Protein AF-0000000084592318 (afdb_homodimer)

Foldseek 3Di:
DPPDPVVVLVCLCPPPVNPPVVNVVSVVVVVPPDPPPDDDDDDDDDDDDDDDDPDDPDDPPPPPPPPPPDDDPVQPQVDDAPPADPVRLLVLALVVLLVCLQVLNDLQVLVDPVVVSVCCNVHNNRPRDHSCCSLPDSLVVLLVVLLVVVLVVAAPFEWEKEKEWDQAPVRFIKIFIWIAFLLDIAGDDMDGCRVPDLALVVVLVVVVVSVCCCCPVSRHHYQEYEYADDPSVVSVQVVVCVVAVLHHYAYQVLLVLLVVLVVLCVVDVLLVVLLVLLLLLLCLCVVQVVSVVLLQVLCCVVQVGGDHQDRDDPSDLLSSLRSLVVCLLCLVSLLVSCVVCVVVQCVSCVVCNPSSCSNSVLSNDPVSNVSSVVSSVLSLLSNVLSLLSLRSLAALQSNVVSVLVNCVVRVDPPDDDDLLSLVLQLLPLVRNLVSPDCPDPCSDLVNNVVSVQVSLCRNVVDHADPQLSVLSVCSNVLHDCSNCVNLVVVVQCVVQVVVVHDRDSLVSLVVQDDPPCPRGSSNSSSVSNNSSGRYRNRNSSVLVLLLQLNSNCDPVNVPDDSVSSSSSSSSNSSVVVVCVVVPVDDDDDGPPSPPPPPPPRSPDPPPPVPPVPPSNVPRD/DVPDVVVVLVCLCPPPPNPPVVNVVSVVVVVVPDPPPDDPDDDDDDDDDDDDDPDDPDDPPPPPPPPPPPDPPVQPQVDDAPPADPVRLLVLALVVLLVCLQVLNDLQVLVDPVVVSVCCNVHNNRPRDHSCCSLPVSLVVLLVVLLVVVLVVAAPFEWEKEKEWDQAPVRFIKIFIWIAFLLDIAGDDMDGCRVPDLALVVVLVVVVVSVCCCCPVSRHHYQEYEYAPDPSVVSVQVVVCVVAVLYHYAYQVLLVLLVVLVVLCVVDVLLVVLLVLLLLLLCLCVVQVVSVVLLQVLCCVVQVGGDHQDRDDPSDLLSSLRSLVVCLVCLVSLLVSCVVCVVVQCVSCVVCNPSSCSNSVLSNDPVSNVSSVVSSVLSLLSNVLSLLSLRSLRALLSNVVSVLVNCVVRVDPPDDDDLLSVVLQLLPLVRNLVSPDCPDPCSDLVNNVVSVQVSLCRNVVDHADPQLSVLSVCSNVLHDCSNCVNLVVVVQCVVCVVVVHDRDSLVSLVVQDDPPCPRGSSNSSSVSNNSSGRYRNRNSSVLVLLLQLNSSCDPVNVPDDSVSSSSSSSSNSSSVVVCVVVVVDDDDDGDPSDPPPPPPRSPDPPPPPPPVPDSNVPND

Radius of gyration: 35.66 Å; Cα contacts (8 Å, |Δi|>4): 1537; chains: 2; bounding box: 86×114×78 Å

Solvent-accessible surface area (backbone atoms only — not comparable to full-atom values): 68873 Å² total; per-residue (Å²): 126,88,59,59,67,70,66,47,52,58,44,50,67,69,43,82,83,50,59,68,66,63,44,48,54,50,52,53,56,55,63,68,64,63,69,81,77,75,78,78,79,79,78,86,78,86,73,91,79,93,79,83,79,81,81,85,82,82,80,80,76,78,76,81,76,76,72,69,74,82,69,81,69,87,59,67,65,74,47,78,60,48,84,64,50,72,68,49,39,51,51,51,41,52,50,50,50,49,40,30,44,68,61,68,47,66,63,63,44,62,68,32,69,55,44,48,52,49,36,53,37,70,34,18,67,57,72,72,59,51,46,65,44,48,73,36,63,53,40,51,52,47,38,52,51,44,49,51,54,45,38,70,72,39,46,76,33,69,25,21,34,26,34,42,76,47,66,49,94,86,42,45,33,32,38,34,36,32,37,33,42,92,58,38,69,42,85,71,48,73,42,81,46,19,59,45,69,88,36,24,66,54,49,35,55,53,50,50,52,49,52,46,43,38,38,71,73,41,40,32,38,73,47,26,39,17,25,51,77,45,72,34,44,49,46,19,47,55,53,45,38,71,76,39,60,42,42,49,72,45,55,16,41,36,59,48,51,47,51,54,51,54,55,57,48,62,72,36,63,70,43,41,52,33,48,51,49,50,51,48,44,42,45,51,36,59,72,32,35,41,53,34,26,50,47,32,51,52,30,28,73,73,56,64,45,66,81,80,72,58,76,52,49,90,81,34,63,56,35,44,36,49,30,44,49,50,48,59,76,36,41,70,58,52,40,46,42,46,68,75,37,42,70,58,50,50,57,71,31,52,89,44,49,68,59,40,49,51,46,55,49,48,61,68,34,67,66,45,54,55,39,38,52,50,39,38,62,58,36,46,61,50,40,46,47,42,56,50,32,48,38,65,62,23,27,36,31,56,50,47,52,44,48,50,51,46,28,70,71,65,70,58,79,82,73,79,76,54,69,64,34,56,48,24,36,39,60,32,87,89,52,34,65,71,86,48,59,77,84,37,70,68,59,29,74,66,36,43,46,51,51,51,51,52,50,44,32,44,53,67,69,42,80,78,43,84,41,30,60,57,38,49,49,29,51,75,64,45,30,74,73,49,13,61,73,68,55,39,49,65,59,50,48,52,52,24,51,73,68,72,44,75,75,59,62,59,64,59,43,59,66,64,57,50,94,88,43,79,73,34,13,55,30,48,52,34,50,51,43,40,54,48,59,58,33,50,34,34,34,39,53,46,48,48,49,50,27,48,34,49,70,64,47,34,88,89,41,60,78,60,52,68,65,56,42,47,45,49,37,50,40,30,53,43,51,52,50,51,33,44,76,72,60,77,42,76,78,79,78,70,87,72,74,75,60,76,64,64,70,75,67,69,64,61,80,68,79,70,73,62,76,76,68,62,56,66,70,69,62,109,126,88,59,57,68,69,64,48,51,57,45,49,66,68,43,82,84,48,59,69,67,62,45,49,55,51,50,53,54,54,63,68,65,63,71,80,77,77,80,80,78,82,79,84,78,87,71,89,72,91,70,8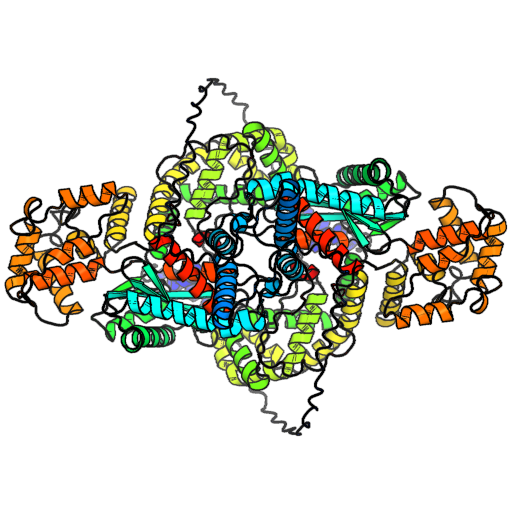1,78,79,79,85,82,80,81,79,77,77,77,80,78,77,73,69,73,81,69,80,70,87,60,68,66,75,46,77,59,50,85,63,50,73,70,50,38,52,52,50,41,50,49,50,49,50,40,31,45,68,60,68,48,65,61,63,44,61,69,32,69,54,45,48,52,49,36,53,38,69,33,19,68,56,72,74,59,50,46,65,45,50,74,36,63,55,41,50,52,47,38,52,51,44,49,51,54,46,39,69,71,40,47,75,35,68,26,20,35,25,34,41,74,48,67,48,94,86,42,45,34,32,39,34,36,32,38,33,44,94,57,36,69,41,85,72,48,72,43,81,44,18,59,47,69,88,36,24,66,53,51,35,53,52,50,51,51,50,52,47,44,39,39,69,75,43,39,33,38,74,48,25,39,18,24,49,78,46,72,34,46,48,46,19,47,54,54,45,37,70,76,39,60,44,42,49,73,45,55,16,41,36,58,48,49,47,50,53,50,54,55,57,47,65,71,35,63,70,42,41,52,34,48,50,50,50,49,48,43,42,45,50,37,59,72,32,35,40,54,34,26,48,46,32,50,52,31,29,74,72,57,65,45,66,81,78,72,58,74,51,50,90,81,35,63,56,35,44,37,50,30,45,48,52,48,59,74,36,41,70,58,51,39,46,43,46,68,76,36,43,70,57,51,49,58,71,31,53,91,45,52,66,61,41,48,52,45,55,49,48,61,69,35,68,66,44,55,56,40,36,51,51,40,38,63,60,34,46,62,52,40,46,47,41,56,50,31,46,38,65,64,25,28,36,31,56,50,48,52,46,47,51,52,46,28,70,71,64,71,59,81,83,73,79,75,55,70,63,33,54,46,24,36,39,62,31,85,89,52,34,66,74,84,50,58,78,83,37,70,68,58,28,73,68,35,43,46,51,51,50,49,52,49,44,32,43,53,68,67,43,83,78,44,84,42,30,61,57,38,47,48,27,50,75,64,45,30,73,71,49,13,61,75,67,52,39,49,65,58,51,48,51,53,24,52,74,68,72,42,75,76,58,63,58,64,58,44,61,66,65,59,52,95,87,42,78,73,33,13,55,30,48,52,35,52,49,42,38,55,49,59,59,32,50,36,33,37,39,52,47,47,48,49,49,24,47,33,50,71,63,47,34,88,90,41,59,78,60,51,69,65,58,43,48,45,49,36,49,38,29,52,46,52,52,50,51,33,44,76,71,59,75,43,77,79,78,80,67,86,72,75,74,60,76,64,65,71,76,66,73,65,63,79,68,79,69,74,66,72,80,66,62,55,68,70,66,61,111

pLDDT: mean 76.49, std 22.84, range [15.61, 97.69]

Nearest PDB structures (foldseek):
  3k9j-assembly3_B  TM=3.330E-01  e=2.413E-01  Homo sapiens
  3k9j-assembly2_A  TM=2.919E-01  e=1.967E-01  Homo sapiens
  6gn0-assembly1_B  TM=1.437E-01  e=2.025E+00  Homo sapiens
  8dl6-assembly1_A  TM=1.255E-01  e=1.401E+00  Homo sapiens
  3k9j-assembly3_B  TM=3.328E-01  e=2.257E-01  Homo sapiens

Sequence (1240 aa):
MCGRPSTFRAHIKTCPHMPLEAKQTLAEEDAAKNPPDEPNNPGPDFSPDLGGPLPPAASVSLTSVSLLPPVPEHNIQIRAPLDLTPAEAQVFQADILRLFVANNFALRAIESVETRLFFNKYALGAPLPTRQALGGRILKDAVRESEAHMVKAVHGKMVTGLSDGWKDKRKRALLAYMANVDAKAYTVGVEDISSLPKTAENHLKVVKQAIKRCEDELGMKIVGWVSDAGGDSRGMRIRLGKERPELLLFDCWAHQIKLVVGDILKLKNNLITAGDNAQEIAKWFTSHSQALGLLQGEQVKANGRSRMYMTPNLTRWTSHYLTAQGLLDDCGLLRATVALHRDRLKQIGSQDPERTERVLSAVEQPGFWDSLKELASYLRPLAISLNVAQAADTRLHHILITLGRLYQIFDDPSINPEDAFILAVFFNPYIRCRLFSPNSPDFCANGLYTTTRCLFERVFQKAPDSGLLEAYMSYYNWSDEFSVEAWHLEEYSEMYKNEGKGVNLDALWSTIPCPGTINTGRHQLACLAKLVLSIVANSAGCERLFSCMGNIHTKLRNRLNFERIHDIATVAMDIETQHQATGLTRKRTRRCFDTPRPPPALRTTTEADTVDSDLLHQVFMCGRPSTFRAHIKTCPHMPLEAKQTLAEEDAAKNPPDEPNNPGPDFSPDLGGPLPPAASVSLTSVSLLPPVPEHNIQIRAPLDLTPAEAQVFQADILRLFVANNFALRAIESVETRLFFNKYALGAPLPTRQALGGRILKDAVRESEAHMVKAVHGKMVTGLSDGWKDKRKRALLAYMANVDAKAYTVGVEDISSLPKTAENHLKVVKQAIKRCEDELGMKIVGWVSDAGGDSRGMRIRLGKERPELLLFDCWAHQIKLVVGDILKLKNNLITAGDNAQEIAKWFTSHSQALGLLQGEQVKANGRSRMYMTPNLTRWTSHYLTAQGLLDDCGLLRATVALHRDRLKQIGSQDPERTERVLSAVEQPGFWDSLKELASYLRPLAISLNVAQAADTRLHHILITLGRLYQIFDDPSINPEDAFILAVFFNPYIRCRLFSPNSPDFCANGLYTTTRCLFERVFQKAPDSGLLEAYMSYYNWSDEFSVEAWHLEEYSEMYKNEGKGVNLDALWSTIPCPGTINTGRHQLACLAKLVLSIVANSAGCERLFSCMGNIHTKLRNRLNFERIHDIATVAMDIETQHQATGLTRKRTRRCFDTPRPPPALRTTTEADTVDSDLLHQVF

Secondary structure (DSSP, 8-state):
--S-HHHHHHHHHH-TTS-HHHHHHHHHHHHHH---------------------------------------S-----S------HHHHHHHHHHHHHHHHHTT--GGGGGSHHHHHHHHHHSTT--PPPHHHHHTHHHHHHHHHHHHHHHHHHTTSEEEEEEEEEE-TT--EEEEEEEEETTEEEEEEEEE-TTS---HHHHHHHHHHHHHIIIIIS--EEEEEEE--SHHHHHHHHHHHHH-TTSEEEE-HHHHHHHHHHHHHHH-HHHHHHHHHHHHHHHHHHH-HHHHHHHHHHHHHHHS---------TT-HHHHHHHHHHHHHTHHHHHHHHHHSHHHHHHHTTTSHHHHHHHHHHHH-HHHHHHHHHHHHHHHHHHHHHHHHTSTT-BHHHHHHHHHHHHHHH--------HHHHHHHHT-TTTTTTTS-TT-GGGSHHHHHHHHHHHHHHHH-SPPPTHHHHHHHHHHTT-GGGSTTTTTHHHHHHHHHHHT----HHHHHTTSPPTT-TTSHHHHHHHHHHHHHH-B---HHHHHHHHHHHHHS-STTTTS-HHHHHHHHHHHHHHHHHHHHHTSSPPPPP---SS---S-----S---------THHHH-/--S-HHHHHHHHHH-TTS-HHHHHHHHHHHHHH---------------------------------------S-----S------HHHHHHHHHHHHHHHHHTT--GGGGGSHHHHHHHHHHSTT--PPPHHHHHTHHHHHHHHHHHHHHHHHHTTSEEEEEEEEEE-TT--EEEEEEEEETTEEEEEEEEE-TTS---HHHHHHHHHHHHHIIIIIS--EEEEEEE--SHHHHHHHHHHHHH-TTSEEEE-HHHHHHHHHHHHHHH-HHHHHHHHHHHHHHHHHHH-HHHHHHHHHHHHHHHS---------TT-HHHHHHHHHHHHHTHHHHHHHHHHSHHHHHHHTTTSHHHHHHHHHHHH-HHHHHHHHHHHHHHHHHHHHHHHHTSTT-BHHHHHHHHHHHHHHH--------HHHHHHHHT-TTTTTTTS-TT-GGGSHHHHHHHHHHHHHHHH-SPPPTHHHHHHHHHHTT-GGGSTTTTTHHHHHHHHHHHT----HHHHHTTSPPTT-TTSHHHHHHHHHHHHHH-B---HHHHHHHHHHHHHS-STTTTS-HHHHHHHHHHHHHHHHHHHHHTSSPPPP----SS---S-----S---------THHHH-

Organism: NCBI:txid1423351

Structure (mmCIF, N/CA/C/O backbone):
data_AF-0000000084592318-model_v1
#
loop_
_entity.id
_entity.type
_entity.pdbx_description
1 polymer 'DUF659 family protein'
#
loop_
_atom_site.group_PDB
_atom_site.id
_atom_site.type_symbol
_atom_site.label_atom_id
_atom_site.label_alt_id
_atom_site.label_comp_id
_atom_site.label_asym_id
_atom_site.label_entity_id
_atom_site.label_seq_id
_atom_site.pdbx_PDB_ins_code
_atom_site.Cartn_x
_atom_site.Cartn_y
_atom_site.Cartn_z
_atom_site.occupancy
_atom_site.B_iso_or_equiv
_atom_site.auth_seq_id
_atom_site.auth_comp_id
_atom_site.auth_asym_id
_atom_site.auth_atom_id
_atom_site.pdbx_PDB_model_num
ATOM 1 N N . MET A 1 1 ? -27.578 -19.078 2.271 1 20.08 1 MET A N 1
ATOM 2 C CA . MET A 1 1 ? -27.016 -18.953 0.929 1 20.08 1 MET A CA 1
ATOM 3 C C . MET A 1 1 ? -26.812 -17.484 0.559 1 20.08 1 MET A C 1
ATOM 5 O O . MET A 1 1 ? -27.766 -16.797 0.189 1 20.08 1 MET A O 1
ATOM 9 N N . CYS A 1 2 ? -25.922 -16.812 1.229 1 27.23 2 CYS A N 1
ATOM 10 C CA . CYS A 1 2 ? -26.141 -15.406 1.564 1 27.23 2 CYS A CA 1
ATOM 11 C C . CYS A 1 2 ? -25.812 -14.508 0.381 1 27.23 2 CYS A C 1
ATOM 13 O O . CYS A 1 2 ? -24.875 -13.703 0.447 1 27.23 2 CYS A O 1
ATOM 15 N N . GLY A 1 3 ? -25.766 -15.172 -0.764 1 28.95 3 GLY A N 1
ATOM 16 C CA . GLY A 1 3 ? -25.562 -14.398 -1.984 1 28.95 3 GLY A CA 1
ATOM 17 C C . GLY A 1 3 ? -26.594 -13.312 -2.178 1 28.95 3 GLY A C 1
ATOM 18 O O . GLY A 1 3 ? -27.625 -13.281 -1.48 1 28.95 3 GLY A O 1
ATOM 19 N N . ARG A 1 4 ? -26.172 -12.242 -2.555 1 33.78 4 ARG A N 1
ATOM 20 C CA . ARG A 1 4 ? -27.141 -11.195 -2.834 1 33.78 4 ARG A CA 1
ATOM 21 C C . ARG A 1 4 ? -28.328 -11.742 -3.613 1 33.78 4 ARG A C 1
ATOM 23 O O . ARG A 1 4 ? -28.172 -12.633 -4.453 1 33.78 4 ARG A O 1
ATOM 30 N N . PRO A 1 5 ? -29.484 -11.562 -3.137 1 34.38 5 PRO A N 1
ATOM 31 C CA . PRO A 1 5 ? -30.703 -12.055 -3.785 1 34.38 5 PRO A CA 1
ATOM 32 C C . PRO A 1 5 ? -30.688 -11.875 -5.301 1 34.38 5 PRO A C 1
ATOM 34 O O . PRO A 1 5 ? -31.156 -12.742 -6.039 1 34.38 5 PRO A O 1
ATOM 37 N N . SER A 1 6 ? -30.156 -10.773 -5.762 1 37.81 6 SER A N 1
ATOM 38 C CA . SER A 1 6 ? -30.234 -10.43 -7.18 1 37.81 6 SER A CA 1
ATOM 39 C C . SER A 1 6 ? -29.406 -11.391 -8.023 1 37.81 6 SER A C 1
ATOM 41 O O . SER A 1 6 ? -29.812 -11.773 -9.125 1 37.81 6 SER A O 1
ATOM 43 N N . THR A 1 7 ? -28.281 -11.781 -7.48 1 35.75 7 THR A N 1
ATOM 44 C CA . THR A 1 7 ? -27.438 -12.703 -8.219 1 35.75 7 THR A CA 1
ATOM 45 C C . THR A 1 7 ? -28.031 -14.109 -8.227 1 35.75 7 THR A C 1
ATOM 47 O O . THR A 1 7 ? -27.797 -14.883 -9.156 1 35.75 7 THR A O 1
ATOM 50 N N . PHE A 1 8 ? -28.812 -14.344 -7.266 1 38.12 8 PHE A N 1
ATOM 51 C CA . PHE A 1 8 ? -29.5 -15.633 -7.199 1 38.12 8 PHE A CA 1
ATOM 52 C C . PHE A 1 8 ? -30.594 -15.719 -8.258 1 38.12 8 PHE A C 1
ATOM 54 O O . PHE A 1 8 ? -30.812 -16.781 -8.844 1 38.12 8 PHE A O 1
ATOM 61 N N . ARG A 1 9 ? -31.219 -14.57 -8.539 1 42.5 9 ARG A N 1
ATOM 62 C CA . ARG A 1 9 ? -32.344 -14.547 -9.477 1 42.5 9 ARG A CA 1
ATOM 63 C C . ARG A 1 9 ? -31.875 -14.945 -10.875 1 42.5 9 ARG A C 1
ATOM 65 O O . ARG A 1 9 ? -32.531 -15.734 -11.547 1 42.5 9 ARG A O 1
ATOM 72 N N . ALA A 1 10 ? -30.719 -14.469 -11.219 1 43.69 10 ALA A N 1
ATOM 73 C CA . ALA A 1 10 ? -30.234 -14.766 -12.562 1 43.69 10 ALA A CA 1
ATOM 74 C C . ALA A 1 10 ? -29.844 -16.234 -12.688 1 43.69 10 ALA A C 1
ATOM 76 O O . ALA A 1 10 ? -30.094 -16.875 -13.719 1 43.69 10 ALA A O 1
ATOM 77 N N . HIS A 1 11 ? -29.359 -16.797 -11.555 1 39.84 11 HIS A N 1
ATOM 78 C CA . HIS A 1 11 ? -29 -18.219 -11.57 1 39.84 11 HIS A CA 1
ATOM 79 C C . HIS A 1 11 ? -30.25 -19.094 -11.633 1 39.84 11 HIS A C 1
ATOM 81 O O . HIS A 1 11 ? -30.266 -20.094 -12.359 1 39.84 11 HIS A O 1
ATOM 87 N N . ILE A 1 12 ? -31.203 -18.719 -10.992 1 47.09 12 ILE A N 1
ATOM 88 C CA . ILE A 1 12 ? -32.438 -19.5 -11.008 1 47.09 12 ILE A CA 1
ATOM 89 C C . ILE A 1 12 ? -32.969 -19.578 -12.43 1 47.09 12 ILE A C 1
ATOM 91 O O . ILE A 1 12 ? -33.469 -20.625 -12.859 1 47.09 12 ILE A O 1
ATOM 95 N N . LYS A 1 13 ? -32.719 -18.484 -13.164 1 50.03 13 LYS A N 1
ATOM 96 C CA . LYS A 1 13 ? -33.281 -18.422 -14.508 1 50.03 13 LYS A CA 1
ATOM 97 C C . LYS A 1 13 ? -32.562 -19.406 -15.445 1 50.03 13 LYS A C 1
ATOM 99 O O . LYS A 1 13 ? -33.219 -20.016 -16.297 1 50.03 13 LYS A O 1
ATOM 104 N N . THR A 1 14 ? -31.219 -19.562 -15.227 1 48.97 14 THR A N 1
ATOM 105 C CA . THR A 1 14 ? -30.469 -20.281 -16.25 1 48.97 14 THR A CA 1
ATOM 106 C C . THR A 1 14 ? -30.094 -21.688 -15.773 1 48.97 14 THR A C 1
ATOM 108 O O . THR A 1 14 ? -29.609 -22.516 -16.547 1 48.97 14 THR A O 1
ATOM 111 N N . CYS A 1 15 ? -30.25 -21.969 -14.438 1 44.75 15 CYS A N 1
ATOM 112 C CA . CYS A 1 15 ? -29.859 -23.266 -13.875 1 44.75 15 CYS A CA 1
ATOM 113 C C . CYS A 1 15 ? -30.812 -24.359 -14.32 1 44.75 15 CYS A C 1
ATOM 115 O O . CYS A 1 15 ? -32.031 -24.234 -14.156 1 44.75 15 CYS A O 1
ATOM 117 N N . PRO A 1 16 ? -30.453 -25.219 -15.078 1 46.75 16 PRO A N 1
ATOM 118 C CA . PRO A 1 16 ? -31.312 -26.266 -15.633 1 46.75 16 PRO A CA 1
ATOM 119 C C . PRO A 1 16 ? -32.031 -27.078 -14.555 1 46.75 16 PRO A C 1
ATOM 121 O O . PRO A 1 16 ? -33.031 -27.719 -14.836 1 46.75 16 PRO A O 1
ATOM 124 N N . HIS A 1 17 ? -31.5 -27.141 -13.344 1 44.44 17 HIS A N 1
ATOM 125 C CA . HIS A 1 17 ? -32.062 -28.062 -12.367 1 44.44 17 HIS A CA 1
ATOM 126 C C . HIS A 1 17 ? -33.156 -27.375 -11.547 1 44.44 17 HIS A C 1
ATOM 128 O O . HIS A 1 17 ? -33.656 -27.953 -10.578 1 44.44 17 HIS A O 1
ATOM 134 N N . MET A 1 18 ? -33.344 -26.109 -11.734 1 46.91 18 MET A N 1
ATOM 135 C CA . MET A 1 18 ? -34.438 -25.438 -11.039 1 46.91 18 MET A CA 1
ATOM 136 C C . MET A 1 18 ? -35.781 -25.891 -11.594 1 46.91 18 MET A C 1
ATOM 138 O O . MET A 1 18 ? -35.969 -26.016 -12.805 1 46.91 18 MET A O 1
ATOM 142 N N . PRO A 1 19 ? -36.688 -26.328 -10.703 1 49.09 19 PRO A N 1
ATOM 143 C CA . PRO A 1 19 ? -38 -26.797 -11.195 1 49.09 19 PRO A CA 1
ATOM 144 C C . PRO A 1 19 ? -38.688 -25.766 -12.07 1 49.09 19 PRO A C 1
ATOM 146 O O . PRO A 1 19 ? -38.469 -24.562 -11.922 1 49.09 19 PRO A O 1
ATOM 149 N N . LEU A 1 20 ? -39.281 -26.156 -13.219 1 53.69 20 LEU A N 1
ATOM 150 C CA . LEU A 1 20 ? -39.969 -25.375 -14.242 1 53.69 20 LEU A CA 1
ATOM 151 C C . LEU A 1 20 ? -40.906 -24.359 -13.609 1 53.69 20 LEU A C 1
ATOM 153 O O . LEU A 1 20 ? -41.031 -23.234 -14.109 1 53.69 20 LEU A O 1
ATOM 157 N N . GLU A 1 21 ? -41.562 -24.781 -12.461 1 56.53 21 GLU A N 1
ATOM 158 C CA . GLU A 1 21 ? -42.562 -23.969 -11.805 1 56.53 21 GLU A CA 1
ATOM 159 C C . GLU A 1 21 ? -41.969 -22.688 -11.227 1 56.53 21 GLU A C 1
ATOM 161 O O . GLU A 1 21 ? -42.562 -21.625 -11.305 1 56.53 21 GLU A O 1
ATOM 166 N N . ALA A 1 22 ? -40.75 -22.891 -10.703 1 52.72 22 ALA A N 1
ATOM 167 C CA . ALA A 1 22 ? -40.125 -21.75 -10.062 1 52.72 22 ALA A CA 1
ATOM 168 C C . ALA A 1 22 ? -39.594 -20.766 -11.102 1 52.72 22 ALA A C 1
ATOM 170 O O . ALA A 1 22 ? -39.625 -19.547 -10.883 1 52.72 22 ALA A O 1
ATOM 171 N N . LYS A 1 23 ? -39.125 -21.266 -12.242 1 54.88 23 LYS A N 1
ATOM 172 C CA . LYS A 1 23 ? -38.75 -20.438 -13.398 1 54.88 23 LYS A CA 1
ATOM 173 C C . LYS A 1 23 ? -39.938 -19.641 -13.898 1 54.88 23 LYS A C 1
ATOM 175 O O . LYS A 1 23 ? -39.812 -18.469 -14.25 1 54.88 23 LYS A O 1
ATOM 180 N N . GLN A 1 24 ? -41.125 -20.25 -13.953 1 55.66 24 GLN A N 1
ATOM 181 C CA . GLN A 1 24 ? -42.375 -19.672 -14.438 1 55.66 24 GLN A CA 1
ATOM 182 C C . GLN A 1 24 ? -42.844 -18.531 -13.523 1 55.66 24 GLN A C 1
ATOM 184 O O . GLN A 1 24 ? -43.25 -17.484 -14 1 55.66 24 GLN A O 1
ATOM 189 N N . THR A 1 25 ? -42.719 -18.703 -12.234 1 54.47 25 THR A N 1
ATOM 190 C CA . THR A 1 25 ? -43.188 -17.688 -11.289 1 54.47 25 THR A CA 1
ATOM 191 C C . THR A 1 25 ? -42.312 -16.438 -11.391 1 54.47 25 THR A C 1
ATOM 193 O O . THR A 1 25 ? -42.844 -15.32 -11.312 1 54.47 25 THR A O 1
ATOM 196 N N . LEU A 1 26 ? -41 -16.688 -11.617 1 47.62 26 LEU A N 1
ATOM 197 C CA . LEU A 1 26 ? -40.125 -15.531 -11.766 1 47.62 26 LEU A CA 1
ATOM 198 C C . LEU A 1 26 ? -40.406 -14.805 -13.078 1 47.62 26 LEU A C 1
ATOM 200 O O . LEU A 1 26 ? -40.406 -13.57 -13.125 1 47.62 26 LEU A O 1
ATOM 204 N N . ALA A 1 27 ? -40.594 -15.523 -14.164 1 50.41 27 ALA A N 1
ATOM 205 C CA . ALA A 1 27 ? -40.938 -14.938 -15.453 1 50.41 27 ALA A CA 1
ATOM 206 C C . ALA A 1 27 ? -42.219 -14.086 -15.336 1 50.41 27 ALA A C 1
ATOM 208 O O . ALA A 1 27 ? -42.312 -13.023 -15.953 1 50.41 27 ALA A O 1
ATOM 209 N N . GLU A 1 28 ? -43.156 -14.578 -14.625 1 50 28 GLU A N 1
ATOM 210 C CA . GLU A 1 28 ? -44.438 -13.883 -14.461 1 50 28 GLU A CA 1
ATOM 211 C C . GLU A 1 28 ? -44.25 -12.562 -13.719 1 50 28 GLU A C 1
ATOM 213 O O . GLU A 1 28 ? -44.906 -11.57 -14.031 1 50 28 GLU A O 1
ATOM 218 N N . GLU A 1 29 ? -43.406 -12.648 -12.766 1 45.12 29 GLU A N 1
ATOM 219 C CA . GLU A 1 29 ? -43.188 -11.43 -11.977 1 45.12 29 GLU A CA 1
ATOM 220 C C . GLU A 1 29 ? -42.469 -10.367 -12.781 1 45.12 29 GLU A C 1
ATOM 222 O O . GLU A 1 29 ? -42.75 -9.18 -12.672 1 45.12 29 GLU A O 1
ATOM 227 N N . ASP A 1 30 ? -41.469 -10.836 -13.602 1 37.28 30 ASP A N 1
ATOM 228 C CA . ASP A 1 30 ? -40.75 -9.867 -14.43 1 37.28 30 ASP A CA 1
ATOM 229 C C . ASP A 1 30 ? -41.688 -9.242 -15.469 1 37.28 30 ASP A C 1
ATOM 231 O O . ASP A 1 30 ? -41.531 -8.086 -15.844 1 37.28 30 ASP A O 1
ATOM 235 N N . ALA A 1 31 ? -42.562 -10.117 -16.062 1 36.69 31 ALA A N 1
ATOM 236 C CA . ALA A 1 31 ? -43.5 -9.648 -17.094 1 36.69 31 ALA A CA 1
ATOM 237 C C . ALA A 1 31 ? -44.344 -8.477 -16.609 1 36.69 31 ALA A C 1
ATOM 239 O O . ALA A 1 31 ? -44.812 -7.676 -17.406 1 36.69 31 ALA A O 1
ATOM 240 N N . ALA A 1 32 ? -44.719 -8.625 -15.359 1 33.56 32 ALA A N 1
ATOM 241 C CA . ALA A 1 32 ? -45.656 -7.602 -14.875 1 33.56 32 ALA A CA 1
ATOM 242 C C . ALA A 1 32 ? -44.969 -6.238 -14.797 1 33.56 32 ALA A C 1
ATOM 244 O O . ALA A 1 32 ? -45.656 -5.207 -14.734 1 33.56 32 ALA A O 1
ATOM 245 N N . LYS A 1 33 ? -43.688 -6.27 -14.398 1 32.56 33 LYS A N 1
ATOM 246 C CA . LYS A 1 33 ? -43.219 -4.949 -14.016 1 32.56 33 LYS A CA 1
ATOM 247 C C . LYS A 1 33 ? -42.906 -4.102 -15.242 1 32.56 33 LYS A C 1
ATOM 249 O O . LYS A 1 33 ? -42.719 -2.885 -15.133 1 32.56 33 LYS A O 1
ATOM 254 N N . ASN A 1 34 ? -42.188 -4.641 -16.328 1 26.59 34 ASN A N 1
ATOM 255 C CA . ASN A 1 34 ? -41.625 -3.701 -17.281 1 26.59 34 ASN A CA 1
ATOM 256 C C . ASN A 1 34 ? -42.656 -3.27 -18.328 1 26.59 34 ASN A C 1
ATOM 258 O O . ASN A 1 34 ? -43.031 -4.062 -19.188 1 26.59 34 ASN A O 1
ATOM 262 N N . PRO A 1 35 ? -43.531 -2.389 -17.984 1 23.19 35 PRO A N 1
ATOM 263 C CA . PRO A 1 35 ? -44.375 -1.954 -19.094 1 23.19 35 PRO A CA 1
ATOM 264 C C . PRO A 1 35 ? -43.594 -1.379 -20.266 1 23.19 35 PRO A C 1
ATOM 266 O O . PRO A 1 35 ? -42.438 -0.937 -20.078 1 23.19 35 PRO A O 1
ATOM 269 N N . PRO A 1 36 ? -43.969 -1.651 -21.453 1 20.67 36 PRO A N 1
ATOM 270 C CA . PRO A 1 36 ? -43.406 -1.372 -22.781 1 20.67 36 PRO A CA 1
ATOM 271 C C . PRO A 1 36 ? -43.188 0.118 -23.016 1 20.67 36 PRO A C 1
ATOM 273 O O . PRO A 1 36 ? -44.125 0.908 -22.984 1 20.67 36 PRO A O 1
ATOM 276 N N . ASP A 1 37 ? -42.156 0.669 -22.297 1 20.92 37 ASP A N 1
ATOM 277 C CA . ASP A 1 37 ? -41.969 2.113 -22.422 1 20.92 37 ASP A CA 1
ATOM 278 C C . ASP A 1 37 ? -42 2.551 -23.891 1 20.92 37 ASP A C 1
ATOM 280 O O . ASP A 1 37 ? -41.594 1.802 -24.781 1 20.92 37 ASP A O 1
ATOM 284 N N . GLU A 1 38 ? -42.75 3.551 -24.156 1 19.44 38 GLU A N 1
ATOM 285 C CA . GLU A 1 38 ? -43.156 4.219 -25.391 1 19.44 38 GLU A CA 1
ATOM 286 C C . GLU A 1 38 ? -41.938 4.785 -26.125 1 19.44 38 GLU A C 1
ATOM 288 O O . GLU A 1 38 ? -40.938 5.133 -25.516 1 19.44 38 GLU A O 1
ATOM 293 N N . PRO A 1 39 ? -41.969 4.73 -27.453 1 19.55 39 PRO A N 1
ATOM 294 C CA . PRO A 1 39 ? -41.094 4.918 -28.609 1 19.55 39 PRO A CA 1
ATOM 295 C C . PRO A 1 39 ? -40.531 6.34 -28.703 1 19.55 39 PRO A C 1
ATOM 297 O O . PRO A 1 39 ? -39.906 6.695 -29.703 1 19.55 39 PRO A O 1
ATOM 300 N N . ASN A 1 40 ? -40.031 6.91 -27.516 1 18.91 40 ASN A N 1
ATOM 301 C CA . ASN A 1 40 ? -39.938 8.352 -27.75 1 18.91 40 ASN A CA 1
ATOM 302 C C . ASN A 1 40 ? -39 8.656 -28.922 1 18.91 40 ASN A C 1
ATOM 304 O O . ASN A 1 40 ? -38.094 7.871 -29.219 1 18.91 40 ASN A O 1
ATOM 308 N N . ASN A 1 41 ? -39.25 9.773 -29.625 1 17.52 41 ASN A N 1
ATOM 309 C CA . ASN A 1 41 ? -39 10.414 -30.922 1 17.52 41 ASN A CA 1
ATOM 310 C C . ASN A 1 41 ? -37.562 10.891 -31.031 1 17.52 41 ASN A C 1
ATOM 312 O O . ASN A 1 41 ? -36.938 11.297 -30.047 1 17.52 41 ASN A O 1
ATOM 316 N N . PRO A 1 42 ? -36.938 10.734 -32.25 1 18.09 42 PRO A N 1
ATOM 317 C CA . PRO A 1 42 ? -35.594 10.742 -32.906 1 18.09 42 PRO A CA 1
ATOM 318 C C . PRO A 1 42 ? -35 12.141 -32.969 1 18.09 42 PRO A C 1
ATOM 320 O O . PRO A 1 42 ? -33.906 12.32 -33.531 1 18.09 42 PRO A O 1
ATOM 323 N N . GLY A 1 43 ? -34.906 12.922 -31.75 1 17.61 43 GLY A N 1
ATOM 324 C CA . GLY A 1 43 ? -34.656 14.289 -32.188 1 17.61 43 GLY A CA 1
ATOM 325 C C . GLY A 1 43 ? -33.344 14.445 -32.938 1 17.61 43 GLY A C 1
ATOM 326 O O . GLY A 1 43 ? -32.5 13.57 -32.906 1 17.61 43 GLY A O 1
ATOM 327 N N . PRO A 1 44 ? -33.156 15.641 -33.688 1 16.75 44 PRO A N 1
ATOM 328 C CA . PRO A 1 44 ? -32.406 15.984 -34.906 1 16.75 44 PRO A CA 1
ATOM 329 C C . PRO A 1 44 ? -30.922 16.172 -34.656 1 16.75 44 PRO A C 1
ATOM 331 O O . PRO A 1 44 ? -30.5 16.375 -33.5 1 16.75 44 PRO A O 1
ATOM 334 N N . ASP A 1 45 ? -30.094 16.141 -35.688 1 16.5 45 ASP A N 1
ATOM 335 C CA . ASP A 1 45 ? -28.781 15.875 -36.281 1 16.5 45 ASP A CA 1
ATOM 336 C C . ASP A 1 45 ? -27.859 17.078 -36.156 1 16.5 45 ASP A C 1
ATOM 338 O O . ASP A 1 45 ? -26.719 17.047 -36.594 1 16.5 45 ASP A O 1
ATOM 342 N N . PHE A 1 46 ? -27.844 18.016 -35.062 1 17.09 46 PHE A N 1
ATOM 343 C CA . PHE A 1 46 ? -27.234 19.25 -35.531 1 17.09 46 PHE A CA 1
ATOM 344 C C . PHE A 1 46 ? -25.719 19.109 -35.625 1 17.09 46 PHE A C 1
ATOM 346 O O . PHE A 1 46 ? -25.094 18.5 -34.75 1 17.09 46 PHE A O 1
ATOM 353 N N . SER A 1 47 ? -25.047 19.562 -36.781 1 15.61 47 SER A N 1
ATOM 354 C CA . SER A 1 47 ? -23.844 19.406 -37.594 1 15.61 47 SER A CA 1
ATOM 355 C C . SER A 1 47 ? -22.703 20.297 -37.094 1 15.61 47 SER A C 1
ATOM 357 O O . SER A 1 47 ? -21.562 20.172 -37.531 1 15.61 47 SER A O 1
ATOM 359 N N . PRO A 1 48 ? -22.609 21.062 -35.938 1 16.59 48 PRO A N 1
ATOM 360 C CA . PRO A 1 48 ? -21.844 22.219 -36.375 1 16.59 48 PRO A CA 1
ATOM 361 C C . PRO A 1 48 ? -20.359 21.906 -36.531 1 16.59 48 PRO A C 1
ATOM 363 O O . PRO A 1 48 ? -19.844 20.984 -35.875 1 16.59 48 PRO A O 1
ATOM 366 N N . ASP A 1 49 ? -19.547 22.656 -37.406 1 15.66 49 ASP A N 1
ATOM 367 C CA . ASP A 1 49 ? -18.406 22.672 -38.312 1 15.66 49 ASP A CA 1
ATOM 368 C C . ASP A 1 49 ? -17.125 23.031 -37.562 1 15.66 49 ASP A C 1
ATOM 370 O O . ASP A 1 49 ? -16.094 22.375 -37.781 1 15.66 49 ASP A O 1
ATOM 374 N N . LEU A 1 50 ? -16.844 24.188 -36.844 1 17.25 50 LEU A N 1
ATOM 375 C CA . LEU A 1 50 ? -15.789 25.047 -37.375 1 17.25 50 LEU A CA 1
ATOM 376 C C . LEU A 1 50 ? -14.422 24.547 -36.938 1 17.25 50 LEU A C 1
ATOM 378 O O . LEU A 1 50 ? -14.297 23.922 -35.875 1 17.25 50 LEU A O 1
ATOM 382 N N . GLY A 1 51 ? -13.211 24.859 -37.656 1 16.17 51 GLY A N 1
ATOM 383 C CA . GLY A 1 51 ? -11.938 24.516 -38.281 1 16.17 51 GLY A CA 1
ATOM 384 C C . GLY A 1 51 ? -10.742 24.828 -37.375 1 16.17 51 GLY A C 1
ATOM 385 O O . GLY A 1 51 ? -9.828 24.016 -37.281 1 16.17 51 GLY A O 1
ATOM 386 N N . GLY A 1 52 ? -10.469 26 -36.75 1 17.78 52 GLY A N 1
ATOM 387 C CA . GLY A 1 52 ? -9.219 26.594 -37.188 1 17.78 52 GLY A CA 1
ATOM 388 C C . GLY A 1 52 ? -8.008 26.062 -36.438 1 17.78 52 GLY A C 1
ATOM 389 O O . GLY A 1 52 ? -8.156 25.453 -35.375 1 17.78 52 GLY A O 1
ATOM 390 N N . PRO A 1 53 ? -6.781 26.062 -37.031 1 17.2 53 PRO A N 1
ATOM 391 C CA . PRO A 1 53 ? -5.5 25.375 -36.906 1 17.2 53 PRO A CA 1
ATOM 392 C C . PRO A 1 53 ? -4.66 25.875 -35.75 1 17.2 53 PRO A C 1
ATOM 394 O O . PRO A 1 53 ? -4.297 27.062 -35.688 1 17.2 53 PRO A O 1
ATOM 397 N N . LEU A 1 54 ? -5.016 25.844 -34.5 1 18.34 54 LEU A N 1
ATOM 398 C CA . LEU A 1 54 ? -4.207 26.719 -33.656 1 18.34 54 LEU A CA 1
ATOM 399 C C . LEU A 1 54 ? -2.742 26.297 -33.688 1 18.34 54 LEU A C 1
ATOM 401 O O . LEU A 1 54 ? -2.441 25.109 -33.719 1 18.34 54 LEU A O 1
ATOM 405 N N . PRO A 1 55 ? -1.754 27.281 -33.844 1 18 55 PRO A N 1
ATOM 406 C CA . PRO A 1 55 ? -0.337 27.234 -34.219 1 18 55 PRO A CA 1
ATOM 407 C C . PRO A 1 55 ? 0.53 26.578 -33.156 1 18 55 PRO A C 1
ATOM 409 O O . PRO A 1 55 ? 0.126 26.516 -31.984 1 18 55 PRO A O 1
ATOM 412 N N . PRO A 1 56 ? 1.8 26.156 -33.5 1 17.55 56 PRO A N 1
ATOM 413 C CA . PRO A 1 56 ? 2.811 25.219 -33 1 17.55 56 PRO A CA 1
ATOM 414 C C . PRO A 1 56 ? 3.564 25.734 -31.797 1 17.55 56 PRO A C 1
ATOM 416 O O . PRO A 1 56 ? 4.113 26.844 -31.828 1 17.55 56 PRO A O 1
ATOM 419 N N . ALA A 1 57 ? 3.137 25.641 -30.531 1 17.78 57 ALA A N 1
ATOM 420 C CA . ALA A 1 57 ? 3.77 26.312 -29.391 1 17.78 57 ALA A CA 1
ATOM 421 C C . ALA A 1 57 ? 5.246 25.938 -29.297 1 17.78 57 ALA A C 1
ATOM 423 O O . ALA A 1 57 ? 5.621 24.781 -29.562 1 17.78 57 ALA A O 1
ATOM 424 N N . ALA A 1 58 ? 6.211 26.938 -29.219 1 18.75 58 ALA A N 1
ATOM 425 C CA . ALA A 1 58 ? 7.66 27.125 -29.219 1 18.75 58 ALA A CA 1
ATOM 426 C C . ALA A 1 58 ? 8.305 26.375 -28.047 1 18.75 58 ALA A C 1
ATOM 428 O O . ALA A 1 58 ? 7.719 26.297 -26.969 1 18.75 58 ALA A O 1
ATOM 429 N N . SER A 1 59 ? 9.273 25.484 -28.297 1 19.03 59 SER A N 1
ATOM 430 C CA . SER A 1 59 ? 10.109 24.469 -27.656 1 19.03 59 SER A CA 1
ATOM 431 C C . SER A 1 59 ? 10.984 25.078 -26.562 1 19.03 59 SER A C 1
ATOM 433 O O . SER A 1 59 ? 12.148 25.406 -26.812 1 19.03 59 SER A O 1
ATOM 435 N N . VAL A 1 60 ? 10.539 25.938 -25.609 1 18.55 60 VAL A N 1
ATOM 436 C CA . VAL A 1 60 ? 11.625 26.547 -24.844 1 18.55 60 VAL A CA 1
ATOM 437 C C . VAL A 1 60 ? 12.383 25.453 -24.078 1 18.55 60 VAL A C 1
ATOM 439 O O . VAL A 1 60 ? 11.773 24.625 -23.406 1 18.55 60 VAL A O 1
ATOM 442 N N . SER A 1 61 ? 13.648 25.172 -24.422 1 19.17 61 SER A N 1
ATOM 443 C CA . SER A 1 61 ? 14.758 24.328 -24 1 19.17 61 SER A CA 1
ATOM 444 C C . SER A 1 61 ? 15.141 24.609 -22.547 1 19.17 61 SER A C 1
ATOM 446 O O . SER A 1 61 ? 15.703 25.672 -22.25 1 19.17 61 SER A O 1
ATOM 448 N N . LEU A 1 62 ? 14.336 24.438 -21.609 1 21.36 62 LEU A N 1
ATOM 449 C CA . LEU A 1 62 ? 14.789 24.781 -20.25 1 21.36 62 LEU A CA 1
ATOM 450 C C . LEU A 1 62 ? 16.016 23.953 -19.875 1 21.36 62 LEU A C 1
ATOM 452 O O . LEU A 1 62 ? 15.984 22.719 -19.938 1 21.36 62 LEU A O 1
ATOM 456 N N . THR A 1 63 ? 17.219 24.484 -19.969 1 19.92 63 THR A N 1
ATOM 457 C CA . THR A 1 63 ? 18.562 24.078 -19.562 1 19.92 63 THR A CA 1
ATOM 458 C C . THR A 1 63 ? 18.562 23.609 -18.109 1 19.92 63 THR A C 1
ATOM 460 O O . THR A 1 63 ? 17.953 24.25 -17.25 1 19.92 63 THR A O 1
ATOM 463 N N . SER A 1 64 ? 18.75 22.344 -17.844 1 23.7 64 SER A N 1
ATOM 464 C CA . SER A 1 64 ? 18.938 21.562 -16.625 1 23.7 64 SER A CA 1
ATOM 465 C C . SER A 1 64 ? 19.984 22.188 -15.719 1 23.7 64 SER A C 1
ATOM 467 O O . SER A 1 64 ? 21.172 22.203 -16.047 1 23.7 64 SER A O 1
ATOM 469 N N . VAL A 1 65 ? 19.797 23.375 -15.156 1 23.58 65 VAL A N 1
ATOM 470 C CA . VAL A 1 65 ? 20.797 23.938 -14.258 1 23.58 65 VAL A CA 1
ATOM 471 C C . VAL A 1 65 ? 21.141 22.922 -13.164 1 23.58 65 VAL A C 1
ATOM 473 O O . VAL A 1 65 ? 20.25 22.422 -12.477 1 23.58 65 VAL A O 1
ATOM 476 N N . SER A 1 66 ? 22.281 22.281 -13.227 1 27.59 66 SER A N 1
ATOM 477 C CA . SER A 1 66 ? 23.109 21.422 -12.375 1 27.59 66 SER A CA 1
ATOM 478 C C . SER A 1 66 ? 23.344 22.062 -11.008 1 27.59 66 SER A C 1
ATOM 480 O O . SER A 1 66 ? 24.484 22.312 -10.617 1 27.59 66 SER A O 1
ATOM 482 N N . LEU A 1 67 ? 22.578 23 -10.516 1 28.11 67 LEU A N 1
ATOM 483 C CA . LEU A 1 67 ? 23.109 23.797 -9.422 1 28.11 67 LEU A CA 1
ATOM 484 C C . LEU A 1 67 ? 23.234 22.953 -8.156 1 28.11 67 LEU A C 1
ATOM 486 O O . LEU A 1 67 ? 22.391 23.031 -7.27 1 28.11 67 LEU A O 1
ATOM 490 N N . LEU A 1 68 ? 23.422 21.688 -8.227 1 31.03 68 LEU A N 1
ATOM 491 C CA . LEU A 1 68 ? 23.578 21.188 -6.867 1 31.03 68 LEU A CA 1
ATOM 492 C C . LEU A 1 68 ? 24.719 21.891 -6.145 1 31.03 68 LEU A C 1
ATOM 494 O O . LEU A 1 68 ? 25.828 21.969 -6.672 1 31.03 68 LEU A O 1
ATOM 498 N N . PRO A 1 69 ? 24.5 22.875 -5.359 1 31.64 69 PRO A N 1
ATOM 499 C CA . PRO A 1 69 ? 25.656 23.469 -4.68 1 31.64 69 PRO A CA 1
ATOM 500 C C . PRO A 1 69 ? 26.578 22.422 -4.055 1 31.64 69 PRO A C 1
ATOM 502 O O . PRO A 1 69 ? 26.141 21.297 -3.795 1 31.64 69 PRO A O 1
ATOM 505 N N . PRO A 1 70 ? 27.969 22.625 -4.09 1 30.05 70 PRO A N 1
ATOM 506 C CA . PRO A 1 70 ? 28.984 21.75 -3.514 1 30.05 70 PRO A CA 1
ATOM 507 C C . PRO A 1 70 ? 28.719 21.406 -2.051 1 30.05 70 PRO A C 1
ATOM 509 O O . PRO A 1 70 ? 28.312 22.281 -1.275 1 30.05 70 PRO A O 1
ATOM 512 N N . VAL A 1 71 ? 28.188 20.312 -1.724 1 35.81 71 VAL A N 1
ATOM 513 C CA . VAL A 1 71 ? 28.094 19.781 -0.37 1 35.81 71 VAL A CA 1
ATOM 514 C C . VAL A 1 71 ? 29.375 20.109 0.401 1 35.81 71 VAL A C 1
ATOM 516 O O . VAL A 1 71 ? 30.484 20.016 -0.143 1 35.81 71 VAL A O 1
ATOM 519 N N . PRO A 1 72 ? 29.297 20.969 1.344 1 33.12 72 PRO A N 1
ATOM 520 C CA . PRO A 1 72 ? 30.547 21.203 2.078 1 33.12 72 PRO A CA 1
ATOM 521 C C . PRO A 1 72 ? 31.344 19.938 2.33 1 33.12 72 PRO A C 1
ATOM 523 O O . PRO A 1 72 ? 30.766 18.844 2.381 1 33.12 72 PRO A O 1
ATOM 526 N N . GLU A 1 73 ? 32.719 19.938 2.029 1 34.59 73 GLU A N 1
ATOM 527 C CA . GLU A 1 73 ? 33.875 19.062 2.029 1 34.59 73 GLU A CA 1
ATOM 528 C C . GLU A 1 73 ? 34.031 18.344 3.363 1 34.59 73 GLU A C 1
ATOM 530 O O . GLU A 1 73 ? 35.094 17.734 3.635 1 34.59 73 GLU A O 1
ATOM 535 N N . HIS A 1 74 ? 33.312 18.625 4.395 1 35.12 74 HIS A N 1
ATOM 536 C CA . HIS A 1 74 ? 33.969 17.859 5.449 1 35.12 74 HIS A CA 1
ATOM 537 C C . HIS A 1 74 ? 33.969 16.359 5.113 1 35.12 74 HIS A C 1
ATOM 539 O O . HIS A 1 74 ? 33.125 15.609 5.586 1 35.12 74 HIS A O 1
ATOM 545 N N . ASN A 1 75 ? 34.156 16.031 3.867 1 39.66 75 ASN A N 1
ATOM 546 C CA . ASN A 1 75 ? 34.125 14.711 3.229 1 39.66 75 ASN A CA 1
ATOM 547 C C . ASN A 1 75 ? 35.188 13.797 3.824 1 39.66 75 ASN A C 1
ATOM 549 O O . ASN A 1 75 ? 36.406 13.977 3.578 1 39.66 75 ASN A O 1
ATOM 553 N N . ILE A 1 76 ? 35.031 13.43 5.039 1 42.47 76 ILE A N 1
ATOM 554 C CA . ILE A 1 76 ? 36 12.414 5.449 1 42.47 76 ILE A CA 1
ATOM 555 C C . ILE A 1 76 ? 36.031 11.305 4.398 1 42.47 76 ILE A C 1
ATOM 557 O O . ILE A 1 76 ? 35.031 10.617 4.16 1 42.47 76 ILE A O 1
ATOM 561 N N . GLN A 1 77 ? 36.75 11.617 3.373 1 48.59 77 GLN A N 1
ATOM 562 C CA . GLN A 1 77 ? 37.062 10.602 2.371 1 48.59 77 GLN A CA 1
ATOM 563 C C . GLN A 1 77 ? 37.656 9.359 3.018 1 48.59 77 GLN A C 1
ATOM 565 O O . GLN A 1 77 ? 38.75 9.422 3.564 1 48.59 77 GLN A O 1
ATOM 570 N N . ILE A 1 78 ? 36.844 8.508 3.467 1 52.22 78 ILE A N 1
ATOM 571 C CA . ILE A 1 78 ? 37.375 7.344 4.156 1 52.22 78 ILE A CA 1
ATOM 572 C C . ILE A 1 78 ? 38.188 6.488 3.176 1 52.22 78 ILE A C 1
ATOM 574 O O . ILE A 1 78 ? 39.156 5.848 3.557 1 52.22 78 ILE A O 1
ATOM 578 N N . ARG A 1 79 ? 37.656 6.438 1.874 1 60.91 79 ARG A N 1
ATOM 579 C CA . ARG A 1 79 ? 38.312 5.406 1.093 1 60.91 79 ARG A CA 1
ATOM 580 C C . ARG A 1 79 ? 38.656 5.906 -0.309 1 60.91 79 ARG A C 1
ATOM 582 O O . ARG A 1 79 ? 38.125 6.934 -0.747 1 60.91 79 ARG A O 1
ATOM 589 N N . ALA A 1 80 ? 39.656 5.281 -0.86 1 62.06 80 ALA A N 1
ATOM 590 C CA . ALA A 1 80 ? 40.125 5.496 -2.234 1 62.06 80 ALA A CA 1
ATOM 591 C C . ALA A 1 80 ? 38.938 5.332 -3.217 1 62.06 80 ALA A C 1
ATOM 593 O O . ALA A 1 80 ? 38.031 4.535 -2.982 1 62.06 80 ALA A O 1
ATOM 594 N N . PRO A 1 81 ? 38.875 6.16 -4.188 1 71.19 81 PRO A N 1
ATOM 595 C CA . PRO A 1 81 ? 37.812 6.141 -5.195 1 71.19 81 PRO A CA 1
ATOM 596 C C . PRO A 1 81 ? 37.719 4.805 -5.922 1 71.19 81 PRO A C 1
ATOM 598 O O . PRO A 1 81 ? 38.719 4.102 -6.074 1 71.19 81 PRO A O 1
ATOM 601 N N . LEU A 1 82 ? 36.5 4.262 -6.23 1 76.62 82 LEU A N 1
ATOM 602 C CA . LEU A 1 82 ? 36.25 3.047 -6.996 1 76.62 82 LEU A CA 1
ATOM 603 C C . LEU A 1 82 ? 36.656 3.225 -8.453 1 76.62 82 LEU A C 1
ATOM 605 O O . LEU A 1 82 ? 36.062 4.035 -9.172 1 76.62 82 LEU A O 1
ATOM 609 N N . ASP A 1 83 ? 37.812 3.148 -8.906 1 77.94 83 ASP A N 1
ATOM 610 C CA . ASP A 1 83 ? 38.281 3.297 -10.273 1 77.94 83 ASP A CA 1
ATOM 611 C C . ASP A 1 83 ? 37.906 2.086 -11.125 1 77.94 83 ASP A C 1
ATOM 613 O O . ASP A 1 83 ? 38.781 1.255 -11.438 1 77.94 83 ASP A O 1
ATOM 617 N N . LEU A 1 84 ? 36.688 2.061 -11.57 1 84.19 84 LEU A N 1
ATOM 618 C CA . LEU A 1 84 ? 36.188 0.914 -12.328 1 84.19 84 LEU A CA 1
ATOM 619 C C . LEU A 1 84 ? 36.375 1.139 -13.828 1 84.19 84 LEU A C 1
ATOM 621 O O . LEU A 1 84 ? 36.188 2.254 -14.32 1 84.19 84 LEU A O 1
ATOM 625 N N . THR A 1 85 ? 36.812 0.116 -14.508 1 86.38 85 THR A N 1
ATOM 626 C CA . THR A 1 85 ? 36.812 0.131 -15.969 1 86.38 85 THR A CA 1
ATOM 627 C C . THR A 1 85 ? 35.375 0.23 -16.5 1 86.38 85 THR A C 1
ATOM 629 O O . THR A 1 85 ? 34.406 0.01 -15.766 1 86.38 85 THR A O 1
ATOM 632 N N . PRO A 1 86 ? 35.25 0.656 -17.719 1 88.38 86 PRO A N 1
ATOM 633 C CA . PRO A 1 86 ? 33.906 0.761 -18.281 1 88.38 86 PRO A CA 1
ATOM 634 C C . PRO A 1 86 ? 33.156 -0.554 -18.219 1 88.38 86 PRO A C 1
ATOM 636 O O . PRO A 1 86 ? 31.938 -0.551 -17.969 1 88.38 86 PRO A O 1
ATOM 639 N N . ALA A 1 87 ? 33.844 -1.56 -18.438 1 89.88 87 ALA A N 1
ATOM 640 C CA . ALA A 1 87 ? 33.219 -2.865 -18.344 1 89.88 87 ALA A CA 1
ATOM 641 C C . ALA A 1 87 ? 32.781 -3.164 -16.906 1 89.88 87 ALA A C 1
ATOM 643 O O . ALA A 1 87 ? 31.688 -3.691 -16.688 1 89.88 87 ALA A O 1
ATOM 644 N N . GLU A 1 88 ? 33.656 -2.807 -16.094 1 90.19 88 GLU A N 1
ATOM 645 C CA . GLU A 1 88 ? 33.344 -3.018 -14.68 1 90.19 88 GLU A CA 1
ATOM 646 C C . GLU A 1 88 ? 32.219 -2.088 -14.219 1 90.19 88 GLU A C 1
ATOM 648 O O . GLU A 1 88 ? 31.422 -2.455 -13.359 1 90.19 88 GLU A O 1
ATOM 653 N N . ALA A 1 89 ? 32.219 -0.978 -14.836 1 92.31 89 ALA A N 1
ATOM 654 C CA . ALA A 1 89 ? 31.156 -0.022 -14.516 1 92.31 89 ALA A CA 1
ATOM 655 C C . ALA A 1 89 ? 29.781 -0.558 -14.93 1 92.31 89 ALA A C 1
ATOM 657 O O . ALA A 1 89 ? 28.797 -0.344 -14.234 1 92.31 89 ALA A O 1
ATOM 658 N N . GLN A 1 90 ? 29.812 -1.222 -16.016 1 93 90 GLN A N 1
ATOM 659 C CA . GLN A 1 90 ? 28.562 -1.813 -16.484 1 93 90 GLN A CA 1
ATOM 660 C C . GLN A 1 90 ? 28.094 -2.922 -15.547 1 93 90 GLN A C 1
ATOM 662 O O . GLN A 1 90 ? 26.906 -3.039 -15.266 1 93 90 GLN A O 1
ATOM 667 N N . VAL A 1 91 ? 29.031 -3.666 -15.086 1 93.94 91 VAL A N 1
ATOM 668 C CA . VAL A 1 91 ? 28.703 -4.738 -14.156 1 93.94 91 VAL A CA 1
ATOM 669 C C . VAL A 1 91 ? 28.219 -4.145 -12.836 1 93.94 91 VAL A C 1
ATOM 671 O O . VAL A 1 91 ? 27.281 -4.66 -12.227 1 93.94 91 VAL A O 1
ATOM 674 N N . PHE A 1 92 ? 28.906 -3.066 -12.492 1 93.81 92 PHE A N 1
ATOM 675 C CA . PHE A 1 92 ? 28.516 -2.389 -11.258 1 93.81 92 PHE A CA 1
ATOM 676 C C . PHE A 1 92 ? 27.078 -1.886 -11.344 1 93.81 92 PHE A C 1
ATOM 678 O O . PHE A 1 92 ? 26.297 -2.068 -10.406 1 93.81 92 PHE A O 1
ATOM 685 N N . GLN A 1 93 ? 26.734 -1.354 -12.43 1 96 93 GLN A N 1
ATOM 686 C CA . GLN A 1 93 ? 25.391 -0.812 -12.625 1 96 93 GLN A CA 1
ATOM 687 C C . GLN A 1 93 ? 24.344 -1.926 -12.68 1 96 93 GLN A C 1
ATOM 689 O O . GLN A 1 93 ? 23.234 -1.766 -12.172 1 96 93 GLN A O 1
ATOM 694 N N . ALA A 1 94 ? 24.688 -3.006 -13.242 1 96.31 94 ALA A N 1
ATOM 695 C CA . ALA A 1 94 ? 23.797 -4.164 -13.266 1 96.31 94 ALA A CA 1
ATOM 696 C C . ALA A 1 94 ? 23.547 -4.699 -11.859 1 96.31 94 ALA A C 1
ATOM 698 O O . ALA A 1 94 ? 22.438 -5.121 -11.531 1 96.31 94 ALA A O 1
ATOM 699 N N . ASP A 1 95 ? 24.609 -4.66 -11.078 1 95.75 95 ASP A N 1
ATOM 700 C CA . ASP A 1 95 ? 24.484 -5.129 -9.703 1 95.75 95 ASP A CA 1
ATOM 701 C C . ASP A 1 95 ? 23.609 -4.199 -8.875 1 95.75 95 ASP A C 1
ATOM 703 O O . ASP A 1 95 ? 22.891 -4.645 -7.977 1 95.75 95 ASP A O 1
ATOM 707 N N . ILE A 1 96 ? 23.703 -2.939 -9.164 1 96.5 96 ILE A N 1
ATOM 708 C CA . ILE A 1 96 ? 22.828 -1.973 -8.5 1 96.5 96 ILE A CA 1
ATOM 709 C C . ILE A 1 96 ? 21.375 -2.285 -8.82 1 96.5 96 ILE A C 1
ATOM 711 O O . ILE A 1 96 ? 20.531 -2.277 -7.926 1 96.5 96 ILE A O 1
ATOM 715 N N . LEU A 1 97 ? 21.109 -2.531 -10.055 1 97.69 97 LEU A N 1
ATOM 716 C CA . LEU A 1 97 ? 19.75 -2.875 -10.438 1 97.69 97 LEU A CA 1
ATOM 717 C C . LEU A 1 97 ? 19.266 -4.129 -9.711 1 97.69 97 LEU A C 1
ATOM 719 O O . LEU A 1 97 ? 18.141 -4.18 -9.219 1 97.69 97 LEU A O 1
ATOM 723 N N . ARG A 1 98 ? 20.109 -5.105 -9.656 1 97.06 98 ARG A N 1
ATOM 724 C CA . ARG A 1 98 ? 19.781 -6.352 -8.969 1 97.06 98 ARG A CA 1
ATOM 725 C C . ARG A 1 98 ? 19.453 -6.102 -7.504 1 97.06 98 ARG A C 1
ATOM 727 O O . ARG A 1 98 ? 18.5 -6.68 -6.969 1 97.06 98 ARG A O 1
ATOM 734 N N . LEU A 1 99 ? 20.25 -5.262 -6.926 1 96.69 99 LEU A N 1
ATOM 735 C CA . LEU A 1 99 ? 20.031 -4.895 -5.531 1 96.69 99 LEU A CA 1
ATOM 736 C C . LEU A 1 99 ? 18.656 -4.234 -5.352 1 96.69 99 LEU A C 1
ATOM 738 O O . LEU A 1 99 ? 17.922 -4.578 -4.434 1 96.69 99 LEU A O 1
ATOM 742 N N . PHE A 1 100 ? 18.297 -3.307 -6.211 1 97.25 100 PHE A N 1
ATOM 743 C CA . PHE A 1 100 ? 17.047 -2.547 -6.121 1 97.25 100 PHE A CA 1
ATOM 744 C C . PHE A 1 100 ? 15.844 -3.449 -6.379 1 97.25 100 PHE A C 1
ATOM 746 O O . PHE A 1 100 ? 14.867 -3.406 -5.633 1 97.25 100 PHE A O 1
ATOM 753 N N . VAL A 1 101 ? 15.938 -4.293 -7.336 1 97.06 101 VAL A N 1
ATOM 754 C CA . VAL A 1 101 ? 14.82 -5.125 -7.762 1 97.06 101 VAL A CA 1
ATOM 755 C C . VAL A 1 101 ? 14.578 -6.23 -6.734 1 97.06 101 VAL A C 1
ATOM 757 O O . VAL A 1 101 ? 13.43 -6.496 -6.363 1 97.06 101 VAL A O 1
ATOM 760 N N . ALA A 1 102 ? 15.633 -6.848 -6.285 1 95.69 102 ALA A N 1
ATOM 761 C CA . ALA A 1 102 ? 15.508 -7.949 -5.332 1 95.69 102 ALA A CA 1
ATOM 762 C C . ALA A 1 102 ? 14.852 -7.48 -4.035 1 95.69 102 ALA A C 1
ATOM 764 O O . ALA A 1 102 ? 14.133 -8.242 -3.389 1 95.69 102 ALA A O 1
ATOM 765 N N . ASN A 1 103 ? 15.125 -6.238 -3.656 1 95.38 103 ASN A N 1
ATOM 766 C CA . ASN A 1 103 ? 14.617 -5.719 -2.391 1 95.38 103 ASN A CA 1
ATOM 767 C C . ASN A 1 103 ? 13.406 -4.816 -2.6 1 95.38 103 ASN A C 1
ATOM 769 O O . ASN A 1 103 ? 12.922 -4.191 -1.653 1 95.38 103 ASN A O 1
ATOM 773 N N . ASN A 1 104 ? 12.945 -4.676 -3.773 1 93.75 104 ASN A N 1
ATOM 774 C CA . ASN A 1 104 ? 11.797 -3.857 -4.145 1 93.75 104 ASN A CA 1
ATOM 775 C C . ASN A 1 104 ? 12.008 -2.395 -3.762 1 93.75 104 ASN A C 1
ATOM 777 O O . ASN A 1 104 ? 11.117 -1.76 -3.197 1 93.75 104 ASN A O 1
ATOM 781 N N . PHE A 1 105 ? 13.258 -1.89 -3.977 1 95.31 105 PHE A N 1
ATOM 782 C CA . PHE A 1 105 ? 13.539 -0.472 -3.781 1 95.31 105 PHE A CA 1
ATOM 783 C C . PHE A 1 105 ? 12.961 0.358 -4.918 1 95.31 105 PHE A C 1
ATOM 785 O O . PHE A 1 105 ? 13.008 -0.053 -6.082 1 95.31 105 PHE A O 1
ATOM 792 N N . ALA A 1 106 ? 12.391 1.506 -4.52 1 94.06 106 ALA A N 1
ATOM 793 C CA . ALA A 1 106 ? 11.977 2.422 -5.578 1 94.06 106 ALA A CA 1
ATOM 794 C C . ALA A 1 106 ? 13.18 2.871 -6.414 1 94.06 106 ALA A C 1
ATOM 796 O O . ALA A 1 106 ? 14.234 3.195 -5.867 1 94.06 106 ALA A O 1
ATOM 797 N N . LEU A 1 107 ? 13.062 2.959 -7.695 1 93.94 107 LEU A N 1
ATOM 798 C CA . LEU A 1 107 ? 14.172 3.309 -8.586 1 93.94 107 LEU A CA 1
ATOM 799 C C . LEU A 1 107 ? 14.625 4.742 -8.336 1 93.94 107 LEU A C 1
ATOM 801 O O . LEU A 1 107 ? 15.797 5.066 -8.539 1 93.94 107 LEU A O 1
ATOM 805 N N . ARG A 1 108 ? 13.773 5.555 -7.863 1 92.25 108 ARG A N 1
ATOM 806 C CA . ARG A 1 108 ? 14.102 6.957 -7.629 1 92.25 108 ARG A CA 1
ATOM 807 C C . ARG A 1 108 ? 15.117 7.102 -6.5 1 92.25 108 ARG A C 1
ATOM 809 O O . ARG A 1 108 ? 15.781 8.133 -6.375 1 92.25 108 ARG A O 1
ATOM 816 N N . ALA A 1 109 ? 15.203 6.094 -5.652 1 94.88 109 ALA A N 1
ATOM 817 C CA . ALA A 1 109 ? 16.094 6.152 -4.492 1 94.88 109 ALA A CA 1
ATOM 818 C C . ALA A 1 109 ? 17.547 6.289 -4.926 1 94.88 109 ALA A C 1
ATOM 820 O O . ALA A 1 109 ? 18.391 6.742 -4.148 1 94.88 109 ALA A O 1
ATOM 821 N N . ILE A 1 110 ? 17.875 5.895 -6.176 1 95.12 110 ILE A N 1
ATOM 822 C CA . ILE A 1 110 ? 19.25 5.934 -6.656 1 95.12 110 ILE A CA 1
ATOM 823 C C . ILE A 1 110 ? 19.734 7.383 -6.738 1 95.12 110 ILE A C 1
ATOM 825 O O . ILE A 1 110 ? 20.922 7.66 -6.578 1 95.12 110 ILE A O 1
ATOM 829 N N . GLU A 1 111 ? 18.781 8.297 -6.941 1 93.12 111 GLU A N 1
ATOM 830 C CA . GLU A 1 111 ? 19.125 9.703 -7.102 1 93.12 111 GLU A CA 1
ATOM 831 C C . GLU A 1 111 ? 18.844 10.5 -5.832 1 93.12 111 GLU A C 1
ATOM 833 O O . GLU A 1 111 ? 18.953 11.727 -5.816 1 93.12 111 GLU A O 1
ATOM 838 N N . SER A 1 112 ? 18.453 9.844 -4.812 1 93.38 112 SER A N 1
ATOM 839 C CA . SER A 1 112 ? 18.172 10.547 -3.562 1 93.38 112 SER A CA 1
ATOM 840 C C . SER A 1 112 ? 19.438 11.156 -2.963 1 93.38 112 SER A C 1
ATOM 842 O O . SER A 1 112 ? 20.531 10.672 -3.213 1 93.38 112 SER A O 1
ATOM 844 N N . VAL A 1 113 ? 19.281 12.156 -2.172 1 93.12 113 VAL A N 1
ATOM 845 C CA . VAL A 1 113 ? 20.391 12.875 -1.553 1 93.12 113 VAL A CA 1
ATOM 846 C C . VAL A 1 113 ? 21.172 11.93 -0.649 1 93.12 113 VAL A C 1
ATOM 848 O O . VAL A 1 113 ? 22.406 11.883 -0.712 1 93.12 113 VAL A O 1
ATOM 851 N N . GLU A 1 114 ? 20.5 11.148 0.094 1 94.19 114 GLU A N 1
ATOM 852 C CA . GLU A 1 114 ? 21.172 10.273 1.058 1 94.19 114 GLU A CA 1
ATOM 853 C C . GLU A 1 114 ? 21.953 9.164 0.353 1 94.19 114 GLU A C 1
ATOM 855 O O . GLU A 1 114 ? 23 8.734 0.837 1 94.19 114 GLU A O 1
ATOM 860 N N . THR A 1 115 ? 21.375 8.641 -0.731 1 94.81 115 THR A N 1
ATOM 861 C CA . THR A 1 115 ? 22.094 7.625 -1.493 1 94.81 115 THR A CA 1
ATOM 862 C C . THR A 1 115 ? 23.406 8.195 -2.053 1 94.81 115 THR A C 1
ATOM 864 O O . THR A 1 115 ? 24.453 7.547 -1.973 1 94.81 115 THR A O 1
ATOM 867 N N . ARG A 1 116 ? 23.344 9.375 -2.525 1 92.56 116 ARG A N 1
ATOM 868 C CA . ARG A 1 116 ? 24.531 10.023 -3.066 1 92.56 116 ARG A CA 1
ATOM 869 C C . ARG A 1 116 ? 25.562 10.281 -1.971 1 92.56 116 ARG A C 1
ATOM 871 O O . ARG A 1 116 ? 26.75 10.055 -2.164 1 92.56 116 ARG A O 1
ATOM 878 N N . LEU A 1 117 ? 25.094 10.758 -0.857 1 92.38 117 LEU A N 1
ATOM 879 C CA . LEU A 1 117 ? 25.984 11.023 0.264 1 92.38 117 LEU A CA 1
ATOM 880 C C . LEU A 1 117 ? 26.656 9.734 0.742 1 92.38 117 LEU A C 1
ATOM 882 O O . LEU A 1 117 ? 27.859 9.734 1.054 1 92.38 117 LEU A O 1
ATOM 886 N N . PHE A 1 118 ? 25.938 8.672 0.761 1 93.31 118 PHE A N 1
ATOM 887 C CA . PHE A 1 118 ? 26.469 7.387 1.226 1 93.31 118 PHE A CA 1
ATOM 888 C C . PHE A 1 118 ? 27.562 6.879 0.297 1 93.31 118 PHE A C 1
ATOM 890 O O . PHE A 1 118 ? 28.641 6.484 0.754 1 93.31 118 PHE A O 1
ATOM 897 N N . PHE A 1 119 ? 27.297 6.918 -1.009 1 91.56 119 PHE A N 1
ATOM 898 C CA . PHE A 1 119 ? 28.266 6.398 -1.964 1 91.56 119 PHE A CA 1
ATOM 899 C C . PHE A 1 119 ? 29.469 7.32 -2.068 1 91.56 119 PHE A C 1
ATOM 901 O O . PHE A 1 119 ? 30.594 6.863 -2.287 1 91.56 119 PHE A O 1
ATOM 908 N N . ASN A 1 120 ? 29.266 8.586 -1.88 1 88.88 120 ASN A N 1
ATOM 909 C CA . ASN A 1 120 ? 30.391 9.516 -1.88 1 88.88 120 ASN A CA 1
ATOM 910 C C . ASN A 1 120 ? 31.312 9.281 -0.69 1 88.88 120 ASN A C 1
ATOM 912 O O . ASN A 1 120 ? 32.531 9.461 -0.797 1 88.88 120 ASN A O 1
ATOM 916 N N . LYS A 1 121 ? 30.75 8.883 0.337 1 88.06 121 LYS A N 1
ATOM 917 C CA . LYS A 1 121 ? 31.516 8.688 1.562 1 88.06 121 LYS A CA 1
ATOM 918 C C . LYS A 1 121 ? 32.219 7.332 1.551 1 88.06 121 LYS A C 1
ATOM 920 O O . LYS A 1 121 ? 33.375 7.23 1.974 1 88.06 121 LYS A O 1
ATOM 925 N N . TYR A 1 122 ? 31.578 6.281 1.062 1 87.56 122 TYR A N 1
ATOM 926 C CA . TYR A 1 122 ? 32.125 4.941 1.248 1 87.56 122 TYR A CA 1
ATOM 927 C C . TYR A 1 122 ? 32.531 4.332 -0.085 1 87.56 122 TYR A C 1
ATOM 929 O O . TYR A 1 122 ? 33.281 3.344 -0.119 1 87.56 122 TYR A O 1
ATOM 937 N N . ALA A 1 123 ? 32.031 4.84 -1.188 1 85.19 123 ALA A N 1
ATOM 938 C CA . ALA A 1 123 ? 32.375 4.363 -2.521 1 85.19 123 ALA A CA 1
ATOM 939 C C . ALA A 1 123 ? 32.594 5.527 -3.486 1 85.19 123 ALA A C 1
ATOM 941 O O . ALA A 1 123 ? 31.953 5.59 -4.539 1 85.19 123 ALA A O 1
ATOM 942 N N . LEU A 1 124 ? 33.531 6.27 -3.17 1 83.31 124 LEU A N 1
ATOM 943 C CA . LEU A 1 124 ? 33.812 7.461 -3.973 1 83.31 124 LEU A CA 1
ATOM 944 C C . LEU A 1 124 ? 34.094 7.082 -5.418 1 83.31 124 LEU A C 1
ATOM 946 O O . LEU A 1 124 ? 34.844 6.133 -5.676 1 83.31 124 LEU A O 1
ATOM 950 N N . GLY A 1 125 ? 33.406 7.758 -6.32 1 80.69 125 GLY A N 1
ATOM 951 C CA . GLY A 1 125 ? 33.656 7.508 -7.73 1 80.69 125 GLY A CA 1
ATOM 952 C C . GLY A 1 125 ? 32.75 6.441 -8.312 1 80.69 125 GLY A C 1
ATOM 953 O O . GLY A 1 125 ? 32.875 6.105 -9.492 1 80.69 125 GLY A O 1
ATOM 954 N N . ALA A 1 126 ? 31.969 5.855 -7.461 1 87.06 126 ALA A N 1
ATOM 955 C CA . ALA A 1 126 ? 31.031 4.84 -7.957 1 87.06 126 ALA A CA 1
ATOM 956 C C . ALA A 1 126 ? 30.141 5.406 -9.055 1 87.06 126 ALA A C 1
ATOM 958 O O . ALA A 1 126 ? 29.547 6.473 -8.891 1 87.06 126 ALA A O 1
ATOM 959 N N . PRO A 1 127 ? 30.141 4.785 -10.188 1 90.88 127 PRO A N 1
ATOM 960 C CA . PRO A 1 127 ? 29.312 5.254 -11.297 1 90.88 127 PRO A CA 1
ATOM 961 C C . PRO A 1 127 ? 27.828 4.93 -11.102 1 90.88 127 PRO A C 1
ATOM 963 O O . PRO A 1 127 ? 27.297 4.023 -11.75 1 90.88 127 PRO A O 1
ATOM 966 N N . LEU A 1 128 ? 27.203 5.719 -10.305 1 93.56 128 LEU A N 1
ATOM 967 C CA . LEU A 1 128 ? 25.781 5.516 -10.07 1 93.56 128 LEU A CA 1
ATOM 968 C C . LEU A 1 128 ? 24.969 5.863 -11.312 1 93.56 128 LEU A C 1
ATOM 970 O O . LEU A 1 128 ? 25.203 6.898 -11.938 1 93.56 128 LEU A O 1
ATOM 974 N N . PRO A 1 129 ? 24.141 4.957 -11.68 1 94.81 129 PRO A N 1
ATOM 975 C CA . PRO A 1 129 ? 23.281 5.277 -12.828 1 94.81 129 PRO A CA 1
ATOM 976 C C . PRO A 1 129 ? 22.203 6.293 -12.484 1 94.81 129 PRO A C 1
ATOM 978 O O . PRO A 1 129 ? 21.922 6.535 -11.312 1 94.81 129 PRO A O 1
ATOM 981 N N . THR A 1 130 ? 21.672 6.895 -13.477 1 94.31 130 THR A N 1
ATOM 982 C CA . THR A 1 130 ? 20.484 7.73 -13.297 1 94.31 130 THR A CA 1
ATOM 983 C C . THR A 1 130 ? 19.234 6.871 -13.164 1 94.31 130 THR A C 1
ATOM 985 O O . THR A 1 130 ? 19.25 5.688 -13.5 1 94.31 130 THR A O 1
ATOM 988 N N . ARG A 1 131 ? 18.297 7.406 -12.641 1 93.31 131 ARG A N 1
ATOM 989 C CA . ARG A 1 131 ? 17.016 6.707 -12.531 1 93.31 131 ARG A CA 1
ATOM 990 C C . ARG A 1 131 ? 16.516 6.242 -13.898 1 93.31 131 ARG A C 1
ATOM 992 O O . ARG A 1 131 ? 16.016 5.121 -14.031 1 93.31 131 ARG A O 1
ATOM 999 N N . GLN A 1 132 ? 16.672 7.043 -14.875 1 92.75 132 GLN A N 1
ATOM 1000 C CA . GLN A 1 132 ? 16.234 6.734 -16.234 1 92.75 132 GLN A CA 1
ATOM 1001 C C . GLN A 1 132 ? 17.031 5.57 -16.812 1 92.75 132 GLN A C 1
ATOM 1003 O O . GLN A 1 132 ? 16.469 4.691 -17.469 1 92.75 132 GLN A O 1
ATOM 1008 N N . ALA A 1 133 ? 18.25 5.613 -16.578 1 95.12 133 ALA A N 1
ATOM 1009 C CA . ALA A 1 133 ? 19.094 4.523 -17.062 1 95.12 133 ALA A CA 1
ATOM 1010 C C . ALA A 1 133 ? 18.766 3.215 -16.359 1 95.12 133 ALA A C 1
ATOM 1012 O O . ALA A 1 133 ? 18.734 2.15 -16.984 1 95.12 133 ALA A O 1
ATOM 1013 N N . LEU A 1 134 ? 18.531 3.336 -15.094 1 95.81 134 LEU A N 1
ATOM 1014 C CA . LEU A 1 134 ? 18.234 2.164 -14.281 1 95.81 134 LEU A CA 1
ATOM 1015 C C . LEU A 1 134 ? 16.922 1.522 -14.711 1 95.81 134 LEU A C 1
ATOM 1017 O O . LEU A 1 134 ? 16.828 0.297 -14.812 1 95.81 134 LEU A O 1
ATOM 1021 N N . GLY A 1 135 ? 15.875 2.322 -14.984 1 94.06 135 GLY A N 1
ATOM 1022 C CA . GLY A 1 135 ? 14.57 1.831 -15.391 1 94.06 135 GLY A CA 1
ATOM 1023 C C . GLY A 1 135 ? 14.461 1.613 -16.891 1 94.06 135 GLY A C 1
ATOM 1024 O O . GLY A 1 135 ? 13.43 1.128 -17.375 1 94.06 135 GLY A O 1
ATOM 1025 N N . GLY A 1 136 ? 15.492 1.938 -17.625 1 94.94 136 GLY A N 1
ATOM 1026 C CA . GLY A 1 136 ? 15.477 1.824 -19.078 1 94.94 136 GLY A CA 1
ATOM 1027 C C . GLY A 1 136 ? 16.453 0.787 -19.609 1 94.94 136 GLY A C 1
ATOM 1028 O O . GLY A 1 136 ? 16.188 -0.416 -19.516 1 94.94 136 GLY A O 1
ATOM 1029 N N . ARG A 1 137 ? 17.562 1.237 -20 1 94.88 137 ARG A N 1
ATOM 1030 C CA . ARG A 1 137 ? 18.516 0.383 -20.703 1 94.88 137 ARG A CA 1
ATOM 1031 C C . ARG A 1 137 ? 19 -0.744 -19.797 1 94.88 137 ARG A C 1
ATOM 1033 O O . ARG A 1 137 ? 19.078 -1.898 -20.234 1 94.88 137 ARG A O 1
ATOM 1040 N N . ILE A 1 138 ? 19.375 -0.457 -18.594 1 97.31 138 ILE A N 1
ATOM 1041 C CA . ILE A 1 138 ? 19.938 -1.446 -17.672 1 97.31 138 ILE A CA 1
ATOM 1042 C C . ILE A 1 138 ? 18.891 -2.502 -17.344 1 97.31 138 ILE A C 1
ATOM 1044 O O . ILE A 1 138 ? 19.203 -3.697 -17.297 1 97.31 138 ILE A O 1
ATOM 1048 N N . LEU A 1 139 ? 17.688 -2.076 -17.094 1 97.38 139 LEU A N 1
ATOM 1049 C CA . LEU A 1 139 ? 16.594 -3.006 -16.828 1 97.38 139 LEU A CA 1
ATOM 1050 C C . LEU A 1 139 ? 16.312 -3.885 -18.047 1 97.38 139 LEU A C 1
ATOM 1052 O O . LEU A 1 139 ? 16.109 -5.094 -17.906 1 97.38 139 LEU A O 1
ATOM 1056 N N . LYS A 1 140 ? 16.297 -3.291 -19.188 1 96.81 140 LYS A N 1
ATOM 1057 C CA . LYS A 1 140 ? 16.047 -4.055 -20.406 1 96.81 140 LYS A CA 1
ATOM 1058 C C . LYS A 1 140 ? 17.125 -5.117 -20.625 1 96.81 140 LYS A C 1
ATOM 1060 O O . LYS A 1 140 ? 16.828 -6.234 -21.047 1 96.81 140 LYS A O 1
ATOM 1065 N N . ASP A 1 141 ? 18.312 -4.715 -20.328 1 96.69 141 ASP A N 1
ATOM 1066 C CA . ASP A 1 141 ? 19.406 -5.68 -20.422 1 96.69 141 ASP A CA 1
ATOM 1067 C C . ASP A 1 141 ? 19.203 -6.832 -19.438 1 96.69 141 ASP A C 1
ATOM 1069 O O . ASP A 1 141 ? 19.453 -7.992 -19.781 1 96.69 141 ASP A O 1
ATOM 1073 N N . ALA A 1 142 ? 18.797 -6.508 -18.281 1 97.56 142 ALA A N 1
ATOM 1074 C CA . ALA A 1 142 ? 18.547 -7.531 -17.266 1 97.56 142 ALA A CA 1
ATOM 1075 C C . ALA A 1 142 ? 17.406 -8.453 -17.688 1 97.56 142 ALA A C 1
ATOM 1077 O O . ALA A 1 142 ? 17.438 -9.656 -17.406 1 97.56 142 ALA A O 1
ATOM 1078 N N . VAL A 1 143 ? 16.375 -7.93 -18.328 1 96.81 143 VAL A N 1
ATOM 1079 C CA . VAL A 1 143 ? 15.242 -8.719 -18.812 1 96.81 143 VAL A CA 1
ATOM 1080 C C . VAL A 1 143 ? 15.711 -9.695 -19.891 1 96.81 143 VAL A C 1
ATOM 1082 O O . VAL A 1 143 ? 15.312 -10.859 -19.906 1 96.81 143 VAL A O 1
ATOM 1085 N N . ARG A 1 144 ? 16.578 -9.195 -20.766 1 95.5 144 ARG A N 1
ATOM 1086 C CA . ARG A 1 144 ? 17.125 -10.055 -21.812 1 95.5 144 ARG A CA 1
ATOM 1087 C C . ARG A 1 144 ? 17.922 -11.211 -21.219 1 95.5 144 ARG A C 1
ATOM 1089 O O . ARG A 1 144 ? 17.844 -12.344 -21.703 1 95.5 144 ARG A O 1
ATOM 1096 N N . GLU A 1 145 ? 18.594 -10.891 -20.219 1 95.38 145 GLU A N 1
ATOM 1097 C CA . GLU A 1 145 ? 19.344 -11.938 -19.531 1 95.38 145 GLU A CA 1
ATOM 1098 C C . GLU A 1 145 ? 18.422 -12.953 -18.875 1 95.38 145 GLU A C 1
ATOM 1100 O O . GLU A 1 145 ? 18.672 -14.156 -18.906 1 95.38 145 GLU A O 1
ATOM 1105 N N . SER A 1 146 ? 17.438 -12.469 -18.234 1 94.19 146 SER A N 1
ATOM 1106 C CA . SER A 1 146 ? 16.469 -13.352 -17.594 1 94.19 146 SER A CA 1
ATOM 1107 C C . SER A 1 146 ? 15.781 -14.242 -18.625 1 94.19 146 SER A C 1
ATOM 1109 O O . SER A 1 146 ? 15.516 -15.414 -18.359 1 94.19 146 SER A O 1
ATOM 1111 N N . GLU A 1 147 ? 15.453 -13.672 -19.734 1 92.38 147 GLU A N 1
ATOM 1112 C CA . GLU A 1 147 ? 14.836 -14.438 -20.828 1 92.38 147 GLU A CA 1
ATOM 1113 C C . GLU A 1 147 ? 15.789 -15.508 -21.344 1 92.38 147 GLU A C 1
ATOM 1115 O O . GLU A 1 147 ? 15.367 -16.609 -21.688 1 92.38 147 GLU A O 1
ATOM 1120 N N . ALA A 1 148 ? 17.031 -15.156 -21.438 1 93.38 148 ALA A N 1
ATOM 1121 C CA . ALA A 1 148 ? 18.031 -16.125 -21.875 1 93.38 148 ALA A CA 1
ATOM 1122 C C . ALA A 1 148 ? 18.109 -17.297 -20.891 1 93.38 148 ALA A C 1
ATOM 1124 O O . ALA A 1 148 ? 18.234 -18.453 -21.297 1 93.38 148 ALA A O 1
ATOM 1125 N N . HIS A 1 149 ? 18.078 -16.969 -19.641 1 92 149 HIS A N 1
ATOM 1126 C CA . HIS A 1 149 ? 18.062 -18 -18.625 1 92 149 HIS A CA 1
ATOM 1127 C C . HIS A 1 149 ? 16.828 -18.891 -18.766 1 92 149 HIS A C 1
ATOM 1129 O O . HIS A 1 149 ? 16.922 -20.109 -18.641 1 92 149 HIS A O 1
ATOM 1135 N N . MET A 1 150 ? 15.75 -18.312 -19.031 1 91.19 150 MET A N 1
ATOM 1136 C CA . MET A 1 150 ? 14.5 -19.062 -19.188 1 91.19 150 MET A CA 1
ATOM 1137 C C . MET A 1 150 ? 14.562 -19.984 -20.406 1 91.19 150 MET A C 1
ATOM 1139 O O . MET A 1 150 ? 14.203 -21.156 -20.312 1 91.19 150 MET A O 1
ATOM 1143 N N . VAL A 1 151 ? 15.047 -19.422 -21.516 1 92.56 151 VAL A N 1
ATOM 1144 C CA . VAL A 1 151 ? 15.109 -20.203 -22.75 1 92.56 151 VAL A CA 1
ATOM 1145 C C . VAL A 1 151 ? 16 -21.422 -22.547 1 92.56 151 VAL A C 1
ATOM 1147 O O . VAL A 1 151 ? 15.68 -22.516 -23 1 92.56 151 VAL A O 1
ATOM 1150 N N . LYS A 1 152 ? 17.031 -21.234 -21.844 1 90.69 152 LYS A N 1
ATOM 1151 C CA . LYS A 1 152 ? 17.938 -22.344 -21.578 1 90.69 152 LYS A CA 1
ATOM 1152 C C . LYS A 1 152 ? 17.25 -23.406 -20.719 1 90.69 152 LYS A C 1
ATOM 1154 O O . LYS A 1 152 ? 17.469 -24.594 -20.906 1 90.69 152 LYS A O 1
ATOM 1159 N N . ALA A 1 153 ? 16.422 -23.016 -19.906 1 88.5 153 ALA A N 1
ATOM 1160 C CA . ALA A 1 153 ? 15.789 -23.922 -18.953 1 88.5 153 ALA A CA 1
ATOM 1161 C C . ALA A 1 153 ? 14.586 -24.625 -19.578 1 88.5 153 ALA A C 1
ATOM 1163 O O . ALA A 1 153 ? 14.258 -25.75 -19.203 1 88.5 153 ALA A O 1
ATOM 1164 N N . VAL A 1 154 ? 13.953 -24.016 -20.547 1 90.56 154 VAL A N 1
ATOM 1165 C CA . VAL A 1 154 ? 12.648 -24.516 -20.969 1 90.56 154 VAL A CA 1
ATOM 1166 C C . VAL A 1 154 ? 12.758 -25.125 -22.359 1 90.56 154 VAL A C 1
ATOM 1168 O O . VAL A 1 154 ? 11.883 -25.891 -22.781 1 90.56 154 VAL A O 1
ATOM 1171 N N . HIS A 1 155 ? 13.805 -24.891 -23.031 1 91.94 155 HIS A N 1
ATOM 1172 C CA . HIS A 1 155 ? 13.922 -25.312 -24.422 1 91.94 155 HIS A CA 1
ATOM 1173 C C . HIS A 1 155 ? 13.789 -26.828 -24.531 1 91.94 155 HIS A C 1
ATOM 1175 O O . HIS A 1 155 ? 14.484 -27.578 -23.844 1 91.94 155 HIS A O 1
ATOM 1181 N N . GLY A 1 156 ? 12.836 -27.266 -25.406 1 89.62 156 GLY A N 1
ATOM 1182 C CA . GLY A 1 156 ? 12.648 -28.688 -25.703 1 89.62 156 GLY A CA 1
ATOM 1183 C C . GLY A 1 156 ? 11.852 -29.422 -24.641 1 89.62 156 GLY A C 1
ATOM 1184 O O . GLY A 1 156 ? 11.625 -30.625 -24.75 1 89.62 156 GLY A O 1
ATOM 1185 N N . LYS A 1 157 ? 11.406 -28.812 -23.688 1 90.25 157 LYS A N 1
ATOM 1186 C CA . LYS A 1 157 ? 10.719 -29.469 -22.594 1 90.25 157 LYS A CA 1
ATOM 1187 C C . LYS A 1 157 ? 9.203 -29.328 -22.719 1 90.25 157 LYS A C 1
ATOM 1189 O O . LYS A 1 157 ? 8.719 -28.484 -23.469 1 90.25 157 LYS A O 1
ATOM 1194 N N . MET A 1 158 ? 8.531 -30.25 -22.062 1 91.69 158 MET A N 1
ATOM 1195 C CA . MET A 1 158 ? 7.07 -30.156 -21.984 1 91.69 158 MET A CA 1
ATOM 1196 C C . MET A 1 158 ? 6.633 -29.078 -21.016 1 91.69 158 MET A C 1
ATOM 1198 O O . MET A 1 158 ? 7.176 -28.984 -19.906 1 91.69 158 MET A O 1
ATOM 1202 N N . VAL A 1 159 ? 5.668 -28.297 -21.469 1 93.38 159 VAL A N 1
ATOM 1203 C CA . VAL A 1 159 ? 5.293 -27.109 -20.703 1 93.38 159 VAL A CA 1
ATOM 1204 C C . VAL A 1 159 ? 3.775 -27.047 -20.547 1 93.38 159 VAL A C 1
ATOM 1206 O O . VAL A 1 159 ? 3.041 -27.391 -21.484 1 93.38 159 VAL A O 1
ATOM 1209 N N . THR A 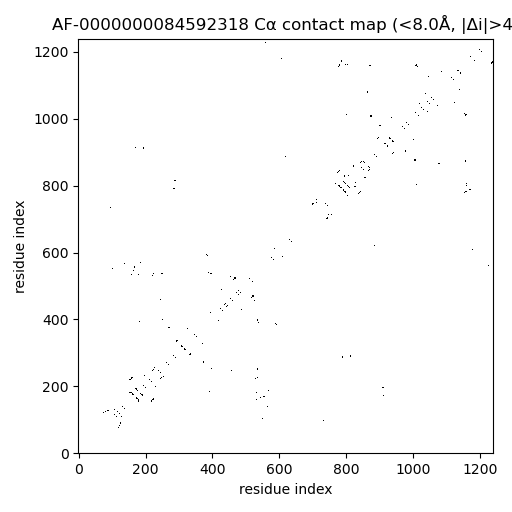1 160 ? 3.393 -26.703 -19.375 1 94.06 160 THR A N 1
ATOM 1210 C CA . THR A 1 160 ? 2 -26.312 -19.156 1 94.06 160 THR A CA 1
ATOM 1211 C C . THR A 1 160 ? 1.844 -24.797 -19.203 1 94.06 160 THR A C 1
ATOM 1213 O O . THR A 1 160 ? 2.463 -24.078 -18.422 1 94.06 160 THR A O 1
ATOM 1216 N N . GLY A 1 161 ? 1.057 -24.344 -20.141 1 95.25 161 GLY A N 1
ATOM 1217 C CA . GLY A 1 161 ? 0.769 -22.922 -20.203 1 95.25 161 GLY A CA 1
ATOM 1218 C C . GLY A 1 161 ? -0.259 -22.469 -19.172 1 95.25 161 GLY A C 1
ATOM 1219 O O . GLY A 1 161 ? -1.192 -23.219 -18.859 1 95.25 161 GLY A O 1
ATOM 1220 N N . LEU A 1 162 ? -0.04 -21.312 -18.672 1 94.94 162 LEU A N 1
ATOM 1221 C CA . LEU A 1 162 ? -0.94 -20.719 -17.688 1 94.94 162 LEU A CA 1
ATOM 1222 C C . LEU A 1 162 ? -1.427 -19.344 -18.156 1 94.94 162 LEU A C 1
ATOM 1224 O O . LEU A 1 162 ? -0.671 -18.594 -18.766 1 94.94 162 LEU A O 1
ATOM 1228 N N . SER A 1 163 ? -2.652 -19.016 -17.859 1 94.31 163 SER A N 1
ATOM 1229 C CA . SER A 1 163 ? -3.154 -17.656 -18.094 1 94.31 163 SER A CA 1
ATOM 1230 C C . SER A 1 163 ? -4.129 -17.234 -17 1 94.31 163 SER A C 1
ATOM 1232 O O . SER A 1 163 ? -4.867 -18.078 -16.469 1 94.31 163 SER A O 1
ATOM 1234 N N . ASP A 1 164 ? -4.023 -16.078 -16.578 1 92.31 164 ASP A N 1
ATOM 1235 C CA . ASP A 1 164 ? -4.902 -15.492 -15.562 1 92.31 164 ASP A CA 1
ATOM 1236 C C . ASP A 1 164 ? -4.984 -13.977 -15.719 1 92.31 164 ASP A C 1
ATOM 1238 O O . ASP A 1 164 ? -4.082 -13.359 -16.281 1 92.31 164 ASP A O 1
ATOM 1242 N N . GLY A 1 165 ? -6.102 -13.414 -15.25 1 89.81 165 GLY A N 1
ATOM 1243 C CA . GLY A 1 165 ? -6.316 -11.984 -15.367 1 89.81 165 GLY A CA 1
ATOM 1244 C C . GLY A 1 165 ? -6.129 -11.25 -14.055 1 89.81 165 GLY A C 1
ATOM 1245 O O . GLY A 1 165 ? -6.297 -11.828 -12.977 1 89.81 165 GLY A O 1
ATOM 1246 N N . TRP A 1 166 ? -5.746 -9.984 -14.172 1 89.25 166 TRP A N 1
ATOM 1247 C CA . TRP A 1 166 ? -5.543 -9.117 -13.016 1 89.25 166 TRP A CA 1
ATOM 1248 C C . TRP A 1 166 ? -5.844 -7.664 -13.367 1 89.25 166 TRP A C 1
ATOM 1250 O O . TRP A 1 166 ? -5.551 -7.211 -14.477 1 89.25 166 TRP A O 1
ATOM 1260 N N . LYS A 1 167 ? -6.426 -6.988 -12.445 1 87.12 167 LYS A N 1
ATOM 1261 C CA . LYS A 1 167 ? -6.629 -5.551 -12.578 1 87.12 167 LYS A CA 1
ATOM 1262 C C . LYS A 1 167 ? -5.629 -4.773 -11.727 1 87.12 167 LYS A C 1
ATOM 1264 O O . LYS A 1 167 ? -5.543 -4.984 -10.516 1 87.12 167 LYS A O 1
ATOM 1269 N N . ASP A 1 168 ? -4.895 -3.893 -12.328 1 85.88 168 ASP A N 1
ATOM 1270 C CA . ASP A 1 168 ? -3.848 -3.186 -11.594 1 85.88 168 ASP A CA 1
ATOM 1271 C C . ASP A 1 168 ? -4.414 -1.979 -10.852 1 85.88 168 ASP A C 1
ATOM 1273 O O . ASP A 1 168 ? -5.629 -1.759 -10.852 1 85.88 168 ASP A O 1
ATOM 1277 N N . LYS A 1 169 ? -3.559 -1.224 -10.172 1 80.19 169 LYS A N 1
ATOM 1278 C CA . LYS A 1 169 ? -3.969 -0.092 -9.352 1 80.19 169 LYS A CA 1
ATOM 1279 C C . LYS A 1 169 ? -4.586 1.014 -10.203 1 80.19 169 LYS A C 1
ATOM 1281 O O . LYS A 1 169 ? -5.398 1.803 -9.711 1 80.19 169 LYS A O 1
ATOM 1286 N N . ARG A 1 170 ? -4.27 1.07 -11.461 1 78.25 170 ARG A N 1
ATOM 1287 C CA . ARG A 1 170 ? -4.852 2.041 -12.375 1 78.25 170 ARG A CA 1
ATOM 1288 C C . ARG A 1 170 ? -6.098 1.476 -13.055 1 78.25 170 ARG A C 1
ATOM 1290 O O . ARG A 1 170 ? -6.613 2.064 -14.008 1 78.25 170 ARG A O 1
ATOM 1297 N N . LYS A 1 171 ? -6.449 0.245 -12.648 1 80.19 171 LYS A N 1
ATOM 1298 C CA . LYS A 1 171 ? -7.676 -0.426 -13.078 1 80.19 171 LYS A CA 1
ATOM 1299 C C . LYS A 1 171 ? -7.547 -0.939 -14.508 1 80.19 171 LYS A C 1
ATOM 1301 O O . LYS A 1 171 ? -8.539 -1.034 -15.227 1 80.19 171 LYS A O 1
ATOM 1306 N N . ARG A 1 172 ? -6.379 -1.148 -14.992 1 84.06 172 ARG A N 1
ATOM 1307 C CA . ARG A 1 172 ? -6.156 -1.818 -16.266 1 84.06 172 ARG A CA 1
ATOM 1308 C C . ARG A 1 172 ? -6.371 -3.322 -16.141 1 84.06 172 ARG A C 1
ATOM 1310 O O . ARG A 1 172 ? -5.957 -3.936 -15.156 1 84.06 172 ARG A O 1
ATOM 1317 N N . ALA A 1 173 ? -7.059 -3.83 -17.047 1 89.06 173 ALA A N 1
ATOM 1318 C CA . ALA A 1 173 ? -7.215 -5.281 -17.094 1 89.06 173 ALA A CA 1
ATOM 1319 C C . ALA A 1 173 ? -6.039 -5.938 -17.812 1 89.06 173 ALA A C 1
ATOM 1321 O O . ALA A 1 173 ? -5.852 -5.754 -19.016 1 89.06 173 ALA A O 1
ATOM 1322 N N . LEU A 1 174 ? -5.289 -6.676 -17.062 1 92.12 174 LEU A N 1
ATOM 1323 C CA . LEU A 1 174 ? -4.102 -7.324 -17.609 1 92.12 174 LEU A CA 1
ATOM 1324 C C . LEU A 1 174 ? -4.27 -8.844 -17.625 1 92.12 174 LEU A C 1
ATOM 1326 O O . LEU A 1 174 ? -4.879 -9.406 -16.719 1 92.12 174 LEU A O 1
ATOM 1330 N N . LEU A 1 175 ? -3.812 -9.445 -18.656 1 93.38 175 LEU A N 1
ATOM 1331 C CA . LEU A 1 175 ? -3.783 -10.898 -18.766 1 93.38 175 LEU A CA 1
ATOM 1332 C C . LEU A 1 175 ? -2.35 -11.414 -18.828 1 93.38 175 LEU A C 1
ATOM 1334 O O . LEU A 1 175 ? -1.564 -10.992 -19.672 1 93.38 175 LEU A O 1
ATOM 1338 N N . ALA A 1 176 ? -2.051 -12.242 -17.891 1 94.38 176 ALA A N 1
ATOM 1339 C CA . ALA A 1 176 ? -0.712 -12.828 -17.844 1 94.38 176 ALA A CA 1
ATOM 1340 C C . ALA A 1 176 ? -0.708 -14.227 -18.469 1 94.38 176 ALA A C 1
ATOM 1342 O O . ALA A 1 176 ? -1.693 -14.961 -18.359 1 94.38 176 ALA A O 1
ATOM 1343 N N . TYR A 1 177 ? 0.295 -14.562 -19.125 1 93.44 177 TYR A N 1
ATOM 1344 C CA . TYR A 1 177 ? 0.557 -15.914 -19.594 1 93.44 177 TYR A CA 1
ATOM 1345 C C . TYR A 1 177 ? 1.937 -16.391 -19.156 1 93.44 177 TYR A C 1
ATOM 1347 O O . TYR A 1 177 ? 2.93 -15.68 -19.344 1 93.44 177 TYR A O 1
ATOM 1355 N N . MET A 1 178 ? 1.933 -17.484 -18.547 1 94.12 178 MET A N 1
ATOM 1356 C CA . MET A 1 178 ? 3.158 -18.047 -17.984 1 94.12 178 MET A CA 1
ATOM 1357 C C . MET A 1 178 ? 3.34 -19.484 -18.422 1 94.12 178 MET A C 1
ATOM 1359 O O . MET A 1 178 ? 2.428 -20.094 -19 1 94.12 178 MET A O 1
ATOM 1363 N N . ALA A 1 179 ? 4.539 -19.953 -18.25 1 93 179 ALA A N 1
ATOM 1364 C CA . ALA A 1 179 ? 4.887 -21.344 -18.562 1 93 179 ALA A CA 1
ATOM 1365 C C . ALA A 1 179 ? 5.43 -22.047 -17.328 1 93 179 ALA A C 1
ATOM 1367 O O . ALA A 1 179 ? 6.27 -21.516 -16.609 1 93 179 ALA A O 1
ATOM 1368 N N . ASN A 1 180 ? 4.863 -23.125 -17.078 1 92 180 ASN A N 1
ATOM 1369 C CA . ASN A 1 180 ? 5.371 -23.953 -15.977 1 92 180 ASN A CA 1
ATOM 1370 C C . ASN A 1 180 ? 6.145 -25.156 -16.484 1 92 180 ASN A C 1
ATOM 1372 O O . ASN A 1 180 ? 5.609 -25.969 -17.25 1 92 180 ASN A O 1
ATOM 1376 N N . VAL A 1 181 ? 7.414 -25.203 -16.094 1 88.5 181 VAL A N 1
ATOM 1377 C CA . VAL A 1 181 ? 8.289 -26.312 -16.484 1 88.5 181 VAL A CA 1
ATOM 1378 C C . VAL A 1 181 ? 8.945 -26.891 -15.234 1 88.5 181 VAL A C 1
ATOM 1380 O O . VAL A 1 181 ? 9.578 -26.172 -14.453 1 88.5 181 VAL A O 1
ATOM 1383 N N . ASP A 1 182 ? 8.797 -28.203 -15.016 1 79.75 182 ASP A N 1
ATOM 1384 C CA . ASP A 1 182 ? 9.438 -28.891 -13.898 1 79.75 182 ASP A CA 1
ATOM 1385 C C . ASP A 1 182 ? 9.109 -28.203 -12.57 1 79.75 182 ASP A C 1
ATOM 1387 O O . ASP A 1 182 ? 10 -27.922 -11.773 1 79.75 182 ASP A O 1
ATOM 1391 N N . ALA A 1 183 ? 7.926 -27.781 -12.414 1 77.62 183 ALA A N 1
ATOM 1392 C CA . ALA A 1 183 ? 7.391 -27.219 -11.172 1 77.62 183 ALA A CA 1
ATOM 1393 C C . ALA A 1 183 ? 7.895 -25.797 -10.945 1 77.62 183 ALA A C 1
ATOM 1395 O O . ALA A 1 183 ? 7.91 -25.297 -9.82 1 77.62 183 ALA A O 1
ATOM 1396 N N . LYS A 1 184 ? 8.398 -25.203 -11.953 1 83.5 184 LYS A N 1
ATOM 1397 C CA . LYS A 1 184 ? 8.828 -23.812 -11.898 1 83.5 184 LYS A CA 1
ATOM 1398 C C . LYS A 1 184 ? 8.086 -22.969 -12.922 1 83.5 184 LYS A C 1
ATOM 1400 O O . LYS A 1 184 ? 7.922 -23.375 -14.07 1 83.5 184 LYS A O 1
ATOM 1405 N N . ALA A 1 185 ? 7.656 -21.891 -12.391 1 89.25 185 ALA A N 1
ATOM 1406 C CA . ALA A 1 185 ? 6.887 -21 -13.266 1 89.25 185 ALA A CA 1
ATOM 1407 C C . ALA A 1 185 ? 7.773 -19.906 -13.859 1 89.25 185 ALA A C 1
ATOM 1409 O O . ALA A 1 185 ? 8.586 -19.312 -13.148 1 89.25 185 ALA A O 1
ATOM 1410 N N . TYR A 1 186 ? 7.68 -19.703 -15.102 1 91.19 186 TYR A N 1
ATOM 1411 C CA . TYR A 1 186 ? 8.422 -18.672 -15.812 1 91.19 186 TYR A CA 1
ATOM 1412 C C . TYR A 1 186 ? 7.477 -17.656 -16.469 1 91.19 186 TYR A C 1
ATOM 1414 O O . TYR A 1 186 ? 6.43 -18.031 -17 1 91.19 186 TYR A O 1
ATOM 1422 N N . THR A 1 187 ? 7.883 -16.453 -16.422 1 91.12 187 THR A N 1
ATOM 1423 C CA . THR A 1 187 ? 7.062 -15.398 -17.016 1 91.12 187 THR A CA 1
ATOM 1424 C C . THR A 1 187 ? 7.281 -15.328 -18.516 1 91.12 187 THR A C 1
ATOM 1426 O O . THR A 1 187 ? 8.414 -15.227 -18.984 1 91.12 187 THR A O 1
ATOM 1429 N N . VAL A 1 188 ? 6.234 -15.367 -19.25 1 91.62 188 VAL A N 1
ATOM 1430 C CA . VAL A 1 188 ? 6.328 -15.281 -20.703 1 91.62 188 VAL A CA 1
ATOM 1431 C C . VAL A 1 188 ? 5.887 -13.891 -21.172 1 91.62 188 VAL A C 1
ATOM 1433 O O . VAL A 1 188 ? 6.512 -13.297 -22.047 1 91.62 188 VAL A O 1
ATOM 1436 N N . GLY A 1 189 ? 4.754 -13.438 -20.562 1 91.81 189 GLY A N 1
ATOM 1437 C CA . GLY A 1 189 ? 4.324 -12.109 -20.953 1 91.81 189 GLY A CA 1
ATOM 1438 C C . GLY A 1 189 ? 3.047 -11.672 -20.266 1 91.81 189 GLY A C 1
ATOM 1439 O O . GLY A 1 189 ? 2.418 -12.453 -19.562 1 91.81 189 GLY A O 1
ATOM 1440 N N . VAL A 1 190 ? 2.777 -10.406 -20.422 1 93.88 190 VAL A N 1
ATOM 1441 C CA . VAL A 1 190 ? 1.54 -9.797 -19.953 1 93.88 190 VAL A CA 1
ATOM 1442 C C . VAL A 1 190 ? 0.94 -8.914 -21.047 1 93.88 190 VAL A C 1
ATOM 1444 O O . VAL A 1 190 ? 1.668 -8.234 -21.766 1 93.88 190 VAL A O 1
ATOM 1447 N N . GLU A 1 191 ? -0.333 -8.977 -21.188 1 92.62 191 GLU A N 1
ATOM 1448 C CA . GLU A 1 191 ? -1.016 -8.18 -22.188 1 92.62 191 GLU A CA 1
ATOM 1449 C C . GLU A 1 191 ? -2.111 -7.32 -21.562 1 92.62 191 GLU A C 1
ATOM 1451 O O . GLU A 1 191 ? -2.82 -7.77 -20.672 1 92.62 191 GLU A O 1
ATOM 1456 N N . ASP A 1 192 ? -2.174 -6.09 -22.047 1 89 192 ASP A N 1
ATOM 1457 C CA . ASP A 1 192 ? -3.258 -5.199 -21.656 1 89 192 ASP A CA 1
ATOM 1458 C C . ASP A 1 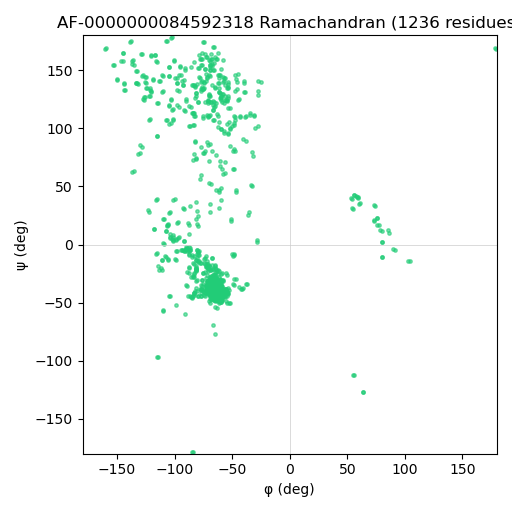192 ? -4.52 -5.461 -22.469 1 89 192 ASP A C 1
ATOM 1460 O O . ASP A 1 192 ? -4.555 -5.176 -23.672 1 89 192 ASP A O 1
ATOM 1464 N N . ILE A 1 193 ? -5.504 -5.969 -21.859 1 89.25 193 ILE A N 1
ATOM 1465 C CA . ILE A 1 193 ? -6.73 -6.312 -22.562 1 89.25 193 ILE A CA 1
ATOM 1466 C C . ILE A 1 193 ? -7.852 -5.367 -22.141 1 89.25 193 ILE A C 1
ATOM 1468 O O . ILE A 1 193 ? -9.031 -5.723 -22.203 1 89.25 193 ILE A O 1
ATOM 1472 N N . SER A 1 194 ? -7.527 -4.25 -21.656 1 83.56 194 SER A N 1
ATOM 1473 C CA . SER A 1 194 ? -8.508 -3.305 -21.125 1 83.56 194 SER A CA 1
ATOM 1474 C C . SER A 1 194 ? -9.516 -2.906 -22.203 1 83.56 194 SER A C 1
ATOM 1476 O O . SER A 1 194 ? -10.711 -2.758 -21.922 1 83.56 194 SER A O 1
ATOM 1478 N N . SER A 1 195 ? -9.07 -2.795 -23.438 1 79.94 195 SER A N 1
ATOM 1479 C CA . SER A 1 195 ? -9.93 -2.297 -24.5 1 79.94 195 SER A CA 1
ATOM 1480 C C . SER A 1 195 ? -10.727 -3.426 -25.141 1 79.94 195 SER A C 1
ATOM 1482 O O . SER A 1 195 ? -11.656 -3.176 -25.922 1 79.94 195 SER A O 1
ATOM 1484 N N . LEU A 1 196 ? -10.398 -4.625 -24.766 1 84.75 196 LEU A N 1
ATOM 1485 C CA . LEU A 1 196 ? -11.047 -5.773 -25.391 1 84.75 196 LEU A CA 1
ATOM 1486 C C . LEU A 1 196 ? -12.188 -6.293 -24.516 1 84.75 196 LEU A C 1
ATOM 1488 O O . LEU A 1 196 ? -12.078 -6.324 -23.297 1 84.75 196 LEU A O 1
ATOM 1492 N N . PRO A 1 197 ? -13.25 -6.625 -25.203 1 82.38 197 PRO A N 1
ATOM 1493 C CA . PRO A 1 197 ? -14.305 -7.27 -24.438 1 82.38 197 PRO A CA 1
ATOM 1494 C C . PRO A 1 197 ? -13.859 -8.586 -23.797 1 82.38 197 PRO A C 1
ATOM 1496 O O . PRO A 1 197 ? -13.078 -9.328 -24.391 1 82.38 197 PRO A O 1
ATOM 1499 N N . LYS A 1 198 ? -14.375 -8.82 -22.703 1 81.69 198 LYS A N 1
ATOM 1500 C CA . LYS A 1 198 ? -14.055 -10.062 -22 1 81.69 198 LYS A CA 1
ATOM 1501 C C . LYS A 1 198 ? -14.883 -11.227 -22.547 1 81.69 198 LYS A C 1
ATOM 1503 O O . LYS A 1 198 ? -15.805 -11.703 -21.875 1 81.69 198 LYS A O 1
ATOM 1508 N N . THR A 1 199 ? -14.523 -11.633 -23.688 1 87.31 199 THR A N 1
ATOM 1509 C CA . THR A 1 199 ? -15.211 -12.75 -24.328 1 87.31 199 THR A CA 1
ATOM 1510 C C . THR A 1 199 ? -14.266 -13.922 -24.531 1 87.31 199 THR A C 1
ATOM 1512 O O . THR A 1 199 ? -13.047 -13.766 -24.469 1 87.31 199 THR A O 1
ATOM 1515 N N . ALA A 1 200 ? -14.875 -15.047 -24.766 1 92.56 200 ALA A N 1
ATOM 1516 C CA . ALA A 1 200 ? -14.102 -16.266 -25 1 92.56 200 ALA A CA 1
ATOM 1517 C C . ALA A 1 200 ? -13.25 -16.141 -26.25 1 92.56 200 ALA A C 1
ATOM 1519 O O . ALA A 1 200 ? -12.125 -16.641 -26.312 1 92.56 200 ALA A O 1
ATOM 1520 N N . GLU A 1 201 ? -13.773 -15.43 -27.172 1 92.69 201 GLU A N 1
ATOM 1521 C CA . GLU A 1 201 ? -13.078 -15.281 -28.453 1 92.69 201 GLU A CA 1
ATOM 1522 C C . GLU A 1 201 ? -11.812 -14.445 -28.297 1 92.69 201 GLU A C 1
ATOM 1524 O O . GLU A 1 201 ? -10.758 -14.805 -28.828 1 92.69 201 GLU A O 1
ATOM 1529 N N . ASN A 1 202 ? -11.953 -13.375 -27.641 1 91.88 202 ASN A N 1
ATOM 1530 C CA . ASN A 1 202 ? -10.781 -12.523 -27.438 1 91.88 202 ASN A CA 1
ATOM 1531 C C . ASN A 1 202 ? -9.742 -13.211 -26.562 1 91.88 202 ASN A C 1
ATOM 1533 O O . ASN A 1 202 ? -8.539 -13.047 -26.781 1 91.88 202 ASN A O 1
ATOM 1537 N N . HIS A 1 203 ? -10.234 -13.875 -25.578 1 93.69 203 HIS A N 1
ATOM 1538 C CA . HIS A 1 203 ? -9.32 -14.641 -24.734 1 93.69 203 HIS A CA 1
ATOM 1539 C C . HIS A 1 203 ? -8.562 -15.68 -25.547 1 93.69 203 HIS A C 1
ATOM 1541 O O . HIS A 1 203 ? -7.359 -15.883 -25.344 1 93.69 203 HIS A O 1
ATOM 1547 N N . LEU A 1 204 ? -9.258 -16.312 -26.422 1 95.62 204 LEU A N 1
ATOM 1548 C CA . LEU A 1 204 ? -8.648 -17.328 -27.281 1 95.62 204 LEU A CA 1
ATOM 1549 C C . LEU A 1 204 ? -7.566 -16.719 -28.156 1 95.62 204 LEU A C 1
ATOM 1551 O O . LEU A 1 204 ? -6.5 -17.328 -28.328 1 95.62 204 LEU A O 1
ATOM 1555 N N . LYS A 1 205 ? -7.852 -15.555 -28.672 1 94.88 205 LYS A N 1
ATOM 1556 C CA . LYS A 1 205 ? -6.871 -14.891 -29.531 1 94.88 205 LYS A CA 1
ATOM 1557 C C . LYS A 1 205 ? -5.566 -14.641 -28.781 1 94.88 205 LYS A C 1
ATOM 1559 O O . LYS A 1 205 ? -4.48 -14.875 -29.312 1 94.88 205 LYS A O 1
ATOM 1564 N N . VAL A 1 206 ? -5.707 -14.234 -27.609 1 92.88 206 VAL A N 1
ATOM 1565 C CA . VAL A 1 206 ? -4.531 -13.914 -26.797 1 92.88 206 VAL A CA 1
ATOM 1566 C C . VAL A 1 206 ? -3.773 -15.195 -26.469 1 92.88 206 VAL A C 1
ATOM 1568 O O . VAL A 1 206 ? -2.543 -15.234 -26.547 1 92.88 206 VAL A O 1
ATOM 1571 N N . VAL A 1 207 ? -4.461 -16.203 -26.078 1 95.44 207 VAL A N 1
ATOM 1572 C CA . VAL A 1 207 ? -3.842 -17.469 -25.688 1 95.44 207 VAL A CA 1
ATOM 1573 C C . VAL A 1 207 ? -3.164 -18.109 -26.906 1 95.44 207 VAL A C 1
ATOM 1575 O O . VAL A 1 207 ? -2.08 -18.688 -26.781 1 95.44 207 VAL A O 1
ATOM 1578 N N . LYS A 1 208 ? -3.783 -18 -28.062 1 96.06 208 LYS A N 1
ATOM 1579 C CA . LYS A 1 208 ? -3.174 -18.547 -29.281 1 96.06 208 LYS A CA 1
ATOM 1580 C C . LYS A 1 208 ? -1.85 -17.844 -29.578 1 96.06 208 LYS A C 1
ATOM 1582 O O . LYS A 1 208 ? -0.88 -18.484 -29.984 1 96.06 208 LYS A O 1
ATOM 1587 N N . GLN A 1 209 ? -1.904 -16.609 -29.391 1 94.69 209 GLN A N 1
ATOM 1588 C CA . GLN A 1 209 ? -0.671 -15.852 -29.594 1 94.69 209 GLN A CA 1
ATOM 1589 C C . GLN A 1 209 ? 0.397 -16.25 -28.578 1 94.69 209 GLN A C 1
ATOM 1591 O O . GLN A 1 209 ? 1.579 -16.344 -28.922 1 94.69 209 GLN A O 1
ATOM 1596 N N . ALA A 1 210 ? -0.02 -16.453 -27.406 1 94.75 210 ALA A N 1
ATOM 1597 C CA . ALA A 1 210 ? 0.906 -16.891 -26.359 1 94.75 210 ALA A CA 1
ATOM 1598 C C . ALA A 1 210 ? 1.492 -18.266 -26.688 1 94.75 210 ALA A C 1
ATOM 1600 O O . ALA A 1 210 ? 2.691 -18.484 -26.5 1 94.75 210 ALA A O 1
ATOM 1601 N N . ILE A 1 211 ? 0.668 -19.203 -27.125 1 96.25 211 ILE A N 1
ATOM 1602 C CA . ILE A 1 211 ? 1.112 -20.531 -27.484 1 96.25 211 ILE A CA 1
ATOM 1603 C C . ILE A 1 211 ? 2.111 -20.453 -28.625 1 96.25 211 ILE A C 1
ATOM 1605 O O . ILE A 1 211 ? 3.148 -21.125 -28.609 1 96.25 211 ILE A O 1
ATOM 1609 N N . LYS A 1 212 ? 1.803 -19.625 -29.578 1 95.12 212 LYS A N 1
ATOM 1610 C CA . LYS A 1 212 ? 2.699 -19.438 -30.719 1 95.12 212 LYS A CA 1
ATOM 1611 C C . LYS A 1 212 ? 4.059 -18.906 -30.266 1 95.12 212 LYS A C 1
ATOM 1613 O O . LYS A 1 212 ? 5.098 -19.375 -30.734 1 95.12 212 LYS A O 1
ATOM 1618 N N . ARG A 1 213 ? 4.023 -18.016 -29.422 1 92.94 213 ARG A N 1
ATOM 1619 C CA . ARG A 1 213 ? 5.27 -17.453 -28.891 1 92.94 213 ARG A CA 1
ATOM 1620 C C . ARG A 1 213 ? 6.074 -18.531 -28.156 1 92.94 213 ARG A C 1
ATOM 1622 O O . ARG A 1 213 ? 7.289 -18.625 -28.328 1 92.94 213 ARG A O 1
ATOM 1629 N N . CYS A 1 214 ? 5.434 -19.281 -27.328 1 94.25 214 CYS A N 1
ATOM 1630 C CA . CYS A 1 214 ? 6.098 -20.328 -26.562 1 94.25 214 CYS A CA 1
ATOM 1631 C C . CYS A 1 214 ? 6.723 -21.375 -27.484 1 94.25 214 CYS A C 1
ATOM 1633 O O . CYS A 1 214 ? 7.863 -21.797 -27.266 1 94.25 214 CYS A O 1
ATOM 1635 N N . GLU A 1 215 ? 6.047 -21.719 -28.516 1 95.19 215 GLU A N 1
ATOM 1636 C CA . GLU A 1 215 ? 6.5 -22.797 -29.391 1 95.19 215 GLU A CA 1
ATOM 1637 C C . GLU A 1 215 ? 7.516 -22.281 -30.406 1 95.19 215 GLU A C 1
ATOM 1639 O O . GLU A 1 215 ? 8.578 -22.891 -30.594 1 95.19 215 GLU A O 1
ATOM 1644 N N . ASP A 1 216 ? 7.266 -21.156 -30.984 1 93.56 216 ASP A N 1
ATOM 1645 C CA . ASP A 1 216 ? 8.086 -20.672 -32.094 1 93.56 216 ASP A CA 1
ATOM 1646 C C . ASP A 1 216 ? 9.297 -19.891 -31.578 1 93.56 216 ASP A C 1
ATOM 1648 O O . ASP A 1 216 ? 10.406 -20.062 -32.094 1 93.56 216 ASP A O 1
ATOM 1652 N N . GLU A 1 217 ? 9.078 -19.094 -30.688 1 89.88 217 GLU A N 1
ATOM 1653 C CA . GLU A 1 217 ? 10.148 -18.203 -30.234 1 89.88 217 GLU A CA 1
ATOM 1654 C C . GLU A 1 217 ? 10.961 -18.844 -29.109 1 89.88 217 GLU A C 1
ATOM 1656 O O . GLU A 1 217 ? 12.18 -18.672 -29.031 1 89.88 217 GLU A O 1
ATOM 1661 N N . LEU A 1 218 ? 10.32 -19.578 -28.266 1 91.19 218 LEU A N 1
ATOM 1662 C CA . LEU A 1 218 ? 11 -20.047 -27.062 1 91.19 218 LEU A CA 1
ATOM 1663 C C . LEU A 1 218 ? 11.289 -21.547 -27.156 1 91.19 218 LEU A C 1
ATOM 1665 O O . LEU A 1 218 ? 11.977 -22.094 -26.297 1 91.19 218 LEU A O 1
ATOM 1669 N N . GLY A 1 219 ? 10.75 -22.188 -28.109 1 91.69 219 GLY A N 1
ATOM 1670 C CA . GLY A 1 219 ? 11.055 -23.594 -28.375 1 91.69 219 GLY A CA 1
ATOM 1671 C C . GLY A 1 219 ? 10.445 -24.531 -27.359 1 91.69 219 GLY A C 1
ATOM 1672 O O . GLY A 1 219 ? 11.031 -25.562 -27.031 1 91.69 219 GLY A O 1
ATOM 1673 N N . MET A 1 220 ? 9.289 -24.234 -26.828 1 93.44 220 MET A N 1
ATOM 1674 C CA . MET A 1 220 ? 8.602 -25.047 -25.828 1 93.44 220 MET A CA 1
ATOM 1675 C C . MET A 1 220 ? 7.586 -25.969 -26.484 1 93.44 220 MET A C 1
ATOM 1677 O O . MET A 1 220 ? 7.102 -25.688 -27.578 1 93.44 220 MET A O 1
ATOM 1681 N N . LYS A 1 221 ? 7.375 -27.031 -25.812 1 93.44 221 LYS A N 1
ATOM 1682 C CA . LYS A 1 221 ? 6.297 -27.922 -26.234 1 93.44 221 LYS A CA 1
ATOM 1683 C C . LYS A 1 221 ? 5.105 -27.828 -25.281 1 93.44 221 LYS A C 1
ATOM 1685 O O . LYS A 1 221 ? 5.098 -28.453 -24.219 1 93.44 221 LYS A O 1
ATOM 1690 N N . ILE A 1 222 ? 4.102 -27.203 -25.766 1 95.31 222 ILE A N 1
ATOM 1691 C CA . ILE A 1 222 ? 2.928 -27 -24.922 1 95.31 222 ILE A CA 1
ATOM 1692 C C . ILE A 1 222 ? 2.09 -28.281 -24.891 1 95.31 222 ILE A C 1
ATOM 1694 O O . ILE A 1 222 ? 1.685 -28.781 -25.938 1 95.31 222 ILE A O 1
ATOM 1698 N N . VAL A 1 223 ? 1.858 -28.797 -23.719 1 94.62 223 VAL A N 1
ATOM 1699 C CA . VAL A 1 223 ? 1.12 -30.047 -23.594 1 94.62 223 VAL A CA 1
ATOM 1700 C C . VAL A 1 223 ? -0.239 -29.781 -22.953 1 94.62 223 VAL A C 1
ATOM 1702 O O . VAL A 1 223 ? -1.155 -30.609 -23.078 1 94.62 223 VAL A O 1
ATOM 1705 N N . GLY A 1 224 ? -0.315 -28.719 -22.312 1 94.31 224 GLY A N 1
ATOM 1706 C CA . GLY A 1 224 ? -1.559 -28.359 -21.641 1 94.31 224 GLY A CA 1
ATOM 1707 C C . GLY A 1 224 ? -1.666 -26.891 -21.312 1 94.31 224 GLY A C 1
ATOM 1708 O O . GLY A 1 224 ? -0.689 -26.141 -21.438 1 94.31 224 GLY A O 1
ATOM 1709 N N . TRP A 1 225 ? -2.865 -26.453 -20.922 1 94.75 225 TRP A N 1
ATOM 1710 C CA . TRP A 1 225 ? -3.119 -25.062 -20.578 1 94.75 225 TRP A CA 1
ATOM 1711 C C . TRP A 1 225 ? -4.105 -24.969 -19.406 1 94.75 225 TRP A C 1
ATOM 1713 O O . TRP A 1 225 ? -5.086 -25.719 -19.359 1 94.75 225 TRP A O 1
ATOM 1723 N N . VAL A 1 226 ? -3.742 -24.156 -18.469 1 93.25 226 VAL A N 1
ATOM 1724 C CA . VAL A 1 226 ? -4.594 -23.969 -17.312 1 93.25 226 VAL A CA 1
ATOM 1725 C C . VAL A 1 226 ? -4.996 -22.5 -17.188 1 93.25 226 VAL A C 1
ATOM 1727 O O . VAL A 1 226 ? -4.168 -21.609 -17.391 1 93.25 226 VAL A O 1
ATOM 1730 N N . SER A 1 227 ? -6.27 -22.203 -17 1 91.88 227 SER A N 1
ATOM 1731 C CA . SER A 1 227 ? -6.773 -20.844 -16.812 1 91.88 227 SER A CA 1
ATOM 1732 C C . SER A 1 227 ? -7.828 -20.797 -15.719 1 91.88 227 SER A C 1
ATOM 1734 O O . SER A 1 227 ? -8.227 -21.828 -15.18 1 91.88 227 SER A O 1
ATOM 1736 N N . ASP A 1 228 ? -8.25 -19.641 -15.414 1 84.69 228 ASP A N 1
ATOM 1737 C CA . ASP A 1 228 ? -9.273 -19.453 -14.391 1 84.69 228 ASP A CA 1
ATOM 1738 C C . ASP A 1 228 ? -10.609 -20.047 -14.828 1 84.69 228 ASP A C 1
ATOM 1740 O O . ASP A 1 228 ? -10.75 -20.5 -15.969 1 84.69 228 ASP A O 1
ATOM 1744 N N . ALA A 1 229 ? -11.539 -20.125 -13.961 1 77.38 229 ALA A N 1
ATOM 1745 C CA . ALA A 1 229 ? -12.797 -20.812 -14.227 1 77.38 229 ALA A CA 1
ATOM 1746 C C . ALA A 1 229 ? -13.891 -19.844 -14.633 1 77.38 229 ALA A C 1
ATOM 1748 O O . ALA A 1 229 ? -15.07 -20.188 -14.633 1 77.38 229 ALA A O 1
ATOM 1749 N N . GLY A 1 230 ? -13.562 -18.719 -15.023 1 79.75 230 GLY A N 1
ATOM 1750 C CA . GLY A 1 230 ? -14.578 -17.766 -15.469 1 79.75 230 GLY A CA 1
ATOM 1751 C C . GLY A 1 230 ? -15.234 -18.172 -16.781 1 79.75 230 GLY A C 1
ATOM 1752 O O . GLY A 1 230 ? -14.734 -19.062 -17.484 1 79.75 230 GLY A O 1
ATOM 1753 N N . GLY A 1 231 ? -16.391 -17.688 -17.062 1 82.12 231 GLY A N 1
ATOM 1754 C CA . GLY A 1 231 ? -17.125 -18.031 -18.281 1 82.12 231 GLY A CA 1
ATOM 1755 C C . GLY A 1 231 ? -16.312 -17.812 -19.547 1 82.12 231 GLY A C 1
ATOM 1756 O O . GLY A 1 231 ? -16.344 -18.641 -20.453 1 82.12 231 GLY A O 1
ATOM 1757 N N . ASP A 1 232 ? -15.648 -16.781 -19.578 1 88.44 232 ASP A N 1
ATOM 1758 C CA . ASP A 1 232 ? -14.828 -16.469 -20.734 1 88.44 232 ASP A CA 1
ATOM 1759 C C . ASP A 1 232 ? -13.672 -17.469 -20.859 1 88.44 232 ASP A C 1
ATOM 1761 O O . ASP A 1 232 ? -13.336 -17.891 -21.969 1 88.44 232 ASP A O 1
ATOM 1765 N N . SER A 1 233 ? -13.086 -17.844 -19.766 1 91.06 233 SER A N 1
ATOM 1766 C CA . SER A 1 233 ? -11.977 -18.781 -19.781 1 91.06 233 SER A CA 1
ATOM 1767 C C . SER A 1 233 ? -12.438 -20.188 -20.172 1 91.06 233 SER A C 1
ATOM 1769 O O . SER A 1 233 ? -11.742 -20.891 -20.891 1 91.06 233 SER A O 1
ATOM 1771 N N . ARG A 1 234 ? -13.617 -20.516 -19.672 1 89.69 234 ARG A N 1
ATOM 1772 C CA . ARG A 1 234 ? -14.188 -21.797 -20.031 1 89.69 234 ARG A CA 1
ATOM 1773 C C . ARG A 1 234 ? -14.461 -21.875 -21.531 1 89.69 234 ARG A C 1
ATOM 1775 O O . ARG A 1 234 ? -14.141 -22.859 -22.188 1 89.69 234 ARG A O 1
ATOM 1782 N N . GLY A 1 235 ? -15.117 -20.781 -21.969 1 92.75 235 GLY A N 1
ATOM 1783 C CA . GLY A 1 235 ? -15.367 -20.719 -23.406 1 92.75 235 GLY A CA 1
ATOM 1784 C C . GLY A 1 235 ? -14.094 -20.781 -24.234 1 92.75 235 GLY A C 1
ATOM 1785 O O . GLY A 1 235 ? -14.062 -21.422 -25.281 1 92.75 235 GLY A O 1
ATOM 1786 N N . MET A 1 236 ? -13.094 -20.156 -23.797 1 94.31 236 MET A N 1
ATOM 1787 C CA . MET A 1 236 ? -11.797 -20.156 -24.469 1 94.31 236 MET A CA 1
ATOM 1788 C C . MET A 1 236 ? -11.219 -21.562 -24.516 1 94.31 236 MET A C 1
ATOM 1790 O O . MET A 1 236 ? -10.742 -22.016 -25.562 1 94.31 236 MET A O 1
ATOM 1794 N N . ARG A 1 237 ? -11.297 -22.344 -23.484 1 93.69 237 ARG A N 1
ATOM 1795 C CA . ARG A 1 237 ? -10.75 -23.703 -23.422 1 93.69 237 ARG A CA 1
ATOM 1796 C C . ARG A 1 237 ? -11.5 -24.641 -24.359 1 93.69 237 ARG A C 1
ATOM 1798 O O . ARG A 1 237 ? -10.883 -25.484 -25.016 1 93.69 237 ARG A O 1
ATOM 1805 N N . ILE A 1 238 ? -12.758 -24.453 -24.391 1 93.19 238 ILE A N 1
ATOM 1806 C CA . ILE A 1 238 ? -13.57 -25.297 -25.266 1 93.19 238 ILE A CA 1
ATOM 1807 C C . ILE A 1 238 ? -13.172 -25.047 -26.719 1 93.19 238 ILE A C 1
ATOM 1809 O O . ILE A 1 238 ? -12.961 -26 -27.469 1 93.19 238 ILE A O 1
ATOM 1813 N N . ARG A 1 239 ? -13.055 -23.875 -27.078 1 95.75 239 ARG A N 1
ATOM 1814 C CA . ARG A 1 239 ? -12.695 -23.531 -28.438 1 95.75 239 ARG A CA 1
ATOM 1815 C C . ARG A 1 239 ? -11.273 -23.969 -28.766 1 95.75 239 ARG A C 1
ATOM 1817 O O . ARG A 1 239 ? -10.992 -24.453 -29.859 1 95.75 239 ARG A O 1
ATOM 1824 N N . LEU A 1 240 ? -10.414 -23.766 -27.844 1 95.69 240 LEU A N 1
ATOM 1825 C CA . LEU A 1 240 ? -9.031 -24.188 -28.031 1 95.69 240 LEU A CA 1
ATOM 1826 C C . LEU A 1 240 ? -8.945 -25.703 -28.188 1 95.69 240 LEU A C 1
ATOM 1828 O O . LEU A 1 240 ? -8.148 -26.188 -29 1 95.69 240 LEU A O 1
ATOM 1832 N N . GLY A 1 241 ? -9.695 -26.422 -27.391 1 94 241 GLY A N 1
ATOM 1833 C CA . GLY A 1 241 ? -9.727 -27.875 -27.484 1 94 241 GLY A CA 1
ATOM 1834 C C . GLY A 1 241 ? -10.195 -28.375 -28.828 1 94 241 GLY A C 1
ATOM 1835 O O . GLY A 1 241 ? -9.758 -29.438 -29.297 1 94 241 GLY A O 1
ATOM 1836 N N . LYS A 1 242 ? -11.062 -27.656 -29.453 1 93.88 242 LYS A N 1
ATOM 1837 C CA . LYS A 1 242 ? -11.531 -28.031 -30.781 1 93.88 242 LYS A CA 1
ATOM 1838 C C . LYS A 1 242 ? -10.445 -27.797 -31.828 1 93.88 242 LYS A C 1
ATOM 1840 O O . LYS A 1 242 ? -10.289 -28.594 -32.75 1 93.88 242 LYS A O 1
ATOM 1845 N N . GLU A 1 243 ? -9.758 -26.75 -31.625 1 94.75 243 GLU A N 1
ATOM 1846 C CA . GLU A 1 243 ? -8.711 -26.422 -32.594 1 94.75 243 GLU A CA 1
ATOM 1847 C C . GLU A 1 243 ? -7.469 -27.281 -32.375 1 94.75 243 GLU A C 1
ATOM 1849 O O . GLU A 1 243 ? -6.789 -27.641 -33.344 1 94.75 243 GLU A O 1
ATOM 1854 N N . ARG A 1 244 ? -7.199 -27.5 -31.125 1 95.38 244 ARG A N 1
ATOM 1855 C CA . ARG A 1 244 ? -6.035 -28.297 -30.75 1 95.38 244 ARG A CA 1
ATOM 1856 C C . ARG A 1 244 ? -6.418 -29.406 -29.781 1 95.38 244 ARG A C 1
ATOM 1858 O O . ARG A 1 244 ? -6.109 -29.328 -28.594 1 95.38 244 ARG A O 1
ATOM 1865 N N . PRO A 1 245 ? -6.859 -30.469 -30.266 1 92.44 245 PRO A N 1
ATOM 1866 C CA . PRO A 1 245 ? -7.355 -31.547 -29.391 1 92.44 245 PRO A CA 1
ATOM 1867 C C . PRO A 1 245 ? -6.238 -32.25 -28.641 1 92.44 245 PRO A C 1
ATOM 1869 O O . PRO A 1 245 ? -6.496 -32.938 -27.641 1 92.44 245 PRO A O 1
ATOM 1872 N N . GLU A 1 246 ? -5.02 -32.125 -29.031 1 92.88 246 GLU A N 1
ATOM 1873 C CA . GLU A 1 246 ? -3.895 -32.781 -28.391 1 92.88 246 GLU A CA 1
ATOM 1874 C C . GLU A 1 246 ? -3.566 -32.156 -27.047 1 92.88 246 GLU A C 1
ATOM 1876 O O . GLU A 1 246 ? -2.885 -32.75 -26.219 1 92.88 246 GLU A O 1
ATOM 1881 N N . LEU A 1 247 ? -4.051 -30.938 -26.906 1 94.25 247 LEU A N 1
ATOM 1882 C CA . LEU A 1 247 ? -3.754 -30.219 -25.656 1 94.25 247 LEU A CA 1
ATOM 1883 C C . LEU A 1 247 ? -4.711 -30.625 -24.547 1 94.25 247 LEU A C 1
ATOM 1885 O O . LEU A 1 247 ? -5.902 -30.828 -24.797 1 94.25 247 LEU A O 1
ATOM 1889 N N . LEU A 1 248 ? -4.191 -30.828 -23.406 1 92.94 248 LEU A N 1
ATOM 1890 C CA . LEU A 1 248 ? -5.016 -31.078 -22.219 1 92.94 248 LEU A CA 1
ATOM 1891 C C . LEU A 1 248 ? -5.344 -29.766 -21.5 1 92.94 248 LEU A C 1
ATOM 1893 O O . LEU A 1 248 ? -4.449 -29.094 -20.984 1 92.94 248 LEU A O 1
ATOM 1897 N N . LEU A 1 249 ? -6.578 -29.422 -21.469 1 92.12 249 LEU A N 1
ATOM 1898 C CA . LEU A 1 249 ? -7.02 -28.125 -20.969 1 92.12 249 LEU A CA 1
ATOM 1899 C C . LEU A 1 249 ? -7.766 -28.281 -19.641 1 92.12 249 LEU A C 1
ATOM 1901 O O . LEU A 1 249 ? -8.633 -29.141 -19.516 1 92.12 249 LEU A O 1
ATOM 1905 N N . PHE A 1 250 ? -7.359 -27.422 -18.672 1 89.06 250 PHE A N 1
ATOM 1906 C CA . PHE A 1 250 ? -7.957 -27.594 -17.344 1 89.06 250 PHE A CA 1
ATOM 1907 C C . PHE A 1 250 ? -8.328 -26.234 -16.75 1 89.06 250 PHE A C 1
ATOM 1909 O O . PHE A 1 250 ? -7.746 -25.219 -17.109 1 89.06 250 PHE A O 1
ATOM 1916 N N . ASP A 1 251 ? -9.258 -26.312 -15.805 1 88 251 ASP A N 1
ATOM 1917 C CA . ASP A 1 251 ? -9.523 -25.203 -14.906 1 88 251 ASP A CA 1
ATOM 1918 C C . ASP A 1 251 ? -8.484 -25.141 -13.789 1 88 251 ASP A C 1
ATOM 1920 O O . ASP A 1 251 ? -7.879 -26.156 -13.438 1 88 251 ASP A O 1
ATOM 1924 N N . CYS A 1 252 ? -8.312 -23.938 -13.352 1 87 252 CYS A N 1
ATOM 1925 C CA . CYS A 1 252 ? -7.445 -23.828 -12.18 1 87 252 CYS A CA 1
ATOM 1926 C C . CYS A 1 252 ? -8.086 -24.484 -10.969 1 87 252 CYS A C 1
ATOM 1928 O O . CYS A 1 252 ? -9.109 -24.016 -10.461 1 87 252 CYS A O 1
ATOM 1930 N N . TRP A 1 253 ? -7.469 -25.469 -10.523 1 81.44 253 TRP A N 1
ATOM 1931 C CA . TRP A 1 253 ? -8.078 -26.25 -9.445 1 81.44 253 TRP A CA 1
ATOM 1932 C C . TRP A 1 253 ? -7.887 -25.562 -8.102 1 81.44 253 TRP A C 1
ATOM 1934 O O . TRP A 1 253 ? -8.516 -25.938 -7.109 1 81.44 253 TRP A O 1
ATOM 1944 N N . ALA A 1 254 ? -7.008 -24.609 -8.023 1 77.06 254 ALA A N 1
ATOM 1945 C CA . ALA A 1 254 ? -6.996 -23.781 -6.82 1 77.06 254 ALA A CA 1
ATOM 1946 C C . ALA A 1 254 ? -8.312 -23.031 -6.66 1 77.06 254 ALA A C 1
ATOM 1948 O O . ALA A 1 254 ? -8.828 -22.891 -5.547 1 77.06 254 ALA A O 1
ATOM 1949 N N . HIS A 1 255 ? -8.82 -22.594 -7.738 1 75.44 255 HIS A N 1
ATOM 1950 C CA . HIS A 1 255 ? -10.102 -21.891 -7.73 1 75.44 255 HIS A CA 1
ATOM 1951 C C . HIS A 1 255 ? -11.258 -22.859 -7.535 1 75.44 255 HIS A C 1
ATOM 1953 O O . HIS A 1 255 ? -12.227 -22.547 -6.84 1 75.44 255 HIS A O 1
ATOM 1959 N N . GLN A 1 256 ? -11.141 -24 -8.133 1 75.44 256 GLN A N 1
ATOM 1960 C CA . GLN A 1 256 ? -12.203 -25 -8.07 1 75.44 256 GLN A CA 1
ATOM 1961 C C . GLN A 1 256 ? -12.398 -25.5 -6.648 1 75.44 256 GLN A C 1
ATOM 1963 O O . GLN A 1 256 ? -13.523 -25.719 -6.207 1 75.44 256 GLN A O 1
ATOM 1968 N N . ILE A 1 257 ? -11.297 -25.703 -6.031 1 72.62 257 ILE A N 1
ATOM 1969 C CA . ILE A 1 257 ? -11.391 -26.188 -4.66 1 72.62 257 ILE A CA 1
ATOM 1970 C C . ILE A 1 257 ? -12.086 -25.156 -3.787 1 72.62 257 ILE A C 1
ATOM 1972 O O . ILE A 1 257 ? -12.844 -25.5 -2.883 1 72.62 257 ILE A O 1
ATOM 1976 N N . LYS A 1 258 ? -11.828 -23.906 -4.121 1 70.69 258 LYS A N 1
ATOM 1977 C CA . LYS A 1 258 ? -12.508 -22.844 -3.389 1 70.69 258 LYS A CA 1
ATOM 1978 C C . LYS A 1 258 ? -14.016 -22.906 -3.582 1 70.69 258 LYS A C 1
ATOM 1980 O O . LYS A 1 258 ? -14.781 -22.688 -2.641 1 70.69 258 LYS A O 1
ATOM 1985 N N . LEU A 1 259 ? -14.438 -23.25 -4.758 1 68.31 259 LEU A N 1
ATOM 1986 C CA . LEU A 1 259 ? -15.859 -23.375 -5.066 1 68.31 259 LEU A CA 1
ATOM 1987 C C . LEU A 1 259 ? -16.469 -24.594 -4.379 1 68.31 259 LEU A C 1
ATOM 1989 O O . LEU A 1 259 ? -17.578 -24.531 -3.859 1 68.31 259 LEU A O 1
ATOM 1993 N N . VAL A 1 260 ? -15.773 -25.672 -4.355 1 65.5 260 VAL A N 1
ATOM 1994 C CA . VAL A 1 260 ? -16.234 -26.906 -3.732 1 65.5 260 VAL A CA 1
ATOM 1995 C C . VAL A 1 260 ? -16.453 -26.688 -2.238 1 65.5 260 VAL A C 1
ATOM 1997 O O . VAL A 1 260 ? -17.453 -27.141 -1.677 1 65.5 260 VAL A O 1
ATOM 2000 N N . VAL A 1 261 ? -15.586 -25.891 -1.697 1 62.84 261 VAL A N 1
ATOM 2001 C CA . VAL A 1 261 ? -15.688 -25.594 -0.272 1 62.84 261 VAL A CA 1
ATOM 2002 C C . VAL A 1 261 ? -16.938 -24.75 -0.005 1 62.84 261 VAL A C 1
ATOM 2004 O O . VAL A 1 261 ? -17.656 -25 0.969 1 62.84 261 VAL A O 1
ATOM 2007 N N . GLY A 1 262 ? -17.172 -23.828 -0.86 1 63.47 262 GLY A N 1
ATOM 2008 C CA . GLY A 1 262 ? -18.375 -23.016 -0.719 1 63.47 262 GLY A CA 1
ATOM 2009 C C . GLY A 1 262 ? -19.641 -23.844 -0.766 1 63.47 262 GLY A C 1
ATOM 2010 O O . GLY A 1 262 ? -20.578 -23.594 0.009 1 63.47 262 GLY A O 1
ATOM 2011 N N . ASP A 1 263 ? -19.641 -24.891 -1.566 1 64.38 263 ASP A N 1
ATOM 2012 C CA . ASP A 1 263 ? -20.797 -25.75 -1.738 1 64.38 263 ASP A CA 1
ATOM 2013 C C . ASP A 1 263 ? -21.016 -26.625 -0.509 1 64.38 263 ASP A C 1
ATOM 2015 O O . ASP A 1 263 ? -22.156 -26.859 -0.107 1 64.38 263 ASP A O 1
ATOM 2019 N N . ILE A 1 264 ? -20 -27.031 0.075 1 61.91 264 ILE A N 1
ATOM 2020 C CA . ILE A 1 264 ? -20.094 -27.906 1.246 1 61.91 264 ILE A CA 1
ATOM 2021 C C . ILE A 1 264 ? -20.672 -27.109 2.426 1 61.91 264 ILE A C 1
ATOM 2023 O O . ILE A 1 264 ? -21.484 -27.641 3.18 1 61.91 264 ILE A O 1
ATOM 2027 N N . LEU A 1 265 ? -20.297 -25.891 2.504 1 62.84 265 LEU A N 1
ATOM 2028 C CA . LEU A 1 265 ? -20.719 -25.078 3.643 1 62.84 265 LEU A CA 1
ATOM 2029 C C . LEU A 1 265 ? -22.188 -24.672 3.508 1 62.84 265 LEU A C 1
ATOM 2031 O O . LEU A 1 265 ? -22.875 -24.469 4.512 1 62.84 265 LEU A O 1
ATOM 2035 N N . LYS A 1 266 ? -22.562 -24.672 2.277 1 61.94 266 LYS A N 1
ATOM 2036 C CA . LYS A 1 266 ? -23.969 -24.328 2.043 1 61.94 266 LYS A CA 1
ATOM 2037 C C . LYS A 1 266 ? -24.891 -25.453 2.521 1 61.94 266 LYS A C 1
ATOM 2039 O O . LYS A 1 266 ? -26.062 -25.203 2.826 1 61.94 266 LYS A O 1
ATOM 2044 N N . LEU A 1 267 ? -24.375 -26.594 2.631 1 60.03 267 LEU A N 1
ATOM 2045 C CA . LEU A 1 267 ? -25.188 -27.766 2.953 1 60.03 267 LEU A CA 1
ATOM 2046 C C . LEU A 1 267 ? -25.438 -27.844 4.453 1 60.03 267 LEU A C 1
ATOM 2048 O O . LEU A 1 267 ? -26.375 -28.516 4.891 1 60.03 267 LEU A O 1
ATOM 2052 N N . LYS A 1 268 ? -24.625 -27.188 5.148 1 64.44 268 LYS A N 1
ATOM 2053 C CA . LYS A 1 268 ? -24.797 -27.297 6.594 1 64.44 268 LYS A CA 1
ATOM 2054 C C . LYS A 1 268 ? -25.188 -25.953 7.207 1 64.44 268 LYS A C 1
ATOM 2056 O O . LYS A 1 268 ? -24.312 -25.141 7.527 1 64.44 268 LYS A O 1
ATOM 2061 N N . ASN A 1 269 ? -26.469 -25.75 7.344 1 65.56 269 ASN A N 1
ATOM 2062 C CA . ASN A 1 269 ? -27.062 -24.484 7.754 1 65.56 269 ASN A CA 1
ATOM 2063 C C . ASN A 1 269 ? -26.469 -24 9.078 1 65.56 269 ASN A C 1
ATOM 2065 O O . ASN A 1 269 ? -26.219 -22.812 9.25 1 65.56 269 ASN A O 1
ATOM 2069 N N . ASN A 1 270 ? -26.297 -24.984 9.961 1 68.81 270 ASN A N 1
ATOM 2070 C CA . ASN A 1 270 ? -25.797 -24.609 11.281 1 68.81 270 ASN A CA 1
ATOM 2071 C C . ASN A 1 270 ? -24.391 -24.016 11.188 1 68.81 270 ASN A C 1
ATOM 2073 O O . ASN A 1 270 ? -24.062 -23.078 11.914 1 68.81 270 ASN A O 1
ATOM 2077 N N . LEU A 1 271 ? -23.719 -24.453 10.289 1 76.88 271 LEU A N 1
ATOM 2078 C CA . LEU A 1 271 ? -22.344 -24.016 10.172 1 76.88 271 LEU A CA 1
ATOM 2079 C C . LEU A 1 271 ? -22.25 -22.656 9.484 1 76.88 271 LEU A C 1
ATOM 2081 O O . LEU A 1 271 ? -21.359 -21.859 9.781 1 76.88 271 LEU A O 1
ATOM 2085 N N . ILE A 1 272 ? -23.312 -22.422 8.797 1 77.94 272 ILE A N 1
ATOM 2086 C CA . ILE A 1 272 ? -23.375 -21.125 8.125 1 77.94 272 ILE A CA 1
ATOM 2087 C C . ILE A 1 272 ? -23.641 -20.031 9.156 1 77.94 272 ILE A C 1
ATOM 2089 O O . ILE A 1 272 ? -23 -18.969 9.109 1 77.94 272 ILE A O 1
ATOM 2093 N N . THR A 1 273 ? -24.5 -20.359 10.031 1 83.25 273 THR A N 1
ATOM 2094 C CA . THR A 1 273 ?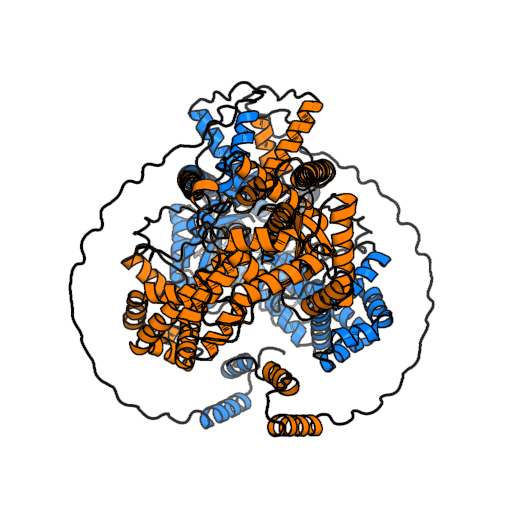 -24.828 -19.375 11.062 1 83.25 273 THR A CA 1
ATOM 2095 C C . THR A 1 273 ? -23.609 -19.094 11.945 1 83.25 273 THR A C 1
ATOM 2097 O O . THR A 1 273 ? -23.359 -17.953 12.336 1 83.25 273 THR A O 1
ATOM 2100 N N . ALA A 1 274 ? -22.953 -20.141 12.227 1 86.25 274 ALA A N 1
ATOM 2101 C CA . ALA A 1 274 ? -21.75 -19.969 13.031 1 86.25 274 ALA A CA 1
ATOM 2102 C C . ALA A 1 274 ? -20.703 -19.125 12.305 1 86.25 274 ALA A C 1
ATOM 2104 O O . ALA A 1 274 ? -20.016 -18.312 12.914 1 86.25 274 ALA A O 1
ATOM 2105 N N . GLY A 1 275 ? -20.656 -19.406 11.016 1 84.88 275 GLY A N 1
ATOM 2106 C CA . GLY A 1 275 ? -19.719 -18.641 10.203 1 84.88 275 GLY A CA 1
ATOM 2107 C C . GLY A 1 275 ? -20.094 -17.172 10.109 1 84.88 275 GLY A C 1
ATOM 2108 O O . GLY A 1 275 ? -19.219 -16.297 10.195 1 84.88 275 GLY A O 1
ATOM 2109 N N . ASP A 1 276 ? -21.297 -16.922 10.016 1 84.69 276 ASP A N 1
ATOM 2110 C CA . ASP A 1 276 ? -21.781 -15.547 9.945 1 84.69 276 ASP A CA 1
ATOM 2111 C C . ASP A 1 276 ? -21.531 -14.812 11.266 1 84.69 276 ASP A C 1
ATOM 2113 O O . ASP A 1 276 ? -21.125 -13.648 11.266 1 84.69 276 ASP A O 1
ATOM 2117 N N . ASN A 1 277 ? -21.828 -15.492 12.281 1 89.19 277 ASN A N 1
ATOM 2118 C CA . ASN A 1 277 ? -21.578 -14.891 13.586 1 89.19 277 ASN A CA 1
ATOM 2119 C C . ASN A 1 277 ? -20.078 -14.609 13.805 1 89.19 277 ASN A C 1
ATOM 2121 O O . ASN A 1 277 ? -19.719 -13.578 14.359 1 89.19 277 ASN A O 1
ATOM 2125 N N . ALA A 1 278 ? -19.312 -15.547 13.375 1 89.38 278 ALA A N 1
ATOM 2126 C CA . ALA A 1 278 ? -17.859 -15.367 13.516 1 89.38 278 ALA A CA 1
ATOM 2127 C C . ALA A 1 278 ? -17.391 -14.125 12.758 1 89.38 278 ALA A C 1
ATOM 2129 O O . ALA A 1 278 ? -16.594 -13.344 13.273 1 89.38 278 ALA A O 1
ATOM 2130 N N . GLN A 1 279 ? -17.891 -13.984 11.586 1 87.81 279 GLN A N 1
ATOM 2131 C CA . GLN A 1 279 ? -17.531 -12.836 10.766 1 87.81 279 GLN A CA 1
ATOM 2132 C C . GLN A 1 279 ? -18.031 -11.539 11.398 1 87.81 279 GLN A C 1
ATOM 2134 O O . GLN A 1 279 ? -17.328 -10.523 11.375 1 87.81 279 GLN A O 1
ATOM 2139 N N . GLU A 1 280 ? -19.156 -11.617 11.883 1 90.25 280 GLU A N 1
ATOM 2140 C CA . GLU A 1 280 ? -19.734 -10.43 12.5 1 90.25 280 GLU A CA 1
ATOM 2141 C C . GLU A 1 280 ? -18.969 -10.023 13.75 1 90.25 280 GLU A C 1
ATOM 2143 O O . GLU A 1 280 ? -18.766 -8.836 14.008 1 90.25 280 GLU A O 1
ATOM 2148 N N . ILE A 1 281 ? -18.641 -10.992 14.523 1 92.31 281 ILE A N 1
ATOM 2149 C CA . ILE A 1 281 ? -17.875 -10.727 15.734 1 92.31 281 ILE A CA 1
ATOM 2150 C C . ILE A 1 281 ? -16.531 -10.094 15.375 1 92.31 281 ILE A C 1
ATOM 2152 O O . ILE A 1 281 ? -16.141 -9.062 15.93 1 92.31 281 ILE A O 1
ATOM 2156 N N . ALA A 1 282 ? -15.875 -10.672 14.43 1 89.19 282 ALA A N 1
ATOM 2157 C CA . ALA A 1 282 ? -14.57 -10.164 14.016 1 89.19 282 ALA A CA 1
ATOM 2158 C C . ALA A 1 282 ? -14.688 -8.75 13.445 1 89.19 282 ALA A C 1
ATOM 2160 O O . ALA A 1 282 ? -13.898 -7.871 13.797 1 89.19 282 ALA A O 1
ATOM 2161 N N . LYS A 1 283 ? -15.672 -8.578 12.609 1 88.88 283 LYS A N 1
ATOM 2162 C CA . LYS A 1 283 ? -15.883 -7.273 11.984 1 88.88 283 LYS A CA 1
ATOM 2163 C C . LYS A 1 283 ? -16.25 -6.215 13.023 1 88.88 283 LYS A C 1
ATOM 2165 O O . LYS A 1 283 ? -15.766 -5.078 12.953 1 88.88 283 LYS A O 1
ATOM 2170 N N . TRP A 1 284 ? -17.094 -6.551 13.914 1 91.56 284 TRP A N 1
ATOM 2171 C CA . TRP A 1 284 ? -17.547 -5.602 14.922 1 91.56 284 TRP A CA 1
ATOM 2172 C C . TRP A 1 284 ? -16.375 -5.141 15.797 1 91.56 284 TRP A C 1
ATOM 2174 O O . TRP A 1 284 ? -16.219 -3.939 16.031 1 91.56 284 TRP A O 1
ATOM 2184 N N . PHE A 1 285 ? -15.578 -6.023 16.266 1 89.94 285 PHE A N 1
ATOM 2185 C CA . PHE A 1 285 ? -14.461 -5.676 17.141 1 89.94 285 PHE A CA 1
ATOM 2186 C C . PHE A 1 285 ? -13.391 -4.914 16.375 1 89.94 285 PHE A C 1
ATOM 2188 O O . PHE A 1 285 ? -12.703 -4.062 16.938 1 89.94 285 PHE A O 1
ATOM 2195 N N . THR A 1 286 ? -13.305 -5.168 15.086 1 86.94 286 THR A N 1
ATOM 2196 C CA . THR A 1 286 ? -12.281 -4.5 14.289 1 86.94 286 THR A CA 1
ATOM 2197 C C . THR A 1 286 ? -12.75 -3.117 13.852 1 86.94 286 THR A C 1
ATOM 2199 O O . THR A 1 286 ? -11.938 -2.209 13.664 1 86.94 286 THR A O 1
ATOM 2202 N N . SER A 1 287 ? -14.023 -2.969 13.727 1 85.88 287 SER A N 1
ATOM 2203 C CA . SER A 1 287 ? -14.555 -1.698 13.242 1 85.88 287 SER A CA 1
ATOM 2204 C C . SER A 1 287 ? -14.68 -0.688 14.375 1 85.88 287 SER A C 1
ATOM 2206 O O . SER A 1 287 ? -14.734 0.52 14.141 1 85.88 287 SER A O 1
ATOM 2208 N N . HIS A 1 288 ? -14.805 -1.189 15.578 1 87.69 288 HIS A N 1
ATOM 2209 C CA . HIS A 1 288 ? -14.859 -0.319 16.75 1 87.69 288 HIS A CA 1
ATOM 2210 C C . HIS A 1 288 ? -13.516 -0.278 17.469 1 87.69 288 HIS A C 1
ATOM 2212 O O . HIS A 1 288 ? -13.172 -1.203 18.203 1 87.69 288 HIS A O 1
ATOM 2218 N N . SER A 1 289 ? -12.898 0.812 17.328 1 83.69 289 SER A N 1
ATOM 2219 C CA . SER A 1 289 ? -11.531 0.948 17.812 1 83.69 289 SER A CA 1
ATOM 2220 C C . SER A 1 289 ? -11.461 0.747 19.312 1 83.69 289 SER A C 1
ATOM 2222 O O . SER A 1 289 ? -10.523 0.132 19.828 1 83.69 289 SER A O 1
ATOM 2224 N N . GLN A 1 290 ? -12.422 1.215 20.016 1 87.69 290 GLN A N 1
ATOM 2225 C CA . GLN A 1 290 ? -12.406 1.081 21.469 1 87.69 290 GLN A CA 1
ATOM 2226 C C . GLN A 1 290 ? -12.57 -0.376 21.891 1 87.69 290 GLN A C 1
ATOM 2228 O O . GLN A 1 290 ? -11.938 -0.826 22.844 1 87.69 290 GLN A O 1
ATOM 2233 N N . ALA A 1 291 ? -13.477 -1.001 21.172 1 89.81 291 ALA A N 1
ATOM 2234 C CA . ALA A 1 291 ? -13.68 -2.416 21.469 1 89.81 291 ALA A CA 1
ATOM 2235 C C . ALA A 1 291 ? -12.414 -3.223 21.203 1 89.81 291 ALA A C 1
ATOM 2237 O O . ALA A 1 291 ? -12.047 -4.098 21.984 1 89.81 291 ALA A O 1
ATOM 2238 N N . LEU A 1 292 ? -11.828 -2.885 20.172 1 88.19 292 LEU A N 1
ATOM 2239 C CA . LEU A 1 292 ? -10.57 -3.545 19.828 1 88.19 292 LEU A CA 1
ATOM 2240 C C . LEU A 1 292 ? -9.5 -3.26 20.875 1 88.19 292 LEU A C 1
ATOM 2242 O O . LEU A 1 292 ? -8.734 -4.148 21.234 1 88.19 292 LEU A O 1
ATOM 2246 N N . GLY A 1 293 ? -9.453 -2.041 21.281 1 86.25 293 GLY A N 1
ATOM 2247 C CA . GLY A 1 293 ? -8.484 -1.667 22.312 1 86.25 293 GLY A CA 1
ATOM 2248 C C . GLY A 1 293 ? -8.664 -2.426 23.609 1 86.25 293 GLY A C 1
ATOM 2249 O O . GLY A 1 293 ? -7.688 -2.844 24.234 1 86.25 293 GLY A O 1
ATOM 2250 N N . LEU A 1 294 ? -9.891 -2.609 23.969 1 88.5 294 LEU A N 1
ATOM 2251 C CA . LEU A 1 294 ? -10.195 -3.354 25.188 1 88.5 294 LEU A CA 1
ATOM 2252 C C . LEU A 1 294 ? -9.773 -4.812 25.047 1 88.5 294 LEU A C 1
ATOM 2254 O O . LEU A 1 294 ? -9.18 -5.383 25.969 1 88.5 294 LEU A O 1
ATOM 2258 N N . LEU A 1 295 ? -10.109 -5.316 23.938 1 90 295 LEU A N 1
ATOM 2259 C CA . LEU A 1 295 ? -9.742 -6.703 23.672 1 90 295 LEU A CA 1
ATOM 2260 C C . LEU A 1 295 ? -8.227 -6.875 23.672 1 90 295 LEU A C 1
ATOM 2262 O O . LEU A 1 295 ? -7.695 -7.809 24.281 1 90 295 LEU A O 1
ATOM 2266 N N . GLN A 1 296 ? -7.566 -6.016 23.016 1 86.88 296 GLN A N 1
ATOM 2267 C CA . GLN A 1 296 ? -6.113 -6.086 22.938 1 86.88 296 GLN A CA 1
ATOM 2268 C C . GLN A 1 296 ? -5.473 -5.898 24.312 1 86.88 296 GLN A C 1
ATOM 2270 O O . GLN A 1 296 ? -4.438 -6.496 24.609 1 86.88 296 GLN A O 1
ATOM 2275 N N . GLY A 1 297 ? -6.047 -5.055 25.094 1 84.19 297 GLY A N 1
ATOM 2276 C CA . GLY A 1 297 ? -5.578 -4.906 26.469 1 84.19 297 GLY A CA 1
ATOM 2277 C C . GLY A 1 297 ? -5.625 -6.199 27.25 1 84.19 297 GLY A C 1
ATOM 2278 O O . GLY A 1 297 ? -4.672 -6.535 27.953 1 84.19 297 GLY A O 1
ATOM 2279 N N . GLU A 1 298 ? -6.719 -6.895 27.062 1 88.31 298 GLU A N 1
ATOM 2280 C CA . GLU A 1 298 ? -6.863 -8.172 27.766 1 88.31 298 GLU A CA 1
ATOM 2281 C C . GLU A 1 298 ? -5.922 -9.219 27.188 1 88.31 298 GLU A C 1
ATOM 2283 O O . GLU A 1 298 ? -5.41 -10.07 27.922 1 88.31 298 GLU A O 1
ATOM 2288 N N . GLN A 1 299 ? -5.719 -9.125 25.906 1 87.12 299 GLN A N 1
ATOM 2289 C CA . GLN A 1 299 ? -4.805 -10.055 25.266 1 87.12 299 GLN A CA 1
ATOM 2290 C C . GLN A 1 299 ? -3.377 -9.875 25.766 1 87.12 299 GLN A C 1
ATOM 2292 O O . GLN A 1 299 ? -2.678 -10.852 26.031 1 87.12 299 GLN A O 1
ATOM 2297 N N . VAL A 1 300 ? -3.029 -8.633 25.859 1 85 300 VAL A N 1
ATOM 2298 C CA . VAL A 1 300 ? -1.672 -8.328 26.312 1 85 300 VAL A CA 1
ATOM 2299 C C . VAL A 1 300 ? -1.493 -8.75 27.766 1 85 300 VAL A C 1
ATOM 2301 O O . VAL A 1 300 ? -0.442 -9.273 28.141 1 85 300 VAL A O 1
ATOM 2304 N N . LYS A 1 301 ? -2.469 -8.523 28.547 1 85.31 301 LYS A N 1
ATOM 2305 C CA . LYS A 1 301 ? -2.41 -8.922 29.953 1 85.31 301 LYS A CA 1
ATOM 2306 C C . LYS A 1 301 ? -2.254 -10.43 30.094 1 85.31 301 LYS A C 1
ATOM 2308 O O . LYS A 1 301 ? -1.479 -10.906 30.922 1 85.31 301 LYS A O 1
ATOM 2313 N N . ALA A 1 302 ? -2.971 -11.109 29.203 1 85.25 302 ALA A N 1
ATOM 2314 C CA . ALA A 1 302 ? -3 -12.562 29.312 1 85.25 302 ALA A CA 1
ATOM 2315 C C . ALA A 1 302 ? -1.809 -13.195 28.594 1 85.25 302 ALA A C 1
ATOM 2317 O O . ALA A 1 302 ? -1.166 -14.102 29.141 1 85.25 302 ALA A O 1
ATOM 2318 N N . ASN A 1 303 ? -1.564 -12.703 27.391 1 79.69 303 ASN A N 1
ATOM 2319 C CA . ASN A 1 303 ? -0.608 -13.398 26.531 1 79.69 303 ASN A CA 1
ATOM 2320 C C . ASN A 1 303 ? 0.61 -12.531 26.234 1 79.69 303 ASN A C 1
ATOM 2322 O O . ASN A 1 303 ? 1.592 -13 25.656 1 79.69 303 ASN A O 1
ATOM 2326 N N . GLY A 1 304 ? 0.587 -11.258 26.625 1 76.12 304 GLY A N 1
ATOM 2327 C CA . GLY A 1 304 ? 1.696 -10.367 26.328 1 76.12 304 GLY A CA 1
ATOM 2328 C C . GLY A 1 304 ? 1.668 -9.82 24.922 1 76.12 304 GLY A C 1
ATOM 2329 O O . GLY A 1 304 ? 2.5 -8.984 24.547 1 76.12 304 GLY A O 1
ATOM 2330 N N . ARG A 1 305 ? 0.749 -10.438 24.156 1 76.19 305 ARG A N 1
ATOM 2331 C CA . ARG A 1 305 ? 0.668 -9.969 22.766 1 76.19 305 ARG A CA 1
ATOM 2332 C C . ARG A 1 305 ? -0.782 -9.742 22.359 1 76.19 305 ARG A C 1
ATOM 2334 O O . ARG A 1 305 ? -1.699 -10.32 22.938 1 76.19 305 ARG A O 1
ATOM 2341 N N . SER A 1 306 ? -0.821 -8.75 21.453 1 78.19 306 SER A N 1
ATOM 2342 C CA . SER A 1 306 ? -2.154 -8.492 20.922 1 78.19 306 SER A CA 1
ATOM 2343 C C . SER A 1 306 ? -2.303 -9.031 19.5 1 78.19 306 SER A C 1
ATOM 2345 O O . SER A 1 306 ? -1.312 -9.188 18.781 1 78.19 306 SER A O 1
ATOM 2347 N N . ARG A 1 307 ? -3.469 -9.523 19.109 1 76.06 307 ARG A N 1
ATOM 2348 C CA . ARG A 1 307 ? -3.775 -10.023 17.781 1 76.06 307 ARG A CA 1
ATOM 2349 C C . ARG A 1 307 ? -5.043 -9.383 17.219 1 76.06 307 ARG A C 1
ATOM 2351 O O . ARG A 1 307 ? -5.934 -9 17.984 1 76.06 307 ARG A O 1
ATOM 2358 N N . MET A 1 308 ? -4.977 -9.195 15.938 1 75.44 308 MET A N 1
ATOM 2359 C CA . MET A 1 308 ? -6.164 -8.711 15.242 1 75.44 308 MET A CA 1
ATOM 2360 C C . MET A 1 308 ? -6.766 -9.797 14.359 1 75.44 308 MET A C 1
ATOM 2362 O O . MET A 1 308 ? -6.043 -10.641 13.836 1 75.44 308 MET A O 1
ATOM 2366 N N . TYR A 1 309 ? -8.055 -9.727 14.312 1 75.5 309 TYR A N 1
ATOM 2367 C CA . TYR A 1 309 ? -8.734 -10.734 13.516 1 75.5 309 TYR A CA 1
ATOM 2368 C C . TYR A 1 309 ? -8.789 -10.328 12.047 1 75.5 309 TYR A C 1
ATOM 2370 O O . TYR A 1 309 ? -8.93 -9.141 11.734 1 75.5 309 TYR A O 1
ATOM 2378 N N . MET A 1 310 ? -8.547 -11.25 11.195 1 69.62 310 MET A N 1
ATOM 2379 C CA . MET A 1 310 ? -8.703 -11.008 9.758 1 69.62 310 MET A CA 1
ATOM 2380 C C . MET A 1 310 ? -10.172 -11.031 9.359 1 69.62 310 MET A C 1
ATOM 2382 O O . MET A 1 310 ? -10.953 -11.836 9.875 1 69.62 310 MET A O 1
ATOM 2386 N N . THR A 1 311 ? -10.508 -10.039 8.594 1 66.56 311 THR A N 1
ATOM 2387 C CA . THR A 1 311 ? -11.852 -10.086 8.023 1 66.56 311 THR A CA 1
ATOM 2388 C C . THR A 1 311 ? -11.867 -10.93 6.75 1 66.56 311 THR A C 1
ATOM 2390 O O . THR A 1 311 ? -11.117 -10.656 5.809 1 66.56 311 THR A O 1
ATOM 2393 N N . PRO A 1 312 ? -12.57 -12.047 6.898 1 64.44 312 PRO A N 1
ATOM 2394 C CA . PRO A 1 312 ? -12.531 -12.992 5.777 1 64.44 312 PRO A CA 1
ATOM 2395 C C . PRO A 1 312 ? -13.055 -12.383 4.48 1 64.44 312 PRO A C 1
ATOM 2397 O O . PRO A 1 312 ? -13.961 -11.547 4.508 1 64.44 312 PRO A O 1
ATOM 2400 N N . ASN A 1 313 ? -12.266 -12.5 3.48 1 58.03 313 ASN A N 1
ATOM 2401 C CA . ASN A 1 313 ? -12.797 -12.273 2.143 1 58.03 313 ASN A CA 1
ATOM 2402 C C . ASN A 1 313 ? -13.758 -13.383 1.727 1 58.03 313 ASN A C 1
ATOM 2404 O O . ASN A 1 313 ? -13.484 -14.562 1.935 1 58.03 313 ASN A O 1
ATOM 2408 N N . LEU A 1 314 ? -14.914 -13.07 1.403 1 50.25 314 LEU A N 1
ATOM 2409 C CA . LEU A 1 314 ? -16.016 -13.992 1.144 1 50.25 314 LEU A CA 1
ATOM 2410 C C . LEU A 1 314 ? -15.578 -15.109 0.209 1 50.25 314 LEU A C 1
ATOM 2412 O O . LEU A 1 314 ? -16.031 -16.25 0.344 1 50.25 314 LEU A O 1
ATOM 2416 N N . THR A 1 315 ? -14.664 -14.758 -0.59 1 54.09 315 THR A N 1
ATOM 2417 C CA . THR A 1 315 ? -14.398 -15.766 -1.612 1 54.09 315 THR A CA 1
ATOM 2418 C C . THR A 1 315 ? -13.18 -16.609 -1.239 1 54.09 315 THR A C 1
ATOM 2420 O O . THR A 1 315 ? -12.836 -17.562 -1.942 1 54.09 315 THR A O 1
ATOM 2423 N N . ARG A 1 316 ? -12.703 -16.281 0.006 1 59.69 316 ARG A N 1
ATOM 2424 C CA . ARG A 1 316 ? -11.492 -17.016 0.357 1 59.69 316 ARG A CA 1
ATOM 2425 C C . ARG A 1 316 ? -11.695 -17.812 1.643 1 59.69 316 ARG A C 1
ATOM 2427 O O . ARG A 1 316 ? -11.672 -17.25 2.738 1 59.69 316 ARG A O 1
ATOM 2434 N N . TRP A 1 317 ? -11.797 -19.031 1.516 1 66.44 317 TRP A N 1
ATOM 2435 C CA . TRP A 1 317 ? -12.133 -19.906 2.625 1 66.44 317 TRP A CA 1
ATOM 2436 C C . TRP A 1 317 ? -10.992 -19.969 3.641 1 66.44 317 TRP A C 1
ATOM 2438 O O . TRP A 1 317 ? -11.227 -20.188 4.832 1 66.44 317 TRP A O 1
ATOM 2448 N N . THR A 1 318 ? -9.812 -19.781 3.184 1 72.56 318 THR A N 1
ATOM 2449 C CA . THR A 1 318 ? -8.695 -19.766 4.125 1 72.56 318 THR A CA 1
ATOM 2450 C C . THR A 1 318 ? -8.859 -18.641 5.133 1 72.56 318 THR A C 1
ATOM 2452 O O . THR A 1 318 ? -8.531 -18.797 6.309 1 72.56 318 THR A O 1
ATOM 2455 N N . SER A 1 319 ? -9.453 -17.609 4.609 1 75.81 319 SER A N 1
ATOM 2456 C CA . SER A 1 319 ? -9.664 -16.484 5.512 1 75.81 319 SER A CA 1
ATOM 2457 C C . SER A 1 319 ? -10.742 -16.797 6.547 1 75.81 319 SER A C 1
ATOM 2459 O O . SER A 1 319 ? -10.641 -16.391 7.703 1 75.81 319 SER A O 1
ATOM 2461 N N . HIS A 1 320 ? -11.641 -17.578 6.129 1 76.62 320 HIS A N 1
ATOM 2462 C CA . HIS A 1 320 ? -12.68 -17.984 7.066 1 76.62 320 HIS A CA 1
ATOM 2463 C C . HIS A 1 320 ? -12.117 -18.906 8.148 1 76.62 320 HIS A C 1
ATOM 2465 O O . HIS A 1 320 ? -12.477 -18.781 9.32 1 76.62 320 HIS A O 1
ATOM 2471 N N . TYR A 1 321 ? -11.359 -19.781 7.688 1 80.5 321 TYR A N 1
ATOM 2472 C CA . TYR A 1 321 ? -10.727 -20.672 8.656 1 80.5 321 TYR A CA 1
ATOM 2473 C C . TYR A 1 321 ? -9.867 -19.891 9.641 1 80.5 321 TYR A C 1
ATOM 2475 O O . TYR A 1 321 ? -9.906 -20.141 10.844 1 80.5 321 TYR A O 1
ATOM 2483 N N . LEU A 1 322 ? -9.117 -18.938 9.125 1 81.44 322 LEU A N 1
ATOM 2484 C CA . LEU A 1 322 ? -8.227 -18.156 9.977 1 81.44 322 LEU A CA 1
ATOM 2485 C C . LEU A 1 322 ? -9.023 -17.312 10.969 1 81.44 322 LEU A C 1
ATOM 2487 O O . LEU A 1 322 ? -8.609 -17.141 12.117 1 81.44 322 LEU A O 1
ATOM 2491 N N . THR A 1 323 ? -10.047 -16.812 10.461 1 85.12 323 THR A N 1
ATOM 2492 C CA . THR A 1 323 ? -10.906 -16.047 11.359 1 85.12 323 THR A CA 1
ATOM 2493 C C . THR A 1 323 ? -11.516 -16.938 12.438 1 85.12 323 THR A C 1
ATOM 2495 O O . THR A 1 323 ? -11.508 -16.578 13.617 1 85.12 323 THR A O 1
ATOM 2498 N N . ALA A 1 324 ? -11.992 -18.109 12.008 1 85.88 324 ALA A N 1
ATOM 2499 C CA . ALA A 1 324 ? -12.586 -19.047 12.961 1 85.88 324 ALA A CA 1
ATOM 2500 C C . ALA A 1 324 ? -11.562 -19.516 13.984 1 85.88 324 ALA A C 1
ATOM 2502 O O . ALA A 1 324 ? -11.828 -19.516 15.188 1 85.88 324 ALA A O 1
ATOM 2503 N N . GLN A 1 325 ? -10.461 -19.859 13.477 1 87.19 325 GLN A N 1
ATOM 2504 C CA . GLN A 1 325 ? -9.406 -20.328 14.367 1 87.19 325 GLN A CA 1
ATOM 2505 C C . GLN A 1 325 ? -8.914 -19.219 15.289 1 87.19 325 GLN A C 1
ATOM 2507 O O . GLN A 1 325 ? -8.617 -19.469 16.453 1 87.19 325 GLN A O 1
ATOM 2512 N N . GLY A 1 326 ? -8.812 -18.078 14.75 1 86.75 326 GLY A N 1
ATOM 2513 C CA . GLY A 1 326 ? -8.414 -16.938 15.562 1 86.75 326 GLY A CA 1
ATOM 2514 C C . GLY A 1 326 ? -9.367 -16.656 16.703 1 86.75 326 GLY A C 1
ATOM 2515 O O . GLY A 1 326 ? -8.938 -16.391 17.828 1 86.75 326 GLY A O 1
ATOM 2516 N N . LEU A 1 327 ? -10.586 -16.734 16.406 1 90.5 327 LEU A N 1
ATOM 2517 C CA . LEU A 1 327 ? -11.602 -16.516 17.438 1 90.5 327 LEU A CA 1
ATOM 2518 C C . LEU A 1 327 ? -11.555 -17.641 18.484 1 90.5 327 LEU A C 1
ATOM 2520 O O . LEU A 1 327 ? -11.703 -17.375 19.672 1 90.5 327 LEU A O 1
ATOM 2524 N N . LEU A 1 328 ? -11.336 -18.844 17.984 1 91.44 328 LEU A N 1
ATOM 2525 C CA . LEU A 1 328 ? -11.273 -19.984 18.891 1 91.44 328 LEU A CA 1
ATOM 2526 C C . LEU A 1 328 ? -10.062 -19.891 19.812 1 91.44 328 LEU A C 1
ATOM 2528 O O . LEU A 1 328 ? -10.148 -20.219 20.984 1 91.44 328 LEU A O 1
ATOM 2532 N N . ASP A 1 329 ? -9.016 -19.438 19.266 1 87.31 329 ASP A N 1
ATOM 2533 C CA . ASP A 1 329 ? -7.809 -19.266 20.062 1 87.31 329 ASP A CA 1
ATOM 2534 C C . ASP A 1 329 ? -8.016 -18.234 21.156 1 87.31 329 ASP A C 1
ATOM 2536 O O . ASP A 1 329 ? -7.43 -18.328 22.234 1 87.31 329 ASP A O 1
ATOM 2540 N N . ASP A 1 330 ? -8.898 -17.281 20.875 1 89.56 330 ASP A N 1
ATOM 2541 C CA . ASP A 1 330 ? -9.141 -16.188 21.812 1 89.56 330 ASP A CA 1
ATOM 2542 C C . ASP A 1 330 ? -10.492 -16.359 22.516 1 89.56 330 ASP A C 1
ATOM 2544 O O . ASP A 1 330 ? -11.062 -15.383 23.016 1 89.56 330 ASP A O 1
ATOM 2548 N N . CYS A 1 331 ? -11.023 -17.531 22.438 1 90.94 331 CYS A N 1
ATOM 2549 C CA . CYS A 1 331 ? -12.352 -17.766 22.984 1 90.94 331 CYS A CA 1
ATOM 2550 C C . CYS A 1 331 ? -12.445 -17.297 24.422 1 90.94 331 CYS A C 1
ATOM 2552 O O . CYS A 1 331 ? -13.328 -16.516 24.766 1 90.94 331 CYS A O 1
ATOM 2554 N N . GLY A 1 332 ? -11.484 -17.719 25.281 1 88.69 332 GLY A N 1
ATOM 2555 C CA . GLY A 1 332 ? -11.484 -17.344 26.672 1 88.69 332 GLY A CA 1
ATOM 2556 C C . GLY A 1 332 ? -11.352 -15.844 26.891 1 88.69 332 GLY A C 1
ATOM 2557 O O . GLY A 1 332 ? -12.055 -15.258 27.719 1 88.69 332 GLY A O 1
ATOM 2558 N N . LEU A 1 333 ? -10.547 -15.25 26.156 1 91.12 333 LEU A N 1
ATOM 2559 C CA . LEU A 1 333 ? -10.266 -13.828 26.297 1 91.12 333 LEU A CA 1
ATOM 2560 C C . LEU A 1 333 ? -11.445 -12.992 25.797 1 91.12 333 LEU A C 1
ATOM 2562 O O . LEU A 1 333 ? -11.773 -11.961 26.375 1 91.12 333 LEU A O 1
ATOM 2566 N N . LEU A 1 334 ? -12.062 -13.438 24.703 1 93.44 334 LEU A N 1
ATOM 2567 C CA . LEU A 1 334 ? -13.219 -12.734 24.172 1 93.44 334 LEU A CA 1
ATOM 2568 C C . LEU A 1 334 ? -14.383 -12.773 25.141 1 93.44 334 LEU A C 1
ATOM 2570 O O . LEU A 1 334 ? -15.047 -11.758 25.375 1 93.44 334 LEU A O 1
ATOM 2574 N N . ARG A 1 335 ? -14.609 -13.906 25.672 1 92.69 335 ARG A N 1
ATOM 2575 C CA . ARG A 1 335 ? -15.672 -14.062 26.656 1 92.69 335 ARG A CA 1
ATOM 2576 C C . ARG A 1 335 ? -15.391 -13.234 27.906 1 92.69 335 ARG A C 1
ATOM 2578 O O . ARG A 1 335 ? -16.297 -12.602 28.453 1 92.69 335 ARG A O 1
ATOM 2585 N N . ALA A 1 336 ? -14.117 -13.188 28.297 1 92.12 336 ALA A N 1
ATOM 2586 C CA . ALA A 1 336 ? -13.719 -12.391 29.453 1 92.12 336 ALA A CA 1
ATOM 2587 C C . ALA A 1 336 ? -13.906 -10.906 29.188 1 92.12 336 ALA A C 1
ATOM 2589 O O . ALA A 1 336 ? -14.383 -10.164 30.062 1 92.12 336 ALA A O 1
ATOM 2590 N N . THR A 1 337 ? -13.531 -10.508 28.031 1 93.25 337 THR A N 1
ATOM 2591 C CA . THR A 1 337 ? -13.656 -9.102 27.672 1 93.25 337 THR A CA 1
ATOM 2592 C C . THR A 1 337 ? -15.125 -8.672 27.688 1 93.25 337 THR A C 1
ATOM 2594 O O . THR A 1 337 ? -15.453 -7.594 28.188 1 93.25 337 THR A O 1
ATOM 2597 N N . VAL A 1 338 ? -15.953 -9.516 27.109 1 94.12 338 VAL A N 1
ATOM 2598 C CA . VAL A 1 338 ? -17.375 -9.195 27.062 1 94.12 338 VAL A CA 1
ATOM 2599 C C . VAL A 1 338 ? -17.969 -9.211 28.469 1 94.12 338 VAL A C 1
ATOM 2601 O O . VAL A 1 338 ? -18.781 -8.352 28.812 1 94.12 338 VAL A O 1
ATOM 2604 N N . ALA A 1 339 ? -17.547 -10.141 29.25 1 91.62 339 ALA A N 1
ATOM 2605 C CA . ALA A 1 339 ? -18.047 -10.25 30.609 1 91.62 339 ALA A CA 1
ATOM 2606 C C . ALA A 1 339 ? -17.594 -9.062 31.469 1 91.62 339 ALA A C 1
ATOM 2608 O O . ALA A 1 339 ? -18.375 -8.523 32.25 1 91.62 339 ALA A O 1
ATOM 2609 N N . LEU A 1 340 ? -16.359 -8.609 31.359 1 91.12 340 LEU A N 1
ATOM 2610 C CA . LEU A 1 340 ? -15.773 -7.555 32.188 1 91.12 340 LEU A CA 1
ATOM 2611 C C . LEU A 1 340 ? -16.266 -6.184 31.734 1 91.12 340 LEU A C 1
ATOM 2613 O O . LEU A 1 340 ? -16.438 -5.281 32.562 1 91.12 340 LEU A O 1
ATOM 2617 N N . HIS A 1 341 ? -16.469 -6.031 30.438 1 92.44 341 HIS A N 1
ATOM 2618 C CA . HIS A 1 341 ? -16.734 -4.695 29.922 1 92.44 341 HIS A CA 1
ATOM 2619 C C . HIS A 1 341 ? -18.062 -4.648 29.172 1 92.44 341 HIS A C 1
ATOM 2621 O O . HIS A 1 341 ? -18.188 -3.93 28.188 1 92.44 341 HIS A O 1
ATOM 2627 N N . ARG A 1 342 ? -19 -5.438 29.531 1 92.19 342 ARG A N 1
ATOM 2628 C CA . ARG A 1 342 ? -20.234 -5.566 28.766 1 92.19 342 ARG A CA 1
ATOM 2629 C C . ARG A 1 342 ? -20.922 -4.211 28.625 1 92.19 342 ARG A C 1
ATOM 2631 O O . ARG A 1 342 ? -21.359 -3.85 27.531 1 92.19 342 ARG A O 1
ATOM 2638 N N . ASP A 1 343 ? -20.984 -3.412 29.719 1 90.88 343 ASP A N 1
ATOM 2639 C CA . ASP A 1 343 ? -21.656 -2.119 29.688 1 90.88 343 ASP A CA 1
ATOM 2640 C C . ASP A 1 343 ? -20.922 -1.13 28.797 1 90.88 343 ASP A C 1
ATOM 2642 O O . ASP A 1 343 ? -21.547 -0.385 28.031 1 90.88 343 ASP A O 1
ATOM 2646 N N . ARG A 1 344 ? -19.719 -1.191 28.906 1 91.38 344 ARG A N 1
ATOM 2647 C CA . ARG A 1 344 ? -18.906 -0.303 28.094 1 91.38 344 ARG A CA 1
ATOM 2648 C C . ARG A 1 344 ? -19.047 -0.652 26.609 1 91.38 344 ARG A C 1
ATOM 2650 O O . ARG A 1 344 ? -19.109 0.238 25.766 1 91.38 344 ARG A O 1
ATOM 2657 N N . LEU A 1 345 ? -19.047 -1.903 26.312 1 93.5 345 LEU A N 1
ATOM 2658 C CA . LEU A 1 345 ? -19.156 -2.357 24.938 1 93.5 345 LEU A CA 1
ATOM 2659 C C . LEU A 1 345 ? -20.516 -1.981 24.359 1 93.5 345 LEU A C 1
ATOM 2661 O O . LEU A 1 345 ? -20.625 -1.646 23.172 1 93.5 345 LEU A O 1
ATOM 2665 N N . LYS A 1 346 ? -21.5 -2.023 25.156 1 92.44 346 LYS A N 1
ATOM 2666 C CA . LYS A 1 346 ? -22.828 -1.608 24.719 1 92.44 346 LYS A CA 1
ATOM 2667 C C . LYS A 1 346 ? -22.859 -0.117 24.406 1 92.44 346 LYS A C 1
ATOM 2669 O O . LYS A 1 346 ? -23.547 0.308 23.469 1 92.44 346 LYS A O 1
ATOM 2674 N N . GLN A 1 347 ? -22.109 0.611 25.156 1 89.94 347 GLN A N 1
ATOM 2675 C CA . GLN A 1 347 ? -22.016 2.047 24.906 1 89.94 347 GLN A CA 1
ATOM 2676 C C . GLN A 1 347 ? -21.297 2.34 23.609 1 89.94 347 GLN A C 1
ATOM 2678 O O . GLN A 1 347 ? -21.688 3.236 22.859 1 89.94 347 GLN A O 1
ATOM 2683 N N . ILE A 1 348 ? -20.297 1.582 23.359 1 89.25 348 ILE A N 1
ATOM 2684 C CA . ILE A 1 348 ? -19.484 1.742 22.156 1 89.25 348 ILE A CA 1
ATOM 2685 C C . ILE A 1 348 ? -20.344 1.482 20.922 1 89.25 348 ILE A C 1
ATOM 2687 O O . ILE A 1 348 ? -20.266 2.215 19.938 1 89.25 348 ILE A O 1
ATOM 2691 N N . GLY A 1 349 ? -21.109 0.482 20.969 1 88.44 349 GLY A N 1
ATOM 2692 C CA . GLY A 1 349 ? -21.953 0.13 19.844 1 88.44 349 GLY A CA 1
ATOM 2693 C C . GLY A 1 349 ? -23.344 0.736 19.922 1 88.44 349 GLY A C 1
ATOM 2694 O O . GLY A 1 349 ? -24.312 0.168 19.406 1 88.44 349 GLY A O 1
ATOM 2695 N N . SER A 1 350 ? -23.484 1.898 20.516 1 86.25 350 SER A N 1
ATOM 2696 C CA . SER A 1 350 ? -24.797 2.484 20.797 1 86.25 350 SER A CA 1
ATOM 2697 C C . SER A 1 350 ? -25.484 2.941 19.516 1 86.25 350 SER A C 1
ATOM 2699 O O . SER A 1 350 ? -26.703 3.09 19.484 1 86.25 350 SER A O 1
ATOM 2701 N N . GLN A 1 351 ? -24.703 3.102 18.469 1 85.19 351 GLN A N 1
ATOM 2702 C CA . GLN A 1 351 ? -25.281 3.518 17.203 1 85.19 351 GLN A CA 1
ATOM 2703 C C . GLN A 1 351 ? -26.172 2.416 16.625 1 85.19 351 GLN A C 1
ATOM 2705 O O . GLN A 1 351 ? -27.125 2.699 15.906 1 85.19 351 GLN A O 1
ATOM 2710 N N . ASP A 1 352 ? -25.781 1.15 16.844 1 90.5 352 ASP A N 1
ATOM 2711 C CA . ASP A 1 352 ? -26.547 -0.022 16.438 1 90.5 352 ASP A CA 1
ATOM 2712 C C . ASP A 1 352 ? -26.703 -1.016 17.594 1 90.5 352 ASP A C 1
ATOM 2714 O O . ASP A 1 352 ? -26.047 -2.061 17.594 1 90.5 352 ASP A O 1
ATOM 2718 N N . PRO A 1 353 ? -27.625 -0.692 18.453 1 91.06 353 PRO A N 1
ATOM 2719 C CA . PRO A 1 353 ? -27.734 -1.5 19.672 1 91.06 353 PRO A CA 1
ATOM 2720 C C . PRO A 1 353 ? -28.141 -2.945 19.375 1 91.06 353 PRO A C 1
ATOM 2722 O O . PRO A 1 353 ? -27.688 -3.863 20.078 1 91.06 353 PRO A O 1
ATOM 2725 N N . GLU A 1 354 ? -28.938 -3.096 18.328 1 91.06 354 GLU A N 1
ATOM 2726 C CA . GLU A 1 354 ? -29.375 -4.453 18 1 91.06 354 GLU A CA 1
ATOM 2727 C C . GLU A 1 354 ? -28.203 -5.32 17.562 1 91.06 354 GLU A C 1
ATOM 2729 O O . GLU A 1 354 ? -28.062 -6.457 18.016 1 91.06 354 GLU A O 1
ATOM 2734 N N . ARG A 1 355 ? -27.469 -4.727 16.734 1 92.62 355 ARG A N 1
ATOM 2735 C CA . ARG A 1 355 ? -26.312 -5.453 16.25 1 92.62 355 ARG A CA 1
ATOM 2736 C C . ARG A 1 355 ? -25.328 -5.738 17.391 1 92.62 355 ARG A C 1
ATOM 2738 O O . ARG A 1 355 ? -24.766 -6.832 17.469 1 92.62 355 ARG A O 1
ATOM 2745 N N . THR A 1 356 ? -25.172 -4.801 18.219 1 94.69 356 THR A N 1
ATOM 2746 C CA . THR A 1 356 ? -24.25 -4.934 19.344 1 94.69 356 THR A CA 1
ATOM 2747 C C . THR A 1 356 ? -24.703 -6.031 20.297 1 94.69 356 THR A C 1
ATOM 2749 O O . THR A 1 356 ? -23.891 -6.855 20.734 1 94.69 356 THR A O 1
ATOM 2752 N N . GLU A 1 357 ? -25.953 -6.012 20.516 1 93.19 357 GLU A N 1
ATOM 2753 C CA . GLU A 1 357 ? -26.5 -7.027 21.422 1 93.19 357 GLU A CA 1
ATOM 2754 C C . GLU A 1 357 ? -26.375 -8.422 20.812 1 93.19 357 GLU A C 1
ATOM 2756 O O . GLU A 1 357 ? -26.078 -9.391 21.531 1 93.19 357 GLU A O 1
ATOM 2761 N N . ARG A 1 358 ? -26.594 -8.461 19.578 1 93.38 358 ARG A N 1
ATOM 2762 C CA . ARG A 1 358 ? -26.469 -9.75 18.891 1 93.38 358 ARG A CA 1
ATOM 2763 C C . ARG A 1 358 ? -25.031 -10.281 18.984 1 93.38 358 ARG A C 1
ATOM 2765 O O . ARG A 1 358 ? -24.828 -11.461 19.234 1 93.38 358 ARG A O 1
ATOM 2772 N N . VAL A 1 359 ? -24.078 -9.461 18.781 1 95.06 359 VAL A N 1
ATOM 2773 C CA . VAL A 1 359 ? -22.672 -9.836 18.797 1 95.06 359 VAL A CA 1
ATOM 2774 C C . VAL A 1 359 ? -22.266 -10.25 20.203 1 95.06 359 VAL A C 1
ATOM 2776 O O . VAL A 1 359 ? -21.625 -11.297 20.391 1 95.06 359 VAL A O 1
ATOM 2779 N N . LEU A 1 360 ? -22.656 -9.461 21.219 1 95.19 360 LEU A N 1
ATOM 2780 C CA . LEU A 1 360 ? -22.281 -9.734 22.594 1 95.19 360 LEU A CA 1
ATOM 2781 C C . LEU A 1 360 ? -22.953 -11.008 23.094 1 95.19 360 LEU A C 1
ATOM 2783 O O . LEU A 1 360 ? -22.328 -11.805 23.797 1 95.19 360 LEU A O 1
ATOM 2787 N N . SER A 1 361 ? -24.156 -11.188 22.641 1 93.38 361 SER A N 1
ATOM 2788 C CA . SER A 1 361 ? -24.875 -12.391 23.047 1 93.38 361 SER A CA 1
ATOM 2789 C C . SER A 1 361 ? -24.281 -13.641 22.406 1 93.38 361 SER A C 1
ATOM 2791 O O . SER A 1 361 ? -24.219 -14.695 23.047 1 93.38 361 SER A O 1
ATOM 2793 N N . ALA A 1 362 ? -23.875 -13.523 21.234 1 93.75 362 ALA A N 1
ATOM 2794 C CA . ALA A 1 362 ? -23.266 -14.656 20.547 1 93.75 362 ALA A CA 1
ATOM 2795 C C . ALA A 1 362 ? -21.969 -15.086 21.25 1 93.75 362 ALA A C 1
ATOM 2797 O O . ALA A 1 362 ? -21.688 -16.281 21.359 1 93.75 362 ALA A O 1
ATOM 2798 N N . VAL A 1 363 ? -21.188 -14.141 21.703 1 94.88 363 VAL A N 1
ATOM 2799 C CA . VAL A 1 363 ? -19.922 -14.422 22.359 1 94.88 363 VAL A CA 1
ATOM 2800 C C . VAL A 1 363 ? -20.172 -15.117 23.688 1 94.88 363 VAL A C 1
ATOM 2802 O O . VAL A 1 363 ? -19.375 -15.961 24.125 1 94.88 363 VAL A O 1
ATOM 2805 N N . GLU A 1 364 ? -21.359 -14.797 24.328 1 93.12 364 GLU A N 1
ATOM 2806 C CA . GLU A 1 364 ? -21.672 -15.328 25.656 1 93.12 364 GLU A CA 1
ATOM 2807 C C . GLU A 1 364 ? -22.281 -16.734 25.562 1 93.12 364 GLU A C 1
ATOM 2809 O O . GLU A 1 364 ? -22.234 -17.484 26.531 1 93.12 364 GLU A O 1
ATOM 2814 N N . GLN A 1 365 ? -22.719 -17.109 24.422 1 91.75 365 GLN A N 1
ATOM 2815 C CA . GLN A 1 365 ? -23.406 -18.391 24.266 1 91.75 365 GLN A CA 1
ATOM 2816 C C . GLN A 1 365 ? -22.422 -19.516 24 1 91.75 365 GLN A C 1
ATOM 2818 O O . GLN A 1 365 ? -21.734 -19.531 22.984 1 91.75 365 GLN A O 1
ATOM 2823 N N . PRO A 1 366 ? -22.375 -20.469 24.844 1 90.5 366 PRO A N 1
ATOM 2824 C CA . PRO A 1 366 ? -21.469 -21.594 24.641 1 90.5 366 PRO A CA 1
ATOM 2825 C C . PRO A 1 366 ? -21.766 -22.375 23.359 1 90.5 366 PRO A C 1
ATOM 2827 O O . PRO A 1 366 ? -20.859 -22.953 22.766 1 90.5 366 PRO A O 1
ATOM 2830 N N . GLY A 1 367 ? -23.047 -22.328 22.953 1 90.12 367 GLY A N 1
ATOM 2831 C CA . GLY A 1 367 ? -23.422 -23.016 21.734 1 90.12 367 GLY A CA 1
ATOM 2832 C C . GLY A 1 367 ? -22.719 -22.484 20.5 1 90.12 367 GLY A C 1
ATOM 2833 O O . GLY A 1 367 ? -22.438 -23.234 19.562 1 90.12 367 GLY A O 1
ATOM 2834 N N . PHE A 1 368 ? -22.422 -21.234 20.5 1 92.19 368 PHE A N 1
ATOM 2835 C CA . PHE A 1 368 ? -21.719 -20.625 19.391 1 92.19 368 PHE A CA 1
ATOM 2836 C C . PHE A 1 368 ? -20.312 -21.203 19.25 1 92.19 368 PHE A C 1
ATOM 2838 O O . PHE A 1 368 ? -19.875 -21.531 18.141 1 92.19 368 PHE A O 1
ATOM 2845 N N . TRP A 1 369 ? -19.688 -21.375 20.297 1 93.38 369 TRP A N 1
ATOM 2846 C CA . TRP A 1 369 ? -18.297 -21.828 20.281 1 93.38 369 TRP A CA 1
ATOM 2847 C C . TRP A 1 369 ? -18.203 -23.297 19.891 1 93.38 369 TRP A C 1
ATOM 2849 O O . TRP A 1 369 ? -17.266 -23.703 19.188 1 93.38 369 TRP A O 1
ATOM 2859 N N . ASP A 1 370 ? -19.172 -24.062 20.297 1 91.06 370 ASP A N 1
ATOM 2860 C CA . ASP A 1 370 ? -19.203 -25.453 19.875 1 91.06 370 ASP A CA 1
ATOM 2861 C C . ASP A 1 370 ? -19.438 -25.562 18.359 1 91.06 370 ASP A C 1
ATOM 2863 O O . ASP A 1 370 ? -18.797 -26.375 17.688 1 91.06 370 ASP A O 1
ATOM 2867 N N . SER A 1 371 ? -20.312 -24.734 17.969 1 88.62 371 SER A N 1
ATOM 2868 C CA . SER A 1 371 ? -20.578 -24.719 16.547 1 88.62 371 SER A CA 1
ATOM 2869 C C . SER A 1 371 ? -19.375 -24.203 15.758 1 88.62 371 SER A C 1
ATOM 2871 O O . SER A 1 371 ? -19.109 -24.656 14.641 1 88.62 371 SER A O 1
ATOM 2873 N N . LEU A 1 372 ? -18.656 -23.312 16.328 1 91.25 372 LEU A N 1
ATOM 2874 C CA . LEU A 1 372 ? -17.484 -22.766 15.672 1 91.25 372 LEU A CA 1
ATOM 2875 C C . LEU A 1 372 ? -16.359 -23.797 15.602 1 91.25 372 LEU A C 1
ATOM 2877 O O . LEU A 1 372 ? -15.633 -23.875 14.617 1 91.25 372 LEU A O 1
ATOM 2881 N N . LYS A 1 373 ? -16.25 -24.562 16.625 1 90.38 373 LYS A N 1
ATOM 2882 C CA . LYS A 1 373 ? -15.273 -25.641 16.625 1 90.38 373 LYS A CA 1
ATOM 2883 C C . LYS A 1 373 ? -15.594 -26.672 15.547 1 90.38 373 LYS A C 1
ATOM 2885 O O . LYS A 1 373 ? -14.688 -27.172 14.875 1 90.38 373 LYS A O 1
ATOM 2890 N N . GLU A 1 374 ? -16.812 -26.906 15.461 1 84.69 374 GLU A N 1
ATOM 2891 C CA . GLU A 1 374 ? -17.234 -27.828 14.406 1 84.69 374 GLU A CA 1
ATOM 2892 C C . GLU A 1 374 ? -16.938 -27.25 13.023 1 84.69 374 GLU A C 1
ATOM 2894 O O . GLU A 1 374 ? -16.453 -27.969 12.141 1 84.69 374 GLU A O 1
ATOM 2899 N N . LEU A 1 375 ? -17.25 -26.047 12.953 1 84.12 375 LEU A N 1
ATOM 2900 C CA . LEU A 1 375 ? -16.969 -25.406 11.68 1 84.12 375 LEU A CA 1
ATOM 2901 C C . LEU A 1 375 ? -15.477 -25.438 11.359 1 84.12 375 LEU A C 1
ATOM 2903 O O . LEU A 1 375 ? -15.086 -25.703 10.227 1 84.12 375 LEU A O 1
ATOM 2907 N N . ALA A 1 376 ? -14.688 -25.109 12.305 1 85.19 376 ALA A N 1
ATOM 2908 C CA . ALA A 1 376 ? -13.242 -25.109 12.117 1 85.19 376 ALA A CA 1
ATOM 2909 C C . ALA A 1 376 ? -12.742 -26.5 11.719 1 85.19 376 ALA A C 1
ATOM 2911 O O . ALA A 1 376 ? -11.805 -26.625 10.922 1 85.19 376 ALA A O 1
ATOM 2912 N N . SER A 1 377 ? -13.352 -27.469 12.258 1 81.81 377 SER A N 1
ATOM 2913 C CA . SER A 1 377 ? -12.961 -28.844 11.945 1 81.81 377 SER A CA 1
ATOM 2914 C C . SER A 1 377 ? -13.297 -29.203 10.508 1 81.81 377 SER A C 1
ATOM 2916 O O . SER A 1 377 ? -12.602 -30 9.883 1 81.81 377 SER A O 1
ATOM 2918 N N . TYR A 1 378 ? -14.328 -28.562 10.055 1 76 378 TYR A N 1
ATOM 2919 C CA . TYR A 1 378 ? -14.695 -28.797 8.664 1 76 378 TYR A CA 1
ATOM 2920 C C . TYR A 1 378 ? -13.836 -27.969 7.727 1 76 378 TYR A C 1
ATOM 2922 O O . TYR A 1 378 ? -13.516 -28.391 6.617 1 76 378 TYR A O 1
ATOM 2930 N N . LEU A 1 379 ? -13.43 -26.812 8.195 1 78.94 379 LEU A N 1
ATOM 2931 C CA . LEU A 1 379 ? -12.688 -25.891 7.348 1 78.94 379 LEU A CA 1
ATOM 2932 C C . LEU A 1 379 ? -11.211 -26.281 7.277 1 78.94 379 LEU A C 1
ATOM 2934 O O . LEU A 1 379 ? -10.539 -25.984 6.285 1 78.94 379 LEU A O 1
ATOM 2938 N N . ARG A 1 380 ? -10.758 -26.953 8.18 1 81.06 380 ARG A N 1
ATOM 2939 C CA . ARG A 1 380 ? -9.328 -27.266 8.266 1 81.06 380 ARG A CA 1
ATOM 2940 C C . ARG A 1 380 ? -8.883 -28.109 7.078 1 81.06 380 ARG A C 1
ATOM 2942 O O . ARG A 1 380 ? -7.945 -27.75 6.367 1 81.06 380 ARG A O 1
ATOM 2949 N N . PRO A 1 381 ? -9.578 -29.234 6.871 1 75.56 381 PRO A N 1
ATOM 2950 C CA . PRO A 1 381 ? -9.18 -30.016 5.699 1 75.56 381 PRO A CA 1
ATOM 2951 C C . PRO A 1 381 ? -9.305 -29.234 4.395 1 75.56 381 PRO A C 1
ATOM 2953 O O . PRO A 1 381 ? -8.516 -29.453 3.471 1 75.56 381 PRO A O 1
ATOM 2956 N N . LEU A 1 382 ? -10.211 -28.391 4.387 1 73.69 382 LEU A N 1
ATOM 2957 C CA . LEU A 1 382 ? -10.398 -27.578 3.188 1 73.69 382 LEU A CA 1
ATOM 2958 C C . LEU A 1 382 ? -9.258 -26.578 3.025 1 73.69 382 LEU A C 1
ATOM 2960 O O . LEU A 1 382 ? -8.773 -26.359 1.912 1 73.69 382 LEU A O 1
ATOM 2964 N N . ALA A 1 383 ? -8.852 -26.016 4.102 1 76 383 ALA A N 1
ATOM 2965 C CA . ALA A 1 383 ? -7.727 -25.094 4.078 1 76 383 ALA A CA 1
ATOM 2966 C C . ALA A 1 383 ? -6.441 -25.797 3.662 1 76 383 ALA A C 1
ATOM 2968 O O . ALA A 1 383 ? -5.641 -25.25 2.902 1 76 383 ALA A O 1
ATOM 2969 N N . ILE A 1 384 ? -6.301 -26.969 4.066 1 75.44 384 ILE A N 1
ATOM 2970 C CA . ILE A 1 384 ? -5.129 -27.766 3.705 1 75.44 384 ILE A CA 1
ATOM 2971 C C . ILE A 1 384 ? -5.156 -28.078 2.211 1 75.44 384 ILE A C 1
ATOM 2973 O O . ILE A 1 384 ? -4.141 -27.953 1.524 1 75.44 384 ILE A O 1
ATOM 2977 N N . SER A 1 385 ? -6.336 -28.484 1.787 1 75.19 385 SER A N 1
ATOM 2978 C CA . SER A 1 385 ? -6.488 -28.797 0.371 1 75.19 385 SER A CA 1
ATOM 2979 C C . SER A 1 385 ? -6.18 -27.594 -0.504 1 75.19 385 SER A C 1
ATOM 2981 O O . SER A 1 385 ? -5.574 -27.719 -1.568 1 75.19 385 SER A O 1
ATOM 2983 N N . LEU A 1 386 ? -6.578 -26.469 -0.057 1 75.75 386 LEU A N 1
ATOM 2984 C CA . LEU A 1 386 ? -6.312 -25.25 -0.813 1 75.75 386 LEU A CA 1
ATOM 2985 C C . LEU A 1 386 ? -4.82 -24.938 -0.836 1 75.75 386 LEU A C 1
ATOM 2987 O O . LEU A 1 386 ? -4.293 -24.469 -1.851 1 75.75 386 LEU A O 1
ATOM 2991 N N . ASN A 1 387 ? -4.195 -25.156 0.217 1 75.25 387 ASN A N 1
ATOM 2992 C CA . ASN A 1 387 ? -2.752 -24.953 0.278 1 75.25 387 ASN A CA 1
ATOM 2993 C C . ASN A 1 387 ? -2.021 -25.844 -0.718 1 75.25 387 ASN A C 1
ATOM 2995 O O . ASN A 1 387 ? -1.055 -25.422 -1.351 1 75.25 387 ASN A O 1
ATOM 2999 N N . VAL A 1 388 ? -2.541 -27 -0.847 1 76.5 388 VAL A N 1
ATOM 3000 C CA . VAL A 1 388 ? -1.943 -27.953 -1.786 1 76.5 388 VAL A CA 1
ATOM 3001 C C . VAL A 1 388 ? -2.227 -27.5 -3.219 1 76.5 388 VAL A C 1
ATOM 3003 O O . VAL A 1 388 ? -1.329 -27.5 -4.066 1 76.5 388 VAL A O 1
ATOM 3006 N N . ALA A 1 389 ? -3.389 -27.078 -3.414 1 76.94 389 ALA A N 1
ATOM 3007 C CA . ALA A 1 389 ? -3.824 -26.734 -4.766 1 76.94 389 ALA A CA 1
ATOM 3008 C C . ALA A 1 389 ? -3.152 -25.453 -5.25 1 76.94 389 ALA A C 1
ATOM 3010 O O . ALA A 1 389 ? -3.066 -25.203 -6.453 1 76.94 389 ALA A O 1
ATOM 3011 N N . GLN A 1 390 ? -2.662 -24.703 -4.371 1 76 390 GLN A N 1
ATOM 3012 C CA . GLN A 1 390 ? -2.113 -23.406 -4.75 1 76 390 GLN A CA 1
ATOM 3013 C C . GLN A 1 390 ? -0.596 -23.469 -4.895 1 76 390 GLN A C 1
ATOM 3015 O O . GLN A 1 390 ? 0.035 -22.5 -5.32 1 76 390 GLN A O 1
ATOM 3020 N N . ALA A 1 391 ? -0.042 -24.531 -4.586 1 74 391 ALA A N 1
ATOM 3021 C CA . ALA A 1 391 ? 1.407 -24.672 -4.707 1 74 391 ALA A CA 1
ATOM 3022 C C . ALA A 1 391 ? 1.834 -24.688 -6.176 1 74 391 ALA A C 1
ATOM 3024 O O . ALA A 1 391 ? 1.098 -25.172 -7.035 1 74 391 ALA A O 1
ATOM 3025 N N . ALA A 1 392 ? 2.924 -24.156 -6.488 1 69.31 392 ALA A N 1
ATOM 3026 C CA . ALA A 1 392 ? 3.436 -24.094 -7.855 1 69.31 392 ALA A CA 1
ATOM 3027 C C . ALA A 1 392 ? 3.721 -25.484 -8.414 1 69.31 392 ALA A C 1
ATOM 3029 O O . ALA A 1 392 ? 3.758 -25.672 -9.633 1 69.31 392 ALA A O 1
ATOM 3030 N N . ASP A 1 393 ? 3.891 -26.406 -7.547 1 72.88 393 ASP A N 1
ATOM 3031 C CA . ASP A 1 393 ? 4.27 -27.75 -7.996 1 72.88 393 ASP A CA 1
ATOM 3032 C C . ASP A 1 393 ? 3.092 -28.719 -7.898 1 72.88 393 ASP A C 1
ATOM 3034 O O . ASP A 1 393 ? 3.277 -29.922 -7.941 1 72.88 393 ASP A O 1
ATOM 3038 N N . THR A 1 394 ? 1.947 -28.094 -7.805 1 76.56 394 THR A N 1
ATOM 3039 C CA . THR A 1 394 ? 0.772 -28.953 -7.727 1 76.56 394 THR A CA 1
ATOM 3040 C C . THR A 1 394 ? 0.502 -29.625 -9.07 1 76.56 394 THR A C 1
ATOM 3042 O O . THR A 1 394 ? 0.354 -28.953 -10.094 1 76.56 394 THR A O 1
ATOM 3045 N N . ARG A 1 395 ? 0.465 -30.922 -8.953 1 79.56 395 ARG A N 1
ATOM 3046 C CA . ARG A 1 395 ? 0.199 -31.734 -10.148 1 79.56 395 ARG A CA 1
ATOM 3047 C C . ARG A 1 395 ? -1.212 -32.312 -10.117 1 79.56 395 ARG A C 1
ATOM 3049 O O . ARG A 1 395 ? -1.923 -32.156 -9.117 1 79.56 395 ARG A O 1
ATOM 3056 N N . LEU A 1 396 ? -1.571 -32.969 -11.172 1 76.94 396 LEU A N 1
ATOM 3057 C CA . LEU A 1 396 ? -2.924 -33.469 -11.312 1 76.94 396 LEU A CA 1
ATOM 3058 C C . LEU A 1 396 ? -3.213 -34.531 -10.242 1 76.94 396 LEU A C 1
ATOM 3060 O O . LEU A 1 396 ? -4.312 -34.562 -9.688 1 76.94 396 LEU A O 1
ATOM 3064 N N . HIS A 1 397 ? -2.246 -35.344 -9.984 1 73.5 397 HIS A N 1
ATOM 3065 C CA . HIS A 1 397 ? -2.5 -36.406 -9.016 1 73.5 397 HIS A CA 1
ATOM 3066 C C . HIS A 1 397 ? -2.707 -35.844 -7.613 1 73.5 397 HIS A C 1
ATOM 3068 O O . HIS A 1 397 ? -3.465 -36.406 -6.816 1 73.5 397 HIS A O 1
ATOM 3074 N N . HIS A 1 398 ? -2.018 -34.75 -7.316 1 74.69 398 HIS A N 1
ATOM 3075 C CA . HIS A 1 398 ? -2.244 -34.094 -6.031 1 74.69 398 HIS A CA 1
ATOM 3076 C C . HIS A 1 398 ? -3.709 -33.719 -5.859 1 74.69 398 HIS A C 1
ATOM 3078 O O . HIS A 1 398 ? -4.273 -33.875 -4.777 1 74.69 398 HIS A O 1
ATOM 3084 N N . ILE A 1 399 ? -4.223 -33.25 -6.91 1 73.81 399 ILE A N 1
ATOM 3085 C CA . ILE A 1 399 ? -5.598 -32.781 -6.871 1 73.81 399 ILE A CA 1
ATOM 3086 C C . ILE A 1 399 ? -6.555 -33.938 -6.66 1 73.81 399 ILE A C 1
ATOM 3088 O O . ILE A 1 399 ? -7.434 -33.875 -5.797 1 73.81 399 ILE A O 1
ATOM 3092 N N . LEU A 1 400 ? -6.363 -34.938 -7.387 1 72.56 400 LEU A N 1
ATOM 3093 C CA . LEU A 1 400 ? -7.277 -36.062 -7.285 1 72.56 400 LEU A CA 1
ATOM 3094 C C . LEU A 1 400 ? -7.195 -36.719 -5.902 1 72.56 400 LEU A C 1
ATOM 3096 O O . LEU A 1 400 ? -8.219 -37.062 -5.32 1 72.56 400 LEU A O 1
ATOM 3100 N N . ILE A 1 401 ? -6.043 -36.812 -5.426 1 72.44 401 ILE A N 1
ATOM 3101 C CA . ILE A 1 401 ? -5.859 -37.375 -4.09 1 72.44 401 ILE A CA 1
ATOM 3102 C C . ILE A 1 401 ? -6.535 -36.469 -3.057 1 72.44 401 ILE A C 1
ATOM 3104 O O . ILE A 1 401 ? -7.207 -36.969 -2.145 1 72.44 401 ILE A O 1
ATOM 3108 N N . THR A 1 402 ? -6.316 -35.25 -3.279 1 75 402 THR A N 1
ATOM 3109 C CA . THR A 1 402 ? -6.926 -34.312 -2.363 1 75 402 THR A CA 1
ATOM 3110 C C . THR A 1 402 ? -8.445 -34.375 -2.432 1 75 402 THR A C 1
ATOM 3112 O O . THR A 1 402 ? -9.125 -34.344 -1.4 1 75 402 THR A O 1
ATOM 3115 N N . LEU A 1 403 ? -8.969 -34.5 -3.59 1 72 403 LEU A N 1
ATOM 3116 C CA . LEU A 1 403 ? -10.414 -34.625 -3.756 1 72 403 LEU A CA 1
ATOM 3117 C C . LEU A 1 403 ? -10.922 -35.938 -3.152 1 72 403 LEU A C 1
ATOM 3119 O O . LEU A 1 403 ? -12.008 -35.969 -2.555 1 72 403 LEU A O 1
ATOM 3123 N N . GLY A 1 404 ? -10.148 -36.969 -3.396 1 69.94 404 GLY A N 1
ATOM 3124 C CA . GLY A 1 404 ? -10.508 -38.219 -2.76 1 69.94 404 GLY A CA 1
ATOM 3125 C C . GLY A 1 404 ? -10.594 -38.125 -1.248 1 69.94 404 GLY A C 1
ATOM 3126 O O . GLY A 1 404 ? -11.523 -38.656 -0.638 1 69.94 404 GLY A O 1
ATOM 3127 N N . ARG A 1 405 ? -9.672 -37.406 -0.752 1 68.56 405 ARG A N 1
ATOM 3128 C CA . ARG A 1 405 ? -9.672 -37.219 0.692 1 68.56 405 ARG A CA 1
ATOM 3129 C C . ARG A 1 405 ? -10.883 -36.375 1.129 1 68.56 405 ARG A C 1
ATOM 3131 O O . ARG A 1 405 ? -11.5 -36.688 2.154 1 68.56 405 ARG A O 1
ATOM 3138 N N . LEU A 1 406 ? -11.133 -35.406 0.338 1 66.31 406 LEU A N 1
ATOM 3139 C CA . LEU A 1 406 ? -12.273 -34.562 0.667 1 66.31 406 LEU A CA 1
ATOM 3140 C C . LEU A 1 406 ? -13.578 -35.344 0.531 1 66.31 406 LEU A C 1
ATOM 3142 O O . LEU A 1 406 ? -14.5 -35.156 1.336 1 66.31 406 LEU A O 1
ATOM 3146 N N . TYR A 1 407 ? -13.586 -36.156 -0.444 1 66.5 407 TYR A N 1
ATOM 3147 C CA . TYR A 1 407 ? -14.758 -37 -0.647 1 66.5 407 TYR A CA 1
ATOM 3148 C C . TYR A 1 407 ? -14.969 -37.938 0.543 1 66.5 407 TYR A C 1
ATOM 3150 O O . TYR A 1 407 ? -16.109 -38.156 0.961 1 66.5 407 TYR A O 1
ATOM 3158 N N . GLN A 1 408 ? -13.898 -38.469 1.019 1 64.81 408 GLN A N 1
ATOM 3159 C CA . GLN A 1 408 ? -13.992 -39.344 2.172 1 64.81 408 GLN A CA 1
ATOM 3160 C C . GLN A 1 408 ? -14.477 -38.594 3.408 1 64.81 408 GLN A C 1
ATOM 3162 O O . GLN A 1 408 ? -15.242 -39.156 4.207 1 64.81 408 GLN A O 1
ATOM 3167 N N . ILE A 1 409 ? -14.094 -37.438 3.375 1 57.88 409 ILE A N 1
ATOM 3168 C CA . ILE A 1 409 ? -14.43 -36.656 4.559 1 57.88 409 ILE A CA 1
ATOM 3169 C C . ILE A 1 409 ? -15.859 -36.125 4.445 1 57.88 409 ILE A C 1
ATOM 3171 O O . ILE A 1 409 ? -16.609 -36.156 5.426 1 57.88 409 ILE A O 1
ATOM 3175 N N . PHE A 1 410 ? -16.219 -35.656 3.221 1 59.5 410 PHE A N 1
ATOM 3176 C CA . PHE A 1 410 ? -17.484 -34.938 3.135 1 59.5 410 PHE A CA 1
ATOM 3177 C C . PHE A 1 410 ? -18.516 -35.781 2.387 1 59.5 410 PHE A C 1
ATOM 3179 O O . PHE A 1 410 ? -19.688 -35.406 2.322 1 59.5 410 PHE A O 1
ATOM 3186 N N . ASP A 1 411 ? -18.297 -36.906 1.938 1 46.81 411 ASP A N 1
ATOM 3187 C CA . ASP A 1 411 ? -19.188 -37.875 1.287 1 46.81 411 ASP A CA 1
ATOM 3188 C C . ASP A 1 411 ? -19.891 -37.25 0.088 1 46.81 411 ASP A C 1
ATOM 3190 O O . ASP A 1 411 ? -21.109 -37.406 -0.082 1 46.81 411 ASP A O 1
ATOM 3194 N N . ASP A 1 412 ? -19.234 -36.281 -0.595 1 49.41 412 ASP A N 1
ATOM 3195 C CA . ASP A 1 412 ? -19.938 -35.625 -1.705 1 49.41 412 ASP A CA 1
ATOM 3196 C C . ASP A 1 412 ? -19.453 -36.188 -3.047 1 49.41 412 ASP A C 1
ATOM 3198 O O . ASP A 1 412 ? -18.266 -36.094 -3.371 1 49.41 412 ASP A O 1
ATOM 3202 N N . PRO A 1 413 ? -20.312 -36.875 -3.902 1 46.5 413 PRO A N 1
ATOM 3203 C CA . PRO A 1 413 ? -20.016 -37.719 -5.07 1 46.5 413 PRO A CA 1
ATOM 3204 C C . PRO A 1 413 ? -19.734 -36.906 -6.324 1 46.5 413 PRO A C 1
ATOM 3206 O O . PRO A 1 413 ? -19.328 -37.438 -7.352 1 46.5 413 PRO A O 1
ATOM 3209 N N . SER A 1 414 ? -19.875 -35.625 -6.367 1 47.06 414 SER A N 1
ATOM 3210 C CA . SER A 1 414 ? -20.156 -35.062 -7.691 1 47.06 414 SER A CA 1
ATOM 3211 C C . SER A 1 414 ? -18.859 -34.75 -8.43 1 47.06 414 SER A C 1
ATOM 3213 O O . SER A 1 414 ? -18.875 -34.031 -9.438 1 47.06 414 SER A O 1
ATOM 3215 N N . ILE A 1 415 ? -17.734 -35.281 -8.07 1 50.91 415 ILE A N 1
ATOM 3216 C CA . ILE A 1 415 ? -16.625 -34.781 -8.891 1 50.91 415 ILE A CA 1
ATOM 3217 C C . ILE A 1 415 ? -16.25 -35.875 -9.906 1 50.91 415 ILE A C 1
ATOM 3219 O O . ILE A 1 415 ? -15.891 -37 -9.539 1 50.91 415 ILE A O 1
ATOM 3223 N N . ASN A 1 416 ? -16.625 -35.75 -11.227 1 51.66 416 ASN A N 1
ATOM 3224 C CA . ASN A 1 416 ? -16.125 -36.625 -12.281 1 51.66 416 ASN A CA 1
ATOM 3225 C C . ASN A 1 416 ? -14.781 -36.156 -12.82 1 51.66 416 ASN A C 1
ATOM 3227 O O . ASN A 1 416 ? -14.711 -35.188 -13.578 1 51.66 416 ASN A O 1
ATOM 3231 N N . PRO A 1 417 ? -13.805 -36.938 -12.289 1 59.12 417 PRO A N 1
ATOM 3232 C CA . PRO A 1 417 ? -12.5 -36.469 -12.742 1 59.12 417 PRO A CA 1
ATOM 3233 C C . PRO A 1 417 ? -12.242 -36.781 -14.219 1 59.12 417 PRO A C 1
ATOM 3235 O O . PRO A 1 417 ? -12.734 -37.781 -14.734 1 59.12 417 PRO A O 1
ATOM 3238 N N . GLU A 1 418 ? -11.602 -35.906 -14.852 1 75.19 418 GLU A N 1
ATOM 3239 C CA . GLU A 1 418 ? -11.148 -36.125 -16.219 1 75.19 418 GLU A CA 1
ATOM 3240 C C . GLU A 1 418 ? -10.109 -37.219 -16.312 1 75.19 418 GLU A C 1
ATOM 3242 O O . GLU A 1 418 ? -9.453 -37.562 -15.32 1 75.19 418 GLU A O 1
ATOM 3247 N N . ASP A 1 419 ? -10.016 -37.938 -17.391 1 80.12 419 ASP A N 1
ATOM 3248 C CA . ASP A 1 419 ? -9.141 -39.062 -17.672 1 80.12 419 ASP A CA 1
ATOM 3249 C C . ASP A 1 419 ? -7.695 -38.75 -17.297 1 80.12 419 ASP A C 1
ATOM 3251 O O . ASP A 1 419 ? -7 -39.594 -16.719 1 80.12 419 ASP A O 1
ATOM 3255 N N . ALA A 1 420 ? -7.41 -37.594 -17.484 1 86.25 420 ALA A N 1
ATOM 3256 C CA . ALA A 1 420 ? -6.02 -37.219 -17.234 1 86.25 420 ALA A CA 1
ATOM 3257 C C . ALA A 1 420 ? -5.707 -37.25 -15.734 1 86.25 420 ALA A C 1
ATOM 3259 O O . ALA A 1 420 ? -4.594 -37.625 -15.336 1 86.25 420 ALA A O 1
ATOM 3260 N N . PHE A 1 421 ? -6.629 -36.969 -14.898 1 85.75 421 PHE A N 1
ATOM 3261 C CA . PHE A 1 421 ? -6.445 -37.031 -13.453 1 85.75 421 PHE A CA 1
ATOM 3262 C C . PHE A 1 421 ? -6.277 -38.469 -12.992 1 85.75 421 PHE A C 1
ATOM 3264 O O . PHE A 1 421 ? -5.41 -38.781 -12.164 1 85.75 421 PHE A O 1
ATOM 3271 N N . ILE A 1 422 ? -7.055 -39.281 -13.523 1 84.62 422 ILE A N 1
ATOM 3272 C CA . ILE A 1 422 ? -7.023 -40.719 -13.172 1 84.62 422 ILE A CA 1
ATOM 3273 C C . ILE A 1 422 ? -5.668 -41.312 -13.547 1 84.62 422 ILE A C 1
ATOM 3275 O O . ILE A 1 422 ? -5.039 -42 -12.742 1 84.62 422 ILE A O 1
ATOM 3279 N N . LEU A 1 423 ? -5.312 -41 -14.727 1 89.62 423 LEU A N 1
ATOM 3280 C CA . LEU A 1 423 ? -4.047 -41.562 -15.195 1 89.62 423 LEU A CA 1
ATOM 3281 C C . LEU A 1 423 ? -2.873 -40.969 -14.43 1 89.62 423 LEU A C 1
ATOM 3283 O O . LEU A 1 423 ? -1.856 -41.625 -14.227 1 89.62 423 LEU A O 1
ATOM 3287 N N . ALA A 1 424 ? -3.014 -39.719 -14.023 1 89.94 424 ALA A N 1
ATOM 3288 C CA . ALA A 1 424 ? -1.954 -39.125 -13.219 1 89.94 424 ALA A CA 1
ATOM 3289 C C . ALA A 1 424 ? -1.738 -39.906 -11.922 1 89.94 424 ALA A C 1
ATOM 3291 O O . ALA A 1 424 ? -0.6 -40.094 -11.492 1 89.94 424 ALA A O 1
ATOM 3292 N N . VAL A 1 425 ? -2.775 -40.281 -11.32 1 87.62 425 VAL A N 1
ATOM 3293 C CA . VAL A 1 425 ? -2.678 -41.094 -10.109 1 87.62 425 VAL A CA 1
ATOM 3294 C C . VAL A 1 425 ? -2.15 -42.5 -10.453 1 87.62 425 VAL A C 1
ATOM 3296 O O . VAL A 1 425 ? -1.292 -43.031 -9.75 1 87.62 425 VAL A O 1
ATOM 3299 N N . PHE A 1 426 ? -2.648 -43.031 -11.586 1 90.62 426 PHE A N 1
ATOM 3300 C CA . PHE A 1 426 ? -2.246 -44.375 -12.031 1 90.62 426 PHE A CA 1
ATOM 3301 C C . PHE A 1 426 ? -0.755 -44.406 -12.336 1 90.62 426 PHE A C 1
ATOM 3303 O O . PHE A 1 426 ? -0.076 -45.375 -12.016 1 90.62 426 PHE A O 1
ATOM 3310 N N . PHE A 1 427 ? -0.239 -43.406 -12.922 1 92.94 427 PHE A N 1
ATOM 3311 C CA . PHE A 1 427 ? 1.149 -43.375 -13.367 1 92.94 427 PHE A CA 1
ATOM 3312 C C . PHE A 1 427 ? 2.084 -43.062 -12.211 1 92.94 427 PHE A C 1
ATOM 3314 O O . PHE A 1 427 ? 3.305 -43 -12.383 1 92.94 427 PHE A O 1
ATOM 3321 N N . ASN A 1 428 ? 1.502 -42.719 -11.086 1 91.31 428 ASN A N 1
ATOM 3322 C CA . ASN A 1 428 ? 2.336 -42.688 -9.891 1 91.31 428 ASN A CA 1
ATOM 3323 C C . ASN A 1 428 ? 2.771 -44.094 -9.469 1 91.31 428 ASN A C 1
ATOM 3325 O O . ASN A 1 428 ? 1.955 -44.875 -8.992 1 91.31 428 ASN A O 1
ATOM 3329 N N . PRO A 1 429 ? 3.988 -44.344 -9.609 1 91.81 429 PRO A N 1
ATOM 3330 C CA . PRO A 1 429 ? 4.445 -45.719 -9.406 1 91.81 429 PRO A CA 1
ATOM 3331 C C . PRO A 1 429 ? 4.254 -46.188 -7.969 1 91.81 429 PRO A C 1
ATOM 3333 O O . PRO A 1 429 ? 4.273 -47.406 -7.711 1 91.81 429 PRO A O 1
ATOM 3336 N N . TYR A 1 430 ? 4.082 -45.344 -7.062 1 88.81 430 TYR A N 1
ATOM 3337 C CA . TYR A 1 430 ? 3.922 -45.719 -5.66 1 88.81 430 TYR A CA 1
ATOM 3338 C C . TYR A 1 430 ? 2.457 -46 -5.336 1 88.81 430 TYR A C 1
ATOM 3340 O O . TYR A 1 430 ? 2.148 -46.656 -4.348 1 88.81 430 TYR A O 1
ATOM 3348 N N . ILE A 1 431 ? 1.534 -45.5 -6.152 1 88 431 ILE A N 1
ATOM 3349 C CA . ILE A 1 431 ? 0.107 -45.594 -5.871 1 88 431 ILE A CA 1
ATOM 3350 C C . ILE A 1 431 ? -0.537 -46.562 -6.859 1 88 431 ILE A C 1
ATOM 3352 O O . ILE A 1 431 ? -1.127 -47.594 -6.453 1 88 431 ILE A O 1
ATOM 3356 N N . ARG A 1 432 ? -0.388 -46.281 -8.211 1 90 432 ARG A N 1
ATOM 3357 C CA . ARG A 1 432 ? -0.952 -47.062 -9.297 1 90 432 ARG A CA 1
ATOM 3358 C C . ARG A 1 432 ? -2.459 -47.219 -9.133 1 90 432 ARG A C 1
ATOM 3360 O O . ARG A 1 432 ? -3.189 -46.219 -9.07 1 90 432 ARG A O 1
ATOM 3367 N N . CYS A 1 433 ? -2.961 -48.438 -8.867 1 84.56 433 CYS A N 1
ATOM 3368 C CA . CYS A 1 433 ? -4.402 -48.656 -8.812 1 84.56 433 CYS A CA 1
ATOM 3369 C C . CYS A 1 433 ? -4.875 -48.781 -7.375 1 84.56 433 CYS A C 1
ATOM 3371 O O . CYS A 1 433 ? -6.059 -49.031 -7.129 1 84.56 433 CYS A O 1
ATOM 3373 N N . ARG A 1 434 ? -4.086 -48.531 -6.406 1 79.25 434 ARG A N 1
ATOM 3374 C CA . ARG A 1 434 ? -4.387 -48.812 -5.008 1 79.25 434 ARG A CA 1
ATOM 3375 C C . ARG A 1 434 ? -5.496 -47.906 -4.488 1 79.25 434 ARG A C 1
ATOM 3377 O O . ARG A 1 434 ? -6.211 -48.25 -3.547 1 79.25 434 ARG A O 1
ATOM 3384 N N . LEU A 1 435 ? -5.613 -46.75 -5.07 1 79.38 435 LEU A N 1
ATOM 3385 C CA . LEU A 1 435 ? -6.59 -45.812 -4.566 1 79.38 435 LEU A CA 1
ATOM 3386 C C . LEU A 1 435 ? -7.914 -45.938 -5.316 1 79.38 435 LEU A C 1
ATOM 3388 O O . LEU A 1 435 ? -8.898 -45.281 -4.969 1 79.38 435 LEU A O 1
ATOM 3392 N N . PHE A 1 436 ? -7.926 -46.812 -6.359 1 79.62 436 PHE A N 1
ATOM 3393 C CA . PHE A 1 436 ? -9.141 -46.969 -7.145 1 79.62 436 PHE A CA 1
ATOM 3394 C C . PHE A 1 436 ? -9.984 -48.125 -6.598 1 79.62 436 PHE A C 1
ATOM 3396 O O . PHE A 1 436 ? -9.453 -49.094 -6.078 1 79.62 436 PHE A O 1
ATOM 3403 N N . SER A 1 437 ? -11.258 -47.875 -6.605 1 74.06 437 SER A N 1
ATOM 3404 C CA . SER A 1 437 ? -12.141 -48.938 -6.191 1 74.06 437 SER A CA 1
ATOM 3405 C C . SER A 1 437 ? -12.055 -50.125 -7.152 1 74.06 437 SER A C 1
ATOM 3407 O O . SER A 1 437 ? -12.297 -49.969 -8.352 1 74.06 437 SER A O 1
ATOM 3409 N N . PRO A 1 438 ? -11.719 -51.25 -6.656 1 67.06 438 PRO A N 1
ATOM 3410 C CA . PRO A 1 438 ? -11.578 -52.406 -7.527 1 67.06 438 PRO A CA 1
ATOM 3411 C C . PRO A 1 438 ? -12.906 -52.875 -8.133 1 67.06 438 PRO A C 1
ATOM 3413 O O . PRO A 1 438 ? -12.914 -53.562 -9.148 1 67.06 438 PRO A O 1
ATOM 3416 N N . ASN A 1 439 ? -13.922 -52.438 -7.523 1 68.94 439 ASN A N 1
ATOM 3417 C CA . ASN A 1 439 ? -15.234 -52.938 -7.949 1 68.94 439 ASN A CA 1
ATOM 3418 C C . ASN A 1 439 ? -15.82 -52.062 -9.055 1 68.94 439 ASN A C 1
ATOM 3420 O O . ASN A 1 439 ? -16.859 -52.375 -9.625 1 68.94 439 ASN A O 1
ATOM 3424 N N . SER A 1 440 ? -15.102 -51.062 -9.328 1 75.06 440 SER A N 1
ATOM 3425 C CA . SER A 1 440 ? -15.617 -50.188 -10.383 1 75.06 440 SER A CA 1
ATOM 3426 C C . SER A 1 440 ? -15.117 -50.625 -11.75 1 75.06 440 SER A C 1
ATOM 3428 O O . SER A 1 440 ? -13.922 -50.844 -11.945 1 75.06 440 SER A O 1
ATOM 3430 N N . PRO A 1 441 ? -16 -50.875 -12.625 1 74.5 441 PRO A N 1
ATOM 3431 C CA . PRO A 1 441 ? -15.609 -51.344 -13.961 1 74.5 441 PRO A CA 1
ATOM 3432 C C . PRO A 1 441 ? -14.695 -50.344 -14.672 1 74.5 441 PRO A C 1
ATOM 3434 O O . PRO A 1 441 ? -13.898 -50.719 -15.531 1 74.5 441 PRO A O 1
ATOM 3437 N N . ASP A 1 442 ? -14.805 -49.188 -14.297 1 75.94 442 ASP A N 1
ATOM 3438 C CA . ASP A 1 442 ? -14.023 -48.156 -14.969 1 75.94 442 ASP A CA 1
ATOM 3439 C C . ASP A 1 442 ? -12.555 -48.219 -14.555 1 75.94 442 ASP A C 1
ATOM 3441 O O . ASP A 1 442 ? -11.68 -47.75 -15.273 1 75.94 442 ASP A O 1
ATOM 3445 N N . PHE A 1 443 ? -12.32 -48.938 -13.461 1 80.75 443 PHE A N 1
ATOM 3446 C CA . PHE A 1 443 ? -10.953 -48.906 -12.938 1 80.75 443 PHE A CA 1
ATOM 3447 C C . PHE A 1 443 ? -10.336 -50.281 -12.961 1 80.75 443 PHE A C 1
ATOM 3449 O O . PHE A 1 443 ? -9.305 -50.5 -12.328 1 80.75 443 PHE A O 1
ATOM 3456 N N . CYS A 1 444 ? -11.031 -51.125 -13.68 1 82.62 444 CYS A N 1
ATOM 3457 C CA . CYS A 1 444 ? -10.383 -52.438 -13.883 1 82.62 444 CYS A CA 1
ATOM 3458 C C . CYS A 1 444 ? -9.258 -52.312 -14.898 1 82.62 444 CYS A C 1
ATOM 3460 O O . CYS A 1 444 ? -9.055 -51.281 -15.508 1 82.62 444 CYS A O 1
ATOM 3462 N N . ALA A 1 445 ? -8.57 -53.344 -15.07 1 87.5 445 ALA A N 1
ATOM 3463 C CA . ALA A 1 445 ? -7.391 -53.344 -15.938 1 87.5 445 ALA A CA 1
ATOM 3464 C C . ALA A 1 445 ? -7.762 -52.938 -17.359 1 87.5 445 ALA A C 1
ATOM 3466 O O . ALA A 1 445 ? -7.07 -52.125 -17.984 1 87.5 445 ALA A O 1
ATOM 3467 N N . ASN A 1 446 ? -8.852 -53.5 -17.844 1 88.19 446 ASN A N 1
ATOM 3468 C CA . ASN A 1 446 ? -9.289 -53.188 -19.203 1 88.19 446 ASN A CA 1
ATOM 3469 C C . ASN A 1 446 ? -9.781 -51.75 -19.328 1 88.19 446 ASN A C 1
ATOM 3471 O O . ASN A 1 446 ? -9.562 -51.094 -20.344 1 88.19 446 ASN A O 1
ATOM 3475 N N . GLY A 1 447 ? -10.508 -51.406 -18.344 1 87.19 447 GLY A N 1
ATOM 3476 C CA . GLY A 1 447 ? -11.008 -50.031 -18.344 1 87.19 447 GLY A CA 1
ATOM 3477 C C . GLY A 1 447 ? -9.898 -49 -18.344 1 87.19 447 GLY A C 1
ATOM 3478 O O . GLY A 1 447 ? -9.938 -48.031 -19.109 1 87.19 447 GLY A O 1
ATOM 3479 N N . LEU A 1 448 ? -8.945 -49.156 -17.5 1 90.56 448 LEU A N 1
ATOM 3480 C CA . LEU A 1 448 ? -7.824 -48.219 -17.422 1 90.56 448 LEU A CA 1
ATOM 3481 C C . LEU A 1 448 ? -6.992 -48.25 -18.703 1 90.56 448 LEU A C 1
ATOM 3483 O O . LEU A 1 448 ? -6.434 -47.25 -19.109 1 90.56 448 LEU A O 1
ATOM 3487 N N . TYR A 1 449 ? -6.887 -49.438 -19.25 1 92.31 449 TYR A N 1
ATOM 3488 C CA . TYR A 1 449 ? -6.156 -49.531 -20.5 1 92.31 449 TYR A CA 1
ATOM 3489 C C . TYR A 1 449 ? -6.871 -48.75 -21.594 1 92.31 449 TYR A C 1
ATOM 3491 O O . TYR A 1 449 ? -6.227 -48.094 -22.422 1 92.31 449 TYR A O 1
ATOM 3499 N N . THR A 1 450 ? -8.156 -48.906 -21.656 1 90.75 450 THR A N 1
ATOM 3500 C CA . THR A 1 450 ? -8.922 -48.156 -22.641 1 90.75 450 THR A CA 1
ATOM 3501 C C . THR A 1 450 ? -8.68 -46.656 -22.469 1 90.75 450 THR A C 1
ATOM 3503 O O . THR A 1 450 ? -8.492 -45.938 -23.469 1 90.75 450 THR A O 1
ATOM 3506 N N . THR A 1 451 ? -8.68 -46.25 -21.266 1 91.12 451 THR A N 1
ATOM 3507 C CA . THR A 1 451 ? -8.422 -44.844 -20.984 1 91.12 451 THR A CA 1
ATOM 3508 C C . THR A 1 451 ? -7.012 -44.438 -21.406 1 91.12 451 THR A C 1
ATOM 3510 O O . THR A 1 451 ? -6.809 -43.375 -21.984 1 91.12 451 THR A O 1
ATOM 3513 N N . THR A 1 452 ? -6.066 -45.25 -21.125 1 93.81 452 THR A N 1
ATOM 3514 C CA . THR A 1 452 ? -4.672 -45.031 -21.5 1 93.81 452 THR A CA 1
ATOM 3515 C C . THR A 1 452 ? -4.523 -44.938 -23.016 1 93.81 452 THR A C 1
ATOM 3517 O O . THR A 1 452 ? -3.869 -44.031 -23.531 1 93.81 452 THR A O 1
ATOM 3520 N N . ARG A 1 453 ? -5.137 -45.844 -23.609 1 93.38 453 ARG A N 1
ATOM 3521 C CA . ARG A 1 453 ? -5.059 -45.906 -25.062 1 93.38 453 ARG A CA 1
ATOM 3522 C C . ARG A 1 453 ? -5.703 -44.688 -25.703 1 93.38 453 ARG A C 1
ATOM 3524 O O . ARG A 1 453 ? -5.129 -44.062 -26.594 1 93.38 453 ARG A O 1
ATOM 3531 N N . CYS A 1 454 ? -6.828 -44.375 -25.25 1 92.56 454 CYS A N 1
ATOM 3532 C CA . CYS A 1 454 ? -7.562 -43.219 -25.781 1 92.56 454 CYS A CA 1
ATOM 3533 C C . CYS A 1 454 ? -6.777 -41.938 -25.594 1 92.56 454 CYS A C 1
ATOM 3535 O O . CYS A 1 454 ? -6.691 -41.094 -26.516 1 92.56 454 CYS A O 1
ATOM 3537 N N . LEU A 1 455 ? -6.254 -41.781 -24.438 1 93.38 455 LEU A N 1
ATOM 3538 C CA . LEU A 1 455 ? -5.5 -40.562 -24.172 1 93.38 455 LEU A CA 1
ATOM 3539 C C . LEU A 1 455 ? -4.227 -40.5 -25.016 1 93.38 455 LEU A C 1
ATOM 3541 O O . LEU A 1 455 ? -3.826 -39.438 -25.469 1 93.38 455 LEU A O 1
ATOM 3545 N N . PHE A 1 456 ? -3.545 -41.625 -25.125 1 94.06 456 PHE A N 1
ATOM 3546 C CA . PHE A 1 456 ? -2.354 -41.688 -25.969 1 94.06 456 PHE A CA 1
ATOM 3547 C C . PHE A 1 456 ? -2.666 -41.25 -27.391 1 94.06 456 PHE A C 1
ATOM 3549 O O . PHE A 1 456 ? -1.95 -40.438 -27.969 1 94.06 456 PHE A O 1
ATOM 3556 N N . GLU A 1 457 ? -3.727 -41.812 -27.922 1 93.94 457 GLU A N 1
ATOM 3557 C CA . GLU A 1 457 ? -4.117 -41.5 -29.297 1 93.94 457 GLU A CA 1
ATOM 3558 C C . GLU A 1 457 ? -4.457 -40 -29.438 1 93.94 457 GLU A C 1
ATOM 3560 O O . GLU A 1 457 ? -4.137 -39.406 -30.453 1 93.94 457 GLU A O 1
ATOM 3565 N N . ARG A 1 458 ? -5.023 -39.531 -28.469 1 91.56 458 ARG A N 1
ATOM 3566 C CA . ARG A 1 458 ? -5.426 -38.125 -28.516 1 91.56 458 ARG A CA 1
ATOM 3567 C C . ARG A 1 458 ? -4.207 -37.219 -28.453 1 91.56 458 ARG A C 1
ATOM 3569 O O . ARG A 1 458 ? -4.07 -36.312 -29.281 1 91.56 458 ARG A O 1
ATOM 3576 N N . VAL A 1 459 ? -3.307 -37.438 -27.547 1 92.69 459 VAL A N 1
ATOM 3577 C CA . VAL A 1 459 ? -2.209 -36.531 -27.25 1 92.69 459 VAL A CA 1
ATOM 3578 C C . VAL A 1 459 ? -1.126 -36.656 -28.312 1 92.69 459 VAL A C 1
ATOM 3580 O O . VAL A 1 459 ? -0.539 -35.656 -28.734 1 92.69 459 VAL A O 1
ATOM 3583 N N . PHE A 1 460 ? -0.901 -37.844 -28.734 1 92.25 460 PHE A N 1
ATOM 3584 C CA . PHE A 1 460 ? 0.192 -38.062 -29.672 1 92.25 460 PHE A CA 1
ATOM 3585 C C . PHE A 1 460 ? -0.335 -38.156 -31.094 1 92.25 460 PHE A C 1
ATOM 3587 O O . PHE A 1 460 ? 0.443 -38.156 -32.062 1 92.25 460 PHE A O 1
ATOM 3594 N N . GLN A 1 461 ? -1.604 -38.281 -31.297 1 91.31 461 GLN A N 1
ATOM 3595 C CA . GLN A 1 461 ? -2.264 -38.281 -32.594 1 91.31 461 GLN A CA 1
ATOM 3596 C C . GLN A 1 461 ? -1.736 -39.438 -33.469 1 91.31 461 GLN A C 1
ATOM 3598 O O . GLN A 1 461 ? -1.438 -39.219 -34.656 1 91.31 461 GLN A O 1
ATOM 3603 N N . LYS A 1 462 ? -1.445 -40.5 -32.812 1 90.62 462 LYS A N 1
ATOM 3604 C CA . LYS A 1 462 ? -1.009 -41.719 -33.5 1 90.62 462 LYS A CA 1
ATOM 3605 C C . LYS A 1 462 ? -1.52 -42.969 -32.812 1 90.62 462 LYS A C 1
ATOM 3607 O O . LYS A 1 462 ? -1.837 -42.938 -31.625 1 90.62 462 LYS A O 1
ATOM 3612 N N . ALA A 1 463 ? -1.546 -43.969 -33.594 1 90.5 463 ALA A N 1
ATOM 3613 C CA . ALA A 1 463 ? -1.976 -45.219 -33.031 1 90.5 463 ALA A CA 1
ATOM 3614 C C . ALA A 1 463 ? -0.871 -45.844 -32.188 1 90.5 463 ALA A C 1
ATOM 3616 O O . ALA A 1 463 ? 0.308 -45.781 -32.562 1 90.5 463 ALA A O 1
ATOM 3617 N N . PRO A 1 464 ? -1.287 -46.406 -31.109 1 91.31 464 PRO A N 1
ATOM 3618 C CA . PRO A 1 464 ? -0.283 -47.031 -30.25 1 91.31 464 PRO A CA 1
ATOM 3619 C C . PRO A 1 464 ? 0.332 -48.281 -30.875 1 91.31 464 PRO A C 1
ATOM 3621 O O . PRO A 1 464 ? -0.299 -48.938 -31.703 1 91.31 464 PRO A O 1
ATOM 3624 N N . ASP A 1 465 ? 1.472 -48.5 -30.469 1 88.06 465 ASP A N 1
ATOM 3625 C CA . ASP A 1 465 ? 2.166 -49.75 -30.844 1 88.06 465 ASP A CA 1
ATOM 3626 C C . ASP A 1 465 ? 1.535 -50.969 -30.172 1 88.06 465 ASP A C 1
ATOM 3628 O O . ASP A 1 465 ? 0.907 -50.844 -29.125 1 88.06 465 ASP A O 1
ATOM 3632 N N . SER A 1 466 ? 1.723 -52.062 -30.812 1 86.19 466 SER A N 1
ATOM 3633 C CA . SER A 1 466 ? 1.165 -53.281 -30.266 1 86.19 466 SER A CA 1
ATOM 3634 C C . SER A 1 466 ? 1.768 -53.625 -28.906 1 86.19 466 SER A C 1
ATOM 3636 O O . SER A 1 466 ? 1.12 -54.281 -28.078 1 86.19 466 SER A O 1
ATOM 3638 N N . GLY A 1 467 ? 2.867 -53.156 -28.656 1 90.94 467 GLY A N 1
ATOM 3639 C CA . GLY A 1 467 ? 3.549 -53.438 -27.406 1 90.94 467 GLY A CA 1
ATOM 3640 C C . GLY A 1 467 ? 3.061 -52.594 -26.25 1 90.94 467 GLY A C 1
ATOM 3641 O O . GLY A 1 467 ? 3.447 -52.844 -25.109 1 90.94 467 GLY A O 1
ATOM 3642 N N . LEU A 1 468 ? 2.178 -51.656 -26.516 1 93.56 468 LEU A N 1
ATOM 3643 C CA . LEU A 1 468 ? 1.69 -50.781 -25.453 1 93.56 468 LEU A CA 1
ATOM 3644 C C . LEU A 1 468 ? 0.904 -51.562 -24.406 1 93.56 468 LEU A C 1
ATOM 3646 O O . LEU A 1 468 ? 1.027 -51.312 -23.219 1 93.56 468 LEU A O 1
ATOM 3650 N N . LEU A 1 469 ? 0.118 -52.469 -24.891 1 93.44 469 LEU A N 1
ATOM 3651 C CA . LEU A 1 469 ? -0.677 -53.281 -23.969 1 93.44 469 LEU A CA 1
ATOM 3652 C C . LEU A 1 469 ? 0.222 -54.094 -23.047 1 93.44 469 LEU A C 1
ATOM 3654 O O . LEU A 1 469 ? -0.043 -54.219 -21.859 1 93.44 469 LEU A O 1
ATOM 3658 N N . GLU A 1 470 ? 1.232 -54.656 -23.625 1 92.5 470 GLU A N 1
ATOM 3659 C CA . GLU A 1 470 ? 2.158 -55.469 -22.828 1 92.5 470 GLU A CA 1
ATOM 3660 C C . GLU A 1 470 ? 2.857 -54.656 -21.766 1 92.5 470 GLU A C 1
ATOM 3662 O O . GLU A 1 470 ? 2.98 -55.062 -20.625 1 92.5 470 GLU A O 1
ATOM 3667 N N . ALA A 1 471 ? 3.297 -53.562 -22.234 1 93.38 471 ALA A N 1
ATOM 3668 C CA . ALA A 1 471 ? 3.969 -52.656 -21.297 1 93.38 471 ALA A CA 1
ATOM 3669 C C . ALA A 1 471 ? 3.014 -52.219 -20.203 1 93.38 471 ALA A C 1
ATOM 3671 O O . ALA A 1 471 ? 3.393 -52.125 -19.031 1 93.38 471 ALA A O 1
ATOM 3672 N N . TYR A 1 472 ? 1.816 -51.844 -20.594 1 94.5 472 TYR A N 1
ATOM 3673 C CA . TYR A 1 472 ? 0.775 -51.438 -19.672 1 94.5 472 TYR A CA 1
ATOM 3674 C C . TYR A 1 472 ? 0.497 -52.531 -18.641 1 94.5 472 TYR A C 1
ATOM 3676 O O . TYR A 1 472 ? 0.397 -52.25 -17.438 1 94.5 472 TYR A O 1
ATOM 3684 N N . MET A 1 473 ? 0.409 -53.688 -19.078 1 93.44 473 MET A N 1
ATOM 3685 C CA . MET A 1 473 ? 0.1 -54.812 -18.172 1 93.44 473 MET A CA 1
ATOM 3686 C C . MET A 1 473 ? 1.258 -55.062 -17.219 1 93.44 473 MET A C 1
ATOM 3688 O O . MET A 1 473 ? 1.041 -55.438 -16.062 1 93.44 473 MET A O 1
ATOM 3692 N N . SER A 1 474 ? 2.396 -54.938 -17.719 1 93.38 474 SER A N 1
ATOM 3693 C CA . SER A 1 474 ? 3.557 -55.094 -16.844 1 93.38 474 SER A CA 1
ATOM 3694 C C . SER A 1 474 ? 3.539 -54.031 -15.734 1 93.38 474 SER A C 1
ATOM 3696 O O . SER A 1 474 ? 3.863 -54.344 -14.586 1 93.38 474 SER A O 1
ATOM 3698 N N . TYR A 1 475 ? 3.207 -52.812 -16.125 1 94.81 475 TYR A N 1
ATOM 3699 C CA . TYR A 1 475 ? 3.115 -51.719 -15.141 1 94.81 475 TYR A CA 1
ATOM 3700 C C . TYR A 1 475 ? 1.977 -52 -14.164 1 94.81 475 TYR A C 1
ATOM 3702 O O . TYR A 1 475 ? 2.145 -51.844 -12.945 1 94.81 475 TYR A O 1
ATOM 3710 N N . TYR A 1 476 ? 0.84 -52.344 -14.695 1 92.5 476 TYR A N 1
ATOM 3711 C CA . TYR A 1 476 ? -0.355 -52.594 -13.898 1 92.5 476 TYR A CA 1
ATOM 3712 C C . TYR A 1 476 ? -0.092 -53.688 -12.875 1 92.5 476 TYR A C 1
ATOM 3714 O O . TYR A 1 476 ? -0.547 -53.594 -11.727 1 92.5 476 TYR A O 1
ATOM 3722 N N . ASN A 1 477 ? 0.687 -54.719 -13.258 1 91.81 477 ASN A N 1
ATOM 3723 C CA . ASN A 1 477 ? 0.89 -55.906 -12.43 1 91.81 477 ASN A CA 1
ATOM 3724 C C . ASN A 1 477 ? 2.172 -55.812 -11.609 1 91.81 477 ASN A C 1
ATOM 3726 O O . ASN A 1 477 ? 2.582 -56.781 -10.969 1 91.81 477 ASN A O 1
ATOM 3730 N N . TRP A 1 478 ? 2.783 -54.75 -11.641 1 92.81 478 TRP A N 1
ATOM 3731 C CA . TRP A 1 478 ? 4.023 -54.562 -10.891 1 92.81 478 TRP A CA 1
ATOM 3732 C C . TRP A 1 478 ? 5.062 -55.594 -11.297 1 92.81 478 TRP A C 1
ATOM 3734 O O . TRP A 1 478 ? 5.707 -56.219 -10.438 1 92.81 478 TRP A O 1
ATOM 3744 N N . SER A 1 479 ? 5.145 -55.844 -12.57 1 91.94 479 SER A N 1
ATOM 3745 C CA . SER A 1 479 ? 6.02 -56.906 -13.016 1 91.94 479 SER A CA 1
ATOM 3746 C C . SER A 1 479 ? 7.094 -56.406 -13.969 1 91.94 479 SER A C 1
ATOM 3748 O O . SER A 1 479 ? 7.016 -55.25 -14.438 1 91.94 479 SER A O 1
ATOM 3750 N N . ASP A 1 480 ? 8.125 -57.219 -14.109 1 89 480 ASP A N 1
ATOM 3751 C CA . ASP A 1 480 ? 9.211 -56.969 -15.055 1 89 480 ASP A CA 1
ATOM 3752 C C . ASP A 1 480 ? 9.969 -55.688 -14.68 1 89 480 ASP A C 1
ATOM 3754 O O . ASP A 1 480 ? 10.375 -55.531 -13.523 1 89 480 ASP A O 1
ATOM 3758 N N . GLU A 1 481 ? 10.109 -54.812 -15.578 1 87.88 481 GLU A N 1
ATOM 3759 C CA . GLU A 1 481 ? 10.891 -53.594 -15.336 1 87.88 481 GLU A CA 1
ATOM 3760 C C . GLU A 1 481 ? 10.164 -52.625 -14.391 1 87.88 481 GLU A C 1
ATOM 3762 O O . GLU A 1 481 ? 10.789 -51.75 -13.789 1 87.88 481 GLU A O 1
ATOM 3767 N N . PHE A 1 482 ? 8.898 -52.875 -14.188 1 93.31 482 PHE A N 1
ATOM 3768 C CA . PHE A 1 482 ? 8.102 -51.969 -13.367 1 93.31 482 PHE A CA 1
ATOM 3769 C C . PHE A 1 482 ? 7.91 -52.531 -11.969 1 93.31 482 PHE A C 1
ATOM 3771 O O . PHE A 1 482 ? 7.094 -52.031 -11.195 1 93.31 482 PHE A O 1
ATOM 3778 N N . SER A 1 483 ? 8.609 -53.625 -11.664 1 92.5 483 SER A N 1
ATOM 3779 C CA . SER A 1 483 ? 8.562 -54.125 -10.297 1 92.5 483 SER A CA 1
ATOM 3780 C C . SER A 1 483 ? 9.258 -53.188 -9.328 1 92.5 483 SER A C 1
ATOM 3782 O O . SER A 1 483 ? 10.094 -52.375 -9.734 1 92.5 483 SER A O 1
ATOM 3784 N N . VAL A 1 484 ? 8.93 -53.312 -8.062 1 91.25 484 VAL A N 1
ATOM 3785 C CA . VAL A 1 484 ? 9.453 -52.438 -7.023 1 91.25 484 VAL A CA 1
ATOM 3786 C C . VAL A 1 484 ? 10.977 -52.562 -6.953 1 91.25 484 VAL A C 1
ATOM 3788 O O . VAL A 1 484 ? 11.68 -51.562 -6.812 1 91.25 484 VAL A O 1
ATOM 3791 N N . GLU A 1 485 ? 11.438 -53.781 -7.117 1 91.25 485 GLU A N 1
ATOM 3792 C CA . GLU A 1 485 ? 12.867 -54.094 -7.008 1 91.25 485 GLU A CA 1
ATOM 3793 C C . GLU A 1 485 ? 13.609 -53.656 -8.273 1 91.25 485 GLU A C 1
ATOM 3795 O O . GLU A 1 485 ? 14.648 -53 -8.195 1 91.25 485 GLU A O 1
ATOM 3800 N N . ALA A 1 486 ? 12.984 -53.969 -9.383 1 90.88 486 ALA A N 1
ATOM 3801 C CA . ALA A 1 486 ? 13.656 -53.656 -10.648 1 90.88 486 ALA A CA 1
ATOM 3802 C C . ALA A 1 486 ? 13.742 -52.156 -10.891 1 90.88 486 ALA A C 1
ATOM 3804 O O . ALA A 1 486 ? 14.727 -51.656 -11.445 1 90.88 486 ALA A O 1
ATOM 3805 N N . TRP A 1 487 ? 12.75 -51.469 -10.508 1 92.56 487 TRP A N 1
ATOM 3806 C CA . TRP A 1 487 ? 12.664 -50.031 -10.734 1 92.56 487 TRP A CA 1
ATOM 3807 C C . TRP A 1 487 ? 13.281 -49.25 -9.578 1 92.56 487 TRP A C 1
ATOM 3809 O O . TRP A 1 487 ? 13.312 -48 -9.586 1 92.56 487 TRP A O 1
ATOM 3819 N N . HIS A 1 488 ? 13.742 -49.906 -8.5 1 91.88 488 HIS A N 1
ATOM 3820 C CA . HIS A 1 488 ? 14.406 -49.312 -7.336 1 91.88 488 HIS A CA 1
ATOM 3821 C C . HIS A 1 488 ? 13.547 -48.219 -6.699 1 91.88 488 HIS A C 1
ATOM 3823 O O . HIS A 1 488 ? 14.047 -47.125 -6.398 1 91.88 488 HIS A O 1
ATOM 3829 N N . LEU A 1 489 ? 12.297 -48.438 -6.566 1 91.81 489 LEU A N 1
ATOM 3830 C CA . LEU A 1 489 ? 11.359 -47.438 -6.078 1 91.81 489 LEU A CA 1
ATOM 3831 C C . LEU A 1 489 ? 11.656 -47.094 -4.629 1 91.81 489 LEU A C 1
ATOM 3833 O O . LEU A 1 489 ? 11.555 -45.906 -4.238 1 91.81 489 LEU A O 1
ATOM 3837 N N . GLU A 1 490 ? 12 -48.031 -3.838 1 90.62 490 GLU A N 1
ATOM 3838 C CA . GLU A 1 490 ? 12.305 -47.781 -2.432 1 90.62 490 GLU A CA 1
ATOM 3839 C C . GLU A 1 490 ? 13.57 -46.938 -2.277 1 90.62 490 GLU A C 1
ATOM 3841 O O . GLU A 1 490 ? 13.633 -46.062 -1.43 1 90.62 490 GLU A O 1
ATOM 3846 N N . GLU A 1 491 ? 14.484 -47.25 -3.082 1 90.12 491 GLU A N 1
ATOM 3847 C CA . GLU A 1 491 ? 15.734 -46.469 -3.039 1 90.12 491 GLU A CA 1
ATOM 3848 C C . GLU A 1 491 ? 15.508 -45.031 -3.445 1 90.12 491 GLU A C 1
ATOM 3850 O O . GLU A 1 491 ? 16.078 -44.125 -2.836 1 90.12 491 GLU A O 1
ATOM 3855 N N . TYR A 1 492 ? 14.734 -44.906 -4.449 1 89.94 492 TYR A N 1
ATOM 3856 C CA . TYR A 1 492 ? 14.43 -43.531 -4.902 1 89.94 492 TYR A CA 1
ATOM 3857 C C . TYR A 1 492 ? 13.664 -42.781 -3.83 1 89.94 492 TYR A C 1
ATOM 3859 O O . TYR A 1 492 ? 13.945 -41.594 -3.586 1 89.94 492 TYR A O 1
ATOM 3867 N N . SER A 1 493 ? 12.734 -43.375 -3.234 1 90.19 493 SER A N 1
ATOM 3868 C CA . SER A 1 493 ? 11.945 -42.75 -2.182 1 90.19 493 SER A CA 1
ATOM 3869 C C . SER A 1 493 ? 12.828 -42.312 -1.005 1 90.19 493 SER A C 1
ATOM 3871 O O . SER A 1 493 ? 12.672 -41.219 -0.457 1 90.19 493 SER A O 1
ATOM 3873 N N . GLU A 1 494 ? 13.711 -43.156 -0.624 1 87.44 494 GLU A N 1
ATOM 3874 C CA . GLU A 1 494 ? 14.617 -42.875 0.481 1 87.44 494 GLU A CA 1
ATOM 3875 C C . GLU A 1 494 ? 15.578 -41.75 0.123 1 87.44 494 GLU A C 1
ATOM 3877 O O . GLU A 1 494 ? 15.883 -40.875 0.961 1 87.44 494 GLU A O 1
ATOM 3882 N N . MET A 1 495 ? 16 -41.781 -1.044 1 88.31 495 MET A N 1
ATOM 3883 C CA . MET A 1 495 ? 16.906 -40.719 -1.513 1 88.31 495 MET A CA 1
ATOM 3884 C C . MET A 1 495 ? 16.234 -39.344 -1.427 1 88.31 495 MET A C 1
ATOM 3886 O O . MET A 1 495 ? 16.828 -38.406 -0.907 1 88.31 495 MET A O 1
ATOM 3890 N N . TYR A 1 496 ? 15.07 -39.25 -1.929 1 84.88 496 TYR A N 1
ATOM 3891 C CA . TYR A 1 496 ? 14.367 -37.969 -1.936 1 84.88 496 TYR A CA 1
ATOM 3892 C C . TYR A 1 496 ? 13.938 -37.594 -0.528 1 84.88 496 TYR A C 1
ATOM 3894 O O . TYR A 1 496 ? 13.938 -36.406 -0.183 1 84.88 496 TYR A O 1
ATOM 3902 N N . LYS A 1 497 ? 13.617 -38.469 0.228 1 82.5 497 LYS A N 1
ATOM 3903 C CA . LYS A 1 497 ? 13.289 -38.219 1.624 1 82.5 497 LYS A CA 1
ATOM 3904 C C . LYS A 1 497 ? 14.484 -37.625 2.371 1 82.5 497 LYS A C 1
ATOM 3906 O O . LYS A 1 497 ? 14.336 -36.719 3.168 1 82.5 497 LYS A O 1
ATOM 3911 N N . ASN A 1 498 ? 15.531 -38.156 2.137 1 79.75 498 ASN A N 1
ATOM 3912 C CA . ASN A 1 498 ? 16.75 -37.688 2.771 1 79.75 498 ASN A CA 1
ATOM 3913 C C . ASN A 1 498 ? 17.094 -36.25 2.334 1 79.75 498 ASN A C 1
ATOM 3915 O O . ASN A 1 498 ? 17.672 -35.469 3.1 1 79.75 498 ASN A O 1
ATOM 3919 N N . GLU A 1 499 ? 16.719 -35.969 1.205 1 76.12 499 GLU A N 1
ATOM 3920 C CA . GLU A 1 499 ? 16.969 -34.625 0.69 1 76.12 499 GLU A CA 1
ATOM 3921 C C . GLU A 1 499 ? 15.852 -33.656 1.086 1 76.12 499 GLU A C 1
ATOM 3923 O O . GLU A 1 499 ? 15.969 -32.438 0.872 1 76.12 499 GLU A O 1
ATOM 3928 N N . GLY A 1 500 ? 14.883 -34.188 1.691 1 68.94 500 GLY A N 1
ATOM 3929 C CA . GLY A 1 500 ? 13.773 -33.344 2.131 1 68.94 500 GLY A CA 1
ATOM 3930 C C . GLY A 1 500 ? 12.898 -32.875 0.986 1 68.94 500 GLY A C 1
ATOM 3931 O O . GLY A 1 500 ? 12.305 -31.797 1.068 1 68.94 500 GLY A O 1
ATOM 3932 N N . LYS A 1 501 ? 12.984 -33.594 -0.136 1 73.69 501 LYS A N 1
ATOM 3933 C CA . LYS A 1 501 ? 12.203 -33.219 -1.312 1 73.69 501 LYS A CA 1
ATOM 3934 C C . LYS A 1 501 ? 11.188 -34.312 -1.662 1 73.69 501 LYS A C 1
ATOM 3936 O O . LYS A 1 501 ? 11.297 -35.438 -1.197 1 73.69 501 LYS A O 1
ATOM 3941 N N . GLY A 1 502 ? 10.188 -33.938 -2.357 1 74.19 502 GLY A N 1
ATOM 3942 C CA . GLY A 1 502 ? 9.258 -34.906 -2.887 1 74.19 502 GLY A CA 1
ATOM 3943 C C . GLY A 1 502 ? 9.82 -35.688 -4.062 1 74.19 502 GLY A C 1
ATOM 3944 O O . GLY A 1 502 ? 10.703 -35.219 -4.773 1 74.19 502 GLY A O 1
ATOM 3945 N N . VAL A 1 503 ? 9.328 -36.844 -4.145 1 81.88 503 VAL A N 1
ATOM 3946 C CA . VAL A 1 503 ? 9.812 -37.688 -5.219 1 81.88 503 VAL A CA 1
ATOM 3947 C C . VAL A 1 503 ? 9.5 -37.062 -6.574 1 81.88 503 VAL A C 1
ATOM 3949 O O . VAL A 1 503 ? 8.383 -36.594 -6.809 1 81.88 503 VAL A O 1
ATOM 3952 N N . ASN A 1 504 ? 10.461 -37 -7.426 1 82.94 504 ASN A N 1
ATOM 3953 C CA . ASN A 1 504 ? 10.281 -36.5 -8.789 1 82.94 504 ASN A CA 1
ATOM 3954 C C . ASN A 1 504 ? 9.836 -37.625 -9.734 1 82.94 504 ASN A C 1
ATOM 3956 O O . ASN A 1 504 ? 10.672 -38.375 -10.242 1 82.94 504 ASN A O 1
ATOM 3960 N N . LEU A 1 505 ? 8.641 -37.625 -10.016 1 87.81 505 LEU A N 1
ATOM 3961 C CA . LEU A 1 505 ? 8.062 -38.719 -10.805 1 87.81 505 LEU A CA 1
ATOM 3962 C C . LEU A 1 505 ? 8.539 -38.656 -12.25 1 87.81 505 LEU A C 1
ATOM 3964 O O . LEU A 1 505 ? 8.672 -39.688 -12.914 1 87.81 505 LEU A O 1
ATOM 3968 N N . ASP A 1 506 ? 8.75 -37.5 -12.75 1 84.12 506 ASP A N 1
ATOM 3969 C CA . ASP A 1 506 ? 9.258 -37.344 -14.109 1 84.12 506 ASP A CA 1
ATOM 3970 C C . ASP A 1 506 ? 10.641 -38 -14.258 1 84.12 506 ASP A C 1
ATOM 3972 O O . ASP A 1 506 ? 10.93 -38.625 -15.266 1 84.12 506 ASP A O 1
ATOM 3976 N N . ALA A 1 507 ? 11.438 -37.781 -13.242 1 83.31 507 ALA A N 1
ATOM 3977 C CA . ALA A 1 507 ? 12.766 -38.375 -13.258 1 83.31 507 ALA A CA 1
ATOM 3978 C C . ALA A 1 507 ? 12.695 -39.875 -13.242 1 83.31 507 ALA A C 1
ATOM 3980 O O . ALA A 1 507 ? 13.484 -40.562 -13.906 1 83.31 507 ALA A O 1
ATOM 3981 N N . LEU A 1 508 ? 11.805 -40.375 -12.523 1 89.5 508 LEU A N 1
ATOM 3982 C CA . LEU A 1 508 ? 11.633 -41.812 -12.43 1 89.5 508 LEU A CA 1
ATOM 3983 C C . LEU A 1 508 ? 11.219 -42.406 -13.773 1 89.5 508 LEU A C 1
ATOM 3985 O O . LEU A 1 508 ? 11.805 -43.406 -14.227 1 89.5 508 LEU A O 1
ATOM 3989 N N . TRP A 1 509 ? 10.273 -41.844 -14.406 1 92.5 509 TRP A N 1
ATOM 3990 C CA . TRP A 1 509 ? 9.766 -42.344 -15.672 1 92.5 509 TRP A CA 1
ATOM 3991 C C . TRP A 1 509 ? 10.781 -42.156 -16.797 1 92.5 509 TRP A C 1
ATOM 3993 O O . TRP A 1 509 ? 10.742 -42.844 -17.812 1 92.5 509 TRP A O 1
ATOM 4003 N N . SER A 1 510 ? 11.688 -41.25 -16.625 1 88.12 510 SER A N 1
ATOM 4004 C CA . SER A 1 510 ? 12.711 -41 -17.625 1 88.12 510 SER A CA 1
ATOM 4005 C C . SER A 1 510 ? 13.75 -42.094 -17.672 1 88.12 510 SER A C 1
ATOM 4007 O O . SER A 1 510 ? 14.516 -42.219 -18.641 1 88.12 510 SER A O 1
ATOM 4009 N N . THR A 1 511 ? 13.727 -42.969 -16.734 1 87.62 511 THR A N 1
ATOM 4010 C CA . THR A 1 511 ? 14.688 -44.062 -16.672 1 87.62 511 THR A CA 1
ATOM 4011 C C . THR A 1 511 ? 14.219 -45.25 -17.531 1 87.62 511 THR A C 1
ATOM 4013 O O . THR A 1 511 ? 15 -46.156 -17.828 1 87.62 511 THR A O 1
ATOM 4016 N N . ILE A 1 512 ? 13.039 -45.188 -18 1 85.06 512 ILE A N 1
ATOM 4017 C CA . ILE A 1 512 ? 12.438 -46.344 -18.656 1 85.06 512 ILE A CA 1
ATOM 4018 C C . ILE A 1 512 ? 12.844 -46.375 -20.125 1 85.06 512 ILE A C 1
ATOM 4020 O O . ILE A 1 512 ? 13.25 -47.438 -20.641 1 85.06 512 ILE A O 1
ATOM 4024 N N . PRO A 1 513 ? 12.75 -45.219 -20.734 1 75.56 513 PRO A N 1
ATOM 4025 C CA . PRO A 1 513 ? 13.141 -45.281 -22.156 1 75.56 513 PRO A CA 1
ATOM 4026 C C . PRO A 1 513 ? 14.609 -45.625 -22.344 1 75.56 513 PRO A C 1
ATOM 4028 O O . PRO A 1 513 ? 15.469 -45.125 -21.594 1 75.56 513 PRO A O 1
ATOM 4031 N N . CYS A 1 514 ? 14.875 -46.75 -23.016 1 64.25 514 CYS A N 1
ATOM 4032 C CA . CYS A 1 514 ? 16.234 -47.156 -23.359 1 64.25 514 CYS A CA 1
ATOM 4033 C C . CYS A 1 514 ? 16.578 -46.719 -24.781 1 64.25 514 CYS A C 1
ATOM 4035 O O . CYS A 1 514 ? 15.695 -46.594 -25.625 1 64.25 514 CYS A O 1
ATOM 4037 N N . PRO A 1 515 ? 17.953 -46.375 -24.891 1 67.19 515 PRO A N 1
ATOM 4038 C CA . PRO A 1 515 ? 18.359 -46.062 -26.266 1 67.19 515 PRO A CA 1
ATOM 4039 C C . PRO A 1 515 ? 18 -47.156 -27.266 1 67.19 515 PRO A C 1
ATOM 4041 O O . PRO A 1 515 ? 18.203 -48.344 -26.969 1 67.19 515 PRO A O 1
ATOM 4044 N N . GLY A 1 516 ? 17.328 -46.906 -28.391 1 62.28 516 GLY A N 1
ATOM 4045 C CA . GLY A 1 516 ? 17.016 -47.844 -29.438 1 62.28 516 GLY A CA 1
ATOM 4046 C C . GLY A 1 516 ? 15.57 -48.312 -29.391 1 62.28 516 GLY A C 1
ATOM 4047 O O . GLY A 1 516 ? 15.117 -49.031 -30.281 1 62.28 516 GLY A O 1
ATOM 4048 N N . THR A 1 517 ? 14.867 -48.094 -28.344 1 66 517 THR A N 1
ATOM 4049 C CA . THR A 1 517 ? 13.5 -48.594 -28.203 1 66 517 THR A CA 1
ATOM 4050 C C . THR A 1 517 ? 12.492 -47.5 -28.5 1 66 517 THR A C 1
ATOM 4052 O O . THR A 1 517 ? 11.43 -47.438 -27.875 1 66 517 THR A O 1
ATOM 4055 N N . ILE A 1 518 ? 12.867 -46.719 -29.516 1 70.88 518 ILE A N 1
ATOM 4056 C CA . ILE A 1 518 ? 11.984 -45.594 -29.828 1 70.88 518 ILE A CA 1
ATOM 4057 C C . ILE A 1 518 ? 10.695 -46.125 -30.453 1 70.88 518 ILE A C 1
ATOM 4059 O O . ILE A 1 518 ? 10.727 -47 -31.328 1 70.88 518 ILE A O 1
ATOM 4063 N N . ASN A 1 519 ? 9.648 -45.812 -29.891 1 74.31 519 ASN A N 1
ATOM 4064 C CA . ASN A 1 519 ? 8.289 -46.031 -30.375 1 74.31 519 ASN A CA 1
ATOM 4065 C C . ASN A 1 519 ? 7.781 -47.406 -29.984 1 74.31 519 ASN A C 1
ATOM 4067 O O . ASN A 1 519 ? 6.797 -47.906 -30.547 1 74.31 519 ASN A O 1
ATOM 4071 N N . THR A 1 520 ? 8.602 -48.094 -29.062 1 84.31 520 THR A N 1
ATOM 4072 C CA . THR A 1 520 ? 8.078 -49.312 -28.516 1 84.31 520 THR A CA 1
ATOM 4073 C C . THR A 1 520 ? 6.98 -49.031 -27.484 1 84.31 520 THR A C 1
ATOM 4075 O O . THR A 1 520 ? 6.793 -47.906 -27.062 1 84.31 520 THR A O 1
ATOM 4078 N N . GLY A 1 521 ? 6.258 -50.094 -27.219 1 87.75 521 GLY A N 1
ATOM 4079 C CA . GLY A 1 521 ? 5.184 -49.969 -26.25 1 87.75 521 GLY A CA 1
ATOM 4080 C C . GLY A 1 521 ? 5.648 -49.375 -24.922 1 87.75 521 GLY A C 1
ATOM 4081 O O . GLY A 1 521 ? 4.973 -48.531 -24.344 1 87.75 521 GLY A O 1
ATOM 4082 N N . ARG A 1 522 ? 6.793 -49.781 -24.531 1 89.25 522 ARG A N 1
ATOM 4083 C CA . ARG A 1 522 ? 7.371 -49.312 -23.281 1 89.25 522 ARG A CA 1
ATOM 4084 C C . ARG A 1 522 ? 7.691 -47.812 -23.375 1 89.25 522 ARG A C 1
ATOM 4086 O O . ARG A 1 522 ? 7.449 -47.062 -22.422 1 89.25 522 ARG A O 1
ATOM 4093 N N . HIS A 1 523 ? 8.258 -47.531 -24.453 1 90.81 523 HIS A N 1
ATOM 4094 C CA . HIS A 1 523 ? 8.586 -46.125 -24.688 1 90.81 523 HIS A CA 1
ATOM 4095 C C . HIS A 1 523 ? 7.328 -45.281 -24.734 1 90.81 523 HIS A C 1
ATOM 4097 O O . HIS A 1 523 ? 7.305 -44.188 -24.172 1 90.81 523 HIS A O 1
ATOM 4103 N N . GLN A 1 524 ? 6.367 -45.781 -25.359 1 92.81 524 GLN A N 1
ATOM 4104 C CA . GLN A 1 524 ? 5.113 -45.031 -25.5 1 92.81 524 GLN A CA 1
ATOM 4105 C C . GLN A 1 524 ? 4.441 -44.844 -24.141 1 92.81 524 GLN A C 1
ATOM 4107 O O . GLN A 1 524 ? 3.918 -43.781 -23.859 1 92.81 524 GLN A O 1
ATOM 4112 N N . LEU A 1 525 ? 4.461 -45.844 -23.328 1 93.81 525 LEU A N 1
ATOM 4113 C CA . LEU A 1 525 ? 3.879 -45.75 -21.984 1 93.81 525 LEU A CA 1
ATOM 4114 C C . LEU A 1 525 ? 4.609 -44.719 -21.141 1 93.81 525 LEU A C 1
ATOM 4116 O O . LEU A 1 525 ? 3.979 -43.906 -20.453 1 93.81 525 LEU A O 1
ATOM 4120 N N . ALA A 1 526 ? 5.855 -44.719 -21.25 1 93.44 526 ALA A N 1
ATOM 4121 C CA . ALA A 1 526 ? 6.68 -43.781 -20.484 1 93.44 526 ALA A CA 1
ATOM 4122 C C . ALA A 1 526 ? 6.43 -42.344 -20.938 1 93.44 526 ALA A C 1
ATOM 4124 O O . ALA A 1 526 ? 6.359 -41.438 -20.109 1 93.44 526 ALA A O 1
ATOM 4125 N N . CYS A 1 527 ? 6.332 -42.188 -22.203 1 92.06 527 CYS A N 1
ATOM 4126 C CA . CYS A 1 527 ? 6.098 -40.844 -22.734 1 92.06 527 CYS A CA 1
ATOM 4127 C C . CYS A 1 527 ? 4.758 -40.281 -22.281 1 92.06 527 CYS A C 1
ATOM 4129 O O . CYS A 1 527 ? 4.648 -39.125 -21.922 1 92.06 527 CYS A O 1
ATOM 4131 N N . LEU A 1 528 ? 3.801 -41.125 -22.312 1 93.38 528 LEU A N 1
ATOM 4132 C CA . LEU A 1 528 ? 2.479 -40.688 -21.875 1 93.38 528 LEU A CA 1
ATOM 4133 C C . LEU A 1 528 ? 2.486 -40.344 -20.391 1 93.38 528 LEU A C 1
ATOM 4135 O O . LEU A 1 528 ? 1.903 -39.344 -19.969 1 93.38 528 LEU A O 1
ATOM 4139 N N . ALA A 1 529 ? 3.111 -41.188 -19.609 1 94 529 ALA A N 1
ATOM 4140 C CA . ALA A 1 529 ? 3.197 -40.969 -18.172 1 94 529 ALA A CA 1
ATOM 4141 C C . ALA A 1 529 ? 3.891 -39.656 -17.859 1 94 529 ALA A C 1
ATOM 4143 O O . ALA A 1 529 ? 3.414 -38.875 -17.031 1 94 529 ALA A O 1
ATOM 4144 N N . LYS A 1 530 ? 4.926 -39.406 -18.531 1 92 530 LYS A N 1
ATOM 4145 C CA . LYS A 1 530 ? 5.676 -38.156 -18.344 1 92 530 LYS A CA 1
ATOM 4146 C C . LYS A 1 530 ? 4.832 -36.938 -18.703 1 92 530 LYS A C 1
ATOM 4148 O O . LYS A 1 530 ? 4.852 -35.938 -18 1 92 530 LYS A O 1
ATOM 4153 N N . LEU A 1 531 ? 4.195 -37.062 -19.75 1 92.62 531 LEU A N 1
ATOM 4154 C CA . LEU A 1 531 ? 3.357 -35.969 -20.203 1 92.62 531 LEU A CA 1
ATOM 4155 C C . LEU A 1 531 ? 2.277 -35.625 -19.188 1 92.62 531 LEU A C 1
ATOM 4157 O O . LEU A 1 531 ? 2.117 -34.469 -18.781 1 92.62 531 LEU A O 1
ATOM 4161 N N . VAL A 1 532 ? 1.591 -36.594 -18.734 1 91.62 532 VAL A N 1
ATOM 4162 C CA . VAL A 1 532 ? 0.474 -36.438 -17.812 1 91.62 532 VAL A CA 1
ATOM 4163 C C . VAL A 1 532 ? 0.984 -35.906 -16.469 1 91.62 532 VAL A C 1
ATOM 4165 O O . VAL A 1 532 ? 0.361 -35.031 -15.859 1 91.62 532 VAL A O 1
ATOM 4168 N N . LEU A 1 533 ? 2.098 -36.406 -16.062 1 90.44 533 LEU A N 1
ATOM 4169 C CA . LEU A 1 533 ? 2.639 -36.062 -14.758 1 90.44 533 LEU A CA 1
ATOM 4170 C C . LEU A 1 533 ? 3.295 -34.688 -14.797 1 90.44 533 LEU A C 1
ATOM 4172 O O . LEU A 1 533 ? 3.541 -34.062 -13.75 1 90.44 533 LEU A O 1
ATOM 4176 N N . SER A 1 534 ? 3.57 -34.188 -15.922 1 89.19 534 SER A N 1
ATOM 4177 C CA . SER A 1 534 ? 4.227 -32.875 -16.062 1 89.19 534 SER A CA 1
ATOM 4178 C C . SER A 1 534 ? 3.227 -31.734 -15.945 1 89.19 534 SER A C 1
ATOM 4180 O O . SER A 1 534 ? 3.609 -30.594 -15.711 1 89.19 534 SER A O 1
ATOM 4182 N N . ILE A 1 535 ? 1.984 -32 -16 1 89.88 535 ILE A N 1
ATOM 4183 C CA . ILE A 1 535 ? 0.954 -30.969 -16.062 1 89.88 535 ILE A CA 1
ATOM 4184 C C . ILE A 1 535 ? 0.667 -30.438 -14.664 1 89.88 535 ILE A C 1
ATOM 4186 O O . ILE A 1 535 ? 0.499 -31.203 -13.727 1 89.88 535 ILE A O 1
ATOM 4190 N N . VAL A 1 536 ? 0.682 -29.109 -14.578 1 89.06 536 VAL A N 1
ATOM 4191 C CA . VAL A 1 536 ? 0.298 -28.469 -13.32 1 89.06 536 VAL A CA 1
ATOM 4192 C C . VAL A 1 536 ? -1.201 -28.188 -13.328 1 89.06 536 VAL A C 1
ATOM 4194 O O . VAL A 1 536 ? -1.774 -27.875 -14.375 1 89.06 536 VAL A O 1
ATOM 4197 N N . ALA A 1 537 ? -1.767 -28.172 -12.18 1 87.5 537 ALA A N 1
ATOM 4198 C CA . ALA A 1 537 ? -3.227 -28.125 -12.133 1 87.5 537 ALA A CA 1
ATOM 4199 C C . ALA A 1 537 ? -3.715 -26.75 -11.688 1 87.5 537 ALA A C 1
ATOM 4201 O O . ALA A 1 537 ? -4.871 -26.594 -11.289 1 87.5 537 ALA A O 1
ATOM 4202 N N . ASN A 1 538 ? -2.852 -25.797 -11.641 1 87.19 538 ASN A N 1
ATOM 4203 C CA . ASN A 1 538 ? -3.287 -24.484 -11.18 1 87.19 538 ASN A CA 1
ATOM 4204 C C . ASN A 1 538 ? -2.57 -23.359 -11.93 1 87.19 538 ASN A C 1
ATOM 4206 O O . ASN A 1 538 ? -1.619 -23.625 -12.672 1 87.19 538 ASN A O 1
ATOM 4210 N N . SER A 1 539 ? -3.111 -22.188 -11.805 1 87.56 539 SER A N 1
ATOM 4211 C CA . SER A 1 539 ? -2.504 -21 -12.398 1 87.56 539 SER A CA 1
ATOM 4212 C C . SER A 1 539 ? -1.819 -20.141 -11.336 1 87.56 539 SER A C 1
ATOM 4214 O O . SER A 1 539 ? -1.807 -18.906 -11.43 1 87.56 539 SER A O 1
ATOM 4216 N N . ALA A 1 540 ? -1.358 -20.688 -10.258 1 83.31 540 ALA A N 1
ATOM 4217 C CA . ALA A 1 540 ? -0.757 -19.984 -9.125 1 83.31 540 ALA A CA 1
ATOM 4218 C C . ALA A 1 540 ? 0.44 -19.156 -9.562 1 83.31 540 ALA A C 1
ATOM 4220 O O . ALA A 1 540 ? 0.73 -18.109 -8.977 1 83.31 540 ALA A O 1
ATOM 4221 N N . GLY A 1 541 ? 1.123 -19.625 -10.594 1 86.44 541 GLY A N 1
ATOM 4222 C CA . GLY A 1 541 ? 2.229 -18.844 -11.125 1 86.44 541 GLY A CA 1
ATOM 4223 C C . GLY A 1 541 ? 1.828 -17.438 -11.516 1 86.44 541 GLY A C 1
ATOM 4224 O O . GLY A 1 541 ? 2.559 -16.484 -11.242 1 86.44 541 GLY A O 1
ATOM 4225 N N . CYS A 1 542 ? 0.701 -17.312 -12.102 1 91 542 CYS A N 1
ATOM 4226 C CA . CYS A 1 542 ? 0.2 -16 -12.492 1 91 542 CYS A CA 1
ATOM 4227 C C . CYS A 1 542 ? -0.131 -15.164 -11.266 1 91 542 CYS A C 1
ATOM 4229 O O . CYS A 1 542 ? 0.132 -13.961 -11.25 1 91 542 CYS A O 1
ATOM 4231 N N . GLU A 1 543 ? -0.701 -15.742 -10.32 1 86.69 543 GLU A N 1
ATOM 4232 C CA . GLU A 1 543 ? -1.05 -15.023 -9.094 1 86.69 543 GLU A CA 1
ATOM 4233 C C . GLU A 1 543 ? 0.196 -14.484 -8.398 1 86.69 543 GLU A C 1
ATOM 4235 O O . GLU A 1 543 ? 0.176 -13.391 -7.84 1 86.69 543 GLU A O 1
ATOM 4240 N N . ARG A 1 544 ? 1.174 -15.328 -8.414 1 87.31 544 ARG A N 1
ATOM 4241 C CA . ARG A 1 544 ? 2.43 -14.883 -7.82 1 87.31 544 ARG A CA 1
ATOM 4242 C C . ARG A 1 544 ? 3.016 -13.703 -8.586 1 87.31 544 ARG A C 1
ATOM 4244 O O . ARG A 1 544 ? 3.566 -12.781 -7.988 1 87.31 544 ARG A O 1
ATOM 4251 N N . LEU A 1 545 ? 2.947 -13.797 -9.852 1 92.38 545 LEU A N 1
ATOM 4252 C CA . LEU A 1 545 ? 3.398 -12.688 -10.68 1 92.38 545 LEU A CA 1
ATOM 4253 C C . LEU A 1 545 ? 2.623 -11.414 -10.352 1 92.38 545 LEU A C 1
ATOM 4255 O O . LEU A 1 545 ? 3.217 -10.352 -10.18 1 92.38 545 LEU A O 1
ATOM 4259 N N . PHE A 1 546 ? 1.371 -11.555 -10.297 1 92.12 546 PHE A N 1
ATOM 4260 C CA . PHE A 1 546 ? 0.535 -10.398 -10.016 1 92.12 546 PHE A CA 1
ATOM 4261 C C . PHE A 1 546 ? 0.809 -9.859 -8.609 1 92.12 546 PHE A C 1
ATOM 4263 O O . PHE A 1 546 ? 0.75 -8.648 -8.383 1 92.12 546 PHE A O 1
ATOM 4270 N N . SER A 1 547 ? 1.05 -10.75 -7.727 1 90.25 547 SER A N 1
ATOM 4271 C CA . SER A 1 547 ? 1.442 -10.312 -6.391 1 90.25 547 SER A CA 1
ATOM 4272 C C . SER A 1 547 ? 2.73 -9.492 -6.434 1 90.25 547 SER A C 1
ATOM 4274 O O . SER A 1 547 ? 2.832 -8.453 -5.789 1 90.25 547 SER A O 1
ATOM 4276 N N . CYS A 1 548 ? 3.637 -9.984 -7.148 1 93.31 548 CYS A N 1
ATOM 4277 C CA . CYS A 1 548 ? 4.898 -9.273 -7.316 1 93.31 548 CYS A CA 1
ATOM 4278 C C . CYS A 1 548 ? 4.676 -7.91 -7.965 1 93.31 548 CYS A C 1
ATOM 4280 O O . CYS A 1 548 ? 5.188 -6.898 -7.484 1 93.31 548 CYS A O 1
ATOM 4282 N N . MET A 1 549 ? 3.92 -7.922 -8.984 1 94.69 549 MET A N 1
ATOM 4283 C CA . MET A 1 549 ? 3.609 -6.676 -9.68 1 94.69 549 MET A CA 1
ATOM 4284 C C . MET A 1 549 ? 2.873 -5.707 -8.758 1 94.69 549 MET A C 1
ATOM 4286 O O . MET A 1 549 ? 3.121 -4.5 -8.797 1 94.69 549 MET A O 1
ATOM 4290 N N . GLY A 1 550 ? 2.033 -6.246 -7.969 1 92.38 550 GLY A N 1
ATOM 4291 C CA . GLY A 1 550 ? 1.291 -5.43 -7.02 1 92.38 550 GLY A CA 1
ATOM 4292 C C . GLY A 1 550 ? 2.174 -4.789 -5.965 1 92.38 550 GLY A C 1
ATOM 4293 O O . GLY A 1 550 ? 1.893 -3.684 -5.5 1 92.38 550 GLY A O 1
ATOM 4294 N N . ASN A 1 551 ? 3.166 -5.438 -5.582 1 91.19 551 ASN A N 1
ATOM 4295 C CA . ASN A 1 551 ? 4.117 -4.895 -4.613 1 91.19 551 ASN A CA 1
ATOM 4296 C C . ASN A 1 551 ? 4.949 -3.768 -5.215 1 91.19 551 ASN A C 1
ATOM 4298 O O . ASN A 1 551 ? 5.387 -2.865 -4.5 1 91.19 551 ASN A O 1
ATOM 4302 N N . ILE A 1 552 ? 5.145 -3.885 -6.453 1 93.31 552 ILE A N 1
ATOM 4303 C CA . ILE A 1 552 ? 5.934 -2.879 -7.16 1 93.31 552 ILE A CA 1
ATOM 4304 C C . ILE A 1 552 ? 5.062 -1.658 -7.453 1 93.31 552 ILE A C 1
ATOM 4306 O O . ILE A 1 552 ? 5.488 -0.521 -7.246 1 93.31 552 ILE A O 1
ATOM 4310 N N . HIS A 1 553 ? 3.887 -1.968 -7.906 1 91.5 553 HIS A N 1
ATOM 4311 C CA . HIS A 1 553 ? 2.941 -0.92 -8.273 1 91.5 553 HIS A CA 1
ATOM 4312 C C . HIS A 1 553 ? 2.205 -0.389 -7.051 1 91.5 553 HIS A C 1
ATOM 4314 O O . HIS A 1 553 ? 1.095 -0.833 -6.746 1 91.5 553 HIS A O 1
ATOM 4320 N N . THR A 1 554 ? 2.756 0.574 -6.406 1 86.25 554 THR A N 1
ATOM 4321 C CA . THR A 1 554 ? 2.164 1.143 -5.199 1 86.25 554 THR A CA 1
ATOM 4322 C C . THR A 1 554 ? 1.475 2.469 -5.508 1 86.25 554 THR A C 1
ATOM 4324 O O . THR A 1 554 ? 1.505 2.939 -6.648 1 86.25 554 THR A O 1
ATOM 4327 N N . LYS A 1 555 ? 0.883 3.041 -4.508 1 78.75 555 LYS A N 1
ATOM 4328 C CA . LYS A 1 555 ? 0.225 4.336 -4.656 1 78.75 555 LYS A CA 1
ATOM 4329 C C . LYS A 1 555 ? 1.226 5.418 -5.047 1 78.75 555 LYS A C 1
ATOM 4331 O O . LYS A 1 555 ? 0.89 6.34 -5.793 1 78.75 555 LYS A O 1
ATOM 4336 N N . LEU A 1 556 ? 2.434 5.234 -4.535 1 81.69 556 LEU A N 1
ATOM 4337 C CA . LEU A 1 556 ? 3.469 6.227 -4.805 1 81.69 556 LEU A CA 1
ATOM 4338 C C . LEU A 1 556 ? 4.094 6 -6.176 1 81.69 556 LEU A C 1
ATOM 4340 O O . LEU A 1 556 ? 4.691 6.914 -6.75 1 81.69 556 LEU A O 1
ATOM 4344 N N . ARG A 1 557 ? 3.928 4.777 -6.66 1 85.19 557 ARG A N 1
ATOM 4345 C CA . ARG A 1 557 ? 4.5 4.43 -7.957 1 85.19 557 ARG A CA 1
ATOM 4346 C C . ARG A 1 557 ? 3.406 4.098 -8.969 1 85.19 557 ARG A C 1
ATOM 4348 O O . ARG A 1 557 ? 3.521 3.129 -9.719 1 85.19 557 ARG A O 1
ATOM 4355 N N . ASN A 1 558 ? 2.357 4.801 -8.906 1 78.12 558 ASN A N 1
ATOM 4356 C CA . ASN A 1 558 ? 1.178 4.484 -9.703 1 78.12 558 ASN A CA 1
ATOM 4357 C C . ASN A 1 558 ? 1.338 4.945 -11.148 1 78.12 558 ASN A C 1
ATOM 4359 O O . ASN A 1 558 ? 0.584 4.523 -12.023 1 78.12 558 ASN A O 1
ATOM 4363 N N . ARG A 1 559 ? 2.369 5.68 -11.398 1 75.81 559 ARG A N 1
ATOM 4364 C CA . ARG A 1 559 ? 2.543 6.219 -12.742 1 75.81 559 ARG A CA 1
ATOM 4365 C C . ARG A 1 559 ? 3.395 5.285 -13.602 1 75.81 559 ARG A C 1
ATOM 4367 O O . ARG A 1 559 ? 3.543 5.504 -14.805 1 75.81 559 ARG A O 1
ATOM 4374 N N . LEU A 1 560 ? 3.904 4.27 -12.992 1 84.75 560 LEU A N 1
ATOM 4375 C CA . LEU A 1 560 ? 4.691 3.299 -13.742 1 84.75 560 LEU A CA 1
ATOM 4376 C C . LEU A 1 560 ? 3.826 2.578 -14.773 1 84.75 560 LEU A C 1
ATOM 4378 O O . LEU A 1 560 ? 2.682 2.219 -14.484 1 84.75 560 LEU A O 1
ATOM 4382 N N . ASN A 1 561 ? 4.445 2.498 -15.938 1 86.31 561 ASN A N 1
ATOM 4383 C CA . ASN A 1 561 ? 3.773 1.695 -16.953 1 86.31 561 ASN A CA 1
ATOM 4384 C C . ASN A 1 561 ? 3.799 0.211 -16.609 1 86.31 561 ASN A C 1
ATOM 4386 O O . ASN A 1 561 ? 4.723 -0.258 -15.938 1 86.31 561 ASN A O 1
ATOM 4390 N N . PHE A 1 562 ? 2.744 -0.518 -17.078 1 88.44 562 PHE A N 1
ATOM 4391 C CA . PHE A 1 562 ? 2.623 -1.92 -16.688 1 88.44 562 PHE A CA 1
ATOM 4392 C C . PHE A 1 562 ? 3.762 -2.742 -17.281 1 88.44 562 PHE A C 1
ATOM 4394 O O . PHE A 1 562 ? 4.176 -3.748 -16.703 1 88.44 562 PHE A O 1
ATOM 4401 N N . GLU A 1 563 ? 4.328 -2.279 -18.406 1 90.44 563 GLU A N 1
ATOM 4402 C CA . GLU A 1 563 ? 5.441 -2.992 -19.031 1 90.44 563 GLU A CA 1
ATOM 4403 C C . GLU A 1 563 ? 6.691 -2.936 -18.156 1 90.44 563 GLU A C 1
ATOM 4405 O O . GLU A 1 563 ? 7.391 -3.936 -18 1 90.44 563 GLU A O 1
ATOM 4410 N N . ARG A 1 564 ? 6.902 -1.771 -17.688 1 92.81 564 ARG A N 1
ATOM 4411 C CA . ARG A 1 564 ? 8.047 -1.618 -16.797 1 92.81 564 ARG A CA 1
ATOM 4412 C C . ARG A 1 564 ? 7.863 -2.432 -15.523 1 92.81 564 ARG A C 1
ATOM 4414 O O . ARG A 1 564 ? 8.812 -3.037 -15.023 1 92.81 564 ARG A O 1
ATOM 4421 N N . ILE A 1 565 ? 6.676 -2.402 -14.992 1 94.5 565 ILE A N 1
ATOM 4422 C CA . ILE A 1 565 ? 6.355 -3.182 -13.805 1 94.5 565 ILE A CA 1
ATOM 4423 C C . ILE A 1 565 ? 6.586 -4.668 -14.078 1 94.5 565 ILE A C 1
ATOM 4425 O O . ILE A 1 565 ? 7.168 -5.375 -13.258 1 94.5 565 ILE A O 1
ATOM 4429 N N . HIS A 1 566 ? 6.125 -5.07 -15.195 1 94.69 566 HIS A N 1
ATOM 4430 C CA . HIS A 1 566 ? 6.32 -6.453 -15.609 1 94.69 566 HIS A CA 1
ATOM 4431 C C . HIS A 1 566 ? 7.805 -6.789 -15.719 1 94.69 566 HIS A C 1
ATOM 4433 O O . HIS A 1 566 ? 8.234 -7.859 -15.289 1 94.69 566 HIS A O 1
ATOM 4439 N N . ASP A 1 567 ? 8.57 -5.898 -16.328 1 96.06 567 ASP A N 1
ATOM 4440 C CA . ASP A 1 567 ? 10.008 -6.105 -16.484 1 96.06 567 ASP A CA 1
ATOM 4441 C C . ASP A 1 567 ? 10.695 -6.262 -15.133 1 96.06 567 ASP A C 1
ATOM 4443 O O . ASP A 1 567 ? 11.5 -7.176 -14.938 1 96.06 567 ASP A O 1
ATOM 4447 N N . ILE A 1 568 ? 10.344 -5.395 -14.258 1 96.81 568 ILE A N 1
ATOM 4448 C CA . ILE A 1 568 ? 10.93 -5.445 -12.922 1 96.81 568 ILE A CA 1
ATOM 4449 C C . ILE A 1 568 ? 10.555 -6.758 -12.242 1 96.81 568 ILE A C 1
ATOM 4451 O O . ILE A 1 568 ? 11.398 -7.418 -11.633 1 96.81 568 ILE A O 1
ATOM 4455 N N . ALA A 1 569 ? 9.305 -7.125 -12.336 1 96.19 569 ALA A N 1
ATOM 4456 C CA . ALA A 1 569 ? 8.82 -8.359 -11.719 1 96.19 569 ALA A CA 1
ATOM 4457 C C . ALA A 1 569 ? 9.523 -9.578 -12.312 1 96.19 569 ALA A C 1
ATOM 4459 O O . ALA A 1 569 ? 9.852 -10.523 -11.586 1 96.19 569 ALA A O 1
ATOM 4460 N N . THR A 1 570 ? 9.703 -9.547 -13.617 1 95.62 570 THR A N 1
ATOM 4461 C CA . THR A 1 570 ? 10.375 -10.648 -14.297 1 95.62 570 THR A CA 1
ATOM 4462 C C . THR A 1 570 ? 11.789 -10.836 -13.758 1 95.62 570 THR A C 1
ATOM 4464 O O . THR A 1 570 ? 12.203 -11.953 -13.445 1 95.62 570 THR A O 1
ATOM 4467 N N . VAL A 1 571 ? 12.484 -9.758 -13.641 1 96.88 571 VAL A N 1
ATOM 4468 C CA . VAL A 1 571 ? 13.852 -9.812 -13.141 1 96.88 571 VAL A CA 1
ATOM 4469 C C . VAL A 1 571 ? 13.852 -10.258 -11.68 1 96.88 571 VAL A C 1
ATOM 4471 O O . VAL A 1 571 ? 14.695 -11.055 -11.266 1 96.88 571 VAL A O 1
ATOM 4474 N N . ALA A 1 572 ? 12.922 -9.773 -10.93 1 96.19 572 ALA A N 1
ATOM 4475 C CA . ALA A 1 572 ? 12.82 -10.133 -9.523 1 96.19 572 ALA A CA 1
ATOM 4476 C C . ALA A 1 572 ? 12.594 -11.633 -9.359 1 96.19 572 ALA A C 1
ATOM 4478 O O . ALA A 1 572 ? 13.242 -12.281 -8.531 1 96.19 572 ALA A O 1
ATOM 4479 N N . MET A 1 573 ? 11.688 -12.156 -10.07 1 92.81 573 MET A N 1
ATOM 4480 C CA . MET A 1 573 ? 11.375 -13.586 -9.992 1 92.81 573 MET A CA 1
ATOM 4481 C C . MET A 1 573 ? 12.57 -14.43 -10.438 1 92.81 573 MET A C 1
ATOM 4483 O O . MET A 1 573 ? 12.82 -15.492 -9.883 1 92.81 573 MET A O 1
ATOM 4487 N N . ASP A 1 574 ? 13.258 -13.961 -11.453 1 93.38 574 ASP A N 1
ATOM 4488 C CA . ASP A 1 574 ? 14.453 -14.656 -11.914 1 93.38 574 ASP A CA 1
ATOM 4489 C C . ASP A 1 574 ? 15.523 -14.695 -10.828 1 93.38 574 ASP A C 1
ATOM 4491 O O . ASP A 1 574 ? 16.188 -15.711 -10.633 1 93.38 574 ASP A O 1
ATOM 4495 N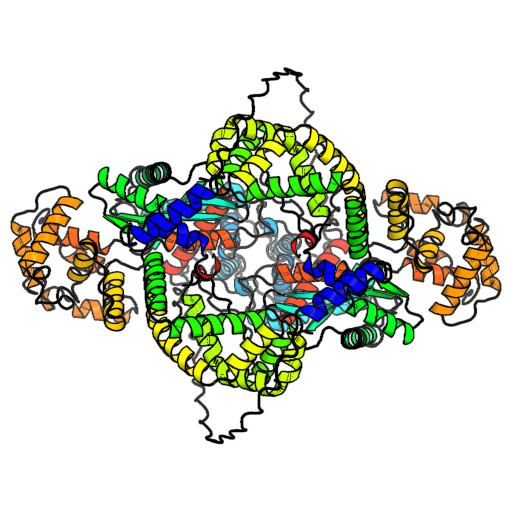 N . ILE A 1 575 ? 15.742 -13.586 -10.188 1 94.19 575 ILE A N 1
ATOM 4496 C CA . ILE A 1 575 ? 16.719 -13.508 -9.109 1 94.19 575 ILE A CA 1
ATOM 4497 C C . ILE A 1 575 ? 16.359 -14.508 -8.016 1 94.19 575 ILE A C 1
ATOM 4499 O O . ILE A 1 575 ? 17.234 -15.227 -7.516 1 94.19 575 ILE A O 1
ATOM 4503 N N . GLU A 1 576 ? 15.141 -14.586 -7.684 1 90.31 576 GLU A N 1
ATOM 4504 C CA . GLU A 1 576 ? 14.688 -15.523 -6.66 1 90.31 576 GLU A CA 1
ATOM 4505 C C . GLU A 1 576 ? 14.953 -16.969 -7.078 1 90.31 576 GLU A C 1
ATOM 4507 O O . GLU A 1 576 ? 15.375 -17.781 -6.258 1 90.31 576 GLU A O 1
ATOM 4512 N N . THR A 1 577 ? 14.695 -17.188 -8.32 1 86.94 577 THR A N 1
ATOM 4513 C CA . THR A 1 577 ? 14.945 -18.531 -8.852 1 86.94 577 THR A CA 1
ATOM 4514 C C . THR A 1 577 ? 16.422 -18.875 -8.781 1 86.94 577 THR A C 1
ATOM 4516 O O . THR A 1 577 ? 16.797 -20 -8.469 1 86.94 577 THR A O 1
ATOM 4519 N N . GLN A 1 578 ? 17.25 -17.922 -9.07 1 88.5 578 GLN A N 1
ATOM 4520 C CA . GLN A 1 578 ? 18.703 -18.125 -9.008 1 88.5 578 GLN A CA 1
ATOM 4521 C C . GLN A 1 578 ? 19.156 -18.406 -7.578 1 88.5 578 GLN A C 1
ATOM 4523 O O . GLN A 1 578 ? 20 -19.266 -7.348 1 88.5 578 GLN A O 1
ATOM 4528 N N . HIS A 1 579 ? 18.578 -17.688 -6.703 1 89.56 579 HIS A N 1
ATOM 4529 C CA . HIS A 1 579 ? 18.922 -17.891 -5.297 1 89.56 579 HIS A CA 1
ATOM 4530 C C . HIS A 1 579 ? 18.531 -19.281 -4.832 1 89.56 579 HIS A C 1
ATOM 4532 O O . HIS A 1 579 ? 19.266 -19.938 -4.09 1 89.56 579 HIS A O 1
ATOM 4538 N N . GLN A 1 580 ? 17.406 -19.719 -5.25 1 82.94 580 GLN A N 1
ATOM 4539 C CA . GLN A 1 580 ? 16.938 -21.047 -4.879 1 82.94 580 GLN A CA 1
ATOM 4540 C C . GLN A 1 580 ? 17.812 -22.141 -5.5 1 82.94 580 GLN A C 1
ATOM 4542 O O . GLN A 1 580 ? 18.141 -23.125 -4.844 1 82.94 580 GLN A O 1
ATOM 4547 N N . ALA A 1 581 ? 18.172 -21.953 -6.715 1 80.56 581 ALA A N 1
ATOM 4548 C CA . ALA A 1 581 ? 19 -22.922 -7.418 1 80.56 581 ALA A CA 1
ATOM 4549 C C . ALA A 1 581 ? 20.375 -23.047 -6.762 1 80.56 581 ALA A C 1
ATOM 4551 O O . ALA A 1 581 ? 20.938 -24.141 -6.719 1 80.56 581 ALA A O 1
ATOM 4552 N N . THR A 1 582 ? 20.844 -21.891 -6.207 1 83.75 582 THR A N 1
ATOM 4553 C CA . THR A 1 582 ? 22.172 -21.875 -5.586 1 83.75 582 THR A CA 1
ATOM 4554 C C . THR A 1 582 ? 22.062 -22.234 -4.105 1 83.75 582 THR A C 1
ATOM 4556 O O . THR A 1 582 ? 23.094 -22.344 -3.418 1 83.75 582 THR A O 1
ATOM 4559 N N . GLY A 1 583 ? 20.875 -22.422 -3.607 1 78.56 583 GLY A N 1
ATOM 4560 C CA . GLY A 1 583 ? 20.672 -22.828 -2.229 1 78.56 583 GLY A CA 1
ATOM 4561 C C . GLY A 1 583 ? 20.781 -21.688 -1.24 1 78.56 583 GLY A C 1
ATOM 4562 O O . GLY A 1 583 ? 20.922 -21.906 -0.035 1 78.56 583 GLY A O 1
ATOM 4563 N N . LEU A 1 584 ? 20.797 -20.547 -1.674 1 79.44 584 LEU A N 1
ATOM 4564 C CA . LEU A 1 584 ? 20.953 -19.391 -0.8 1 79.44 584 LEU A CA 1
ATOM 4565 C C . LEU A 1 584 ? 19.656 -19.094 -0.054 1 79.44 584 LEU A C 1
ATOM 4567 O O . LEU A 1 584 ? 19.688 -18.5 1.021 1 79.44 584 LEU A O 1
ATOM 4571 N N . THR A 1 585 ? 18.562 -19.406 -0.678 1 74.25 585 THR A N 1
ATOM 4572 C CA . THR A 1 585 ? 17.281 -19.188 -0.019 1 74.25 585 THR A CA 1
ATOM 4573 C C . THR A 1 585 ? 16.469 -20.484 0.02 1 74.25 585 THR A C 1
ATOM 4575 O O . THR A 1 585 ? 16.594 -21.328 -0.877 1 74.25 585 THR A O 1
ATOM 4578 N N . ARG A 1 586 ? 15.93 -20.688 1.231 1 58.25 586 ARG A N 1
ATOM 4579 C CA . ARG A 1 586 ? 15.055 -21.844 1.359 1 58.25 586 ARG A CA 1
ATOM 4580 C C . ARG A 1 586 ? 13.648 -21.516 0.855 1 58.25 586 ARG A C 1
ATOM 4582 O O . ARG A 1 586 ? 13.203 -20.375 0.934 1 58.25 586 ARG A O 1
ATOM 4589 N N . LYS A 1 587 ? 13.164 -22.406 0.138 1 57.84 587 LYS A N 1
ATOM 4590 C CA . LYS A 1 587 ? 11.781 -22.25 -0.314 1 57.84 587 LYS A CA 1
ATOM 4591 C C . LYS A 1 587 ? 10.836 -22.047 0.867 1 57.84 587 LYS A C 1
ATOM 4593 O O . LYS A 1 587 ? 11 -22.688 1.912 1 57.84 587 LYS A O 1
ATOM 4598 N N . ARG A 1 588 ? 10.117 -21.031 0.848 1 51.03 588 ARG A N 1
ATOM 4599 C CA . ARG A 1 588 ? 9.18 -20.703 1.915 1 51.03 588 ARG A CA 1
ATOM 4600 C C . ARG A 1 588 ? 8.234 -21.875 2.189 1 51.03 588 ARG A C 1
ATOM 4602 O O . ARG A 1 588 ? 7.688 -22.469 1.258 1 51.03 588 ARG A O 1
ATOM 4609 N N . THR A 1 589 ? 8.32 -22.391 3.42 1 44.06 589 THR A N 1
ATOM 4610 C CA . THR A 1 589 ? 7.391 -23.453 3.805 1 44.06 589 THR A CA 1
ATOM 4611 C C . THR A 1 589 ? 5.961 -22.906 3.865 1 44.06 589 THR A C 1
ATOM 4613 O O . THR A 1 589 ? 5.734 -21.781 4.305 1 44.06 589 THR A O 1
ATOM 4616 N N . ARG A 1 590 ? 5.016 -23.469 3.146 1 49.94 590 ARG A N 1
ATOM 4617 C CA . ARG A 1 590 ? 3.576 -23.234 3.154 1 49.94 590 ARG A CA 1
ATOM 4618 C C . ARG A 1 590 ? 3.027 -23.234 4.578 1 49.94 590 ARG A C 1
ATOM 4620 O O . ARG A 1 590 ? 3.641 -23.812 5.484 1 49.94 590 ARG A O 1
ATOM 4627 N N . ARG A 1 591 ? 2.027 -22.438 4.898 1 48.09 591 ARG A N 1
ATOM 4628 C CA . ARG A 1 591 ? 1.359 -22.453 6.195 1 48.09 591 ARG A CA 1
ATOM 4629 C C . ARG A 1 591 ? 1.013 -23.875 6.613 1 48.09 591 ARG A C 1
ATOM 4631 O O . ARG A 1 591 ? 0.456 -24.641 5.828 1 48.09 591 ARG A O 1
ATOM 4638 N N . CYS A 1 592 ? 1.713 -24.391 7.566 1 43.66 592 CYS A N 1
ATOM 4639 C CA . CYS A 1 592 ? 1.454 -25.75 8.047 1 43.66 592 CYS A CA 1
ATOM 4640 C C . CYS A 1 592 ? 0.143 -25.812 8.82 1 43.66 592 CYS A C 1
ATOM 4642 O O . CYS A 1 592 ? -0.007 -25.156 9.852 1 43.66 592 CYS A O 1
ATOM 4644 N N . PHE A 1 593 ? -0.945 -25.984 8.156 1 47.78 593 PHE A N 1
ATOM 4645 C CA . PHE A 1 593 ? -2.211 -26.156 8.859 1 47.78 593 PHE A CA 1
ATOM 4646 C C . PHE A 1 593 ? -2.24 -27.469 9.617 1 47.78 593 PHE A C 1
ATOM 4648 O O . PHE A 1 593 ? -3.209 -27.766 10.328 1 47.78 593 PHE A O 1
ATOM 4655 N N . ASP A 1 594 ? -1.285 -28.422 9.406 1 44.16 594 ASP A N 1
ATOM 4656 C CA . ASP A 1 594 ? -1.391 -29.75 10 1 44.16 594 ASP A CA 1
ATOM 4657 C C . ASP A 1 594 ? -1.264 -29.688 11.516 1 44.16 594 ASP A C 1
ATOM 4659 O O . ASP A 1 594 ? -1.927 -30.438 12.234 1 44.16 594 ASP A O 1
ATOM 4663 N N . THR A 1 595 ? -0.064 -29.375 12.031 1 38.28 595 THR A N 1
ATOM 4664 C CA . THR A 1 595 ? 0.127 -29.531 13.469 1 38.28 595 THR A CA 1
ATOM 4665 C C . THR A 1 595 ? -0.558 -28.406 14.227 1 38.28 595 THR A C 1
ATOM 4667 O O . THR A 1 595 ? -0.424 -27.234 13.859 1 38.28 595 THR A O 1
ATOM 4670 N N . PRO A 1 596 ? -1.642 -28.875 14.914 1 36.69 596 PRO A N 1
ATOM 4671 C CA . PRO A 1 596 ? -2.125 -27.828 15.805 1 36.69 596 PRO A CA 1
ATOM 4672 C C . PRO A 1 596 ? -1 -26.938 16.344 1 36.69 596 PRO A C 1
ATOM 4674 O O . PRO A 1 596 ? -0.003 -27.438 16.859 1 36.69 596 PRO A O 1
ATOM 4677 N N . ARG A 1 597 ? -0.644 -26.141 15.617 1 37.69 597 ARG A N 1
ATOM 4678 C CA . ARG A 1 597 ? 0.417 -25.297 16.172 1 37.69 597 ARG A CA 1
ATOM 4679 C C . ARG A 1 597 ? 0.204 -25.078 17.672 1 37.69 597 ARG A C 1
ATOM 4681 O O . ARG A 1 597 ? -0.903 -24.75 18.109 1 37.69 597 ARG A O 1
ATOM 4688 N N . PRO A 1 598 ? 1.001 -25.594 18.578 1 30.89 598 PRO A N 1
ATOM 4689 C CA . PRO A 1 598 ? 0.786 -25.109 19.953 1 30.89 598 PRO A CA 1
ATOM 4690 C C . PRO A 1 598 ? 0.49 -23.625 20 1 30.89 598 PRO A C 1
ATOM 4692 O O . PRO A 1 598 ? 0.828 -22.891 19.078 1 30.89 598 PRO A O 1
ATOM 4695 N N . PRO A 1 599 ? -0.44 -23.266 20.875 1 29.28 599 PRO A N 1
ATOM 4696 C CA . PRO A 1 599 ? -0.583 -21.812 20.969 1 29.28 599 PRO A CA 1
ATOM 4697 C C . PRO A 1 599 ? 0.729 -21.062 20.703 1 29.28 599 PRO A C 1
ATOM 4699 O O . PRO A 1 599 ? 1.802 -21.562 21.047 1 29.28 599 PRO A O 1
ATOM 4702 N N . PRO A 1 600 ? 0.814 -20.375 19.656 1 29.8 600 PRO A N 1
ATOM 4703 C CA . PRO A 1 600 ? 2.146 -19.797 19.5 1 29.8 600 PRO A CA 1
ATOM 4704 C C . PRO A 1 600 ? 2.834 -19.516 20.828 1 29.8 600 PRO A C 1
ATOM 4706 O O . PRO A 1 600 ? 2.184 -19.094 21.797 1 29.8 600 PRO A O 1
ATOM 4709 N N . ALA A 1 601 ? 3.746 -20.391 21.266 1 27.11 601 ALA A N 1
ATOM 4710 C CA . ALA A 1 601 ? 4.52 -19.969 22.438 1 27.11 601 ALA A CA 1
ATOM 4711 C C . ALA A 1 601 ? 4.57 -18.438 22.531 1 27.11 601 ALA A C 1
ATOM 4713 O O . ALA A 1 601 ? 4.434 -17.75 21.516 1 27.11 601 ALA A O 1
ATOM 4714 N N . LEU A 1 602 ? 4.445 -17.953 23.766 1 26.09 602 LEU A N 1
ATOM 4715 C CA . LEU A 1 602 ? 4.582 -16.547 24.141 1 26.09 602 LEU A CA 1
ATOM 4716 C C . LEU A 1 602 ? 5.609 -15.852 23.25 1 26.09 602 LEU A C 1
ATOM 4718 O O . LEU A 1 602 ? 6.809 -16.109 23.344 1 26.09 602 LEU A O 1
ATOM 4722 N N . ARG A 1 603 ? 5.52 -15.969 22.031 1 28.92 603 ARG A N 1
ATOM 4723 C CA . ARG A 1 603 ? 6.551 -15.141 21.422 1 28.92 603 ARG A CA 1
ATOM 4724 C C . ARG A 1 603 ? 6.734 -13.836 22.188 1 28.92 603 ARG A C 1
ATOM 4726 O O . ARG A 1 603 ? 5.773 -13.086 22.391 1 28.92 603 ARG A O 1
ATOM 4733 N N . THR A 1 604 ? 7.543 -13.781 23.125 1 26.98 604 THR A N 1
ATOM 4734 C CA . THR A 1 604 ? 8.062 -12.492 23.578 1 26.98 604 THR A CA 1
ATOM 4735 C C . THR A 1 604 ? 8.055 -11.484 22.422 1 26.98 604 THR A C 1
ATOM 4737 O O . THR A 1 604 ? 8.133 -11.859 21.25 1 26.98 604 THR A O 1
ATOM 4740 N N . THR A 1 605 ? 7.543 -10.273 22.641 1 29.05 605 THR A N 1
ATOM 4741 C CA . THR A 1 605 ? 7.496 -9.039 21.859 1 29.05 605 THR A CA 1
ATOM 4742 C C . THR A 1 605 ? 8.688 -8.953 20.922 1 29.05 605 THR A C 1
ATOM 4744 O O . THR A 1 605 ? 9.016 -7.879 20.406 1 29.05 605 THR A O 1
ATOM 4747 N N . THR A 1 606 ? 9.531 -10 20.922 1 27.33 606 THR A N 1
ATOM 4748 C CA . THR A 1 606 ? 10.609 -9.68 20 1 27.33 606 THR A CA 1
ATOM 4749 C C . THR A 1 606 ? 10.078 -9.578 18.562 1 27.33 606 THR A C 1
ATOM 4751 O O . THR A 1 606 ? 9.32 -10.438 18.125 1 27.33 606 THR A O 1
ATOM 4754 N N . GLU A 1 607 ? 9.984 -8.414 18.016 1 30.64 607 GLU A N 1
ATOM 4755 C CA . GLU A 1 607 ? 9.602 -7.824 16.734 1 30.64 607 GLU A CA 1
ATOM 4756 C C . GLU A 1 607 ? 10.031 -8.711 15.562 1 30.64 607 GLU A C 1
ATOM 4758 O O . GLU A 1 607 ? 11.078 -8.484 14.961 1 30.64 607 GLU A O 1
ATOM 4763 N N . ALA A 1 608 ? 10.18 -10.039 15.781 1 31.47 608 ALA A N 1
ATOM 4764 C CA . ALA A 1 608 ? 10.609 -10.68 14.547 1 31.47 608 ALA A CA 1
ATOM 4765 C C . ALA A 1 608 ? 9.555 -10.523 13.453 1 31.47 608 ALA A C 1
ATOM 4767 O O . ALA A 1 608 ? 8.383 -10.844 13.656 1 31.47 608 ALA A O 1
ATOM 4768 N N . ASP A 1 609 ? 9.664 -9.672 12.547 1 31.94 609 ASP A N 1
ATOM 4769 C CA . ASP A 1 609 ? 9.008 -9.242 11.312 1 31.94 609 ASP A CA 1
ATOM 4770 C C . ASP A 1 609 ? 8.719 -10.438 10.406 1 31.94 609 ASP A C 1
ATOM 4772 O O . ASP A 1 609 ? 8.289 -10.266 9.266 1 31.94 609 ASP A O 1
ATOM 4776 N N . THR A 1 610 ? 9.227 -11.625 10.766 1 29.09 610 THR A N 1
ATOM 4777 C CA . THR A 1 610 ? 9.211 -12.5 9.594 1 29.09 610 THR A CA 1
ATOM 4778 C C . THR A 1 610 ? 7.828 -13.117 9.398 1 29.09 610 THR A C 1
ATOM 4780 O O . THR A 1 610 ? 7.684 -14.117 8.695 1 29.09 610 THR A O 1
ATOM 4783 N N . VAL A 1 611 ? 6.844 -12.609 9.875 1 31.3 611 VAL A N 1
ATOM 4784 C CA . VAL A 1 611 ? 5.762 -13.445 9.367 1 31.3 611 VAL A CA 1
ATOM 4785 C C . VAL A 1 611 ? 5.848 -13.531 7.84 1 31.3 611 VAL A C 1
ATOM 4787 O O . VAL A 1 611 ? 5.805 -12.508 7.152 1 31.3 611 VAL A O 1
ATOM 4790 N N . ASP A 1 612 ? 6.445 -14.531 7.305 1 31.17 612 ASP A N 1
ATOM 4791 C CA . ASP A 1 612 ? 6.434 -14.914 5.898 1 31.17 612 ASP A CA 1
ATOM 4792 C C . ASP A 1 612 ? 5.016 -14.891 5.336 1 31.17 612 ASP A C 1
ATOM 4794 O O . ASP A 1 612 ? 4.266 -15.859 5.488 1 31.17 612 ASP A O 1
ATOM 4798 N N . SER A 1 613 ? 4.273 -13.922 5.547 1 32.62 613 SER A N 1
ATOM 4799 C CA . SER A 1 613 ? 2.961 -13.891 4.91 1 32.62 613 SER A CA 1
ATOM 4800 C C . SER A 1 613 ? 3.059 -14.203 3.42 1 32.62 613 SER A C 1
ATOM 4802 O O . SER A 1 613 ? 3.896 -13.633 2.715 1 32.62 613 SER A O 1
ATOM 4804 N N . ASP A 1 614 ? 2.732 -15.312 3.041 1 33.56 614 ASP A N 1
ATOM 4805 C CA . ASP A 1 614 ? 2.598 -15.734 1.652 1 33.56 614 ASP A CA 1
ATOM 4806 C C . ASP A 1 614 ? 1.885 -14.672 0.819 1 33.56 614 ASP A C 1
ATOM 4808 O O . ASP A 1 614 ? 0.845 -14.148 1.227 1 33.56 614 ASP A O 1
ATOM 4812 N N . LEU A 1 615 ? 2.578 -14.086 -0.018 1 37.16 615 LEU A N 1
ATOM 4813 C CA . LEU A 1 615 ? 2.23 -13.07 -1.003 1 37.16 615 LEU A CA 1
ATOM 4814 C C . LEU A 1 615 ? 0.86 -13.344 -1.611 1 37.16 615 LEU A C 1
ATOM 4816 O O . LEU A 1 615 ? 0.165 -12.422 -2.035 1 37.16 615 LEU A O 1
ATOM 4820 N N . LEU A 1 616 ? 0.598 -14.641 -1.721 1 37.78 616 LEU A N 1
ATOM 4821 C CA . LEU A 1 616 ? -0.611 -14.922 -2.486 1 37.78 616 LEU A CA 1
ATOM 4822 C C . LEU A 1 616 ? -1.841 -14.344 -1.792 1 37.78 616 LEU A C 1
ATOM 4824 O O . LEU A 1 616 ? -2.791 -13.922 -2.453 1 37.78 616 LEU A O 1
ATOM 4828 N N . HIS A 1 617 ? -1.784 -14.297 -0.49 1 38.88 617 HIS A N 1
ATOM 4829 C CA . HIS A 1 617 ? -3.033 -13.938 0.17 1 38.88 617 HIS A CA 1
ATOM 4830 C C . HIS A 1 617 ? -3.277 -12.438 0.107 1 38.88 617 HIS A C 1
ATOM 4832 O O . HIS A 1 617 ? -4.355 -11.961 0.468 1 38.88 617 HIS A O 1
ATOM 4838 N N . GLN A 1 618 ? -2.25 -11.688 -0.25 1 36.12 618 GLN A N 1
ATOM 4839 C CA . GLN A 1 618 ? -2.389 -10.234 -0.154 1 36.12 618 GLN A CA 1
ATOM 4840 C C . GLN A 1 618 ? -2.998 -9.656 -1.427 1 36.12 618 GLN A C 1
ATOM 4842 O O . GLN A 1 618 ? -3.348 -8.477 -1.472 1 36.12 618 GLN A O 1
ATOM 4847 N N . VAL A 1 619 ? -2.859 -10.312 -2.486 1 31.08 619 VAL A N 1
ATOM 4848 C CA . VAL A 1 619 ? -3.215 -9.648 -3.74 1 31.08 619 VAL A CA 1
ATOM 4849 C C . VAL A 1 619 ? -4.73 -9.508 -3.838 1 31.08 619 VAL A C 1
ATOM 4851 O O . VAL A 1 619 ? -5.238 -8.688 -4.605 1 31.08 619 VAL A O 1
ATOM 4854 N N . PHE A 1 620 ? -5.445 -10.469 -3.385 1 28.8 620 PHE A N 1
ATOM 4855 C CA . PHE A 1 620 ? -6.852 -10.211 -3.676 1 28.8 620 PHE A CA 1
ATOM 4856 C C . PHE A 1 620 ? -7.512 -9.461 -2.531 1 28.8 620 PHE A C 1
ATOM 4858 O O . PHE A 1 620 ? -7.254 -9.742 -1.359 1 28.8 620 PHE A O 1
ATOM 4865 N N . MET B 1 1 ? -28.672 17.672 -1.412 1 19.97 1 MET B N 1
ATOM 4866 C CA . MET B 1 1 ? -28 17.641 -0.118 1 19.97 1 MET B CA 1
ATOM 4867 C C . MET B 1 1 ? -27.703 16.203 0.312 1 19.97 1 MET B C 1
ATOM 4869 O O . MET B 1 1 ? -28.594 15.516 0.818 1 19.97 1 MET B O 1
ATOM 4873 N N . CYS B 1 2 ? -26.922 15.477 -0.417 1 27.66 2 CYS B N 1
ATOM 4874 C CA . CYS B 1 2 ? -27.234 14.062 -0.583 1 27.66 2 CYS B CA 1
ATOM 4875 C C . CYS B 1 2 ? -26.781 13.258 0.627 1 27.66 2 CYS B C 1
ATOM 4877 O O . CYS B 1 2 ? -25.844 12.469 0.534 1 27.66 2 CYS B O 1
ATOM 4879 N N . GLY B 1 3 ? -26.703 14.008 1.715 1 29.03 3 GLY B N 1
ATOM 4880 C CA . GLY B 1 3 ? -26.391 13.32 2.957 1 29.03 3 GLY B CA 1
ATOM 4881 C C . GLY B 1 3 ? -27.312 12.164 3.254 1 29.03 3 GLY B C 1
ATOM 4882 O O . GLY B 1 3 ? -28.375 12.023 2.629 1 29.03 3 GLY B O 1
ATOM 4883 N N . ARG B 1 4 ? -26.766 11.125 3.631 1 35.62 4 ARG B N 1
ATOM 4884 C CA . ARG B 1 4 ? -27.641 10.008 4 1 35.62 4 ARG B CA 1
ATOM 4885 C C . ARG B 1 4 ? -28.797 10.477 4.859 1 35.62 4 ARG B C 1
ATOM 4887 O O . ARG B 1 4 ? -28.656 11.406 5.656 1 35.62 4 ARG B O 1
ATOM 4894 N N . PRO B 1 5 ? -29.984 10.211 4.473 1 35.84 5 PRO B N 1
ATOM 4895 C CA . PRO B 1 5 ? -31.188 10.625 5.203 1 35.84 5 PRO B CA 1
ATOM 4896 C C . PRO B 1 5 ? -31.031 10.477 6.715 1 35.84 5 PRO B C 1
ATOM 4898 O O . PRO B 1 5 ? -31.516 11.328 7.469 1 35.84 5 PRO B O 1
ATOM 4901 N N . SER B 1 6 ? -30.375 9.461 7.145 1 38.69 6 SER B N 1
ATOM 4902 C CA . SER B 1 6 ? -30.297 9.148 8.57 1 38.69 6 SER B CA 1
ATOM 4903 C C . SER B 1 6 ? -29.5 10.203 9.328 1 38.69 6 SER B C 1
ATOM 4905 O O . SER B 1 6 ? -29.875 10.586 10.438 1 38.69 6 SER B O 1
ATOM 4907 N N . THR B 1 7 ? -28.438 10.633 8.688 1 36.38 7 THR B N 1
ATOM 4908 C CA . THR B 1 7 ? -27.625 11.656 9.344 1 36.38 7 THR B CA 1
ATOM 4909 C C . THR B 1 7 ? -28.344 13 9.359 1 36.38 7 THR B C 1
ATOM 4911 O O . THR B 1 7 ? -28.156 13.805 10.266 1 36.38 7 THR B O 1
ATOM 4914 N N . PHE B 1 8 ? -29.188 13.141 8.406 1 39.56 8 PHE B N 1
ATOM 4915 C CA . PHE B 1 8 ? -30 14.352 8.352 1 39.56 8 PHE B CA 1
ATOM 4916 C C . PHE B 1 8 ? -31.016 14.359 9.477 1 39.56 8 PHE B C 1
ATOM 4918 O O . PHE B 1 8 ? -31.297 15.406 10.062 1 39.56 8 PHE B O 1
ATOM 4925 N N . ARG B 1 9 ? -31.516 13.18 9.844 1 43.5 9 ARG B N 1
ATOM 4926 C CA . ARG B 1 9 ? -32.562 13.07 10.859 1 43.5 9 ARG B CA 1
ATOM 4927 C C . ARG B 1 9 ? -32.031 13.5 12.227 1 43.5 9 ARG B C 1
ATOM 4929 O O . ARG B 1 9 ? -32.719 14.234 12.953 1 43.5 9 ARG B O 1
ATOM 4936 N N . ALA B 1 10 ? -30.812 13.102 12.477 1 44.34 10 ALA B N 1
ATOM 4937 C CA . ALA B 1 10 ? -30.25 13.445 13.781 1 44.34 10 ALA B CA 1
ATOM 4938 C C . ALA B 1 10 ? -29.969 14.938 13.883 1 44.34 10 ALA B C 1
ATOM 4940 O O . ALA B 1 10 ? -30.188 15.555 14.93 1 44.34 10 ALA B O 1
ATOM 4941 N N . HIS B 1 11 ? -29.578 15.539 12.727 1 40.56 11 HIS B N 1
ATOM 4942 C CA . HIS B 1 11 ? -29.359 16.969 12.703 1 40.56 11 HIS B CA 1
ATOM 4943 C C . HIS B 1 11 ? -30.656 17.75 12.852 1 40.56 11 HIS B C 1
ATOM 4945 O O . HIS B 1 11 ? -30.719 18.75 13.562 1 40.56 11 HIS B O 1
ATOM 4951 N N . ILE B 1 12 ? -31.625 17.266 12.266 1 47.38 12 ILE B N 1
ATOM 4952 C CA . ILE B 1 12 ? -32.906 17.938 12.367 1 47.38 12 ILE B CA 1
ATOM 4953 C C . ILE B 1 12 ? -33.375 17.969 13.828 1 47.38 12 ILE B C 1
ATOM 4955 O O . ILE B 1 12 ? -33.906 18.969 14.289 1 47.38 12 ILE B O 1
ATOM 4959 N N . LYS B 1 13 ? -32.969 16.906 14.531 1 50.88 13 LYS B N 1
ATOM 4960 C CA . LYS B 1 13 ? -33.438 16.797 15.906 1 50.88 13 LYS B CA 1
ATOM 4961 C C . LYS B 1 13 ? -32.75 17.844 16.797 1 50.88 13 LYS B C 1
ATOM 4963 O O . LYS B 1 13 ? -33.375 18.406 17.703 1 50.88 13 LYS B O 1
ATOM 4968 N N . THR B 1 14 ? -31.422 18.125 16.484 1 49.28 14 THR B N 1
ATOM 4969 C CA . THR B 1 14 ? -30.672 18.922 17.453 1 49.28 14 THR B CA 1
ATOM 4970 C C . THR B 1 14 ? -30.469 20.344 16.953 1 49.28 14 THR B C 1
ATOM 4972 O O . THR B 1 14 ? -30.016 21.219 17.688 1 49.28 14 THR B O 1
ATOM 4975 N N . CYS B 1 15 ? -30.734 20.609 15.617 1 45.03 15 CYS B N 1
ATOM 4976 C CA . CYS B 1 15 ? -30.516 21.938 15.039 1 45.03 15 CYS B CA 1
ATOM 4977 C C . CYS B 1 15 ? -31.547 22.922 15.539 1 45.03 15 CYS B C 1
ATOM 4979 O O . CYS B 1 15 ? -32.75 22.672 15.461 1 45.03 15 CYS B O 1
ATOM 4981 N N . PRO B 1 16 ? -31.203 23.812 16.266 1 46.81 16 PRO B N 1
ATOM 4982 C CA . PRO B 1 16 ? -32.125 24.781 16.875 1 46.81 16 PRO B CA 1
ATOM 4983 C C . PRO B 1 16 ? -33 25.5 15.828 1 46.81 16 PRO B C 1
ATOM 4985 O O . PRO B 1 16 ? -34.031 26.047 16.172 1 46.81 16 PRO B O 1
ATOM 4988 N N . HIS B 1 17 ? -32.531 25.625 14.578 1 45 17 HIS B N 1
ATOM 4989 C CA . HIS B 1 17 ? -33.25 26.469 13.633 1 45 17 HIS B CA 1
ATOM 4990 C C . HIS B 1 17 ? -34.312 25.672 12.891 1 45 17 HIS B C 1
ATOM 4992 O O . HIS B 1 17 ? -34.938 26.172 11.945 1 45 17 HIS B O 1
ATOM 4998 N N . MET B 1 18 ? -34.375 24.406 13.094 1 46.97 18 MET B N 1
ATOM 4999 C CA . MET B 1 18 ? -35.438 23.625 12.477 1 46.97 18 MET B CA 1
ATOM 5000 C C . MET B 1 18 ? -36.781 23.953 13.102 1 46.97 18 MET B C 1
ATOM 5002 O O . MET B 1 18 ? -36.906 24.062 14.32 1 46.97 18 MET B O 1
ATOM 5006 N N . PRO B 1 19 ? -37.812 24.297 12.266 1 49.44 19 PRO B N 1
ATOM 5007 C CA . PRO B 1 19 ? -39.094 24.625 12.828 1 49.44 19 PRO B CA 1
ATOM 5008 C C . PRO B 1 19 ? -39.656 23.547 13.75 1 49.44 19 PRO B C 1
ATOM 5010 O O . PRO B 1 19 ? -39.312 22.359 13.578 1 49.44 19 PRO B O 1
ATOM 5013 N N . LEU B 1 20 ? -40.188 23.875 14.938 1 53.03 20 LEU B N 1
ATOM 5014 C CA . LEU B 1 20 ? -40.75 23.031 16 1 53.03 20 LEU B CA 1
ATOM 5015 C C . LEU B 1 20 ? -41.625 21.922 15.422 1 53.03 20 LEU B C 1
ATOM 5017 O O . LEU B 1 20 ? -41.625 20.797 15.914 1 53.03 20 LEU B O 1
ATOM 5021 N N . GLU B 1 21 ? -42.375 22.266 14.359 1 56.19 21 GLU B N 1
ATOM 5022 C CA . GLU B 1 21 ? -43.344 21.359 13.766 1 56.19 21 GLU B CA 1
ATOM 5023 C C . GLU B 1 21 ? -42.656 20.156 13.148 1 56.19 21 GLU B C 1
ATOM 5025 O O . GLU B 1 21 ? -43.156 19.031 13.25 1 56.19 21 GLU B O 1
ATOM 5030 N N . ALA B 1 22 ? -41.531 20.438 12.523 1 52.56 22 ALA B N 1
ATOM 5031 C CA . ALA B 1 22 ? -40.812 19.375 11.836 1 52.56 22 ALA B CA 1
ATOM 5032 C C . ALA B 1 22 ? -40.156 18.438 12.844 1 52.56 22 ALA B C 1
ATOM 5034 O O . ALA B 1 22 ? -40.094 17.219 12.625 1 52.56 22 ALA B O 1
ATOM 5035 N N . LYS B 1 23 ? -39.625 19 13.961 1 54.28 23 LYS B N 1
ATOM 5036 C CA . LYS B 1 23 ? -39.125 18.219 15.078 1 54.28 23 LYS B CA 1
ATOM 5037 C C . LYS B 1 23 ? -40.219 17.312 15.648 1 54.28 23 LYS B C 1
ATOM 5039 O O . LYS B 1 23 ? -39.938 16.156 16 1 54.28 23 LYS B O 1
ATOM 5044 N N . GLN B 1 24 ? -41.438 17.812 15.797 1 55.19 24 GLN B N 1
ATOM 5045 C CA . GLN B 1 24 ? -42.594 17.094 16.344 1 55.19 24 GLN B CA 1
ATOM 5046 C C . GLN B 1 24 ? -42.969 15.914 15.461 1 55.19 24 GLN B C 1
ATOM 5048 O O . GLN B 1 24 ? -43.281 14.828 15.961 1 55.19 24 GLN B O 1
ATOM 5053 N N . THR B 1 25 ? -43 16.094 14.172 1 53.94 25 THR B N 1
ATOM 5054 C CA . THR B 1 25 ? -43.406 15.023 13.258 1 53.94 25 THR B CA 1
ATOM 5055 C C . THR B 1 25 ? -42.406 13.875 13.32 1 53.94 25 THR B C 1
ATOM 5057 O O . THR B 1 25 ? -42.812 12.703 13.258 1 53.94 25 THR B O 1
ATOM 5060 N N . LEU B 1 26 ? -41.125 14.266 13.469 1 46.91 26 LEU B N 1
ATOM 5061 C CA . LEU B 1 26 ? -40.094 13.219 13.578 1 46.91 26 LEU B CA 1
ATOM 5062 C C . LEU B 1 26 ? -40.219 12.484 14.906 1 46.91 26 LEU B C 1
ATOM 5064 O O . LEU B 1 26 ? -40.094 11.266 14.961 1 46.91 26 LEU B O 1
ATOM 5068 N N . ALA B 1 27 ? -40.438 13.203 16 1 48.97 27 ALA B N 1
ATOM 5069 C CA . ALA B 1 27 ? -40.656 12.586 17.312 1 48.97 27 ALA B CA 1
ATOM 5070 C C . ALA B 1 27 ? -41.812 11.617 17.266 1 48.97 27 ALA B C 1
ATOM 5072 O O . ALA B 1 27 ? -41.781 10.555 17.891 1 48.97 27 ALA B O 1
ATOM 5073 N N . GLU B 1 28 ? -42.875 12 16.641 1 48.72 28 GLU B N 1
ATOM 5074 C CA . GLU B 1 28 ? -44.062 11.172 16.562 1 48.72 28 GLU B CA 1
ATOM 5075 C C . GLU B 1 28 ? -43.781 9.875 15.805 1 48.72 28 GLU B C 1
ATOM 5077 O O . GLU B 1 28 ? -44.312 8.812 16.156 1 48.72 28 GLU B O 1
ATOM 5082 N N . GLU B 1 29 ? -43.031 10.016 14.773 1 44.5 29 GLU B N 1
ATOM 5083 C CA . GLU B 1 29 ? -42.719 8.82 13.992 1 44.5 29 GLU B CA 1
ATOM 5084 C C . GLU B 1 29 ? -41.812 7.867 14.758 1 44.5 29 GLU B C 1
ATOM 5086 O O . GLU B 1 29 ? -41.969 6.645 14.672 1 44.5 29 GLU B O 1
ATOM 5091 N N . ASP B 1 30 ? -40.812 8.461 15.484 1 35.59 30 ASP B N 1
ATOM 5092 C CA . ASP B 1 30 ? -39.938 7.609 16.297 1 35.59 30 ASP B CA 1
ATOM 5093 C C . ASP B 1 30 ? -40.719 6.934 17.422 1 35.59 30 ASP B C 1
ATOM 5095 O O . ASP B 1 30 ? -40.438 5.797 17.797 1 35.59 30 ASP B O 1
ATOM 5099 N N . ALA B 1 31 ? -41.625 7.762 18.047 1 38.56 31 ALA B N 1
ATOM 5100 C CA . ALA B 1 31 ? -42.406 7.238 19.141 1 38.56 31 ALA B CA 1
ATOM 5101 C C . ALA B 1 31 ? -43.188 5.98 18.734 1 38.56 31 ALA B C 1
ATOM 5103 O O . ALA B 1 31 ? -43.594 5.18 19.578 1 38.56 31 ALA B O 1
ATOM 5104 N N . ALA B 1 32 ? -43.719 6.051 17.516 1 36.16 32 ALA B N 1
ATOM 5105 C CA . ALA B 1 32 ? -44.562 4.926 17.094 1 36.16 32 ALA B CA 1
ATOM 5106 C C . ALA B 1 32 ? -43.719 3.652 16.953 1 36.16 32 ALA B C 1
ATOM 5108 O O . ALA B 1 32 ? -44.281 2.555 16.844 1 36.16 32 ALA B O 1
ATOM 5109 N N . LYS B 1 33 ? -42.5 3.811 16.531 1 32.41 33 LYS B N 1
ATOM 5110 C CA . LYS B 1 33 ? -41.875 2.561 16.109 1 32.41 33 LYS B CA 1
ATOM 5111 C C . LYS B 1 33 ? -41.344 1.779 17.328 1 32.41 33 LYS B C 1
ATOM 5113 O O . LYS B 1 33 ? -40.906 0.637 17.188 1 32.41 33 LYS B O 1
ATOM 5118 N N . ASN B 1 34 ? -40.781 2.4 18.406 1 25.73 34 ASN B N 1
ATOM 5119 C CA . ASN B 1 34 ? -40 1.596 19.344 1 25.73 34 ASN B CA 1
ATOM 5120 C C . ASN B 1 34 ? -40.875 0.923 20.375 1 25.73 34 ASN B C 1
ATOM 5122 O O . ASN B 1 34 ? -41.312 1.562 21.344 1 25.73 34 ASN B O 1
ATOM 5126 N N . PRO B 1 35 ? -41.625 -0.076 20.031 1 22.59 35 PRO B N 1
ATOM 5127 C CA . PRO B 1 35 ? -42.344 -0.623 21.172 1 22.59 35 PRO B CA 1
ATOM 5128 C C . PRO B 1 35 ? -41.406 -1.087 22.297 1 22.59 35 PRO B C 1
ATOM 5130 O O . PRO B 1 35 ? -40.219 -1.361 22.047 1 22.59 35 PRO B O 1
ATOM 5133 N N . PRO B 1 36 ? -41.812 -0.917 23.547 1 20.94 36 PRO B N 1
ATOM 5134 C CA . PRO B 1 36 ? -41.156 -1.117 24.844 1 20.94 36 PRO B CA 1
ATOM 5135 C C . PRO B 1 36 ? -40.688 -2.555 25.047 1 20.94 36 PRO B C 1
ATOM 5137 O O . PRO B 1 36 ? -41.5 -3.48 25.062 1 20.94 36 PRO B O 1
ATOM 5140 N N . ASP B 1 37 ? -39.719 -3.002 24.219 1 21.3 37 ASP B N 1
ATOM 5141 C CA . ASP B 1 37 ? -39.375 -4.422 24.344 1 21.3 37 ASP B CA 1
ATOM 5142 C C . ASP B 1 37 ? -39.219 -4.812 25.812 1 21.3 37 ASP B C 1
ATOM 5144 O O . ASP B 1 37 ? -38.812 -3.998 26.641 1 21.3 37 ASP B O 1
ATOM 5148 N N . GLU B 1 38 ? -39.812 -5.914 26.172 1 19.62 38 GLU B N 1
ATOM 5149 C CA . GLU B 1 38 ? -40.062 -6.594 27.438 1 19.62 38 GLU B CA 1
ATOM 5150 C C . GLU B 1 38 ? -38.75 -6.984 28.109 1 19.62 38 GLU B C 1
ATOM 5152 O O . GLU B 1 38 ? -37.719 -7.195 27.438 1 19.62 38 GLU B O 1
ATOM 5157 N N . PRO B 1 39 ? -38.719 -6.941 29.469 1 19.91 39 PRO B N 1
ATOM 5158 C CA . PRO B 1 39 ? -37.75 -7 30.562 1 19.91 39 PRO B CA 1
ATOM 5159 C C . PRO B 1 39 ? -37.031 -8.336 30.641 1 19.91 39 PRO B C 1
ATOM 5161 O O . PRO B 1 39 ? -36.312 -8.594 31.594 1 19.91 39 PRO B O 1
ATOM 5164 N N . ASN B 1 40 ? -36.531 -8.852 29.438 1 18.98 40 ASN B N 1
ATOM 5165 C CA . ASN B 1 40 ? -36.188 -10.25 29.641 1 18.98 40 ASN B CA 1
ATOM 5166 C C . ASN B 1 40 ? -35.188 -10.414 30.797 1 18.98 40 ASN B C 1
ATOM 5168 O O . ASN B 1 40 ? -34.406 -9.508 31.078 1 18.98 40 ASN B O 1
ATOM 5172 N N . ASN B 1 41 ? -35.344 -11.5 31.578 1 17.62 41 ASN B N 1
ATOM 5173 C CA . ASN B 1 41 ? -34.938 -12.078 32.875 1 17.62 41 ASN B CA 1
ATOM 5174 C C . ASN B 1 41 ? -33.438 -12.43 32.906 1 17.62 41 ASN B C 1
ATOM 5176 O O . ASN B 1 41 ? -32.875 -12.836 31.875 1 17.62 41 ASN B O 1
ATOM 5180 N N . PRO B 1 42 ? -32.75 -12.109 34.031 1 18.39 42 PRO B N 1
ATOM 5181 C CA . PRO B 1 42 ? -31.391 -11.992 34.531 1 18.39 42 PRO B CA 1
ATOM 5182 C C . PRO B 1 42 ? -30.688 -13.344 34.656 1 18.39 42 PRO B C 1
ATOM 5184 O O . PRO B 1 42 ? -30.641 -13.938 35.719 1 18.39 42 PRO B O 1
ATOM 5187 N N . GLY B 1 43 ? -30.672 -14.203 33.531 1 17.72 43 GLY B N 1
ATOM 5188 C CA . GLY B 1 43 ? -30.266 -15.523 33.969 1 17.72 43 GLY B CA 1
ATOM 5189 C C . GLY B 1 43 ? -28.906 -15.539 34.656 1 17.72 43 GLY B C 1
ATOM 5190 O O . GLY B 1 43 ? -28.125 -14.594 34.5 1 17.72 43 GLY B O 1
ATOM 5191 N N . PRO B 1 44 ? -28.609 -16.625 35.5 1 16.8 44 PRO B N 1
ATOM 5192 C CA . PRO B 1 44 ? -27.734 -16.844 36.656 1 16.8 44 PRO B CA 1
ATOM 5193 C C . PRO B 1 44 ? -26.266 -16.984 36.281 1 16.8 44 PRO B C 1
ATOM 5195 O O . PRO B 1 44 ? -25.938 -17.266 35.125 1 16.8 44 PRO B O 1
ATOM 5198 N N . ASP B 1 45 ? -25.344 -16.766 37.25 1 16.94 45 ASP B N 1
ATOM 5199 C CA . ASP B 1 45 ? -23.984 -16.422 37.625 1 16.94 45 ASP B CA 1
ATOM 5200 C C . ASP B 1 45 ? -23.047 -17.625 37.531 1 16.94 45 ASP B C 1
ATOM 5202 O O . ASP B 1 45 ? -21.875 -17.531 37.938 1 16.94 45 ASP B O 1
ATOM 5206 N N . PHE B 1 46 ? -23.094 -18.641 36.562 1 17.38 46 PHE B N 1
ATOM 5207 C CA . PHE B 1 46 ? -22.359 -19.828 37 1 17.38 46 PHE B CA 1
ATOM 5208 C C . PHE B 1 46 ? -20.859 -19.594 36.938 1 17.38 46 PHE B C 1
ATOM 5210 O O . PHE B 1 46 ? -20.344 -19.062 35.969 1 17.38 46 PHE B O 1
ATOM 5217 N N . SER B 1 47 ? -20.094 -19.75 38.125 1 15.87 47 SER B N 1
ATOM 5218 C CA . SER B 1 47 ? -18.781 -19.453 38.688 1 15.87 47 SER B CA 1
ATOM 5219 C C . SER B 1 47 ? -17.719 -20.438 38.219 1 15.87 47 SER B C 1
ATOM 5221 O O . SER B 1 47 ? -16.547 -20.281 38.531 1 15.87 47 SER B O 1
ATOM 5223 N N . PRO B 1 48 ? -17.75 -21.328 37.156 1 16.92 48 PRO B N 1
ATOM 5224 C CA . PRO B 1 48 ? -16.891 -22.438 37.594 1 16.92 48 PRO B CA 1
ATOM 5225 C C . PRO B 1 48 ? -15.406 -22.062 37.594 1 16.92 48 PRO B C 1
ATOM 5227 O O . PRO B 1 48 ? -14.992 -21.172 36.844 1 16.92 48 PRO B O 1
ATOM 5230 N N . ASP B 1 49 ? -14.539 -22.609 38.562 1 16.34 49 ASP B N 1
ATOM 5231 C CA . ASP B 1 49 ? -13.297 -22.516 39.312 1 16.34 49 ASP B CA 1
ATOM 5232 C C . ASP B 1 49 ? -12.125 -23.078 38.5 1 16.34 49 ASP B C 1
ATOM 5234 O O . ASP B 1 49 ? -10.969 -22.953 38.906 1 16.34 49 ASP B O 1
ATOM 5238 N N . LEU B 1 50 ? -12.203 -23.766 37.344 1 17.81 50 LEU B N 1
ATOM 5239 C CA . LEU B 1 50 ? -11.219 -24.844 37.312 1 17.81 50 LEU B CA 1
ATOM 5240 C C . LEU B 1 50 ? -9.82 -24.297 37.062 1 17.81 50 LEU B C 1
ATOM 5242 O O . LEU B 1 50 ? -9.594 -23.578 36.094 1 17.81 50 LEU B O 1
ATOM 5246 N N . GLY B 1 51 ? -8.867 -24.281 38.062 1 16.27 51 GLY B N 1
ATOM 5247 C CA . GLY B 1 51 ? -7.578 -23.703 38.438 1 16.27 51 GLY B CA 1
ATOM 5248 C C . GLY B 1 51 ? -6.418 -24.281 37.656 1 16.27 51 GLY B C 1
ATOM 5249 O O . GLY B 1 51 ? -5.344 -23.672 37.594 1 16.27 51 GLY B O 1
ATOM 5250 N N . GLY B 1 52 ? -6.324 -25.5 37.125 1 17.91 52 GLY B N 1
ATOM 5251 C CA . GLY B 1 52 ? -5.059 -26.094 37.5 1 17.91 52 GLY B CA 1
ATOM 5252 C C . GLY B 1 52 ? -3.879 -25.562 36.719 1 17.91 52 GLY B C 1
ATOM 5253 O O . GLY B 1 52 ? -4.059 -24.906 35.688 1 17.91 52 GLY B O 1
ATOM 5254 N N . PRO B 1 53 ? -2.625 -25.609 37.281 1 17.55 53 PRO B N 1
ATOM 5255 C CA . PRO B 1 53 ? -1.333 -24.922 37.156 1 17.55 53 PRO B CA 1
ATOM 5256 C C . PRO B 1 53 ? -0.537 -25.406 35.938 1 17.55 53 PRO B C 1
ATOM 5258 O O . PRO B 1 53 ? -0.179 -26.578 35.875 1 17.55 53 PRO B O 1
ATOM 5261 N N . LEU B 1 54 ? -0.978 -25.375 34.719 1 18.34 54 LEU B N 1
ATOM 5262 C CA . LEU B 1 54 ? -0.189 -26.234 33.844 1 18.34 54 LEU B CA 1
ATOM 5263 C C . LEU B 1 54 ? 1.265 -25.781 33.781 1 18.34 54 LEU B C 1
ATOM 5265 O O . LEU B 1 54 ? 1.543 -24.578 33.844 1 18.34 54 LEU B O 1
ATOM 5269 N N . PRO B 1 55 ? 2.256 -26.734 33.969 1 18.17 55 PRO B N 1
ATOM 5270 C CA . PRO B 1 55 ? 3.689 -26.641 34.25 1 18.17 55 PRO B CA 1
ATOM 5271 C C . PRO B 1 55 ? 4.477 -26 33.094 1 18.17 55 PRO B C 1
ATOM 5273 O O . PRO B 1 55 ? 4.004 -25.953 31.969 1 18.17 55 PRO B O 1
ATOM 5276 N N . PRO B 1 56 ? 5.73 -25.5 33.406 1 17.75 56 PRO B N 1
ATOM 5277 C CA . PRO B 1 56 ? 6.68 -24.547 32.812 1 17.75 56 PRO B CA 1
ATOM 5278 C C . PRO B 1 56 ? 7.355 -25.094 31.562 1 17.75 56 PRO B C 1
ATOM 5280 O O . PRO B 1 56 ? 7.875 -26.203 31.578 1 17.75 56 PRO B O 1
ATOM 5283 N N . ALA B 1 57 ? 6.832 -24.953 30.344 1 17.89 57 ALA B N 1
ATOM 5284 C CA . ALA B 1 57 ? 7.375 -25.562 29.141 1 17.89 57 ALA B CA 1
ATOM 5285 C C . ALA B 1 57 ? 8.844 -25.203 28.953 1 17.89 57 ALA B C 1
ATOM 5287 O O . ALA B 1 57 ? 9.25 -24.062 29.219 1 17.89 57 ALA B O 1
ATOM 5288 N N . ALA B 1 58 ? 9.781 -26.234 28.844 1 18.81 58 ALA B N 1
ATOM 5289 C CA . ALA B 1 58 ? 11.227 -26.375 28.734 1 18.81 58 ALA B CA 1
ATOM 5290 C C . ALA B 1 58 ? 11.75 -25.641 27.5 1 18.81 58 ALA B C 1
ATOM 5292 O O . ALA B 1 58 ? 11.086 -25.594 26.469 1 18.81 58 ALA B O 1
ATOM 5293 N N . SER B 1 59 ? 12.695 -24.688 27.672 1 19.11 59 SER B N 1
ATOM 5294 C CA . SER B 1 59 ? 13.438 -23.656 26.938 1 19.11 59 SER B CA 1
ATOM 5295 C C . SER B 1 59 ? 14.25 -24.281 25.797 1 19.11 59 SER B C 1
ATOM 5297 O O . SER B 1 59 ? 15.406 -24.672 26 1 19.11 59 SER B O 1
ATOM 5299 N N . VAL B 1 60 ? 13.75 -25.172 24.891 1 18.7 60 VAL B N 1
ATOM 5300 C CA . VAL B 1 60 ? 14.781 -25.75 24.031 1 18.7 60 VAL B CA 1
ATOM 5301 C C . VAL B 1 60 ? 15.438 -24.656 23.203 1 18.7 60 VAL B C 1
ATOM 5303 O O . VAL B 1 60 ? 14.75 -23.859 22.562 1 18.7 60 VAL B O 1
ATOM 5306 N N . SER B 1 61 ? 16.719 -24.312 23.469 1 19.08 61 SER B N 1
ATOM 5307 C CA . SER B 1 61 ? 17.75 -23.438 22.922 1 19.08 61 SER B CA 1
ATOM 5308 C C . SER B 1 61 ? 18.031 -23.75 21.453 1 19.08 61 SER B C 1
ATOM 5310 O O . SER B 1 61 ? 18.609 -24.797 21.125 1 19.08 61 SER B O 1
ATOM 5312 N N . LEU B 1 62 ? 17.109 -23.625 20.594 1 21.22 62 LEU B N 1
ATOM 5313 C CA . LEU B 1 62 ? 17.453 -23.984 19.219 1 21.22 62 LEU B CA 1
ATOM 5314 C C . LEU B 1 62 ? 18.609 -23.125 18.703 1 21.22 62 LEU B C 1
ATOM 5316 O O . LEU B 1 62 ? 18.531 -21.891 18.75 1 21.22 62 LEU B O 1
ATOM 5320 N N . THR B 1 63 ? 19.844 -23.609 18.703 1 20.08 63 THR B N 1
ATOM 5321 C CA . THR B 1 63 ? 21.125 -23.172 18.156 1 20.08 63 THR B CA 1
ATOM 5322 C C . THR B 1 63 ? 20.969 -22.75 16.688 1 20.08 63 THR B C 1
ATOM 5324 O O . THR B 1 63 ? 20.328 -23.438 15.898 1 20.08 63 THR B O 1
ATOM 5327 N N . SER B 1 64 ? 21.078 -21.484 16.391 1 23.53 64 SER B N 1
ATOM 5328 C CA . SER B 1 64 ? 21.109 -20.703 15.156 1 23.53 64 SER B CA 1
ATOM 5329 C C . SER B 1 64 ? 22.109 -21.297 14.164 1 23.53 64 SER B C 1
ATOM 5331 O O . SER B 1 64 ? 23.312 -21.234 14.391 1 23.53 64 SER B O 1
ATOM 5333 N N . VAL B 1 65 ? 21.938 -22.5 13.633 1 23.44 65 VAL B N 1
ATOM 5334 C CA . VAL B 1 65 ? 22.891 -23.016 12.656 1 23.44 65 VAL B CA 1
ATOM 5335 C C . VAL B 1 65 ? 23.047 -22.031 11.508 1 23.44 65 VAL B C 1
ATOM 5337 O O . VAL B 1 65 ? 22.062 -21.625 10.883 1 23.44 65 VAL B O 1
ATOM 5340 N N . SER B 1 66 ? 24.125 -21.281 11.461 1 27.27 66 SER B N 1
ATOM 5341 C CA . SER B 1 66 ? 24.781 -20.391 10.508 1 27.27 66 SER B CA 1
ATOM 5342 C C . SER B 1 66 ? 24.969 -21.062 9.156 1 27.27 66 SER B C 1
ATOM 5344 O O . SER B 1 66 ? 26.078 -21.438 8.789 1 27.27 66 SER B O 1
ATOM 5346 N N . LEU B 1 67 ? 24.266 -22.062 8.742 1 27.09 67 LEU B N 1
ATOM 5347 C CA . LEU B 1 67 ? 24.781 -22.828 7.617 1 27.09 67 LEU B CA 1
ATOM 5348 C C . LEU B 1 67 ? 24.734 -22.016 6.332 1 27.09 67 LEU B C 1
ATOM 5350 O O . LEU B 1 67 ? 23.766 -22.078 5.574 1 27.09 67 LEU B O 1
ATOM 5354 N N . LEU B 1 68 ? 24.953 -20.734 6.367 1 30.94 68 LEU B N 1
ATOM 5355 C CA . LEU B 1 68 ? 24.984 -20.219 5.004 1 30.94 68 LEU B CA 1
ATOM 5356 C C . LEU B 1 68 ? 26.047 -20.953 4.172 1 30.94 68 LEU B C 1
ATOM 5358 O O . LEU B 1 68 ? 27.188 -21.078 4.59 1 30.94 68 LEU B O 1
ATOM 5362 N N . PRO B 1 69 ? 25.734 -21.938 3.424 1 31.55 69 PRO B N 1
ATOM 5363 C CA . PRO B 1 69 ? 26.797 -22.547 2.635 1 31.55 69 PRO B CA 1
ATOM 5364 C C . PRO B 1 69 ? 27.672 -21.5 1.937 1 31.55 69 PRO B C 1
ATOM 5366 O O . PRO B 1 69 ? 27.234 -20.375 1.715 1 31.55 69 PRO B O 1
ATOM 5369 N N . PRO B 1 70 ? 29.062 -21.688 1.874 1 30.12 70 PRO B N 1
ATOM 5370 C CA . PRO B 1 70 ? 30.047 -20.812 1.227 1 30.12 70 PRO B CA 1
ATOM 5371 C C . PRO B 1 70 ? 29.672 -20.484 -0.216 1 30.12 70 PRO B C 1
ATOM 5373 O O . PRO B 1 70 ? 29.234 -21.359 -0.965 1 30.12 70 PRO B O 1
ATOM 5376 N N . VAL B 1 71 ? 29.125 -19.375 -0.513 1 35.34 71 VAL B N 1
ATOM 5377 C CA . VAL B 1 71 ? 28.953 -18.844 -1.858 1 35.34 71 VAL B CA 1
ATOM 5378 C C . VAL B 1 71 ? 30.188 -19.156 -2.705 1 35.34 71 VAL B C 1
ATOM 5380 O O . VAL B 1 71 ? 31.312 -19.047 -2.225 1 35.34 71 VAL B O 1
ATOM 5383 N N . PRO B 1 72 ? 30.078 -20.016 -3.65 1 32.91 72 PRO B N 1
ATOM 5384 C CA . PRO B 1 72 ? 31.281 -20.219 -4.457 1 32.91 72 PRO B CA 1
ATOM 5385 C C . PRO B 1 72 ? 32.031 -18.922 -4.727 1 32.91 72 PRO B C 1
ATOM 5387 O O . PRO B 1 72 ? 31.438 -17.844 -4.723 1 32.91 72 PRO B O 1
ATOM 5390 N N . GLU B 1 73 ? 33.406 -18.891 -4.508 1 34.41 73 GLU B N 1
ATOM 5391 C CA . GLU B 1 73 ? 34.562 -18 -4.547 1 34.41 73 GLU B CA 1
ATOM 5392 C C . GLU B 1 73 ? 34.625 -17.234 -5.867 1 34.41 73 GLU B C 1
ATOM 5394 O O . GLU B 1 73 ? 35.625 -16.578 -6.168 1 34.41 73 GLU B O 1
ATOM 5399 N N . HIS B 1 74 ? 33.844 -17.547 -6.867 1 35.25 74 HIS B N 1
ATOM 5400 C CA . HIS B 1 74 ? 34.438 -16.75 -7.941 1 35.25 74 HIS B CA 1
ATOM 5401 C C . HIS B 1 74 ? 34.375 -15.258 -7.613 1 35.25 74 HIS B C 1
ATOM 5403 O O . HIS B 1 74 ? 33.5 -14.547 -8.102 1 35.25 74 HIS B O 1
ATOM 5409 N N . ASN B 1 75 ? 34.438 -14.914 -6.363 1 39.12 75 ASN B N 1
ATOM 5410 C CA . ASN B 1 75 ? 34.312 -13.578 -5.781 1 39.12 75 ASN B CA 1
ATOM 5411 C C . ASN B 1 75 ? 35.406 -12.633 -6.316 1 39.12 75 ASN B C 1
ATOM 5413 O O . ASN B 1 75 ? 36.562 -12.773 -5.988 1 39.12 75 ASN B O 1
ATOM 5417 N N . ILE B 1 76 ? 35.281 -12.25 -7.535 1 41.69 76 ILE B N 1
ATOM 5418 C CA . ILE B 1 76 ? 36.219 -11.203 -7.938 1 41.69 76 ILE B CA 1
ATOM 5419 C C . ILE B 1 76 ? 36.219 -10.102 -6.883 1 41.69 76 ILE B C 1
ATOM 5421 O O . ILE B 1 76 ? 35.219 -9.453 -6.629 1 41.69 76 ILE B O 1
ATOM 5425 N N . GLN B 1 77 ? 36.938 -10.391 -5.867 1 48.44 77 GLN B N 1
ATOM 5426 C CA . GLN B 1 77 ? 37.25 -9.375 -4.863 1 48.44 77 GLN B CA 1
ATOM 5427 C C . GLN B 1 77 ? 37.75 -8.094 -5.516 1 48.44 77 GLN B C 1
ATOM 5429 O O . GLN B 1 77 ? 38.844 -8.086 -6.078 1 48.44 77 GLN B O 1
ATOM 5434 N N . ILE B 1 78 ? 36.906 -7.277 -5.973 1 51.88 78 ILE B N 1
ATOM 5435 C CA . ILE B 1 78 ? 37.344 -6.082 -6.684 1 51.88 78 ILE B CA 1
ATOM 5436 C C . ILE B 1 78 ? 38.125 -5.176 -5.734 1 51.88 78 ILE B C 1
ATOM 5438 O O . ILE B 1 78 ? 39.031 -4.461 -6.152 1 51.88 78 ILE B O 1
ATOM 5442 N N . ARG B 1 79 ? 37.656 -5.203 -4.395 1 60.84 79 ARG B N 1
ATOM 5443 C CA . ARG B 1 79 ? 38.312 -4.125 -3.648 1 60.84 79 ARG B CA 1
ATOM 5444 C C . ARG B 1 79 ? 38.75 -4.602 -2.268 1 60.84 79 ARG B C 1
ATOM 5446 O O . ARG B 1 79 ? 38.312 -5.656 -1.802 1 60.84 79 ARG B O 1
ATOM 5453 N N . ALA B 1 80 ? 39.75 -3.912 -1.783 1 62.59 80 ALA B N 1
ATOM 5454 C CA . ALA B 1 80 ? 40.281 -4.098 -0.434 1 62.59 80 ALA B CA 1
ATOM 5455 C C . ALA B 1 80 ? 39.188 -3.986 0.609 1 62.59 80 ALA B C 1
ATOM 5457 O O . ALA B 1 80 ? 38.219 -3.236 0.424 1 62.59 80 ALA B O 1
ATOM 5458 N N . PRO B 1 81 ? 39.188 -4.832 1.594 1 72 81 PRO B N 1
ATOM 5459 C CA . PRO B 1 81 ? 38.156 -4.848 2.658 1 72 81 PRO B CA 1
ATOM 5460 C C . PRO B 1 81 ? 38.062 -3.51 3.387 1 72 81 PRO B C 1
ATOM 5462 O O . PRO B 1 81 ? 39.031 -2.766 3.469 1 72 81 PRO B O 1
ATOM 5465 N N . LEU B 1 82 ? 36.844 -3.027 3.811 1 77.44 82 LEU B N 1
ATOM 5466 C CA . LEU B 1 82 ? 36.594 -1.808 4.566 1 77.44 82 LEU B CA 1
ATOM 5467 C C . LEU B 1 82 ? 37.094 -1.931 5.996 1 77.44 82 LEU B C 1
ATOM 5469 O O . LEU B 1 82 ? 36.625 -2.787 6.754 1 77.44 82 LEU B O 1
ATOM 5473 N N . ASP B 1 83 ? 38.281 -1.941 6.391 1 78 83 ASP B N 1
ATOM 5474 C CA . ASP B 1 83 ? 38.875 -2.061 7.723 1 78 83 ASP B CA 1
ATOM 5475 C C . ASP B 1 83 ? 38.5 -0.866 8.602 1 78 83 ASP B C 1
ATOM 5477 O O . ASP B 1 83 ? 39.344 -0.016 8.891 1 78 83 ASP B O 1
ATOM 5481 N N . LEU B 1 84 ? 37.281 -0.865 9.117 1 84.44 84 LEU B N 1
ATOM 5482 C CA . LEU B 1 84 ? 36.781 0.265 9.898 1 84.44 84 LEU B CA 1
ATOM 5483 C C . LEU B 1 84 ? 37.031 0.046 11.391 1 84.44 84 LEU B C 1
ATOM 5485 O O . LEU B 1 84 ? 36.906 -1.076 11.883 1 84.44 84 LEU B O 1
ATOM 5489 N N . THR B 1 85 ? 37.469 1.083 12.047 1 86.56 85 THR B N 1
ATOM 5490 C CA . THR B 1 85 ? 37.562 1.064 13.508 1 86.56 85 THR B CA 1
ATOM 5491 C C . THR B 1 85 ? 36.156 0.915 14.117 1 86.56 85 THR B C 1
ATOM 5493 O O . THR B 1 85 ? 35.156 1.103 13.438 1 86.56 85 THR B O 1
ATOM 5496 N N . PRO B 1 86 ? 36.125 0.485 15.336 1 88.44 86 PRO B N 1
ATOM 5497 C CA . PRO B 1 86 ? 34.812 0.332 15.969 1 88.44 86 PRO B CA 1
ATOM 5498 C C . PRO B 1 86 ? 33.969 1.619 15.945 1 88.44 86 PRO B C 1
ATOM 5500 O O . PRO B 1 86 ? 32.75 1.573 15.766 1 88.44 86 PRO B O 1
ATOM 5503 N N . ALA B 1 87 ? 34.656 2.654 16.141 1 90.19 87 ALA B N 1
ATOM 5504 C CA . ALA B 1 87 ? 33.969 3.936 16.078 1 90.19 87 ALA B CA 1
ATOM 5505 C C . ALA B 1 87 ? 33.469 4.223 14.672 1 90.19 87 ALA B C 1
ATOM 5507 O O . ALA B 1 87 ? 32.344 4.715 14.5 1 90.19 87 ALA B O 1
ATOM 5508 N N . GLU B 1 88 ? 34.312 3.9 13.805 1 90.38 88 GLU B N 1
ATOM 5509 C CA . GLU B 1 88 ? 33.906 4.102 12.414 1 90.38 88 GLU B CA 1
ATOM 5510 C C . GLU B 1 88 ? 32.812 3.135 12.008 1 90.38 88 GLU B C 1
ATOM 5512 O O . GLU B 1 88 ? 31.953 3.473 11.195 1 90.38 88 GLU B O 1
ATOM 5517 N N . ALA B 1 89 ? 32.875 2.018 12.625 1 92.44 89 ALA B N 1
ATOM 5518 C CA . ALA B 1 89 ? 31.828 1.023 12.359 1 92.44 89 ALA B CA 1
ATOM 5519 C C . ALA B 1 89 ? 30.469 1.51 12.844 1 92.44 89 ALA B C 1
ATOM 5521 O O . ALA B 1 89 ? 2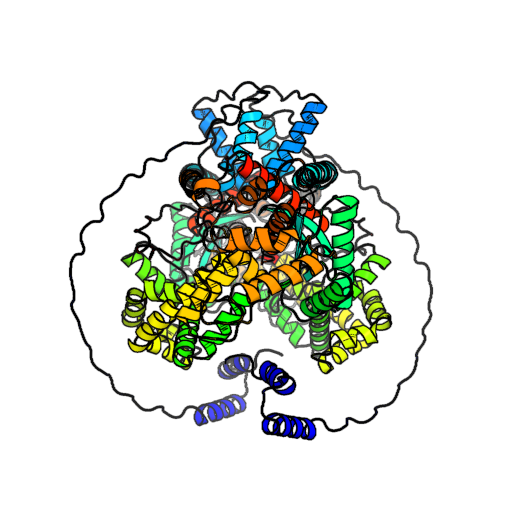9.438 1.262 12.195 1 92.44 89 ALA B O 1
ATOM 5522 N N . GLN B 1 90 ? 30.516 2.172 13.93 1 93.06 90 GLN B N 1
ATOM 5523 C CA . GLN B 1 90 ? 29.281 2.719 14.461 1 93.06 90 GLN B CA 1
ATOM 5524 C C . GLN B 1 90 ? 28.719 3.809 13.547 1 93.06 90 GLN B C 1
ATOM 5526 O O . GLN B 1 90 ? 27.516 3.883 13.328 1 93.06 90 GLN B O 1
ATOM 5531 N N . VAL B 1 91 ? 29.609 4.582 13.039 1 93.88 91 VAL B N 1
ATOM 5532 C CA . VAL B 1 91 ? 29.203 5.645 12.125 1 93.88 91 VAL B CA 1
ATOM 5533 C C . VAL B 1 91 ? 28.672 5.035 10.828 1 93.88 91 VAL B C 1
ATOM 5535 O O . VAL B 1 91 ? 27.688 5.516 10.266 1 93.88 91 VAL B O 1
ATOM 5538 N N . PHE B 1 92 ? 29.375 3.975 10.445 1 93.75 92 PHE B N 1
ATOM 5539 C CA . PHE B 1 92 ? 28.953 3.281 9.234 1 93.75 92 PHE B CA 1
ATOM 5540 C C . PHE B 1 92 ? 27.531 2.73 9.391 1 93.75 92 PHE B C 1
ATOM 5542 O O . PHE B 1 92 ? 26.703 2.885 8.5 1 93.75 92 PHE B O 1
ATOM 5549 N N . GLN B 1 93 ? 27.266 2.193 10.492 1 96.12 93 GLN B N 1
ATOM 5550 C CA . GLN B 1 93 ? 25.953 1.604 10.758 1 96.12 93 GLN B CA 1
ATOM 5551 C C . GLN B 1 93 ? 24.875 2.68 10.875 1 96.12 93 GLN B C 1
ATOM 5553 O O . GLN B 1 93 ? 23.75 2.48 10.43 1 96.12 93 GLN B O 1
ATOM 5558 N N . ALA B 1 94 ? 25.203 3.783 11.422 1 96.44 94 ALA B N 1
ATOM 5559 C CA . ALA B 1 94 ? 24.266 4.91 11.492 1 96.44 94 ALA B CA 1
ATOM 5560 C C . ALA B 1 94 ? 23.938 5.438 10.102 1 96.44 94 ALA B C 1
ATOM 5562 O O . ALA B 1 94 ? 22.797 5.82 9.828 1 96.44 94 ALA B O 1
ATOM 5563 N N . ASP B 1 95 ? 24.953 5.43 9.273 1 95.81 95 ASP B N 1
ATOM 5564 C CA . ASP B 1 95 ? 24.75 5.898 7.902 1 95.81 95 ASP B CA 1
ATOM 5565 C C . ASP B 1 95 ? 23.859 4.934 7.125 1 95.81 95 ASP B C 1
ATOM 5567 O O . ASP B 1 95 ? 23.094 5.352 6.262 1 95.81 95 ASP B O 1
ATOM 5571 N N . ILE B 1 96 ? 24 3.682 7.402 1 96.56 96 ILE B N 1
ATOM 5572 C CA . ILE B 1 96 ? 23.141 2.684 6.781 1 96.56 96 ILE B CA 1
ATOM 5573 C C . ILE B 1 96 ? 21.688 2.943 7.18 1 96.56 96 ILE B C 1
ATOM 5575 O O . ILE B 1 96 ? 20.797 2.902 6.332 1 96.56 96 ILE B O 1
ATOM 5579 N N . LEU B 1 97 ? 21.484 3.178 8.43 1 97.69 97 LEU B N 1
ATOM 5580 C CA . LEU B 1 97 ? 20.125 3.473 8.883 1 97.69 97 LEU B CA 1
ATOM 5581 C C . LEU B 1 97 ? 19.578 4.707 8.18 1 97.69 97 LEU B C 1
ATOM 5583 O O . LEU B 1 97 ? 18.406 4.715 7.754 1 97.69 97 LEU B O 1
ATOM 5587 N N . ARG B 1 98 ? 20.375 5.719 8.078 1 97.06 98 ARG B N 1
ATOM 5588 C CA . ARG B 1 98 ? 19.953 6.949 7.418 1 97.06 98 ARG B CA 1
ATOM 5589 C C . ARG B 1 98 ? 19.562 6.68 5.969 1 97.06 98 ARG B C 1
ATOM 5591 O O . ARG B 1 98 ? 18.578 7.223 5.48 1 97.06 98 ARG B O 1
ATOM 5598 N N . LEU B 1 99 ? 20.359 5.863 5.352 1 96.62 99 LEU B N 1
ATOM 5599 C CA . LEU B 1 99 ? 20.094 5.484 3.971 1 96.62 99 LEU B CA 1
ATOM 5600 C C . LEU B 1 99 ? 18.75 4.773 3.861 1 96.62 99 LEU B C 1
ATOM 5602 O O . LEU B 1 99 ? 17.938 5.086 2.98 1 96.62 99 LEU B O 1
ATOM 5606 N N . PHE B 1 100 ? 18.453 3.844 4.738 1 97.31 100 PHE B N 1
ATOM 5607 C CA . PHE B 1 100 ? 17.234 3.041 4.715 1 97.31 100 PHE B CA 1
ATOM 5608 C C . PHE B 1 100 ? 16.016 3.898 5.035 1 97.31 100 PHE B C 1
ATOM 5610 O O . PHE B 1 100 ? 14.992 3.82 4.344 1 97.31 100 PHE B O 1
ATOM 5617 N N . VAL B 1 101 ? 16.125 4.75 5.992 1 97.06 101 VAL B N 1
ATOM 5618 C CA . VAL B 1 101 ? 14.992 5.539 6.48 1 97.06 101 VAL B CA 1
ATOM 5619 C C . VAL B 1 101 ? 14.656 6.633 5.469 1 97.06 101 VAL B C 1
ATOM 5621 O O . VAL B 1 101 ? 13.484 6.859 5.156 1 97.06 101 VAL B O 1
ATOM 5624 N N . ALA B 1 102 ? 15.664 7.285 4.957 1 95.75 102 ALA B N 1
ATOM 5625 C CA . ALA B 1 102 ? 15.445 8.375 4.016 1 95.75 102 ALA B CA 1
ATOM 5626 C C . ALA B 1 102 ? 14.742 7.887 2.754 1 95.75 102 ALA B C 1
ATOM 5628 O O . ALA B 1 102 ? 13.961 8.617 2.145 1 95.75 102 ALA B O 1
ATOM 5629 N N . ASN B 1 103 ? 15.055 6.656 2.367 1 95.25 103 ASN B N 1
ATOM 5630 C CA . ASN B 1 103 ? 14.508 6.117 1.128 1 95.25 103 ASN B CA 1
ATOM 5631 C C . ASN B 1 103 ? 13.336 5.172 1.398 1 95.25 103 ASN B C 1
ATOM 5633 O O . ASN B 1 103 ? 12.82 4.539 0.476 1 95.25 103 ASN B O 1
ATOM 5637 N N . ASN B 1 104 ? 12.938 5.008 2.596 1 93.69 104 ASN B N 1
ATOM 5638 C CA . ASN B 1 104 ? 11.836 4.145 3.021 1 93.69 104 ASN B CA 1
ATOM 5639 C C . ASN B 1 104 ? 12.078 2.691 2.627 1 93.69 104 ASN B C 1
ATOM 5641 O O . ASN B 1 104 ? 11.18 2.025 2.111 1 93.69 104 ASN B O 1
ATOM 5645 N N . PHE B 1 105 ? 13.359 2.246 2.768 1 95.38 105 PHE B N 1
ATOM 5646 C CA . PHE B 1 105 ? 13.68 0.84 2.553 1 95.38 105 PHE B CA 1
ATOM 5647 C C . PHE B 1 105 ? 13.195 -0.01 3.721 1 95.38 105 PHE B C 1
ATOM 5649 O O . PHE B 1 105 ? 13.289 0.4 4.879 1 95.38 105 PHE B O 1
ATOM 5656 N N . ALA B 1 106 ? 12.656 -1.194 3.352 1 94.12 106 ALA B N 1
ATOM 5657 C CA . ALA B 1 106 ? 12.328 -2.125 4.43 1 94.12 106 ALA B CA 1
ATOM 5658 C C . ALA B 1 106 ? 13.586 -2.533 5.195 1 94.12 106 ALA B C 1
ATOM 5660 O O . ALA B 1 106 ? 14.625 -2.814 4.598 1 94.12 106 ALA B O 1
ATOM 5661 N N . LEU B 1 107 ? 13.531 -2.617 6.48 1 94 107 LEU B N 1
ATOM 5662 C CA . LEU B 1 107 ? 14.695 -2.93 7.305 1 94 107 LEU B CA 1
ATOM 5663 C C . LEU B 1 107 ? 15.195 -4.344 7.031 1 94 107 LEU B C 1
ATOM 5665 O O . LEU B 1 107 ? 16.391 -4.625 7.18 1 94 107 LEU B O 1
ATOM 5669 N N . ARG B 1 108 ? 14.344 -5.191 6.594 1 92.31 108 ARG B N 1
ATOM 5670 C CA . ARG B 1 108 ? 14.719 -6.578 6.34 1 92.31 108 ARG B CA 1
ATOM 5671 C C . ARG B 1 108 ? 15.68 -6.68 5.16 1 92.31 108 ARG B C 1
ATOM 5673 O O . ARG B 1 108 ? 16.375 -7.688 5.004 1 92.31 108 ARG B O 1
ATOM 5680 N N . ALA B 1 109 ? 15.68 -5.68 4.316 1 95 109 ALA B N 1
ATOM 5681 C CA . ALA B 1 109 ? 16.516 -5.703 3.115 1 95 109 ALA B CA 1
ATOM 5682 C C . ALA B 1 109 ? 17.984 -5.789 3.475 1 95 109 ALA B C 1
ATOM 5684 O O . ALA B 1 109 ? 18.812 -6.219 2.66 1 95 109 ALA B O 1
ATOM 5685 N N . ILE B 1 110 ? 18.375 -5.375 4.707 1 95.25 110 ILE B N 1
ATOM 5686 C CA . ILE B 1 110 ? 19.766 -5.363 5.121 1 95.25 110 ILE B CA 1
ATOM 5687 C C . ILE B 1 110 ? 20.297 -6.793 5.18 1 95.25 110 ILE B C 1
ATOM 5689 O O . ILE B 1 110 ? 21.5 -7.027 4.965 1 95.25 110 ILE B O 1
ATOM 5693 N N . GLU B 1 111 ? 19.391 -7.746 5.41 1 93.12 111 GLU B N 1
ATOM 5694 C CA . GLU B 1 111 ? 19.797 -9.141 5.551 1 93.12 111 GLU B CA 1
ATOM 5695 C C . GLU B 1 111 ? 19.469 -9.945 4.297 1 93.12 111 GLU B C 1
ATOM 5697 O O . GLU B 1 111 ? 19.625 -11.164 4.277 1 93.12 111 GLU B O 1
ATOM 5702 N N . SER B 1 112 ? 19.031 -9.32 3.297 1 93.56 112 SER B N 1
ATOM 5703 C CA . SER B 1 112 ? 18.703 -10.023 2.062 1 93.56 112 SER B CA 1
ATOM 5704 C C . SER B 1 112 ? 19.953 -10.586 1.397 1 93.56 112 SER B C 1
ATOM 5706 O O . SER B 1 112 ? 21.047 -10.062 1.589 1 93.56 112 SER B O 1
ATOM 5708 N N . VAL B 1 113 ? 19.797 -11.594 0.621 1 93.25 113 VAL B N 1
ATOM 5709 C CA . VAL B 1 113 ? 20.891 -12.273 -0.058 1 93.25 113 VAL B CA 1
ATOM 5710 C C . VAL B 1 113 ? 21.594 -11.297 -1.002 1 93.25 113 VAL B C 1
ATOM 5712 O O . VAL B 1 113 ? 22.828 -11.203 -1.005 1 93.25 113 VAL B O 1
ATOM 5715 N N . GLU B 1 114 ? 20.859 -10.547 -1.707 1 94.12 114 GLU B N 1
ATOM 5716 C CA . GLU B 1 114 ? 21.438 -9.648 -2.701 1 94.12 114 GLU B CA 1
ATOM 5717 C C . GLU B 1 114 ? 22.203 -8.516 -2.039 1 94.12 114 GLU B C 1
ATOM 5719 O O . GLU B 1 114 ? 23.219 -8.039 -2.576 1 94.12 114 GLU B O 1
ATOM 5724 N N . THR B 1 115 ? 21.688 -8.008 -0.918 1 94.88 115 THR B N 1
ATOM 5725 C CA . THR B 1 115 ? 22.406 -6.969 -0.192 1 94.88 115 THR B CA 1
ATOM 5726 C C . THR B 1 115 ? 23.75 -7.48 0.298 1 94.88 115 THR B C 1
ATOM 5728 O O . THR B 1 115 ? 24.766 -6.797 0.164 1 94.88 115 THR B O 1
ATOM 5731 N N . ARG B 1 116 ? 23.766 -8.664 0.77 1 92.69 116 ARG B N 1
ATOM 5732 C CA . ARG B 1 116 ? 25 -9.258 1.25 1 92.69 116 ARG B CA 1
ATOM 5733 C C . ARG B 1 116 ? 25.984 -9.484 0.101 1 92.69 116 ARG B C 1
ATOM 5735 O O . ARG B 1 116 ? 27.172 -9.211 0.231 1 92.69 116 ARG B O 1
ATOM 5742 N N . LEU B 1 117 ? 25.484 -9.984 -0.985 1 92.44 117 LEU B N 1
ATOM 5743 C CA . LEU B 1 117 ? 26.328 -10.219 -2.152 1 92.44 117 LEU B CA 1
ATOM 5744 C C . LEU B 1 117 ? 26.922 -8.914 -2.664 1 92.44 117 LEU B C 1
ATOM 5746 O O . LEU B 1 117 ? 28.094 -8.859 -3.039 1 92.44 117 LEU B O 1
ATOM 5750 N N . PHE B 1 118 ? 26.172 -7.875 -2.646 1 93.31 118 PHE B N 1
ATOM 5751 C CA . PHE B 1 118 ? 26.609 -6.578 -3.139 1 93.31 118 PHE B CA 1
ATOM 5752 C C . PHE B 1 118 ? 27.734 -6.027 -2.27 1 93.31 118 PHE B C 1
ATOM 5754 O O . PHE B 1 118 ? 28.766 -5.598 -2.781 1 93.31 118 PHE B O 1
ATOM 5761 N N . PHE B 1 119 ? 27.547 -6.066 -0.952 1 91.69 119 PHE B N 1
ATOM 5762 C CA . PHE B 1 119 ? 28.547 -5.508 -0.05 1 91.69 119 PHE B CA 1
ATOM 5763 C C . PHE B 1 119 ? 29.797 -6.387 -0.011 1 91.69 119 PHE B C 1
ATOM 5765 O O . PHE B 1 119 ? 30.906 -5.887 0.15 1 91.69 119 PHE B O 1
ATOM 5772 N N . ASN B 1 120 ? 29.609 -7.648 -0.185 1 88.94 120 ASN B N 1
ATOM 5773 C CA . ASN B 1 120 ? 30.766 -8.539 -0.245 1 88.94 120 ASN B CA 1
ATOM 5774 C C . ASN B 1 120 ? 31.625 -8.258 -1.48 1 88.94 120 ASN B C 1
ATOM 5776 O O . ASN B 1 120 ? 32.844 -8.391 -1.436 1 88.94 120 ASN B O 1
ATOM 5780 N N . LYS B 1 121 ? 30.984 -7.906 -2.479 1 88.19 121 LYS B N 1
ATOM 5781 C CA . LYS B 1 121 ? 31.688 -7.68 -3.74 1 88.19 121 LYS B CA 1
ATOM 5782 C C . LYS B 1 121 ? 32.344 -6.301 -3.764 1 88.19 121 LYS B C 1
ATOM 5784 O O . LYS B 1 121 ? 33.469 -6.152 -4.242 1 88.19 121 LYS B O 1
ATOM 5789 N N . TYR B 1 122 ? 31.688 -5.273 -3.244 1 87.69 122 TYR B N 1
ATOM 5790 C CA . TYR B 1 122 ? 32.156 -3.91 -3.457 1 87.69 122 TYR B CA 1
ATOM 5791 C C . TYR B 1 122 ? 32.625 -3.287 -2.146 1 87.69 122 TYR B C 1
ATOM 5793 O O . TYR B 1 122 ? 33.344 -2.275 -2.15 1 87.69 122 TYR B O 1
ATOM 5801 N N . ALA B 1 123 ? 32.156 -3.812 -1.005 1 85.44 123 ALA B N 1
ATOM 5802 C CA . ALA B 1 123 ? 32.562 -3.318 0.309 1 85.44 123 ALA B CA 1
ATOM 5803 C C . ALA B 1 123 ? 32.875 -4.473 1.26 1 85.44 123 ALA B C 1
ATOM 5805 O O . ALA B 1 123 ? 32.312 -4.559 2.344 1 85.44 123 ALA B O 1
ATOM 5806 N N . LEU B 1 124 ? 33.844 -5.172 0.89 1 83.62 124 LEU B N 1
ATOM 5807 C CA . LEU B 1 124 ? 34.219 -6.348 1.676 1 83.62 124 LEU B CA 1
ATOM 5808 C C . LEU B 1 124 ? 34.562 -5.957 3.107 1 83.62 124 LEU B C 1
ATOM 5810 O O . LEU B 1 124 ? 35.281 -4.977 3.332 1 83.62 124 LEU B O 1
ATOM 5814 N N . GLY B 1 125 ? 33.938 -6.676 4.031 1 81.19 125 GLY B N 1
ATOM 5815 C CA . GLY B 1 125 ? 34.219 -6.418 5.434 1 81.19 125 GLY B CA 1
ATOM 5816 C C . GLY B 1 125 ? 33.312 -5.379 6.055 1 81.19 125 GLY B C 1
ATOM 5817 O O . GLY B 1 125 ? 33.5 -5.023 7.227 1 81.19 125 GLY B O 1
ATOM 5818 N N . ALA B 1 126 ? 32.469 -4.812 5.262 1 87.5 126 ALA B N 1
ATOM 5819 C CA . ALA B 1 126 ? 31.531 -3.834 5.805 1 87.5 126 ALA B CA 1
ATOM 5820 C C . ALA B 1 126 ? 30.734 -4.422 6.957 1 87.5 126 ALA B C 1
ATOM 5822 O O . ALA B 1 126 ? 30.172 -5.52 6.836 1 87.5 126 ALA B O 1
ATOM 5823 N N . PRO B 1 127 ? 30.766 -3.791 8.086 1 91.12 127 PRO B N 1
ATOM 5824 C CA . PRO B 1 127 ? 30.016 -4.285 9.242 1 91.12 127 PRO B CA 1
ATOM 5825 C C . PRO B 1 127 ? 28.516 -4.023 9.125 1 91.12 127 PRO B C 1
ATOM 5827 O O . PRO B 1 127 ? 27.984 -3.152 9.812 1 91.12 127 PRO B O 1
ATOM 5830 N N . LEU B 1 128 ? 27.875 -4.836 8.359 1 93.75 128 LEU B N 1
ATOM 5831 C CA . LEU B 1 128 ? 26.438 -4.691 8.195 1 93.75 128 LEU B CA 1
ATOM 5832 C C . LEU B 1 128 ? 25.703 -5.078 9.477 1 93.75 128 LEU B C 1
ATOM 5834 O O . LEU B 1 128 ? 26.016 -6.105 10.086 1 93.75 128 LEU B O 1
ATOM 5838 N N . PRO B 1 129 ? 24.859 -4.203 9.883 1 94.94 129 PRO B N 1
ATOM 5839 C CA . PRO B 1 129 ? 24.078 -4.555 11.07 1 94.94 129 PRO B CA 1
ATOM 5840 C C . PRO B 1 129 ? 23.016 -5.609 10.789 1 94.94 129 PRO B C 1
ATOM 5842 O O . PRO B 1 129 ? 22.688 -5.867 9.625 1 94.94 129 PRO B O 1
ATOM 5845 N N . THR B 1 130 ? 22.547 -6.227 11.812 1 94.31 130 THR B N 1
ATOM 5846 C CA . THR B 1 130 ? 21.391 -7.105 11.688 1 94.31 130 THR B CA 1
ATOM 5847 C C . THR B 1 130 ? 20.109 -6.289 11.625 1 94.31 130 THR B C 1
ATOM 5849 O O . THR B 1 130 ? 20.094 -5.105 11.961 1 94.31 130 THR B O 1
ATOM 5852 N N . ARG B 1 131 ? 19.156 -6.875 11.148 1 93.19 131 ARG B N 1
ATOM 5853 C CA . ARG B 1 131 ? 17.859 -6.223 11.102 1 93.19 131 ARG B CA 1
ATOM 5854 C C . ARG B 1 131 ? 17.422 -5.77 12.492 1 93.19 131 ARG B C 1
ATOM 5856 O O . ARG B 1 131 ? 16.891 -4.668 12.648 1 93.19 131 ARG B O 1
ATOM 5863 N N . GLN B 1 132 ? 17.656 -6.559 13.461 1 92.88 132 GLN B N 1
ATOM 5864 C CA . GLN B 1 132 ? 17.266 -6.262 14.836 1 92.88 132 GLN B CA 1
ATOM 5865 C C . GLN B 1 132 ? 18.047 -5.066 15.375 1 92.88 132 GLN B C 1
ATOM 5867 O O . GLN B 1 132 ? 17.484 -4.207 16.062 1 92.88 132 GLN B O 1
ATOM 5872 N N . ALA B 1 133 ? 19.266 -5.062 15.078 1 95.19 133 ALA B N 1
ATOM 5873 C CA . ALA B 1 133 ? 20.094 -3.943 15.523 1 95.19 133 ALA B CA 1
ATOM 5874 C C . ALA B 1 133 ? 19.688 -2.648 14.828 1 95.19 133 ALA B C 1
ATOM 5876 O O . ALA B 1 133 ? 19.641 -1.586 15.453 1 95.19 133 ALA B O 1
ATOM 5877 N N . LEU B 1 134 ? 19.391 -2.783 13.578 1 95.88 134 LEU B N 1
ATOM 5878 C CA . LEU B 1 134 ? 19.016 -1.624 12.781 1 95.88 134 LEU B CA 1
ATOM 5879 C C . LEU B 1 134 ? 17.703 -1.029 13.281 1 95.88 134 LEU B C 1
ATOM 5881 O O . LEU B 1 134 ? 17.562 0.192 13.383 1 95.88 134 LEU B O 1
ATOM 5885 N N . GLY B 1 135 ? 16.703 -1.875 13.609 1 94.06 135 GLY B N 1
ATOM 5886 C CA . GLY B 1 135 ? 15.398 -1.43 14.078 1 94.06 135 GLY B CA 1
ATOM 5887 C C . GLY B 1 135 ? 15.344 -1.216 15.578 1 94.06 135 GLY B C 1
ATOM 5888 O O . GLY B 1 135 ? 14.328 -0.775 16.109 1 94.06 135 GLY B O 1
ATOM 5889 N N . GLY B 1 136 ? 16.438 -1.496 16.266 1 94.94 136 GLY B N 1
ATOM 5890 C CA . GLY B 1 136 ? 16.484 -1.382 17.719 1 94.94 136 GLY B CA 1
ATOM 5891 C C . GLY B 1 136 ? 17.438 -0.312 18.203 1 94.94 136 GLY B C 1
ATOM 5892 O O . GLY B 1 136 ? 17.141 0.882 18.125 1 94.94 136 GLY B O 1
ATOM 5893 N N . ARG B 1 137 ? 18.594 -0.726 18.547 1 94.94 137 ARG B N 1
ATOM 5894 C CA . ARG B 1 137 ? 19.547 0.161 19.203 1 94.94 137 ARG B CA 1
ATOM 5895 C C . ARG B 1 137 ? 19.953 1.304 18.281 1 94.94 137 ARG B C 1
ATOM 5897 O O . ARG B 1 137 ? 20.016 2.461 18.703 1 94.94 137 ARG B O 1
ATOM 5904 N N . ILE B 1 138 ? 20.281 1.041 17.031 1 97.38 138 ILE B N 1
ATOM 5905 C CA . ILE B 1 138 ? 20.766 2.051 16.109 1 97.38 138 ILE B CA 1
ATOM 5906 C C . ILE B 1 138 ? 19.656 3.066 15.82 1 97.38 138 ILE B C 1
ATOM 5908 O O . ILE B 1 138 ? 19.922 4.27 15.758 1 97.38 138 ILE B O 1
ATOM 5912 N N . LEU B 1 139 ? 18.453 2.584 15.633 1 97.38 139 LEU B N 1
ATOM 5913 C CA . LEU B 1 139 ? 17.312 3.475 15.422 1 97.38 139 LEU B CA 1
ATOM 5914 C C . LEU B 1 139 ? 17.062 4.344 16.641 1 97.38 139 LEU B C 1
ATOM 5916 O O . LEU B 1 139 ? 16.812 5.543 16.531 1 97.38 139 LEU B O 1
ATOM 5920 N N . LYS B 1 140 ? 17.125 3.754 17.797 1 96.88 140 LYS B N 1
ATOM 5921 C CA . LYS B 1 140 ? 16.922 4.508 19.031 1 96.88 140 LYS B CA 1
ATOM 5922 C C . LYS B 1 140 ? 17.953 5.609 19.188 1 96.88 140 LYS B C 1
ATOM 5924 O O . LYS B 1 140 ? 17.641 6.715 19.625 1 96.88 140 LYS B O 1
ATOM 5929 N N . ASP B 1 141 ? 19.156 5.25 18.828 1 96.81 141 ASP B N 1
ATOM 5930 C CA . ASP B 1 141 ? 20.219 6.258 18.875 1 96.81 141 ASP B CA 1
ATOM 5931 C C . ASP B 1 141 ? 19.922 7.398 17.906 1 96.81 141 ASP B C 1
ATOM 5933 O O . ASP B 1 141 ? 20.141 8.57 18.219 1 96.81 141 ASP B O 1
ATOM 5937 N N . ALA B 1 142 ? 19.453 7.066 16.75 1 97.56 142 ALA B N 1
ATOM 5938 C CA . ALA B 1 142 ? 19.125 8.078 15.758 1 97.56 142 ALA B CA 1
ATOM 5939 C C . ALA B 1 142 ? 17.969 8.953 16.234 1 97.56 142 ALA B C 1
ATOM 5941 O O . ALA B 1 142 ? 17.938 10.156 15.953 1 97.56 142 ALA B O 1
ATOM 5942 N N . VAL B 1 143 ? 16.984 8.391 16.938 1 96.81 143 VAL B N 1
ATOM 5943 C CA . VAL B 1 143 ? 15.859 9.141 17.469 1 96.81 143 VAL B CA 1
ATOM 5944 C C . VAL B 1 143 ? 16.344 10.125 18.531 1 96.81 143 VAL B C 1
ATOM 5946 O O . VAL B 1 143 ? 15.898 11.273 18.562 1 96.81 143 VAL B O 1
ATOM 5949 N N . ARG B 1 144 ? 17.281 9.672 19.359 1 95.44 144 ARG B N 1
ATOM 5950 C CA . ARG B 1 144 ? 17.844 10.555 20.375 1 95.44 144 ARG B CA 1
ATOM 5951 C C . ARG B 1 144 ? 18.562 11.742 19.75 1 95.44 144 ARG B C 1
ATOM 5953 O O . ARG B 1 144 ? 18.469 12.867 20.234 1 95.44 144 ARG B O 1
ATOM 5960 N N . GLU B 1 145 ? 19.188 11.445 18.703 1 95.31 145 GLU B N 1
ATOM 5961 C CA . GLU B 1 145 ? 19.875 12.516 17.984 1 95.31 145 GLU B CA 1
ATOM 5962 C C . GLU B 1 145 ? 18.875 13.492 17.375 1 95.31 145 GLU B C 1
ATOM 5964 O O . GLU B 1 145 ? 19.078 14.711 17.391 1 95.31 145 GLU B O 1
ATOM 5969 N N . SER B 1 146 ? 17.875 12.969 16.797 1 94.12 146 SER B N 1
ATOM 5970 C CA . SER B 1 146 ? 16.828 13.812 16.219 1 94.12 146 SER B CA 1
ATOM 5971 C C . SER B 1 146 ? 16.172 14.68 17.281 1 94.12 146 SER B C 1
ATOM 5973 O O . SER B 1 146 ? 15.844 15.844 17.031 1 94.12 146 SER B O 1
ATOM 5975 N N . GLU B 1 147 ? 15.93 14.102 18.406 1 92.38 147 GLU B N 1
ATOM 5976 C CA . GLU B 1 147 ? 15.344 14.836 19.531 1 92.38 147 GLU B CA 1
ATOM 5977 C C . GLU B 1 147 ? 16.297 15.938 20.016 1 92.38 147 GLU B C 1
ATOM 5979 O O . GLU B 1 147 ? 15.844 17.031 20.359 1 92.38 147 GLU B O 1
ATOM 5984 N N . ALA B 1 148 ? 17.547 15.633 20.031 1 93.38 148 ALA B N 1
ATOM 5985 C CA . ALA B 1 148 ? 18.531 16.641 20.406 1 93.38 148 ALA B CA 1
ATOM 5986 C C . ALA B 1 148 ? 18.516 17.812 19.422 1 93.38 148 ALA B C 1
ATOM 5988 O O . ALA B 1 148 ? 18.625 18.969 19.844 1 93.38 148 ALA B O 1
ATOM 5989 N N . HIS B 1 149 ? 18.422 17.484 18.188 1 92.06 149 HIS B N 1
ATOM 5990 C CA . HIS B 1 149 ? 18.312 18.531 17.172 1 92.06 149 HIS B CA 1
ATOM 5991 C C . HIS B 1 149 ? 17.062 19.375 17.375 1 92.06 149 HIS B C 1
ATOM 5993 O O . HIS B 1 149 ? 17.109 20.594 17.25 1 92.06 149 HIS B O 1
ATOM 5999 N N . MET B 1 150 ? 16.016 18.75 17.703 1 91.12 150 MET B N 1
ATOM 6000 C CA . MET B 1 150 ? 14.75 19.438 17.922 1 91.12 150 MET B CA 1
ATOM 6001 C C . MET B 1 150 ? 14.844 20.359 19.141 1 91.12 150 MET B C 1
ATOM 6003 O O . MET B 1 150 ? 14.438 21.531 19.062 1 91.12 150 MET B O 1
ATOM 6007 N N . VAL B 1 151 ? 15.406 19.844 20.219 1 92.56 151 VAL B N 1
ATOM 6008 C CA . VAL B 1 151 ? 15.508 20.625 21.453 1 92.56 151 VAL B CA 1
ATOM 6009 C C . VAL B 1 151 ? 16.344 21.875 21.203 1 92.56 151 VAL B C 1
ATOM 6011 O O . VAL B 1 151 ? 16 22.953 21.672 1 92.56 151 VAL B O 1
ATOM 6014 N N . LYS B 1 152 ? 17.328 21.719 20.469 1 90.56 152 LYS B N 1
ATOM 6015 C CA . LYS B 1 152 ? 18.188 22.859 20.141 1 90.56 152 LYS B CA 1
ATOM 6016 C C . LYS B 1 152 ? 17.422 23.891 19.328 1 90.56 152 LYS B C 1
ATOM 6018 O O . LYS B 1 152 ? 17.609 25.109 19.516 1 90.56 152 LYS B O 1
ATOM 6023 N N . ALA B 1 153 ? 16.547 23.484 18.562 1 88.38 153 ALA B N 1
ATOM 6024 C CA . ALA B 1 153 ? 15.836 24.359 17.641 1 88.38 153 ALA B CA 1
ATOM 6025 C C . ALA B 1 153 ? 14.648 25.016 18.328 1 88.38 153 ALA B C 1
ATOM 6027 O O . ALA B 1 153 ? 14.25 26.141 17.969 1 88.38 153 ALA B O 1
ATOM 6028 N N . VAL B 1 154 ? 14.086 24.375 19.328 1 90.62 154 VAL B N 1
ATOM 6029 C CA . VAL B 1 154 ? 12.789 24.828 19.812 1 90.62 154 VAL B CA 1
ATOM 6030 C C . VAL B 1 154 ? 12.938 25.438 21.203 1 90.62 154 VAL B C 1
ATOM 6032 O O . VAL B 1 154 ? 12.062 26.156 21.672 1 90.62 154 VAL B O 1
ATOM 6035 N N . HIS B 1 155 ? 14.039 25.234 21.828 1 91.81 155 HIS B N 1
ATOM 6036 C CA . HIS B 1 155 ? 14.203 25.656 23.219 1 91.81 155 HIS B CA 1
ATOM 6037 C C . HIS B 1 155 ? 14.031 27.172 23.344 1 91.81 155 HIS B C 1
ATOM 6039 O O . HIS B 1 155 ? 14.664 27.938 22.609 1 91.81 155 HIS B O 1
ATOM 6045 N N . GLY B 1 156 ? 13.109 27.578 24.266 1 89.56 156 GLY B N 1
ATOM 6046 C CA . GLY B 1 156 ? 12.891 28.984 24.578 1 89.56 156 GLY B CA 1
ATOM 6047 C C . GLY B 1 156 ? 12.016 29.688 23.562 1 89.56 156 GLY B C 1
ATOM 6048 O O . GLY B 1 156 ? 11.75 30.891 23.688 1 89.56 156 GLY B O 1
ATOM 6049 N N . LYS B 1 157 ? 11.547 29.078 22.625 1 90.31 157 LYS B N 1
ATOM 6050 C CA . LYS B 1 157 ? 10.781 29.719 21.562 1 90.31 157 LYS B CA 1
ATOM 6051 C C . LYS B 1 157 ? 9.281 29.516 21.766 1 90.31 157 LYS B C 1
ATOM 6053 O O . LYS B 1 157 ? 8.867 28.625 22.516 1 90.31 157 LYS B O 1
ATOM 6058 N N . MET B 1 158 ? 8.523 30.391 21.141 1 91.62 158 MET B N 1
ATOM 6059 C CA . MET B 1 158 ? 7.074 30.25 21.141 1 91.62 158 MET B CA 1
ATOM 6060 C C . MET B 1 158 ? 6.629 29.156 20.188 1 91.62 158 MET B C 1
ATOM 6062 O O . MET B 1 158 ? 7.133 29.062 19.062 1 91.62 158 MET B O 1
ATOM 6066 N N . VAL B 1 159 ? 5.699 28.344 20.688 1 93.38 159 VAL B N 1
ATOM 6067 C CA . VAL B 1 159 ? 5.328 27.141 19.922 1 93.38 159 VAL B CA 1
ATOM 6068 C C . VAL B 1 159 ? 3.809 27.031 19.844 1 93.38 159 VAL B C 1
ATOM 6070 O O . VAL B 1 159 ? 3.107 27.359 20.812 1 93.38 159 VAL B O 1
ATOM 6073 N N . THR B 1 160 ? 3.383 26.656 18.703 1 94.06 160 THR B N 1
ATOM 6074 C CA . THR B 1 160 ? 1.996 26.234 18.562 1 94.06 160 THR B CA 1
ATOM 6075 C C . THR B 1 160 ? 1.897 24.703 18.609 1 94.06 160 THR B C 1
ATOM 6077 O O . THR B 1 160 ? 2.506 24.016 17.797 1 94.06 160 THR B O 1
ATOM 6080 N N . GLY B 1 161 ? 1.172 24.234 19.562 1 95.31 161 GLY B N 1
ATOM 6081 C CA . GLY B 1 161 ? 0.939 22.797 19.641 1 95.31 161 GLY B CA 1
ATOM 6082 C C . GLY B 1 161 ? -0.121 22.312 18.672 1 95.31 161 GLY B C 1
ATOM 6083 O O . GLY B 1 161 ? -1.098 23.016 18.406 1 95.31 161 GLY B O 1
ATOM 6084 N N . LEU B 1 162 ? 0.111 21.156 18.172 1 94.94 162 LEU B N 1
ATOM 6085 C CA . LEU B 1 162 ? -0.817 20.531 17.234 1 94.94 162 LEU B CA 1
ATOM 6086 C C . LEU B 1 162 ? -1.227 19.141 17.719 1 94.94 162 LEU B C 1
ATOM 6088 O O . LEU B 1 162 ? -0.411 18.406 18.281 1 94.94 162 LEU B O 1
ATOM 6092 N N . SER B 1 163 ? -2.455 18.766 17.484 1 94.31 163 SER B N 1
ATOM 6093 C CA . SER B 1 163 ? -2.896 17.391 17.734 1 94.31 163 SER B CA 1
ATOM 6094 C C . SER B 1 163 ? -3.902 16.938 16.688 1 94.31 163 SER B C 1
ATOM 6096 O O . SER B 1 163 ? -4.699 17.734 16.188 1 94.31 163 SER B O 1
ATOM 6098 N N . ASP B 1 164 ? -3.773 15.773 16.266 1 92.5 164 ASP B N 1
ATOM 6099 C CA . ASP B 1 164 ? -4.68 15.164 15.305 1 92.5 164 ASP B CA 1
ATOM 6100 C C . ASP B 1 164 ? -4.695 13.641 15.453 1 92.5 164 ASP B C 1
ATOM 6102 O O . ASP B 1 164 ? -3.742 13.055 15.969 1 92.5 164 ASP B O 1
ATOM 6106 N N . GLY B 1 165 ? -5.812 13.047 15.039 1 90.06 165 GLY B N 1
ATOM 6107 C CA . GLY B 1 165 ? -5.961 11.609 15.156 1 90.06 165 GLY B CA 1
ATOM 6108 C C . GLY B 1 165 ? -5.816 10.883 13.836 1 90.06 165 GLY B C 1
ATOM 6109 O O . GLY B 1 165 ? -6.074 11.453 12.773 1 90.06 165 GLY B O 1
ATOM 6110 N N . TRP B 1 166 ? -5.387 9.625 13.93 1 89.56 166 TRP B N 1
ATOM 6111 C CA . TRP B 1 166 ? -5.207 8.773 12.758 1 89.56 166 TRP B CA 1
ATOM 6112 C C . TRP B 1 166 ? -5.438 7.305 13.117 1 89.56 166 TRP B C 1
ATOM 6114 O O . TRP B 1 166 ? -5.07 6.863 14.211 1 89.56 166 TRP B O 1
ATOM 6124 N N . LYS B 1 167 ? -6.035 6.617 12.234 1 87.38 167 LYS B N 1
ATOM 6125 C CA . LYS B 1 167 ? -6.176 5.172 12.367 1 87.38 167 LYS B CA 1
ATOM 6126 C C . LYS B 1 167 ? -5.191 4.438 11.461 1 87.38 167 LYS B C 1
ATOM 6128 O O . LYS B 1 167 ? -5.18 4.648 10.242 1 87.38 167 LYS B O 1
ATOM 6133 N N . ASP B 1 168 ? -4.402 3.572 12.023 1 86.19 168 ASP B N 1
ATOM 6134 C CA . ASP B 1 168 ? -3.367 2.91 11.242 1 86.19 168 ASP B CA 1
ATOM 6135 C C . ASP B 1 168 ? -3.924 1.679 10.523 1 86.19 168 ASP B C 1
ATOM 6137 O O . ASP B 1 168 ? -5.121 1.403 10.594 1 86.19 168 ASP B O 1
ATOM 6141 N N . LYS B 1 169 ? -3.086 0.972 9.805 1 80.44 169 LYS B N 1
ATOM 6142 C CA . LYS B 1 169 ? -3.49 -0.175 9 1 80.44 169 LYS B CA 1
ATOM 6143 C C . LYS B 1 169 ? -4.023 -1.304 9.875 1 80.44 169 LYS B C 1
ATOM 6145 O O . LYS B 1 169 ? -4.828 -2.121 9.422 1 80.44 169 LYS B O 1
ATOM 6150 N N . ARG B 1 170 ? -3.646 -1.351 11.109 1 78.38 170 ARG B N 1
ATOM 6151 C CA . ARG B 1 170 ? -4.148 -2.346 12.047 1 78.38 170 ARG B CA 1
ATOM 6152 C C . ARG B 1 170 ? -5.375 -1.829 12.789 1 78.38 170 ARG B C 1
ATOM 6154 O O . ARG B 1 170 ? -5.816 -2.436 13.773 1 78.38 170 ARG B O 1
ATOM 6161 N N . LYS B 1 171 ? -5.785 -0.617 12.406 1 80.12 171 LYS B N 1
ATOM 6162 C CA . LYS B 1 171 ? -7.008 0.004 12.906 1 80.12 171 LYS B CA 1
ATOM 6163 C C . LYS B 1 171 ? -6.828 0.517 14.328 1 80.12 171 LYS B C 1
ATOM 6165 O O . LYS B 1 171 ? -7.785 0.573 15.102 1 80.12 171 LYS B O 1
ATOM 6170 N N . ARG B 1 172 ? -5.652 0.777 14.758 1 84.06 172 ARG B N 1
ATOM 6171 C CA . ARG B 1 172 ? -5.387 1.455 16.016 1 84.06 172 ARG B CA 1
ATOM 6172 C C . ARG B 1 172 ? -5.668 2.949 15.914 1 84.06 172 ARG B C 1
ATOM 6174 O O . ARG B 1 172 ? -5.332 3.578 14.906 1 84.06 172 ARG B O 1
ATOM 6181 N N . ALA B 1 173 ? -6.32 3.424 16.859 1 89.25 173 ALA B N 1
ATOM 6182 C CA . ALA B 1 173 ? -6.531 4.867 16.906 1 89.25 173 ALA B CA 1
ATOM 6183 C C . ALA B 1 173 ? -5.348 5.574 17.562 1 89.25 173 ALA B C 1
ATOM 6185 O O . ALA B 1 173 ? -5.098 5.402 18.766 1 89.25 173 ALA B O 1
ATOM 6186 N N . LEU B 1 174 ? -4.664 6.332 16.797 1 92.19 174 LEU B N 1
ATOM 6187 C CA . LEU B 1 174 ? -3.479 7.027 17.281 1 92.19 174 LEU B CA 1
ATOM 6188 C C . LEU B 1 174 ? -3.705 8.531 17.312 1 92.19 174 LEU B C 1
ATOM 6190 O O . LEU B 1 174 ? -4.383 9.078 16.438 1 92.19 174 LEU B O 1
ATOM 6194 N N . LEU B 1 175 ? -3.213 9.156 18.312 1 93.38 175 LEU B N 1
ATOM 6195 C CA . LEU B 1 175 ? -3.234 10.609 18.438 1 93.38 175 LEU B CA 1
ATOM 6196 C C . LEU B 1 175 ? -1.818 11.18 18.406 1 93.38 175 LEU B C 1
ATOM 6198 O O . LEU B 1 175 ? -0.974 10.789 19.219 1 93.38 175 LEU B O 1
ATOM 6202 N N . ALA B 1 176 ? -1.604 12.023 17.469 1 94.31 176 ALA B N 1
ATOM 6203 C CA . ALA B 1 176 ? -0.292 12.656 17.359 1 94.31 176 ALA B CA 1
ATOM 6204 C C . ALA B 1 176 ? -0.305 14.055 17.969 1 94.31 176 ALA B C 1
ATOM 6206 O O . ALA B 1 176 ? -1.324 14.742 17.922 1 94.31 176 ALA B O 1
ATOM 6207 N N . TYR B 1 177 ? 0.717 14.438 18.578 1 93.44 177 TYR B N 1
ATOM 6208 C CA . TYR B 1 177 ? 0.954 15.805 19.031 1 93.44 177 TYR B CA 1
ATOM 6209 C C . TYR B 1 177 ? 2.289 16.328 18.516 1 93.44 177 TYR B C 1
ATOM 6211 O O . TYR B 1 177 ? 3.314 15.648 18.641 1 93.44 177 TYR B O 1
ATOM 6219 N N . MET B 1 178 ? 2.219 17.391 17.922 1 94.19 178 MET B N 1
ATOM 6220 C CA . MET B 1 178 ? 3.393 18 17.297 1 94.19 178 MET B CA 1
ATOM 6221 C C . MET B 1 178 ? 3.545 19.453 17.75 1 94.19 178 MET B C 1
ATOM 6223 O O . MET B 1 178 ? 2.637 20.031 18.359 1 94.19 178 MET B O 1
ATOM 6227 N N . ALA B 1 179 ? 4.707 19.969 17.516 1 92.94 179 ALA B N 1
ATOM 6228 C CA . ALA B 1 179 ? 5.023 21.375 17.812 1 92.94 179 ALA B CA 1
ATOM 6229 C C . ALA B 1 179 ? 5.48 22.109 16.562 1 92.94 179 ALA B C 1
ATOM 6231 O O . ALA B 1 179 ? 6.305 21.594 15.789 1 92.94 179 ALA B O 1
ATOM 6232 N N . ASN B 1 180 ? 4.871 23.156 16.328 1 92.12 180 ASN B N 1
ATOM 6233 C CA . ASN B 1 180 ? 5.293 23.984 15.203 1 92.12 180 ASN B CA 1
ATOM 6234 C C . ASN B 1 180 ? 6.043 25.234 15.68 1 92.12 180 ASN B C 1
ATOM 6236 O O . ASN B 1 180 ? 5.516 26.016 16.469 1 92.12 180 ASN B O 1
ATOM 6240 N N . VAL B 1 181 ? 7.289 25.328 15.234 1 88.62 181 VAL B N 1
ATOM 6241 C CA . VAL B 1 181 ? 8.141 26.453 15.57 1 88.62 181 VAL B CA 1
ATOM 6242 C C . VAL B 1 181 ? 8.703 27.078 14.297 1 88.62 181 VAL B C 1
ATOM 6244 O O . VAL B 1 181 ? 9.312 26.375 13.477 1 88.62 181 VAL B O 1
ATOM 6247 N N . ASP B 1 182 ? 8.5 28.375 14.086 1 79.75 182 ASP B N 1
ATOM 6248 C CA . ASP B 1 182 ? 9.047 29.094 12.945 1 79.75 182 ASP B CA 1
ATOM 6249 C C . ASP B 1 182 ? 8.672 28.406 11.633 1 79.75 182 ASP B C 1
ATOM 6251 O O . ASP B 1 182 ? 9.539 28.156 10.789 1 79.75 182 ASP B O 1
ATOM 6255 N N . ALA B 1 183 ? 7.504 27.922 11.547 1 77.44 183 ALA B N 1
ATOM 6256 C CA . ALA B 1 183 ? 6.93 27.344 10.328 1 77.44 183 ALA B CA 1
ATOM 6257 C C . ALA B 1 183 ? 7.473 25.938 10.07 1 77.44 183 ALA B C 1
ATOM 6259 O O . ALA B 1 183 ? 7.457 25.469 8.938 1 77.44 183 ALA B O 1
ATOM 6260 N N . LYS B 1 184 ? 8.039 25.375 11.055 1 83.5 184 LYS B N 1
ATOM 6261 C CA . LYS B 1 184 ? 8.516 24 10.961 1 83.5 184 LYS B CA 1
ATOM 6262 C C . LYS B 1 184 ? 7.859 23.125 12.016 1 83.5 184 LYS B C 1
ATOM 6264 O O . LYS B 1 184 ? 7.75 23.516 13.18 1 83.5 184 LYS B O 1
ATOM 6269 N N . ALA B 1 185 ? 7.457 22.016 11.516 1 89.25 185 ALA B N 1
ATOM 6270 C CA . ALA B 1 185 ? 6.766 21.109 12.43 1 89.25 185 ALA B CA 1
ATOM 6271 C C . ALA B 1 185 ? 7.723 20.047 12.969 1 89.25 185 ALA B C 1
ATOM 6273 O O . ALA B 1 185 ? 8.523 19.484 12.227 1 89.25 185 ALA B O 1
ATOM 6274 N N . TYR B 1 186 ? 7.691 19.844 14.211 1 91.19 186 TYR B N 1
ATOM 6275 C CA . TYR B 1 186 ? 8.508 18.828 14.883 1 91.19 186 TYR B CA 1
ATOM 6276 C C . TYR B 1 186 ? 7.637 17.781 15.57 1 91.19 186 TYR B C 1
ATOM 6278 O O . TYR B 1 186 ? 6.605 18.125 16.156 1 91.19 186 TYR B O 1
ATOM 6286 N N . THR B 1 187 ? 8.094 16.594 15.516 1 91.19 187 THR B N 1
ATOM 6287 C CA . THR B 1 187 ? 7.348 15.5 16.141 1 91.19 187 THR B CA 1
ATOM 6288 C C . THR B 1 187 ? 7.637 15.438 17.641 1 91.19 187 THR B C 1
ATOM 6290 O O . THR B 1 187 ? 8.797 15.383 18.047 1 91.19 187 THR B O 1
ATOM 6293 N N . VAL B 1 188 ? 6.617 15.453 18.422 1 91.44 188 VAL B N 1
ATOM 6294 C CA . VAL B 1 188 ? 6.781 15.367 19.859 1 91.44 188 VAL B CA 1
ATOM 6295 C C . VAL B 1 188 ? 6.414 13.969 20.344 1 91.44 188 VAL B C 1
ATOM 6297 O O . VAL B 1 188 ? 7.105 13.398 21.188 1 91.44 188 VAL B O 1
ATOM 6300 N N . GLY B 1 189 ? 5.285 13.469 19.797 1 91.62 189 GLY B N 1
ATOM 6301 C CA . GLY B 1 189 ? 4.93 12.117 20.203 1 91.62 189 GLY B CA 1
ATOM 6302 C C . GLY B 1 189 ? 3.633 11.633 19.578 1 91.62 189 GLY B C 1
ATOM 6303 O O . GLY B 1 189 ? 2.938 12.398 18.906 1 91.62 189 GLY B O 1
ATOM 6304 N N . VAL B 1 190 ? 3.424 10.367 19.75 1 93.81 190 VAL B N 1
ATOM 6305 C CA . VAL B 1 190 ? 2.189 9.711 19.328 1 93.81 190 VAL B CA 1
ATOM 6306 C C . VAL B 1 190 ? 1.681 8.805 20.453 1 93.81 190 VAL B C 1
ATOM 6308 O O . VAL B 1 190 ? 2.471 8.148 21.125 1 93.81 190 VAL B O 1
ATOM 6311 N N . GLU B 1 191 ? 0.418 8.82 20.641 1 92.56 191 GLU B N 1
ATOM 6312 C CA . GLU B 1 191 ? -0.178 7.996 21.688 1 92.56 191 GLU B CA 1
ATOM 6313 C C . GLU B 1 191 ? -1.275 7.098 21.125 1 92.56 191 GLU B C 1
ATOM 6315 O O . GLU B 1 191 ? -2.047 7.52 20.266 1 92.56 191 GLU B O 1
ATOM 6320 N N . ASP B 1 192 ? -1.288 5.871 21.625 1 89.06 192 ASP B N 1
ATOM 6321 C CA . ASP B 1 192 ? -2.357 4.938 21.281 1 89.06 192 ASP B CA 1
ATOM 6322 C C . ASP B 1 192 ? -3.582 5.16 22.156 1 89.06 192 ASP B C 1
ATOM 6324 O O . ASP B 1 192 ? -3.549 4.871 23.359 1 89.06 192 ASP B O 1
ATOM 6328 N N . ILE B 1 193 ? -4.613 5.645 21.594 1 89.38 193 ILE B N 1
ATOM 6329 C CA . ILE B 1 193 ? -5.812 5.945 22.359 1 89.38 193 ILE B CA 1
ATOM 6330 C C . ILE B 1 193 ? -6.918 4.949 22 1 89.38 193 ILE B C 1
ATOM 6332 O O . ILE B 1 193 ? -8.102 5.258 22.125 1 89.38 193 ILE B O 1
ATOM 6336 N N . SER B 1 194 ? -6.578 3.834 21.5 1 83.69 194 SER B N 1
ATOM 6337 C CA . SER B 1 194 ? -7.547 2.85 21.031 1 83.69 194 SER B CA 1
ATOM 6338 C C . SER B 1 194 ? -8.477 2.406 22.156 1 83.69 194 SER B C 1
ATOM 6340 O O . SER B 1 194 ? -9.672 2.193 21.938 1 83.69 194 SER B O 1
ATOM 6342 N N . SER B 1 195 ? -7.957 2.332 23.359 1 80 195 SER B N 1
ATOM 6343 C CA . SER B 1 195 ? -8.734 1.8 24.484 1 80 195 SER B CA 1
ATOM 6344 C C . SER B 1 195 ? -9.547 2.895 25.156 1 80 195 SER B C 1
ATOM 6346 O O . SER B 1 195 ? -10.422 2.607 25.969 1 80 195 SER B O 1
ATOM 6348 N N . LEU B 1 196 ? -9.281 4.117 24.766 1 84.94 196 LEU B N 1
ATOM 6349 C CA . LEU B 1 196 ? -9.938 5.238 25.422 1 84.94 196 LEU B CA 1
ATOM 6350 C C . LEU B 1 196 ? -11.141 5.711 24.609 1 84.94 196 LEU B C 1
ATOM 6352 O O . LEU B 1 196 ? -11.094 5.75 23.375 1 84.94 196 LEU B O 1
ATOM 6356 N N . PRO B 1 197 ? -12.18 6.008 25.344 1 82.5 197 PRO B N 1
ATOM 6357 C CA . PRO B 1 197 ? -13.305 6.613 24.625 1 82.5 197 PRO B CA 1
ATOM 6358 C C . PRO B 1 197 ? -12.93 7.945 23.969 1 82.5 197 PRO B C 1
ATOM 6360 O O . PRO B 1 197 ? -12.156 8.719 24.547 1 82.5 197 PRO B O 1
ATOM 6363 N N . LYS B 1 198 ? -13.508 8.156 22.891 1 82 198 LYS B N 1
ATOM 6364 C CA . LYS B 1 198 ? -13.266 9.414 22.188 1 82 198 LYS B CA 1
ATOM 6365 C C . LYS B 1 198 ? -14.109 10.539 22.766 1 82 198 LYS B C 1
ATOM 6367 O O . LYS B 1 198 ? -15.078 10.984 22.141 1 82 198 LYS B O 1
ATOM 6372 N N . THR B 1 199 ? -13.703 10.977 23.906 1 87.38 199 THR B N 1
ATOM 6373 C CA . THR B 1 199 ? -14.398 12.07 24.578 1 87.38 199 THR B CA 1
ATOM 6374 C C . THR B 1 199 ? -13.492 13.281 24.734 1 87.38 199 THR B C 1
ATOM 6376 O O . THR B 1 199 ? -12.266 13.164 24.609 1 87.38 199 THR B O 1
ATOM 6379 N N . ALA B 1 200 ? -14.125 14.375 25 1 92.5 200 ALA B N 1
ATOM 6380 C CA . ALA B 1 200 ? -13.383 15.617 25.188 1 92.5 200 ALA B CA 1
ATOM 6381 C C . ALA B 1 200 ? -12.469 15.531 26.406 1 92.5 200 ALA B C 1
ATOM 6383 O O . ALA B 1 200 ? -11.367 16.078 26.406 1 92.5 200 ALA B O 1
ATOM 6384 N N . GLU B 1 201 ? -12.922 14.805 27.375 1 92.75 201 GLU B N 1
ATOM 6385 C CA . GLU B 1 201 ? -12.164 14.688 28.609 1 92.75 201 GLU B CA 1
ATOM 6386 C C . GLU B 1 201 ? -10.875 13.898 28.391 1 92.75 201 GLU B C 1
ATOM 6388 O O . GLU B 1 201 ? -9.805 14.297 28.875 1 92.75 201 GLU B O 1
ATOM 6393 N N . ASN B 1 202 ? -11.016 12.812 27.734 1 92 202 ASN B N 1
ATOM 6394 C CA . ASN B 1 202 ? -9.828 12 27.484 1 92 202 ASN B CA 1
ATOM 6395 C C . ASN B 1 202 ? -8.859 12.711 26.547 1 92 202 ASN B C 1
ATOM 6397 O O . ASN B 1 202 ? -7.641 12.594 26.688 1 92 202 ASN B O 1
ATOM 6401 N N . HIS B 1 203 ? -9.414 13.367 25.594 1 93.81 203 HIS B N 1
ATOM 6402 C CA . HIS B 1 203 ? -8.578 14.156 24.688 1 93.81 203 HIS B CA 1
ATOM 6403 C C . HIS B 1 203 ? -7.809 15.227 25.469 1 93.81 203 HIS B C 1
ATOM 6405 O O . HIS B 1 203 ? -6.629 15.461 25.203 1 93.81 203 HIS B O 1
ATOM 6411 N N . LEU B 1 204 ? -8.484 15.836 26.375 1 95.69 204 LEU B N 1
ATOM 6412 C CA . LEU B 1 204 ? -7.871 16.875 27.203 1 95.69 204 LEU B CA 1
ATOM 6413 C C . LEU B 1 204 ? -6.723 16.312 28.031 1 95.69 204 LEU B C 1
ATOM 6415 O O . LEU B 1 204 ? -5.672 16.938 28.156 1 95.69 204 LEU B O 1
ATOM 6419 N N . LYS B 1 205 ? -6.93 15.133 28.562 1 94.81 205 LYS B N 1
ATOM 6420 C CA . LYS B 1 205 ? -5.883 14.5 29.359 1 94.81 205 LYS B CA 1
ATOM 6421 C C . LYS B 1 205 ? -4.613 14.297 28.547 1 94.81 205 LYS B C 1
ATOM 6423 O O . LYS B 1 205 ? -3.51 14.57 29.031 1 94.81 205 LYS B O 1
ATOM 6428 N N . VAL B 1 206 ? -4.805 13.875 27.375 1 92.88 206 VAL B N 1
ATOM 6429 C CA . VAL B 1 206 ? -3.662 13.602 26.516 1 92.88 206 VAL B CA 1
ATOM 6430 C C . VAL B 1 206 ? -2.967 14.906 26.141 1 92.88 206 VAL B C 1
ATOM 6432 O O . VAL B 1 206 ? -1.737 14.992 26.156 1 92.88 206 VAL B O 1
ATOM 6435 N N . VAL B 1 207 ? -3.705 15.906 25.781 1 95.38 207 VAL B N 1
ATOM 6436 C CA . VAL B 1 207 ? -3.152 17.188 25.359 1 95.38 207 VAL B CA 1
ATOM 6437 C C . VAL B 1 207 ? -2.432 17.844 26.547 1 95.38 207 VAL B C 1
ATOM 6439 O O . VAL B 1 207 ? -1.379 18.469 26.359 1 95.38 207 VAL B O 1
ATOM 6442 N N . LYS B 1 208 ? -2.992 17.734 27.734 1 96 208 LYS B N 1
ATOM 6443 C CA . LYS B 1 208 ? -2.338 18.297 28.922 1 96 208 LYS B CA 1
ATOM 6444 C C . LYS B 1 208 ? -0.975 17.641 29.156 1 96 208 LYS B C 1
ATOM 6446 O O . LYS B 1 208 ? -0.009 18.328 29.5 1 96 208 LYS B O 1
ATOM 6451 N N . GLN B 1 209 ? -0.991 16.391 28.953 1 94.62 209 GLN B N 1
ATOM 6452 C CA . GLN B 1 209 ? 0.276 15.688 29.094 1 94.62 209 GLN B CA 1
ATOM 6453 C C . GLN B 1 209 ? 1.275 16.125 28.031 1 94.62 209 GLN B C 1
ATOM 6455 O O . GLN B 1 209 ? 2.471 16.25 28.312 1 94.62 209 GLN B O 1
ATOM 6460 N N . ALA B 1 210 ? 0.784 16.312 26.859 1 94.69 210 ALA B N 1
ATOM 6461 C CA . ALA B 1 210 ? 1.639 16.781 25.781 1 94.69 210 ALA B CA 1
ATOM 6462 C C . ALA B 1 210 ? 2.189 18.172 26.078 1 94.69 210 ALA B C 1
ATOM 6464 O O . ALA B 1 210 ? 3.367 18.438 25.828 1 94.69 210 ALA B O 1
ATOM 6465 N N . ILE B 1 211 ? 1.352 19.078 26.562 1 96.19 211 ILE B N 1
ATOM 6466 C CA . ILE B 1 211 ? 1.766 20.438 26.891 1 96.19 211 ILE B CA 1
ATOM 6467 C C . ILE B 1 211 ? 2.826 20.391 28 1 96.19 211 ILE B C 1
ATOM 6469 O O . ILE B 1 211 ? 3.834 21.109 27.922 1 96.19 211 ILE B O 1
ATOM 6473 N N . LYS B 1 212 ? 2.607 19.531 28.953 1 95.19 212 LYS B N 1
ATOM 6474 C CA . LYS B 1 212 ? 3.568 19.391 30.047 1 95.19 212 LYS B CA 1
ATOM 6475 C C . LYS B 1 212 ? 4.918 18.906 29.516 1 95.19 212 LYS B C 1
ATOM 6477 O O . LYS B 1 212 ? 5.965 19.406 29.938 1 95.19 212 LYS B O 1
ATOM 6482 N N . ARG B 1 213 ? 4.867 18.031 28.672 1 92.94 213 ARG B N 1
ATOM 6483 C CA . ARG B 1 213 ? 6.102 17.516 28.078 1 92.94 213 ARG B CA 1
ATOM 6484 C C . ARG B 1 213 ? 6.828 18.609 27.297 1 92.94 213 ARG B C 1
ATOM 6486 O O . ARG B 1 213 ? 8.047 18.75 27.422 1 92.94 213 ARG B O 1
ATOM 6493 N N . CYS B 1 214 ? 6.129 19.344 26.516 1 94.12 214 CYS B N 1
ATOM 6494 C CA . CYS B 1 214 ? 6.715 20.406 25.719 1 94.12 214 CYS B CA 1
ATOM 6495 C C . CYS B 1 214 ? 7.352 21.469 26.609 1 94.12 214 CYS B C 1
ATOM 6497 O O . CYS B 1 214 ? 8.461 21.922 26.344 1 94.12 214 CYS B O 1
ATOM 6499 N N . GLU B 1 215 ? 6.699 21.812 27.688 1 95.06 215 GLU B N 1
ATOM 6500 C CA . GLU B 1 215 ? 7.16 22.906 28.547 1 95.06 215 GLU B CA 1
ATOM 6501 C C . GLU B 1 215 ? 8.242 22.422 29.516 1 95.06 215 GLU B C 1
ATOM 6503 O O . GLU B 1 215 ? 9.289 23.062 29.641 1 95.06 215 GLU B O 1
ATOM 6508 N N . ASP B 1 216 ? 8.078 21.266 30.078 1 93.56 216 ASP B N 1
ATOM 6509 C CA . ASP B 1 216 ? 8.969 20.812 31.141 1 93.56 216 ASP B CA 1
ATOM 6510 C C . ASP B 1 216 ? 10.18 20.078 30.562 1 93.56 216 ASP B C 1
ATOM 6512 O O . ASP B 1 216 ? 11.312 20.297 31.016 1 93.56 216 ASP B O 1
ATOM 6516 N N . GLU B 1 217 ? 9.945 19.266 29.672 1 89.75 217 GLU B N 1
ATOM 6517 C CA . GLU B 1 217 ? 11.023 18.438 29.172 1 89.75 217 GLU B CA 1
ATOM 6518 C C . GLU B 1 217 ? 11.75 19.109 28 1 89.75 217 GLU B C 1
ATOM 6520 O O . GLU B 1 217 ? 12.969 18.984 27.875 1 89.75 217 GLU B O 1
ATOM 6525 N N . LEU B 1 218 ? 11.039 19.812 27.203 1 91.19 218 LEU B N 1
ATOM 6526 C CA . LEU B 1 218 ? 11.633 20.312 25.984 1 91.19 218 LEU B CA 1
ATOM 6527 C C . LEU B 1 218 ? 11.875 21.812 26.062 1 91.19 218 LEU B C 1
ATOM 6529 O O . LEU B 1 218 ? 12.492 22.391 25.172 1 91.19 218 LEU B O 1
ATOM 6533 N N . GLY B 1 219 ? 11.352 22.438 27.047 1 91.56 219 GLY B N 1
ATOM 6534 C CA . GLY B 1 219 ? 11.617 23.844 27.312 1 91.56 219 GLY B CA 1
ATOM 6535 C C . GLY B 1 219 ? 10.922 24.781 26.344 1 91.56 219 GLY B C 1
ATOM 6536 O O . GLY B 1 219 ? 11.445 25.844 26 1 91.56 219 GLY B O 1
ATOM 6537 N N . MET B 1 220 ? 9.75 24.438 25.859 1 93.44 220 MET B N 1
ATOM 6538 C CA . MET B 1 220 ? 8.984 25.234 24.891 1 93.44 220 MET B CA 1
ATOM 6539 C C . MET B 1 220 ? 7.973 26.109 25.609 1 93.44 220 MET B C 1
ATOM 6541 O O . MET B 1 220 ? 7.562 25.812 26.734 1 93.44 220 MET B O 1
ATOM 6545 N N . LYS B 1 221 ? 7.672 27.156 24.938 1 93.38 221 LYS B N 1
ATOM 6546 C CA . LYS B 1 221 ? 6.582 28 25.422 1 93.38 221 LYS B CA 1
ATOM 6547 C C . LYS B 1 221 ? 5.348 27.859 24.531 1 93.38 221 LYS B C 1
ATOM 6549 O O . LYS B 1 221 ? 5.266 28.484 23.469 1 93.38 221 LYS B O 1
ATOM 6554 N N . ILE B 1 222 ? 4.398 27.203 25.047 1 95.25 222 ILE B N 1
ATOM 6555 C CA . ILE B 1 222 ? 3.189 26.953 24.266 1 95.25 222 ILE B CA 1
ATOM 6556 C C . ILE B 1 222 ? 2.309 28.203 24.281 1 95.25 222 ILE B C 1
ATOM 6558 O O . ILE B 1 222 ? 1.936 28.703 25.359 1 95.25 222 ILE B O 1
ATOM 6562 N N . VAL B 1 223 ? 1.993 28.719 23.125 1 94.56 223 VAL B N 1
ATOM 6563 C CA . VAL B 1 223 ? 1.207 29.953 23.031 1 94.56 223 VAL B CA 1
ATOM 6564 C C . VAL B 1 223 ? -0.173 29.641 22.469 1 94.56 223 VAL B C 1
ATOM 6566 O O . VAL B 1 223 ? -1.111 30.422 22.625 1 94.56 223 VAL B O 1
ATOM 6569 N N . GLY B 1 224 ? -0.238 28.562 21.812 1 94.31 224 GLY B N 1
ATOM 6570 C CA . GLY B 1 224 ? -1.502 28.156 21.219 1 94.31 224 GLY B CA 1
ATOM 6571 C C . GLY B 1 224 ? -1.572 26.672 20.891 1 94.31 224 GLY B C 1
ATOM 6572 O O . GLY B 1 224 ? -0.563 25.969 20.969 1 94.31 224 GLY B O 1
ATOM 6573 N N . TRP B 1 225 ? -2.781 26.203 20.562 1 94.69 225 TRP B N 1
ATOM 6574 C CA . TRP B 1 225 ? -3.004 24.812 20.219 1 94.69 225 TRP B CA 1
ATOM 6575 C C . TRP B 1 225 ? -4.043 24.672 19.125 1 94.69 225 TRP B C 1
ATOM 6577 O O . TRP B 1 225 ? -5.051 25.391 19.109 1 94.69 225 TRP B O 1
ATOM 6587 N N . VAL B 1 226 ? -3.705 23.875 18.156 1 93.25 226 VAL B N 1
ATOM 6588 C CA . VAL B 1 226 ? -4.609 23.656 17.031 1 93.25 226 VAL B CA 1
ATOM 6589 C C . VAL B 1 226 ? -4.961 22.172 16.938 1 93.25 226 VAL B C 1
ATOM 6591 O O . VAL B 1 226 ? -4.09 21.297 17.109 1 93.25 226 VAL B O 1
ATOM 6594 N N . SER B 1 227 ? -6.23 21.828 16.797 1 91.94 227 SER B N 1
ATOM 6595 C CA . SER B 1 227 ? -6.691 20.453 16.641 1 91.94 227 SER B CA 1
ATOM 6596 C C . SER B 1 227 ? -7.793 20.359 15.594 1 91.94 227 SER B C 1
ATOM 6598 O O . SER B 1 227 ? -8.25 21.375 15.07 1 91.94 227 SER B O 1
ATOM 6600 N N . ASP B 1 228 ? -8.18 19.188 15.312 1 84.75 228 ASP B N 1
ATOM 6601 C CA . ASP B 1 228 ? -9.25 18.969 14.336 1 84.75 228 ASP B CA 1
ATOM 6602 C C . ASP B 1 228 ? -10.586 19.5 14.852 1 84.75 228 ASP B C 1
ATOM 6604 O O . ASP B 1 228 ? -10.68 19.938 16 1 84.75 228 ASP B O 1
ATOM 6608 N N . ALA B 1 229 ? -11.562 19.562 14.039 1 77.19 229 ALA B N 1
ATOM 6609 C CA . ALA B 1 229 ? -12.836 20.203 14.375 1 77.19 229 ALA B CA 1
ATOM 6610 C C . ALA B 1 229 ? -13.867 19.172 14.828 1 77.19 229 ALA B C 1
ATOM 6612 O O . ALA B 1 229 ? -15.062 19.453 14.852 1 77.19 229 ALA B O 1
ATOM 6613 N N . GLY B 1 230 ? -13.461 18.062 15.219 1 80.19 230 GLY B N 1
ATOM 6614 C CA . GLY B 1 230 ? -14.414 17.078 15.711 1 80.19 230 GLY B CA 1
ATOM 6615 C C . GLY B 1 230 ? -15.023 17.469 17.047 1 80.19 230 GLY B C 1
ATOM 6616 O O . GLY B 1 230 ? -14.531 18.375 17.719 1 80.19 230 GLY B O 1
ATOM 6617 N N . GLY B 1 231 ? -16.156 16.938 17.406 1 82.38 231 GLY B N 1
ATOM 6618 C CA . GLY B 1 231 ? -16.828 17.25 18.641 1 82.38 231 GLY B CA 1
ATOM 6619 C C . GLY B 1 231 ? -15.953 17.062 19.875 1 82.38 231 GLY B C 1
ATOM 6620 O O . GLY B 1 231 ? -15.961 17.875 20.781 1 82.38 231 GLY B O 1
ATOM 6621 N N . ASP B 1 232 ? -15.25 16.062 19.859 1 88.62 232 ASP B N 1
ATOM 6622 C CA . ASP B 1 232 ? -14.359 15.781 20.984 1 88.62 232 ASP B CA 1
ATOM 6623 C C . ASP B 1 232 ? -13.234 16.812 21.047 1 88.62 232 ASP B C 1
ATOM 6625 O O . ASP B 1 232 ? -12.859 17.266 22.141 1 88.62 232 ASP B O 1
ATOM 6629 N N . SER B 1 233 ? -12.719 17.203 19.922 1 91.12 233 SER B N 1
ATOM 6630 C CA . SER B 1 233 ? -11.641 18.188 19.859 1 91.12 233 SER B CA 1
ATOM 6631 C C . SER B 1 233 ? -12.133 19.578 20.281 1 91.12 233 SER B C 1
ATOM 6633 O O . SER B 1 233 ? -11.422 20.297 20.984 1 91.12 233 SER B O 1
ATOM 6635 N N . ARG B 1 234 ? -13.359 19.859 19.844 1 89.69 234 ARG B N 1
ATOM 6636 C CA . ARG B 1 234 ? -13.945 21.141 20.25 1 89.69 234 ARG B CA 1
ATOM 6637 C C . ARG B 1 234 ? -14.148 21.188 21.766 1 89.69 234 ARG B C 1
ATOM 6639 O O . ARG B 1 234 ? -13.828 22.188 22.406 1 89.69 234 ARG B O 1
ATOM 6646 N N . GLY B 1 235 ? -14.727 20.078 22.234 1 92.81 235 GLY B N 1
ATOM 6647 C CA . GLY B 1 235 ? -14.898 20 23.672 1 92.81 235 GLY B CA 1
ATOM 6648 C C . GLY B 1 235 ? -13.594 20.109 24.438 1 92.81 235 GLY B C 1
ATOM 6649 O O . GLY B 1 235 ? -13.531 20.75 25.484 1 92.81 235 GLY B O 1
ATOM 6650 N N . MET B 1 236 ? -12.594 19.531 23.953 1 94.38 236 MET B N 1
ATOM 6651 C CA . MET B 1 236 ? -11.266 19.578 24.562 1 94.38 236 MET B CA 1
ATOM 6652 C C . MET B 1 236 ? -10.727 21.016 24.578 1 94.38 236 MET B C 1
ATOM 6654 O O . MET B 1 236 ? -10.219 21.469 25.594 1 94.38 236 MET B O 1
ATOM 6658 N N . ARG B 1 237 ? -10.898 21.781 23.547 1 93.62 237 ARG B N 1
ATOM 6659 C CA . ARG B 1 237 ? -10.406 23.156 23.453 1 93.62 237 ARG B CA 1
ATOM 6660 C C . ARG B 1 237 ? -11.133 24.062 24.438 1 93.62 237 ARG B C 1
ATOM 6662 O O . ARG B 1 237 ? -10.523 24.938 25.062 1 93.62 237 ARG B O 1
ATOM 6669 N N . ILE B 1 238 ? -12.391 23.844 24.531 1 93.12 238 ILE B N 1
ATOM 6670 C CA . ILE B 1 238 ? -13.188 24.656 25.438 1 93.12 238 ILE B CA 1
ATOM 6671 C C . ILE B 1 238 ? -12.703 24.422 26.875 1 93.12 238 ILE B C 1
ATOM 6673 O O . ILE B 1 238 ? -12.492 25.391 27.625 1 93.12 238 ILE B O 1
ATOM 6677 N N . ARG B 1 239 ? -12.539 23.266 27.219 1 95.75 239 ARG B N 1
ATOM 6678 C CA . ARG B 1 239 ? -12.102 22.938 28.578 1 95.75 239 ARG B CA 1
ATOM 6679 C C . ARG B 1 239 ? -10.68 23.406 28.828 1 95.75 239 ARG B C 1
ATOM 6681 O O . ARG B 1 239 ? -10.359 23.906 29.906 1 95.75 239 ARG B O 1
ATOM 6688 N N . LEU B 1 240 ? -9.859 23.25 27.859 1 95.56 240 LEU B N 1
ATOM 6689 C CA . LEU B 1 240 ? -8.484 23.719 27.969 1 95.56 240 LEU B CA 1
ATOM 6690 C C . LEU B 1 240 ? -8.438 25.234 28.125 1 95.56 240 LEU B C 1
ATOM 6692 O O . LEU B 1 240 ? -7.625 25.766 28.891 1 95.56 240 LEU B O 1
ATOM 6696 N N . GLY B 1 241 ? -9.258 25.938 27.359 1 93.94 241 GLY B N 1
ATOM 6697 C CA . GLY B 1 241 ? -9.344 27.391 27.453 1 93.94 241 GLY B CA 1
ATOM 6698 C C . GLY B 1 241 ? -9.758 27.875 28.828 1 93.94 241 GLY B C 1
ATOM 6699 O O . GLY B 1 241 ? -9.336 28.938 29.266 1 93.94 241 GLY B O 1
ATOM 6700 N N . LYS B 1 242 ? -10.547 27.125 29.5 1 93.81 242 LYS B N 1
ATOM 6701 C CA . LYS B 1 242 ? -10.961 27.469 30.859 1 93.81 242 LYS B CA 1
ATOM 6702 C C . LYS B 1 242 ? -9.812 27.281 31.844 1 93.81 242 LYS B C 1
ATOM 6704 O O . LYS B 1 242 ? -9.641 28.078 32.75 1 93.81 242 LYS B O 1
ATOM 6709 N N . GLU B 1 243 ? -9.109 26.25 31.609 1 94.75 243 GLU B N 1
ATOM 6710 C CA . GLU B 1 243 ? -8.008 25.953 32.5 1 94.75 243 GLU B CA 1
ATOM 6711 C C . GLU B 1 243 ? -6.809 26.859 32.25 1 94.75 243 GLU B C 1
ATOM 6713 O O . GLU B 1 243 ? -6.094 27.234 33.188 1 94.75 243 GLU B O 1
ATOM 6718 N N . ARG B 1 244 ? -6.609 27.109 30.969 1 95.38 244 ARG B N 1
ATOM 6719 C CA . ARG B 1 244 ? -5.496 27.953 30.547 1 95.38 244 ARG B CA 1
ATOM 6720 C C . ARG B 1 244 ? -5.969 29.031 29.594 1 95.38 244 ARG B C 1
ATOM 6722 O O . ARG B 1 244 ? -5.723 28.969 28.391 1 95.38 244 ARG B O 1
ATOM 6729 N N . PRO B 1 245 ? -6.426 30.094 30.109 1 92.5 245 PRO B N 1
ATOM 6730 C CA . PRO B 1 245 ? -7.004 31.141 29.266 1 92.5 245 PRO B CA 1
ATOM 6731 C C . PRO B 1 245 ? -5.953 31.891 28.453 1 92.5 245 PRO B C 1
ATOM 6733 O O . PRO B 1 245 ? -6.289 32.562 27.469 1 92.5 245 PRO B O 1
ATOM 6736 N N . GLU B 1 246 ? -4.711 31.797 28.797 1 93.06 246 GLU B N 1
ATOM 6737 C CA . GLU B 1 246 ? -3.643 32.5 28.094 1 93.06 246 GLU B CA 1
ATOM 6738 C C . GLU B 1 246 ? -3.363 31.875 26.734 1 93.06 246 GLU B C 1
ATOM 6740 O O . GLU B 1 246 ? -2.748 32.5 25.859 1 93.06 246 GLU B O 1
ATOM 6745 N N . LEU B 1 247 ? -3.816 30.641 26.594 1 94.25 247 LEU B N 1
ATOM 6746 C CA . LEU B 1 247 ? -3.557 29.938 25.344 1 94.25 247 LEU B CA 1
ATOM 6747 C C . LEU B 1 247 ? -4.582 30.312 24.281 1 94.25 247 LEU B C 1
ATOM 6749 O O . LEU B 1 247 ? -5.766 30.484 24.594 1 94.25 247 LEU B O 1
ATOM 6753 N N . LEU B 1 248 ? -4.133 30.516 23.109 1 92.94 248 LEU B N 1
ATOM 6754 C CA . LEU B 1 248 ? -5.023 30.734 21.969 1 92.94 248 LEU B CA 1
ATOM 6755 C C . LEU B 1 248 ? -5.344 29.422 21.266 1 92.94 248 LEU B C 1
ATOM 6757 O O . LEU B 1 248 ? -4.453 28.797 20.703 1 92.94 248 LEU B O 1
ATOM 6761 N N . LEU B 1 249 ? -6.566 29.031 21.281 1 92.19 249 LEU B N 1
ATOM 6762 C CA . LEU B 1 249 ? -6.988 27.719 20.797 1 92.19 249 LEU B CA 1
ATOM 6763 C C . LEU B 1 249 ? -7.809 27.844 19.531 1 92.19 249 LEU B C 1
ATOM 6765 O O . LEU B 1 249 ? -8.711 28.688 19.438 1 92.19 249 LEU B O 1
ATOM 6769 N N . PHE B 1 250 ? -7.418 27.016 18.531 1 89.12 250 PHE B N 1
ATOM 6770 C CA . PHE B 1 250 ? -8.094 27.156 17.25 1 89.12 250 PHE B CA 1
ATOM 6771 C C . PHE B 1 250 ? -8.445 25.797 16.672 1 89.12 250 PHE B C 1
ATOM 6773 O O . PHE B 1 250 ? -7.805 24.781 17 1 89.12 250 PHE B O 1
ATOM 6780 N N . ASP B 1 251 ? -9.414 25.812 15.773 1 88 251 ASP B N 1
ATOM 6781 C CA . ASP B 1 251 ? -9.68 24.688 14.883 1 88 251 ASP B CA 1
ATOM 6782 C C . ASP B 1 251 ? -8.695 24.672 13.719 1 88 251 ASP B C 1
ATOM 6784 O O . ASP B 1 251 ? -8.141 25.703 13.344 1 88 251 ASP B O 1
ATOM 6788 N N . CYS B 1 252 ? -8.5 23.469 13.266 1 87.19 252 CYS B N 1
ATOM 6789 C CA . CYS B 1 252 ? -7.688 23.391 12.062 1 87.19 252 CYS B CA 1
ATOM 6790 C C . CYS B 1 252 ? -8.406 24.031 10.875 1 87.19 252 CYS B C 1
ATOM 6792 O O . CYS B 1 252 ? -9.438 23.531 10.43 1 87.19 252 CYS B O 1
ATOM 6794 N N . TRP B 1 253 ? -7.855 25.031 10.398 1 81.44 253 TRP B N 1
ATOM 6795 C CA . TRP B 1 253 ? -8.539 25.781 9.359 1 81.44 253 TRP B CA 1
ATOM 6796 C C . TRP B 1 253 ? -8.391 25.109 8 1 81.44 253 TRP B C 1
ATOM 6798 O O . TRP B 1 253 ? -9.078 25.453 7.039 1 81.44 253 TRP B O 1
ATOM 6808 N N . ALA B 1 254 ? -7.488 24.172 7.883 1 77.19 254 ALA B N 1
ATOM 6809 C CA . ALA B 1 254 ? -7.5 23.344 6.68 1 77.19 254 ALA B CA 1
ATOM 6810 C C . ALA B 1 254 ? -8.797 22.531 6.582 1 77.19 254 ALA B C 1
ATOM 6812 O O . ALA B 1 254 ? -9.352 22.375 5.492 1 77.19 254 ALA B O 1
ATOM 6813 N N . HIS B 1 255 ? -9.242 22.109 7.691 1 75.5 255 HIS B N 1
ATOM 6814 C CA . HIS B 1 255 ? -10.492 21.359 7.746 1 75.5 255 HIS B CA 1
ATOM 6815 C C . HIS B 1 255 ? -11.695 22.281 7.613 1 75.5 255 HIS B C 1
ATOM 6817 O O . HIS B 1 255 ? -12.68 21.922 6.965 1 75.5 255 HIS B O 1
ATOM 6823 N N . GLN B 1 256 ? -11.586 23.422 8.211 1 75.5 256 GLN B N 1
ATOM 6824 C CA . GLN B 1 256 ? -12.688 24.375 8.203 1 75.5 256 GLN B CA 1
ATOM 6825 C C . GLN B 1 256 ? -12.969 24.875 6.789 1 75.5 256 GLN B C 1
ATOM 6827 O O . GLN B 1 256 ? -14.133 25.062 6.406 1 75.5 256 GLN B O 1
ATOM 6832 N N . ILE B 1 257 ? -11.914 25.109 6.109 1 72.44 257 ILE B N 1
ATOM 6833 C CA . ILE B 1 257 ? -12.094 25.609 4.746 1 72.44 257 ILE B CA 1
ATOM 6834 C C . ILE B 1 257 ? -12.781 24.531 3.904 1 72.44 257 ILE B C 1
ATOM 6836 O O . ILE B 1 257 ? -13.602 24.844 3.039 1 72.44 257 ILE B O 1
ATOM 6840 N N . LYS B 1 258 ? -12.469 23.297 4.215 1 70.56 258 LYS B N 1
ATOM 6841 C CA . LYS B 1 258 ? -13.141 22.203 3.51 1 70.56 258 LYS B CA 1
ATOM 6842 C C . LYS B 1 258 ? -14.641 22.219 3.775 1 70.56 258 LYS B C 1
ATOM 6844 O O . LYS B 1 258 ? -15.438 21.953 2.875 1 70.56 258 LYS B O 1
ATOM 6849 N N . LEU B 1 259 ? -15.008 22.547 4.984 1 68 259 LEU B N 1
ATOM 6850 C CA . LEU B 1 259 ? -16.422 22.609 5.363 1 68 259 LEU B CA 1
ATOM 6851 C C . LEU B 1 259 ? -17.109 23.797 4.703 1 68 259 LEU B C 1
ATOM 6853 O O . LEU B 1 259 ? -18.234 23.688 4.234 1 68 259 LEU B O 1
ATOM 6857 N N . VAL B 1 260 ? -16.453 24.922 4.648 1 64.88 260 VAL B N 1
ATOM 6858 C CA . VAL B 1 260 ? -17 26.125 4.047 1 64.88 260 VAL B CA 1
ATOM 6859 C C . VAL B 1 260 ? -17.281 25.891 2.564 1 64.88 260 VAL B C 1
ATOM 6861 O O . VAL B 1 260 ? -18.328 26.297 2.049 1 64.88 260 VAL B O 1
ATOM 6864 N N . VAL B 1 261 ? -16.406 25.125 1.988 1 62.69 261 VAL B N 1
ATOM 6865 C CA . VAL B 1 261 ? -16.562 24.828 0.57 1 62.69 261 VAL B CA 1
ATOM 6866 C C . VAL B 1 261 ? -17.766 23.922 0.361 1 62.69 261 VAL B C 1
ATOM 6868 O O . VAL B 1 261 ? -18.547 24.125 -0.58 1 62.69 261 VAL B O 1
ATOM 6871 N N . GLY B 1 262 ? -17.938 23 1.237 1 63.41 262 GLY B N 1
ATOM 6872 C CA . GLY B 1 262 ? -19.094 22.141 1.154 1 63.41 262 GLY B CA 1
ATOM 6873 C C . GLY B 1 262 ? -20.406 22.906 1.258 1 63.41 262 GLY B C 1
ATOM 6874 O O . GLY B 1 262 ? -21.359 22.609 0.528 1 63.41 262 GLY B O 1
ATOM 6875 N N . ASP B 1 263 ? -20.406 23.938 2.055 1 64.06 263 ASP B N 1
ATOM 6876 C CA . ASP B 1 263 ? -21.609 24.75 2.279 1 64.06 263 ASP B CA 1
ATOM 6877 C C . ASP B 1 263 ? -21.922 25.609 1.06 1 64.06 263 ASP B C 1
ATOM 6879 O O . ASP B 1 263 ? -23.094 25.797 0.714 1 64.06 263 ASP B O 1
ATOM 6883 N N . ILE B 1 264 ? -20.953 26.078 0.421 1 61.62 264 ILE B N 1
ATOM 6884 C CA . ILE B 1 264 ? -21.141 26.922 -0.745 1 61.62 264 ILE B CA 1
ATOM 6885 C C . ILE B 1 264 ? -21.734 26.109 -1.895 1 61.62 264 ILE B C 1
ATOM 6887 O O . ILE B 1 264 ? -22.609 26.594 -2.611 1 61.62 264 ILE B O 1
ATOM 6891 N N . LEU B 1 265 ? -21.312 24.906 -1.978 1 62.72 265 LEU B N 1
ATOM 6892 C CA . LEU B 1 265 ? -21.75 24.078 -3.094 1 62.72 265 LEU B CA 1
ATOM 6893 C C . LEU B 1 265 ? -23.188 23.609 -2.891 1 62.72 265 LEU B C 1
ATOM 6895 O O . LEU B 1 265 ? -23.922 23.359 -3.861 1 62.72 265 LEU B O 1
ATOM 6899 N N . LYS B 1 266 ? -23.516 23.594 -1.646 1 61.81 266 LYS B N 1
ATOM 6900 C CA . LYS B 1 266 ? -24.891 23.203 -1.349 1 61.81 266 LYS B CA 1
ATOM 6901 C C . LYS B 1 266 ? -25.875 24.281 -1.778 1 61.81 266 LYS B C 1
ATOM 6903 O O . LYS B 1 266 ? -27.047 23.984 -2.029 1 61.81 266 LYS B O 1
ATOM 6908 N N . LEU B 1 267 ? -25.422 25.438 -1.882 1 59.28 267 LEU B N 1
ATOM 6909 C CA . LEU B 1 267 ? -26.312 26.562 -2.154 1 59.28 267 LEU B CA 1
ATOM 6910 C C . LEU B 1 267 ? -26.625 26.656 -3.641 1 59.28 267 LEU B C 1
ATOM 6912 O O . LEU B 1 267 ? -27.625 27.281 -4.027 1 59.28 267 LEU B O 1
ATOM 6916 N N . LYS B 1 268 ? -25.812 26.031 -4.383 1 63.59 268 LYS B N 1
ATOM 6917 C CA . LYS B 1 268 ? -26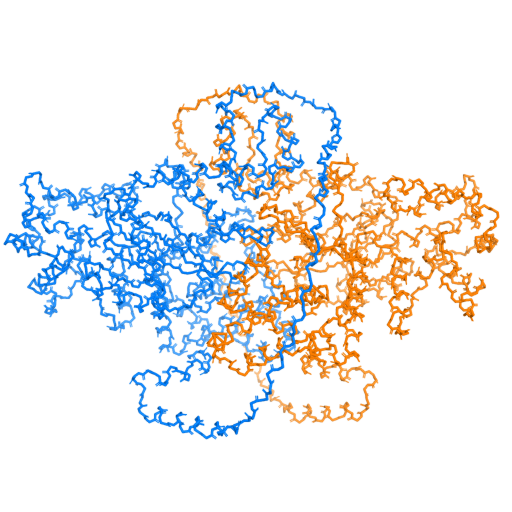.062 26.156 -5.816 1 63.59 268 LYS B CA 1
ATOM 6918 C C . LYS B 1 268 ? -26.438 24.812 -6.422 1 63.59 268 LYS B C 1
ATOM 6920 O O . LYS B 1 268 ? -25.562 24.031 -6.801 1 63.59 268 LYS B O 1
ATOM 6925 N N . ASN B 1 269 ? -27.734 24.578 -6.477 1 64.81 269 ASN B N 1
ATOM 6926 C CA . ASN B 1 269 ? -28.312 23.297 -6.871 1 64.81 269 ASN B CA 1
ATOM 6927 C C . ASN B 1 269 ? -27.766 22.828 -8.227 1 64.81 269 ASN B C 1
ATOM 6929 O O . ASN B 1 269 ? -27.484 21.656 -8.414 1 64.81 269 ASN B O 1
ATOM 6933 N N . ASN B 1 270 ? -27.688 23.828 -9.117 1 67.62 270 ASN B N 1
ATOM 6934 C CA . ASN B 1 270 ? -27.234 23.453 -10.453 1 67.62 270 ASN B CA 1
ATOM 6935 C C . ASN B 1 270 ? -25.797 22.938 -10.438 1 67.62 270 ASN B C 1
ATOM 6937 O O . ASN B 1 270 ? -25.469 22.016 -11.18 1 67.62 270 ASN B O 1
ATOM 6941 N N . LEU B 1 271 ? -25.109 23.391 -9.57 1 76.25 271 LEU B N 1
ATOM 6942 C CA . LEU B 1 271 ? -23.703 23.016 -9.523 1 76.25 271 LEU B CA 1
ATOM 6943 C C . LEU B 1 271 ? -23.531 21.656 -8.844 1 76.25 271 LEU B C 1
ATOM 6945 O O . LEU B 1 271 ? -22.625 20.906 -9.18 1 76.25 271 LEU B O 1
ATOM 6949 N N . ILE B 1 272 ? -24.547 21.391 -8.102 1 77.69 272 ILE B N 1
ATOM 6950 C CA . ILE B 1 272 ? -24.516 20.094 -7.434 1 77.69 272 ILE B CA 1
ATOM 6951 C C . ILE B 1 272 ? -24.797 18.984 -8.445 1 77.69 272 ILE B C 1
ATOM 6953 O O . ILE B 1 272 ? -24.125 17.938 -8.43 1 77.69 272 ILE B O 1
ATOM 6957 N N . THR B 1 273 ? -25.719 19.266 -9.273 1 82.94 273 THR B N 1
ATOM 6958 C CA . THR B 1 273 ? -26.047 18.281 -10.289 1 82.94 273 THR B CA 1
ATOM 6959 C C . THR B 1 273 ? -24.875 18.047 -11.234 1 82.94 273 THR B C 1
ATOM 6961 O O . THR B 1 273 ? -24.594 16.922 -11.625 1 82.94 273 THR B O 1
ATOM 6964 N N . ALA B 1 274 ? -24.266 19.109 -11.547 1 85.75 274 ALA B N 1
ATOM 6965 C CA . ALA B 1 274 ? -23.109 19 -12.414 1 85.75 274 ALA B CA 1
ATOM 6966 C C . ALA B 1 274 ? -22 18.188 -11.734 1 85.75 274 ALA B C 1
ATOM 6968 O O . ALA B 1 274 ? -21.312 17.406 -12.383 1 85.75 274 ALA B O 1
ATOM 6969 N N . GLY B 1 275 ? -21.891 18.469 -10.445 1 84.5 275 GLY B N 1
ATOM 6970 C CA . GLY B 1 275 ? -20.891 17.734 -9.688 1 84.5 275 GLY B CA 1
ATOM 6971 C C . GLY B 1 275 ? -21.203 16.25 -9.578 1 84.5 275 GLY B C 1
ATOM 6972 O O . GLY B 1 275 ? -20.312 15.414 -9.711 1 84.5 275 GLY B O 1
ATOM 6973 N N . ASP B 1 276 ? -22.391 15.961 -9.414 1 84.44 276 ASP B N 1
ATOM 6974 C CA . ASP B 1 276 ? -22.812 14.57 -9.328 1 84.44 276 ASP B CA 1
ATOM 6975 C C . ASP B 1 276 ? -22.609 13.844 -10.656 1 84.44 276 ASP B C 1
ATOM 6977 O O . ASP B 1 276 ? -22.156 12.695 -10.672 1 84.44 276 ASP B O 1
ATOM 6981 N N . ASN B 1 277 ? -22.969 14.516 -11.656 1 88.81 277 ASN B N 1
ATOM 6982 C CA . ASN B 1 277 ? -22.766 13.922 -12.977 1 88.81 277 ASN B CA 1
ATOM 6983 C C . ASN B 1 277 ? -21.281 13.695 -13.258 1 88.81 277 ASN B C 1
ATOM 6985 O O . ASN B 1 277 ? -20.906 12.68 -13.844 1 88.81 277 ASN B O 1
ATOM 6989 N N . ALA B 1 278 ? -20.516 14.648 -12.875 1 89.19 278 ALA B N 1
ATOM 6990 C CA . ALA B 1 278 ? -19.078 14.523 -13.086 1 89.19 278 ALA B CA 1
ATOM 6991 C C . ALA B 1 278 ? -18.531 13.305 -12.359 1 89.19 278 ALA B C 1
ATOM 6993 O O . ALA B 1 278 ? -17.719 12.562 -12.914 1 89.19 278 ALA B O 1
ATOM 6994 N N . GLN B 1 279 ? -18.969 13.148 -11.156 1 87.69 279 GLN B N 1
ATOM 6995 C CA . GLN B 1 279 ? -18.531 12.008 -10.367 1 87.69 279 GLN B CA 1
ATOM 6996 C C . GLN B 1 279 ? -19 10.695 -10.977 1 87.69 279 GLN B C 1
ATOM 6998 O O . GLN B 1 279 ? -18.266 9.711 -10.992 1 87.69 279 GLN B O 1
ATOM 7003 N N . GLU B 1 280 ? -20.156 10.734 -11.398 1 90.12 280 GLU B N 1
ATOM 7004 C CA . GLU B 1 280 ? -20.719 9.531 -11.992 1 90.12 280 GLU B CA 1
ATOM 7005 C C . GLU B 1 280 ? -20 9.148 -13.281 1 90.12 280 GLU B C 1
ATOM 7007 O O . GLU B 1 280 ? -19.766 7.969 -13.547 1 90.12 280 GLU B O 1
ATOM 7012 N N . ILE B 1 281 ? -19.75 10.141 -14.062 1 92.31 281 ILE B N 1
ATOM 7013 C CA . ILE B 1 281 ? -19.031 9.898 -15.312 1 92.31 281 ILE B CA 1
ATOM 7014 C C . ILE B 1 281 ? -17.656 9.312 -15.008 1 92.31 281 ILE B C 1
ATOM 7016 O O . ILE B 1 281 ? -17.266 8.305 -15.594 1 92.31 281 ILE B O 1
ATOM 7020 N N . ALA B 1 282 ? -16.969 9.914 -14.109 1 89.19 282 ALA B N 1
ATOM 7021 C CA . ALA B 1 282 ? -15.633 9.453 -13.75 1 89.19 282 ALA B CA 1
ATOM 7022 C C . ALA B 1 282 ? -15.672 8.039 -13.188 1 89.19 282 ALA B C 1
ATOM 7024 O O . ALA B 1 282 ? -14.875 7.184 -13.578 1 89.19 282 ALA B O 1
ATOM 7025 N N . LYS B 1 283 ? -16.625 7.82 -12.305 1 89 283 LYS B N 1
ATOM 7026 C CA . LYS B 1 283 ? -16.75 6.508 -11.672 1 89 283 LYS B CA 1
ATOM 7027 C C . LYS B 1 283 ? -17.125 5.441 -12.695 1 89 283 LYS B C 1
ATOM 7029 O O . LYS B 1 283 ? -16.609 4.324 -12.648 1 89 283 LYS B O 1
ATOM 7034 N N . TRP B 1 284 ? -18.031 5.766 -13.539 1 91.69 284 TRP B N 1
ATOM 7035 C CA . TRP B 1 284 ? -18.5 4.801 -14.523 1 91.69 284 TRP B CA 1
ATOM 7036 C C . TRP B 1 284 ? -17.359 4.379 -15.453 1 91.69 284 TRP B C 1
ATOM 7038 O O . TRP B 1 284 ? -17.172 3.186 -15.703 1 91.69 284 TRP B O 1
ATOM 7048 N N . PHE B 1 285 ? -16.609 5.285 -15.961 1 89.94 285 PHE B N 1
ATOM 7049 C CA . PHE B 1 285 ? -15.531 4.973 -16.891 1 89.94 285 PHE B CA 1
ATOM 7050 C C . PHE B 1 285 ? -14.398 4.25 -16.172 1 89.94 285 PHE B C 1
ATOM 7052 O O . PHE B 1 285 ? -13.711 3.418 -16.766 1 89.94 285 PHE B O 1
ATOM 7059 N N . THR B 1 286 ? -14.25 4.508 -14.898 1 87 286 THR B N 1
ATOM 7060 C CA . THR B 1 286 ? -13.164 3.877 -14.156 1 87 286 THR B CA 1
ATOM 7061 C C . THR B 1 286 ? -13.562 2.477 -13.695 1 87 286 THR B C 1
ATOM 7063 O O . THR B 1 286 ? -12.711 1.6 -13.555 1 87 286 THR B O 1
ATOM 7066 N N . SER B 1 287 ? -14.82 2.279 -13.5 1 86.25 287 SER B N 1
ATOM 7067 C CA . SER B 1 287 ? -15.281 0.988 -13 1 86.25 287 SER B CA 1
ATOM 7068 C C . SER B 1 287 ? -15.422 -0.024 -14.133 1 86.25 287 SER B C 1
ATOM 7070 O O . SER B 1 287 ? -15.43 -1.233 -13.891 1 86.25 287 SER B O 1
ATOM 7072 N N . HIS B 1 288 ? -15.625 0.493 -15.305 1 87.75 288 HIS B N 1
ATOM 7073 C CA . HIS B 1 288 ? -15.711 -0.379 -16.469 1 87.75 288 HIS B CA 1
ATOM 7074 C C . HIS B 1 288 ? -14.398 -0.372 -17.266 1 87.75 288 HIS B C 1
ATOM 7076 O O . HIS B 1 288 ? -14.133 0.56 -18.016 1 87.75 288 HIS B O 1
ATOM 7082 N N . SER B 1 289 ? -13.727 -1.463 -17.141 1 83.81 289 SER B N 1
ATOM 7083 C CA . SER B 1 289 ? -12.383 -1.548 -17.703 1 83.81 289 SER B CA 1
ATOM 7084 C C . SER B 1 289 ? -12.398 -1.347 -19.203 1 83.81 289 SER B C 1
ATOM 7086 O O . SER B 1 289 ? -11.508 -0.693 -19.766 1 83.81 289 SER B O 1
ATOM 7088 N N . GLN B 1 290 ? -13.375 -1.845 -19.859 1 87.81 290 GLN B N 1
ATOM 7089 C CA . GLN B 1 290 ? -13.43 -1.715 -21.312 1 87.81 290 GLN B CA 1
ATOM 7090 C C . GLN B 1 290 ? -13.672 -0.266 -21.719 1 87.81 290 GLN B C 1
ATOM 7092 O O . GLN B 1 290 ? -13.109 0.206 -22.703 1 87.81 290 GLN B O 1
ATOM 7097 N N . ALA B 1 291 ? -14.57 0.325 -20.953 1 90 291 ALA B N 1
ATOM 7098 C CA . ALA B 1 291 ? -14.836 1.731 -21.25 1 90 291 ALA B CA 1
ATOM 7099 C C . ALA B 1 291 ? -13.594 2.584 -21.047 1 90 291 ALA B C 1
ATOM 7101 O O . ALA B 1 291 ? -13.297 3.471 -21.844 1 90 291 ALA B O 1
ATOM 7102 N N . LEU B 1 292 ? -12.945 2.279 -20.047 1 88.56 292 LEU B N 1
ATOM 7103 C CA . LEU B 1 292 ? -11.703 2.986 -19.75 1 88.56 292 LEU B CA 1
ATOM 7104 C C . LEU B 1 292 ? -10.672 2.738 -20.844 1 88.56 292 LEU B C 1
ATOM 7106 O O . LEU B 1 292 ? -9.953 3.656 -21.25 1 88.56 292 LEU B O 1
ATOM 7110 N N . GLY B 1 293 ? -10.602 1.533 -21.281 1 86.56 293 GLY B N 1
ATOM 7111 C CA . GLY B 1 293 ? -9.672 1.194 -22.344 1 86.56 293 GLY B CA 1
ATOM 7112 C C . GLY B 1 293 ? -9.945 1.944 -23.625 1 86.56 293 GLY B C 1
ATOM 7113 O O . GLY B 1 293 ? -9.016 2.4 -24.297 1 86.56 293 GLY B O 1
ATOM 7114 N N . LEU B 1 294 ? -11.188 2.066 -23.938 1 88.75 294 LEU B N 1
ATOM 7115 C CA . LEU B 1 294 ? -11.57 2.801 -25.141 1 88.75 294 LEU B CA 1
ATOM 7116 C C . LEU B 1 294 ? -11.195 4.273 -25.016 1 88.75 294 LEU B C 1
ATOM 7118 O O . LEU B 1 294 ? -10.672 4.867 -25.969 1 88.75 294 LEU B O 1
ATOM 7122 N N . LEU B 1 295 ? -11.508 4.773 -23.875 1 90.12 295 LEU B N 1
ATOM 7123 C CA . LEU B 1 295 ? -11.18 6.176 -23.641 1 90.12 295 LEU B CA 1
ATOM 7124 C C . LEU B 1 295 ? -9.672 6.398 -23.703 1 90.12 295 LEU B C 1
ATOM 7126 O O . LEU B 1 295 ? -9.211 7.355 -24.328 1 90.12 295 LEU B O 1
ATOM 7130 N N . GLN B 1 296 ? -8.945 5.562 -23.094 1 87 296 GLN B N 1
ATOM 7131 C CA . GLN B 1 296 ? -7.492 5.684 -23.078 1 87 296 GLN B CA 1
ATOM 7132 C C . GLN B 1 296 ? -6.914 5.52 -24.484 1 87 296 GLN B C 1
ATOM 7134 O O . GLN B 1 296 ? -5.914 6.152 -24.828 1 87 296 GLN B O 1
ATOM 7139 N N . GLY B 1 297 ? -7.488 4.66 -25.234 1 84.38 297 GLY B N 1
ATOM 7140 C CA . GLY B 1 297 ? -7.082 4.527 -26.625 1 84.38 297 GLY B CA 1
ATOM 7141 C C . GLY B 1 297 ? -7.215 5.816 -27.406 1 84.38 297 GLY B C 1
ATOM 7142 O O . GLY B 1 297 ? -6.312 6.191 -28.156 1 84.38 297 GLY B O 1
ATOM 7143 N N . GLU B 1 298 ? -8.32 6.469 -27.172 1 88.38 298 GLU B N 1
ATOM 7144 C CA . GLU B 1 298 ? -8.547 7.738 -27.859 1 88.38 298 GLU B CA 1
ATOM 7145 C C . GLU B 1 298 ? -7.617 8.828 -27.328 1 88.38 298 GLU B C 1
ATOM 7147 O O . GLU B 1 298 ? -7.176 9.695 -28.078 1 88.38 298 GLU B O 1
ATOM 7152 N N . GLN B 1 299 ? -7.348 8.734 -26.062 1 87.06 299 GLN B N 1
ATOM 7153 C CA . GLN B 1 299 ? -6.441 9.703 -25.453 1 87.06 299 GLN B CA 1
ATOM 7154 C C . GLN B 1 299 ? -5.035 9.57 -26.031 1 87.06 299 GLN B C 1
ATOM 7156 O O . GLN B 1 299 ? -4.383 10.578 -26.328 1 87.06 299 GLN B O 1
ATOM 7161 N N . VAL B 1 300 ? -4.652 8.352 -26.156 1 84.88 300 VAL B N 1
ATOM 7162 C CA . VAL B 1 300 ? -3.309 8.094 -26.672 1 84.88 300 VAL B CA 1
ATOM 7163 C C . VAL B 1 300 ? -3.219 8.523 -28.125 1 84.88 300 VAL B C 1
ATOM 7165 O O . VAL B 1 300 ? -2.205 9.078 -28.562 1 84.88 300 VAL B O 1
ATOM 7168 N N . LYS B 1 301 ? -4.207 8.258 -28.859 1 85.25 301 LYS B N 1
ATOM 7169 C CA . LYS B 1 301 ? -4.23 8.656 -30.266 1 85.25 301 LYS B CA 1
ATOM 7170 C C . LYS B 1 301 ? -4.133 10.172 -30.406 1 85.25 301 LYS B C 1
ATOM 7172 O O . LYS B 1 301 ? -3.42 10.672 -31.281 1 85.25 301 LYS B O 1
ATOM 7177 N N . ALA B 1 302 ? -4.836 10.828 -29.484 1 85.25 302 ALA B N 1
ATOM 7178 C CA . ALA B 1 302 ? -4.926 12.281 -29.594 1 85.25 302 ALA B CA 1
ATOM 7179 C C . ALA B 1 302 ? -3.727 12.953 -28.938 1 85.25 302 ALA B C 1
ATOM 7181 O O . ALA B 1 302 ? -3.143 13.883 -29.5 1 85.25 302 ALA B O 1
ATOM 7182 N N . ASN B 1 303 ? -3.406 12.477 -27.734 1 79.56 303 ASN B N 1
ATOM 7183 C CA . ASN B 1 303 ? -2.438 13.203 -26.922 1 79.56 303 ASN B CA 1
ATOM 7184 C C . ASN B 1 303 ? -1.173 12.383 -26.688 1 79.56 303 ASN B C 1
ATOM 7186 O O . ASN B 1 303 ? -0.181 12.891 -26.172 1 79.56 303 ASN B O 1
ATOM 7190 N N . GLY B 1 304 ? -1.174 11.117 -27.094 1 75.5 304 GLY B N 1
ATOM 7191 C CA . GLY B 1 304 ? -0.019 10.266 -26.859 1 75.5 304 GLY B CA 1
ATOM 7192 C C . GLY B 1 304 ? 0.042 9.711 -25.453 1 75.5 304 GLY B C 1
ATOM 7193 O O . GLY B 1 304 ? 0.921 8.914 -25.125 1 75.5 304 GLY B O 1
ATOM 7194 N N . ARG B 1 305 ? -0.852 10.297 -24.625 1 75.69 305 ARG B N 1
ATOM 7195 C CA . ARG B 1 305 ? -0.844 9.82 -23.25 1 75.69 305 ARG B CA 1
ATOM 7196 C C . ARG B 1 305 ? -2.262 9.539 -22.766 1 75.69 305 ARG B C 1
ATOM 7198 O O . ARG B 1 305 ? -3.227 10.102 -23.281 1 75.69 305 ARG B O 1
ATOM 7205 N N . SER B 1 306 ? -2.217 8.531 -21.859 1 78.06 306 SER B N 1
ATOM 7206 C CA . SER B 1 306 ? -3.512 8.219 -21.266 1 78.06 306 SER B CA 1
ATOM 7207 C C . SER B 1 306 ? -3.609 8.742 -19.828 1 78.06 306 SER B C 1
ATOM 7209 O O . SER B 1 306 ? -2.59 8.93 -19.172 1 78.06 306 SER B O 1
ATOM 7211 N N . ARG B 1 307 ? -4.766 9.203 -19.375 1 76 307 ARG B N 1
ATOM 7212 C CA . ARG B 1 307 ? -5.027 9.688 -18.031 1 76 307 ARG B CA 1
ATOM 7213 C C . ARG B 1 307 ? -6.242 9 -17.422 1 76 307 ARG B C 1
ATOM 7215 O O . ARG B 1 307 ? -7.152 8.586 -18.141 1 76 307 ARG B O 1
ATOM 7222 N N . MET B 1 308 ? -6.121 8.82 -16.141 1 76 308 MET B N 1
ATOM 7223 C CA . MET B 1 308 ? -7.258 8.289 -15.391 1 76 308 MET B CA 1
ATOM 7224 C C . MET B 1 308 ? -7.848 9.359 -14.469 1 76 308 MET B C 1
ATOM 7226 O O . MET B 1 308 ? -7.125 10.227 -13.977 1 76 308 MET B O 1
ATOM 7230 N N . TYR B 1 309 ? -9.133 9.242 -14.359 1 75.38 309 TYR B N 1
ATOM 7231 C CA . TYR B 1 309 ? -9.805 10.227 -13.516 1 75.38 309 TYR B CA 1
ATOM 7232 C C . TYR B 1 309 ? -9.758 9.812 -12.055 1 75.38 309 TYR B C 1
ATOM 7234 O O . TYR B 1 309 ? -9.836 8.617 -11.734 1 75.38 309 TYR B O 1
ATOM 7242 N N . MET B 1 310 ? -9.5 10.727 -11.203 1 69.12 310 MET B N 1
ATOM 7243 C CA . MET B 1 310 ? -9.57 10.484 -9.766 1 69.12 310 MET B CA 1
ATOM 7244 C C . MET B 1 310 ? -11.016 10.461 -9.289 1 69.12 310 MET B C 1
ATOM 7246 O O . MET B 1 310 ? -11.844 11.242 -9.758 1 69.12 310 MET B O 1
ATOM 7250 N N . THR B 1 311 ? -11.297 9.461 -8.539 1 66.19 311 THR B N 1
ATOM 7251 C CA . THR B 1 311 ? -12.609 9.469 -7.906 1 66.19 311 THR B CA 1
ATOM 7252 C C . THR B 1 311 ? -12.594 10.305 -6.633 1 66.19 311 THR B C 1
ATOM 7254 O O . THR B 1 311 ? -11.789 10.055 -5.73 1 66.19 311 THR B O 1
ATOM 7257 N N . PRO B 1 312 ? -13.336 11.398 -6.75 1 63.88 312 PRO B N 1
ATOM 7258 C CA . PRO B 1 312 ? -13.266 12.328 -5.625 1 63.88 312 PRO B CA 1
ATOM 7259 C C . PRO B 1 312 ? -13.711 11.695 -4.309 1 63.88 312 PRO B C 1
ATOM 7261 O O . PRO B 1 312 ? -14.586 10.836 -4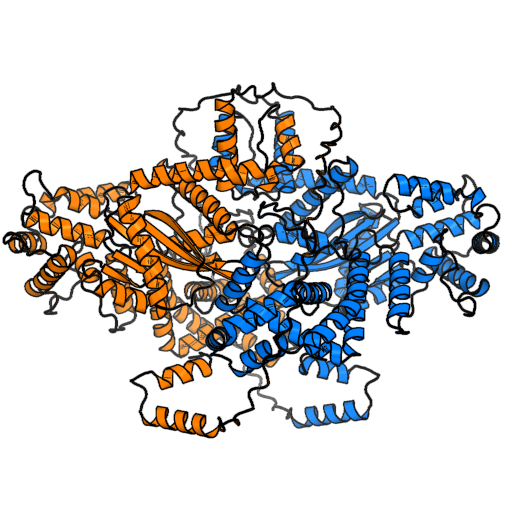.297 1 63.88 312 PRO B O 1
ATOM 7264 N N . ASN B 1 313 ? -12.844 11.828 -3.348 1 57.59 313 ASN B N 1
ATOM 7265 C CA . ASN B 1 313 ? -13.305 11.57 -1.985 1 57.59 313 ASN B CA 1
ATOM 7266 C C . ASN B 1 313 ? -14.289 12.641 -1.514 1 57.59 313 ASN B C 1
ATOM 7268 O O . ASN B 1 313 ? -14.062 13.836 -1.723 1 57.59 313 ASN B O 1
ATOM 7272 N N . LEU B 1 314 ? -15.414 12.273 -1.147 1 50 314 LEU B N 1
ATOM 7273 C CA . LEU B 1 314 ? -16.531 13.141 -0.816 1 50 314 LEU B CA 1
ATOM 7274 C C . LEU B 1 314 ? -16.094 14.281 0.089 1 50 314 LEU B C 1
ATOM 7276 O O . LEU B 1 314 ? -16.594 15.406 -0.018 1 50 314 LEU B O 1
ATOM 7280 N N . THR B 1 315 ? -15.117 13.977 0.843 1 53.66 315 THR B N 1
ATOM 7281 C CA . THR B 1 315 ? -14.836 14.992 1.852 1 53.66 315 THR B CA 1
ATOM 7282 C C . THR B 1 315 ? -13.688 15.891 1.412 1 53.66 315 THR B C 1
ATOM 7284 O O . THR B 1 315 ? -13.367 16.875 2.09 1 53.66 315 THR B O 1
ATOM 7287 N N . ARG B 1 316 ? -13.258 15.578 0.129 1 58.94 316 ARG B N 1
ATOM 7288 C CA . ARG B 1 316 ? -12.109 16.375 -0.281 1 58.94 316 ARG B CA 1
ATOM 7289 C C . ARG B 1 316 ? -12.414 17.172 -1.548 1 58.94 316 ARG B C 1
ATOM 7291 O O . ARG B 1 316 ? -12.445 16.609 -2.645 1 58.94 316 ARG B O 1
ATOM 7298 N N . TRP B 1 317 ? -12.539 18.359 -1.39 1 66.12 317 TRP B N 1
ATOM 7299 C CA . TRP B 1 317 ? -12.969 19.234 -2.475 1 66.12 317 TRP B CA 1
ATOM 7300 C C . TRP B 1 317 ? -11.891 19.344 -3.545 1 66.12 317 TRP B C 1
ATOM 7302 O O . TRP B 1 317 ? -12.188 19.562 -4.723 1 66.12 317 TRP B O 1
ATOM 7312 N N . THR B 1 318 ? -10.672 19.234 -3.137 1 72.06 318 THR B N 1
ATOM 7313 C CA . THR B 1 318 ? -9.609 19.266 -4.137 1 72.06 318 THR B CA 1
ATOM 7314 C C . THR B 1 318 ? -9.781 18.125 -5.141 1 72.06 318 THR B C 1
ATOM 7316 O O . THR B 1 318 ? -9.516 18.297 -6.332 1 72.06 318 THR B O 1
ATOM 7319 N N . SER B 1 319 ? -10.312 17.094 -4.586 1 75.19 319 SER B N 1
ATOM 7320 C CA . SER B 1 319 ? -10.523 15.953 -5.48 1 75.19 319 SER B CA 1
ATOM 7321 C C . SER B 1 319 ? -11.664 16.234 -6.453 1 75.19 319 SER B C 1
ATOM 7323 O O . SER B 1 319 ? -11.609 15.812 -7.613 1 75.19 319 SER B O 1
ATOM 7325 N N . HIS B 1 320 ? -12.578 16.969 -5.992 1 76.31 320 HIS B N 1
ATOM 7326 C CA . HIS B 1 320 ? -13.68 17.328 -6.871 1 76.31 320 HIS B CA 1
ATOM 7327 C C . HIS B 1 320 ? -13.211 18.281 -7.977 1 76.31 320 HIS B C 1
ATOM 7329 O O . HIS B 1 320 ? -13.633 18.141 -9.125 1 76.31 320 HIS B O 1
ATOM 7335 N N . TYR B 1 321 ? -12.445 19.188 -7.555 1 79.75 321 TYR B N 1
ATOM 7336 C CA . TYR B 1 321 ? -11.906 20.109 -8.555 1 79.75 321 TYR B CA 1
ATOM 7337 C C . TYR B 1 321 ? -11.07 19.344 -9.586 1 79.75 321 TYR B C 1
ATOM 7339 O O . TYR B 1 321 ? -11.18 19.609 -10.789 1 79.75 321 TYR B O 1
ATOM 7347 N N . LEU B 1 322 ? -10.25 18.422 -9.109 1 81 322 LEU B N 1
ATOM 7348 C CA . LEU B 1 322 ? -9.375 17.672 -10.008 1 81 322 LEU B CA 1
ATOM 7349 C C . LEU B 1 322 ? -10.188 16.812 -10.953 1 81 322 LEU B C 1
ATOM 7351 O O . LEU B 1 322 ? -9.828 16.641 -12.125 1 81 322 LEU B O 1
ATOM 7355 N N . THR B 1 323 ? -11.172 16.281 -10.414 1 84.75 323 THR B N 1
ATOM 7356 C CA . THR B 1 323 ? -12.047 15.477 -11.258 1 84.75 323 THR B CA 1
ATOM 7357 C C . THR B 1 323 ? -12.734 16.344 -12.305 1 84.75 323 THR B C 1
ATOM 7359 O O . THR B 1 323 ? -12.781 15.992 -13.484 1 84.75 323 THR B O 1
ATOM 7362 N N . ALA B 1 324 ? -13.25 17.5 -11.852 1 85.69 324 ALA B N 1
ATOM 7363 C CA . ALA B 1 324 ? -13.922 18.422 -12.773 1 85.69 324 ALA B CA 1
ATOM 7364 C C . ALA B 1 324 ? -12.969 18.922 -13.852 1 85.69 324 ALA B C 1
ATOM 7366 O O . ALA B 1 324 ? -13.297 18.906 -15.039 1 85.69 324 ALA B O 1
ATOM 7367 N N . GLN B 1 325 ? -11.859 19.297 -13.391 1 87.12 325 GLN B N 1
ATOM 7368 C CA . GLN B 1 325 ? -10.867 19.812 -14.328 1 87.12 325 GLN B CA 1
ATOM 7369 C C . GLN B 1 325 ? -10.383 18.719 -15.273 1 87.12 325 GLN B C 1
ATOM 7371 O O . GLN B 1 325 ? -10.156 18.969 -16.453 1 87.12 325 GLN B O 1
ATOM 7376 N N . GLY B 1 326 ? -10.211 17.594 -14.75 1 86.5 326 GLY B N 1
ATOM 7377 C CA . GLY B 1 326 ? -9.805 16.469 -15.578 1 86.5 326 GLY B CA 1
ATOM 7378 C C . GLY B 1 326 ? -10.805 16.156 -16.672 1 86.5 326 GLY B C 1
ATOM 7379 O O . GLY B 1 326 ? -10.414 15.906 -17.828 1 86.5 326 GLY B O 1
ATOM 7380 N N . LEU B 1 327 ? -12.016 16.172 -16.328 1 90.38 327 LEU B N 1
ATOM 7381 C CA . LEU B 1 327 ? -13.062 15.914 -17.297 1 90.38 327 LEU B CA 1
ATOM 7382 C C . LEU B 1 327 ? -13.117 17.031 -18.344 1 90.38 327 LEU B C 1
ATOM 7384 O O . LEU B 1 327 ? -13.312 16.766 -19.531 1 90.38 327 LEU B O 1
ATOM 7388 N N . LEU B 1 328 ? -12.914 18.234 -17.859 1 91.31 328 LEU B N 1
ATOM 7389 C CA . LEU B 1 328 ? -12.945 19.375 -18.766 1 91.31 328 LEU B CA 1
ATOM 7390 C C . LEU B 1 328 ? -11.773 19.328 -19.75 1 91.31 328 LEU B C 1
ATOM 7392 O O . LEU B 1 328 ? -11.938 19.656 -20.922 1 91.31 328 LEU B O 1
ATOM 7396 N N . ASP B 1 329 ? -10.688 18.922 -19.25 1 87.31 329 ASP B N 1
ATOM 7397 C CA . ASP B 1 329 ? -9.516 18.797 -20.109 1 87.31 329 ASP B CA 1
ATOM 7398 C C . ASP B 1 329 ? -9.734 17.75 -21.188 1 87.31 329 ASP B C 1
ATOM 7400 O O . ASP B 1 329 ? -9.219 17.875 -22.297 1 87.31 329 ASP B O 1
ATOM 7404 N N . ASP B 1 330 ? -10.57 16.766 -20.844 1 89.5 330 ASP B N 1
ATOM 7405 C CA . ASP B 1 330 ? -10.82 15.664 -21.781 1 89.5 330 ASP B CA 1
ATOM 7406 C C . ASP B 1 330 ? -12.203 15.781 -22.406 1 89.5 330 ASP B C 1
ATOM 7408 O O . ASP B 1 330 ? -12.766 14.789 -22.875 1 89.5 330 ASP B O 1
ATOM 7412 N N . CYS B 1 331 ? -12.781 16.922 -22.312 1 90.94 331 CYS B N 1
ATOM 7413 C CA . CYS B 1 331 ? -14.141 17.109 -22.797 1 90.94 331 CYS B CA 1
ATOM 7414 C C . CYS B 1 331 ? -14.281 16.641 -24.234 1 90.94 331 CYS B C 1
ATOM 7416 O O . CYS B 1 331 ? -15.148 15.82 -24.531 1 90.94 331 CYS B O 1
ATOM 7418 N N . GLY B 1 332 ? -13.375 17.094 -25.125 1 88.81 332 GLY B N 1
ATOM 7419 C CA . GLY B 1 332 ? -13.43 16.719 -26.531 1 88.81 332 GLY B CA 1
ATOM 7420 C C . GLY B 1 332 ? -13.242 15.219 -26.75 1 88.81 332 GLY B C 1
ATOM 7421 O O . GLY B 1 332 ? -13.961 14.609 -27.547 1 88.81 332 GLY B O 1
ATOM 7422 N N . LEU B 1 333 ? -12.383 14.664 -26.062 1 91.25 333 LEU B N 1
ATOM 7423 C CA . LEU B 1 333 ? -12.062 13.25 -26.219 1 91.25 333 LEU B CA 1
ATOM 7424 C C . LEU B 1 333 ? -13.18 12.375 -25.672 1 91.25 333 LEU B C 1
ATOM 7426 O O . LEU B 1 333 ? -13.492 11.328 -26.234 1 91.25 333 LEU B O 1
ATOM 7430 N N . LEU B 1 334 ? -13.758 12.789 -24.547 1 93.5 334 LEU B N 1
ATOM 7431 C CA . LEU B 1 334 ? -14.867 12.047 -23.953 1 93.5 334 LEU B CA 1
ATOM 7432 C C . LEU B 1 334 ? -16.078 12.047 -24.875 1 93.5 334 LEU B C 1
ATOM 7434 O O . LEU B 1 334 ? -16.703 11 -25.078 1 93.5 334 LEU B O 1
ATOM 7438 N N . ARG B 1 335 ? -16.359 13.18 -25.375 1 92.62 335 ARG B N 1
ATOM 7439 C CA . ARG B 1 335 ? -17.484 13.297 -26.312 1 92.62 335 ARG B CA 1
ATOM 7440 C C . ARG B 1 335 ? -17.234 12.477 -27.578 1 92.62 335 ARG B C 1
ATOM 7442 O O . ARG B 1 335 ? -18.141 11.812 -28.078 1 92.62 335 ARG B O 1
ATOM 7449 N N . ALA B 1 336 ? -15.984 12.484 -28.031 1 92.19 336 ALA B N 1
ATOM 7450 C CA . ALA B 1 336 ? -15.617 11.695 -29.203 1 92.19 336 ALA B CA 1
ATOM 7451 C C . ALA B 1 336 ? -15.734 10.203 -28.922 1 92.19 336 ALA B C 1
ATOM 7453 O O . ALA B 1 336 ? -16.219 9.445 -29.766 1 92.19 336 ALA B O 1
ATOM 7454 N N . THR B 1 337 ? -15.289 9.82 -27.812 1 93.44 337 THR B N 1
ATOM 7455 C CA . THR B 1 337 ? -15.344 8.406 -27.438 1 93.44 337 THR B CA 1
ATOM 7456 C C . THR B 1 337 ? -16.781 7.922 -27.391 1 93.44 337 THR B C 1
ATOM 7458 O O . THR B 1 337 ? -17.094 6.832 -27.875 1 93.44 337 THR B O 1
ATOM 7461 N N . VAL B 1 338 ? -17.625 8.742 -26.766 1 94.19 338 VAL B N 1
ATOM 7462 C CA . VAL B 1 338 ? -19.016 8.367 -26.641 1 94.19 338 VAL B CA 1
ATOM 7463 C C . VAL B 1 338 ? -19.688 8.359 -28.016 1 94.19 338 VAL B C 1
ATOM 7465 O O . VAL B 1 338 ? -20.484 7.473 -28.328 1 94.19 338 VAL B O 1
ATOM 7468 N N . ALA B 1 339 ? -19.344 9.297 -28.812 1 91.56 339 ALA B N 1
ATOM 7469 C CA . ALA B 1 339 ? -19.922 9.383 -30.141 1 91.56 339 ALA B CA 1
ATOM 7470 C C . ALA B 1 339 ? -19.469 8.219 -31.016 1 91.56 339 ALA B C 1
ATOM 7472 O O . ALA B 1 339 ? -20.266 7.648 -31.766 1 91.56 339 ALA B O 1
ATOM 7473 N N . LEU B 1 340 ? -18.219 7.816 -30.984 1 91.19 340 LEU B N 1
ATOM 7474 C CA . LEU B 1 340 ? -17.625 6.785 -31.828 1 91.19 340 LEU B CA 1
ATOM 7475 C C . LEU B 1 340 ? -18.047 5.395 -31.359 1 91.19 340 LEU B C 1
ATOM 7477 O O . LEU B 1 340 ? -18.219 4.484 -32.188 1 91.19 340 LEU B O 1
ATOM 7481 N N . HIS B 1 341 ? -18.172 5.23 -30.062 1 92.5 341 HIS B N 1
ATOM 7482 C CA . HIS B 1 341 ? -18.359 3.887 -29.531 1 92.5 341 HIS B CA 1
ATOM 7483 C C . HIS B 1 341 ? -19.656 3.791 -28.719 1 92.5 341 HIS B C 1
ATOM 7485 O O . HIS B 1 341 ? -19.703 3.066 -27.734 1 92.5 341 HIS B O 1
ATOM 7491 N N . ARG B 1 342 ? -20.625 4.562 -29.016 1 92.31 342 ARG B N 1
ATOM 7492 C CA . ARG B 1 342 ? -21.844 4.641 -28.203 1 92.31 342 ARG B CA 1
ATOM 7493 C C . ARG B 1 342 ? -22.469 3.264 -28.016 1 92.31 342 ARG B C 1
ATOM 7495 O O . ARG B 1 342 ? -22.828 2.883 -26.906 1 92.31 342 ARG B O 1
ATOM 7502 N N . ASP B 1 343 ? -22.547 2.467 -29.109 1 90.88 343 ASP B N 1
ATOM 7503 C CA . ASP B 1 343 ? -23.172 1.151 -29.062 1 90.88 343 ASP B CA 1
ATOM 7504 C C . ASP B 1 343 ? -22.359 0.189 -28.203 1 90.88 343 ASP B C 1
ATOM 7506 O O . ASP B 1 343 ? -22.922 -0.581 -27.422 1 90.88 343 ASP B O 1
ATOM 7510 N N . ARG B 1 344 ? -21.172 0.289 -28.375 1 91.44 344 ARG B N 1
ATOM 7511 C CA . ARG B 1 344 ? -20.297 -0.569 -27.594 1 91.44 344 ARG B CA 1
ATOM 7512 C C . ARG B 1 344 ? -20.359 -0.221 -26.109 1 91.44 344 ARG B C 1
ATOM 7514 O O . ARG B 1 344 ? -20.359 -1.112 -25.266 1 91.44 344 ARG B O 1
ATOM 7521 N N . LEU B 1 345 ? -20.391 1.04 -25.812 1 93.56 345 LEU B N 1
ATOM 7522 C CA . LEU B 1 345 ? -20.469 1.487 -24.438 1 93.56 345 LEU B CA 1
ATOM 7523 C C . LEU B 1 345 ? -21.781 1.057 -23.781 1 93.56 345 LEU B C 1
ATOM 7525 O O . LEU B 1 345 ? -21.812 0.715 -22.609 1 93.56 345 LEU B O 1
ATOM 7529 N N . LYS B 1 346 ? -22.797 1.054 -24.547 1 92.5 346 LYS B N 1
ATOM 7530 C CA . LYS B 1 346 ? -24.094 0.586 -24.047 1 92.5 346 LYS B CA 1
ATOM 7531 C C . LYS B 1 346 ? -24.047 -0.906 -23.734 1 92.5 346 LYS B C 1
ATOM 7533 O O . LYS B 1 346 ? -24.656 -1.358 -22.766 1 92.5 346 LYS B O 1
ATOM 7538 N N . GLN B 1 347 ? -23.297 -1.588 -24.516 1 90.12 347 GLN B N 1
ATOM 7539 C CA . GLN B 1 347 ? -23.156 -3.02 -24.281 1 90.12 347 GLN B CA 1
ATOM 7540 C C . GLN B 1 347 ? -22.344 -3.285 -23.016 1 90.12 347 GLN B C 1
ATOM 7542 O O . GLN B 1 347 ? -22.672 -4.195 -22.25 1 90.12 347 GLN B O 1
ATOM 7547 N N . ILE B 1 348 ? -21.375 -2.498 -22.828 1 89.19 348 ILE B N 1
ATOM 7548 C CA . ILE B 1 348 ? -20.5 -2.631 -21.672 1 89.19 348 ILE B CA 1
ATOM 7549 C C . ILE B 1 348 ? -21.312 -2.4 -20.391 1 89.19 348 ILE B C 1
ATOM 7551 O O . ILE B 1 348 ? -21.141 -3.131 -19.406 1 89.19 348 ILE B O 1
ATOM 7555 N N . GLY B 1 349 ? -22.094 -1.422 -20.422 1 88.69 349 GLY B N 1
ATOM 7556 C CA . GLY B 1 349 ? -22.891 -1.103 -19.25 1 88.69 349 GLY B CA 1
ATOM 7557 C C . GLY B 1 349 ? -24.266 -1.761 -19.25 1 88.69 349 GLY B C 1
ATOM 7558 O O . GLY B 1 349 ? -25.219 -1.232 -18.688 1 88.69 349 GLY B O 1
ATOM 7559 N N . SER B 1 350 ? -24.391 -2.924 -19.844 1 86.44 350 SER B N 1
ATOM 7560 C CA . SER B 1 350 ? -25.688 -3.561 -20.062 1 86.44 350 SER B CA 1
ATOM 7561 C C . SER B 1 350 ? -26.297 -4.047 -18.75 1 86.44 350 SER B C 1
ATOM 7563 O O . SER B 1 350 ? -27.5 -4.242 -18.656 1 86.44 350 SER B O 1
ATOM 7565 N N . GLN B 1 351 ? -25.453 -4.176 -17.75 1 85.44 351 GLN B N 1
ATOM 7566 C CA . GLN B 1 351 ? -25.953 -4.613 -16.453 1 85.44 351 GLN B CA 1
ATOM 7567 C C . GLN B 1 351 ? -26.844 -3.551 -15.82 1 85.44 351 GLN B C 1
ATOM 7569 O O . GLN B 1 351 ? -27.766 -3.873 -15.062 1 85.44 351 GLN B O 1
ATOM 7574 N N . ASP B 1 352 ? -26.547 -2.268 -16.062 1 90.5 352 ASP B N 1
ATOM 7575 C CA . ASP B 1 352 ? -27.328 -1.126 -15.609 1 90.5 352 ASP B CA 1
ATOM 7576 C C . ASP B 1 352 ? -27.578 -0.138 -16.75 1 90.5 352 ASP B C 1
ATOM 7578 O O . ASP B 1 352 ? -26.953 0.93 -16.797 1 90.5 352 ASP B O 1
ATOM 7582 N N . PRO B 1 353 ? -28.516 -0.501 -17.578 1 91.06 353 PRO B N 1
ATOM 7583 C CA . PRO B 1 353 ? -28.719 0.303 -18.781 1 91.06 353 PRO B CA 1
ATOM 7584 C C . PRO B 1 353 ? -29.156 1.731 -18.469 1 91.06 353 PRO B C 1
ATOM 7586 O O . PRO B 1 353 ? -28.781 2.666 -19.188 1 91.06 353 PRO B O 1
ATOM 7589 N N . GLU B 1 354 ? -29.922 1.847 -17.375 1 91.06 354 GLU B N 1
ATOM 7590 C CA . GLU B 1 354 ? -30.406 3.186 -17.031 1 91.06 354 GLU B CA 1
ATOM 7591 C C . GLU B 1 354 ? -29.25 4.098 -16.641 1 91.06 354 GLU B C 1
ATOM 7593 O O . GLU B 1 354 ? -29.172 5.242 -17.094 1 91.06 354 GLU B O 1
ATOM 7598 N N . ARG B 1 355 ? -28.469 3.549 -15.852 1 92.62 355 ARG B N 1
ATOM 7599 C CA . ARG B 1 355 ? -27.297 4.32 -15.422 1 92.62 355 ARG B CA 1
ATOM 7600 C C . ARG B 1 355 ? -26.391 4.637 -16.594 1 92.62 355 ARG B C 1
ATOM 7602 O O . ARG B 1 355 ? -25.875 5.75 -16.703 1 92.62 355 ARG B O 1
ATOM 7609 N N . THR B 1 356 ? -26.219 3.703 -17.453 1 94.75 356 THR B N 1
ATOM 7610 C CA . THR B 1 356 ? -25.344 3.869 -18.609 1 94.75 356 THR B CA 1
ATOM 7611 C C . THR B 1 356 ? -25.891 4.949 -19.547 1 94.75 356 THR B C 1
ATOM 7613 O O . THR B 1 356 ? -25.141 5.805 -20.016 1 94.75 356 THR B O 1
ATOM 7616 N N . GLU B 1 357 ? -27.156 4.883 -19.703 1 93.19 357 GLU B N 1
ATOM 7617 C CA . GLU B 1 357 ? -27.766 5.875 -20.578 1 93.19 357 GLU B CA 1
ATOM 7618 C C . GLU B 1 357 ? -27.672 7.273 -19.984 1 93.19 357 GLU B C 1
ATOM 7620 O O . GLU B 1 357 ? -27.453 8.25 -20.703 1 93.19 357 GLU B O 1
ATOM 7625 N N . ARG B 1 358 ? -27.844 7.32 -18.734 1 93.25 358 ARG B N 1
ATOM 7626 C CA . ARG B 1 358 ? -27.734 8.609 -18.047 1 93.25 358 ARG B CA 1
ATOM 7627 C C . ARG B 1 358 ? -26.328 9.195 -18.203 1 93.25 358 ARG B C 1
ATOM 7629 O O . ARG B 1 358 ? -26.188 10.383 -18.469 1 93.25 358 ARG B O 1
ATOM 7636 N N . VAL B 1 359 ? -25.344 8.398 -18.047 1 94.94 359 VAL B N 1
ATOM 7637 C CA . VAL B 1 359 ? -23.953 8.828 -18.125 1 94.94 359 VAL B CA 1
ATOM 7638 C C . VAL B 1 359 ? -23.625 9.258 -19.547 1 94.94 359 VAL B C 1
ATOM 7640 O O . VAL B 1 359 ? -23.047 10.32 -19.766 1 94.94 359 VAL B O 1
ATOM 7643 N N . LEU B 1 360 ? -24.031 8.453 -20.531 1 95.25 360 LEU B N 1
ATOM 7644 C CA . LEU B 1 360 ? -23.719 8.742 -21.938 1 95.25 360 LEU B CA 1
ATOM 7645 C C . LEU B 1 360 ? -24.453 9.992 -22.406 1 95.25 360 LEU B C 1
ATOM 7647 O O . LEU B 1 360 ? -23.891 10.812 -23.141 1 95.25 360 LEU B O 1
ATOM 7651 N N . SER B 1 361 ? -25.656 10.125 -21.891 1 93.31 361 SER B N 1
ATOM 7652 C CA . SER B 1 361 ? -26.438 11.297 -22.266 1 93.31 361 SER B CA 1
ATOM 7653 C C . SER B 1 361 ? -25.859 12.57 -21.656 1 93.31 361 SER B C 1
ATOM 7655 O O . SER B 1 361 ? -25.875 13.625 -22.281 1 93.31 361 SER B O 1
ATOM 7657 N N . ALA B 1 362 ? -25.406 12.469 -20.516 1 93.56 362 ALA B N 1
ATOM 7658 C CA . ALA B 1 362 ? -24.797 13.625 -19.844 1 93.56 362 ALA B CA 1
ATOM 7659 C C . ALA B 1 362 ? -23.562 14.102 -20.609 1 93.56 362 ALA B C 1
ATOM 7661 O O . ALA B 1 362 ? -23.328 15.305 -20.734 1 93.56 362 ALA B O 1
ATOM 7662 N N . VAL B 1 363 ? -22.766 13.18 -21.109 1 94.75 363 VAL B N 1
ATOM 7663 C CA . VAL B 1 363 ? -21.547 13.508 -21.828 1 94.75 363 VAL B CA 1
ATOM 7664 C C . VAL B 1 363 ? -21.891 14.188 -23.141 1 94.75 363 VAL B C 1
ATOM 7666 O O . VAL B 1 363 ? -21.141 15.062 -23.609 1 94.75 363 VAL B O 1
ATOM 7669 N N . GLU B 1 364 ? -23.062 13.828 -23.734 1 93 364 GLU B N 1
ATOM 7670 C CA . GLU B 1 364 ? -23.453 14.344 -25.031 1 93 364 GLU B CA 1
ATOM 7671 C C . GLU B 1 364 ? -24.109 15.719 -24.906 1 93 364 GLU B C 1
ATOM 7673 O O . GLU B 1 364 ? -24.156 16.484 -25.875 1 93 364 GLU B O 1
ATOM 7678 N N . GLN B 1 365 ? -24.531 16.078 -23.75 1 91.62 365 GLN B N 1
ATOM 7679 C CA . GLN B 1 365 ? -25.266 17.328 -23.547 1 91.62 365 GLN B CA 1
ATOM 7680 C C . GLN B 1 365 ? -24.297 18.5 -23.344 1 91.62 365 GLN B C 1
ATOM 7682 O O . GLN B 1 365 ? -23.562 18.531 -22.344 1 91.62 365 GLN B O 1
ATOM 7687 N N . PRO B 1 366 ? -24.328 19.438 -24.188 1 90.31 366 PRO B N 1
ATOM 7688 C CA . PRO B 1 366 ? -23.453 20.609 -24.016 1 90.31 366 PRO B CA 1
ATOM 7689 C C . PRO B 1 366 ? -23.719 21.359 -22.719 1 90.31 366 PRO B C 1
ATOM 7691 O O . PRO B 1 366 ? -22.812 21.984 -22.172 1 90.31 366 PRO B O 1
ATOM 7694 N N . GLY B 1 367 ? -24.984 21.297 -22.266 1 90 367 GLY B N 1
ATOM 7695 C CA . GLY B 1 367 ? -25.328 21.969 -21.031 1 90 367 GLY B CA 1
ATOM 7696 C C . GLY B 1 367 ? -24.547 21.453 -19.828 1 90 367 GLY B C 1
ATOM 7697 O O . GLY B 1 367 ? -24.234 22.219 -18.906 1 90 367 GLY B O 1
ATOM 7698 N N . PHE B 1 368 ? -24.188 20.234 -19.844 1 92 368 PHE B N 1
ATOM 7699 C CA . PHE B 1 368 ? -23.406 19.656 -18.766 1 92 368 PHE B CA 1
ATOM 7700 C C . PHE B 1 368 ? -22.016 20.281 -18.703 1 92 368 PHE B C 1
ATOM 7702 O O . PHE B 1 368 ? -21.531 20.625 -17.625 1 92 368 PHE B O 1
ATOM 7709 N N . TRP B 1 369 ? -21.438 20.469 -19.781 1 93.25 369 TRP B N 1
ATOM 7710 C CA . TRP B 1 369 ? -20.078 20.969 -19.828 1 93.25 369 TRP B CA 1
ATOM 7711 C C . TRP B 1 369 ? -20.016 22.438 -19.438 1 93.25 369 TRP B C 1
ATOM 7713 O O . TRP B 1 369 ? -19.062 22.875 -18.797 1 93.25 369 TRP B O 1
ATOM 7723 N N . ASP B 1 370 ? -21.031 23.172 -19.797 1 90.88 370 ASP B N 1
ATOM 7724 C CA . ASP B 1 370 ? -21.094 24.562 -19.359 1 90.88 370 ASP B CA 1
ATOM 7725 C C . ASP B 1 370 ? -21.25 24.672 -17.844 1 90.88 370 ASP B C 1
ATOM 7727 O O . ASP B 1 370 ? -20.609 25.5 -17.203 1 90.88 370 ASP B O 1
ATOM 7731 N N . SER B 1 371 ? -22.078 23.797 -17.422 1 88.44 371 SER B N 1
ATOM 7732 C CA . SER B 1 371 ? -22.281 23.781 -15.969 1 88.44 371 SER B CA 1
ATOM 7733 C C . SER B 1 371 ? -21.016 23.312 -15.25 1 88.44 371 SER B C 1
ATOM 7735 O O . SER B 1 371 ? -20.719 23.781 -14.148 1 88.44 371 SER B O 1
ATOM 7737 N N . LEU B 1 372 ? -20.312 22.438 -15.859 1 91 372 LEU B N 1
ATOM 7738 C CA . LEU B 1 372 ? -19.078 21.938 -15.258 1 91 372 LEU B CA 1
ATOM 7739 C C . LEU B 1 372 ? -18 23.016 -15.25 1 91 372 LEU B C 1
ATOM 7741 O O . LEU B 1 372 ? -17.219 23.109 -14.297 1 91 372 LEU B O 1
ATOM 7745 N N . LYS B 1 373 ? -17.953 23.781 -16.281 1 89.94 373 LYS B N 1
ATOM 7746 C CA . LYS B 1 373 ? -17.016 24.891 -16.328 1 89.94 373 LYS B CA 1
ATOM 7747 C C . LYS B 1 373 ? -17.312 25.906 -15.227 1 89.94 373 LYS B C 1
ATOM 7749 O O . LYS B 1 373 ? -16.391 26.453 -14.602 1 89.94 373 LYS B O 1
ATOM 7754 N N . GLU B 1 374 ? -18.547 26.109 -15.086 1 84.44 374 GLU B N 1
ATOM 7755 C CA . GLU B 1 374 ? -18.938 27.016 -14.016 1 84.44 374 GLU B CA 1
ATOM 7756 C C . GLU B 1 374 ? -18.562 26.469 -12.648 1 84.44 374 GLU B C 1
ATOM 7758 O O . GLU B 1 374 ? -18.062 27.203 -11.789 1 84.44 374 GLU B O 1
ATOM 7763 N N . LEU B 1 375 ? -18.812 25.234 -12.562 1 83.88 375 LEU B N 1
ATOM 7764 C CA . LEU B 1 375 ? -18.469 24.594 -11.305 1 83.88 375 LEU B CA 1
ATOM 7765 C C . LEU B 1 375 ? -16.953 24.672 -11.055 1 83.88 375 LEU B C 1
ATOM 7767 O O . LEU B 1 375 ? -16.516 24.969 -9.945 1 83.88 375 LEU B O 1
ATOM 7771 N N . ALA B 1 376 ? -16.203 24.391 -12.047 1 84.94 376 ALA B N 1
ATOM 7772 C CA . ALA B 1 376 ? -14.742 24.438 -11.922 1 84.94 376 ALA B CA 1
ATOM 7773 C C . ALA B 1 376 ? -14.273 25.844 -11.547 1 84.94 376 ALA B C 1
ATOM 7775 O O . ALA B 1 376 ? -13.312 26 -10.797 1 84.94 376 ALA B O 1
ATOM 7776 N N . SER B 1 377 ? -14.922 26.797 -12.07 1 81.38 377 SER B N 1
ATOM 7777 C CA . SER B 1 377 ? -14.57 28.172 -11.781 1 81.38 377 SER B CA 1
ATOM 7778 C C . SER B 1 377 ? -14.844 28.531 -10.32 1 81.38 377 SER B C 1
ATOM 7780 O O . SER B 1 377 ? -14.141 29.344 -9.727 1 81.38 377 SER B O 1
ATOM 7782 N N . TYR B 1 378 ? -15.852 27.859 -9.82 1 75.44 378 TYR B N 1
ATOM 7783 C CA . TYR B 1 378 ? -16.156 28.078 -8.414 1 75.44 378 TYR B CA 1
ATOM 7784 C C . TYR B 1 378 ? -15.227 27.281 -7.52 1 75.44 378 TYR B C 1
ATOM 7786 O O . TYR B 1 378 ? -14.875 27.734 -6.422 1 75.44 378 TYR B O 1
ATOM 7794 N N . LEU B 1 379 ? -14.797 26.156 -8 1 78.62 379 LEU B N 1
ATOM 7795 C CA . LEU B 1 379 ? -13.984 25.25 -7.184 1 78.62 379 LEU B CA 1
ATOM 7796 C C . LEU B 1 379 ? -12.523 25.688 -7.184 1 78.62 379 LEU B C 1
ATOM 7798 O O . LEU B 1 379 ? -11.789 25.422 -6.227 1 78.62 379 LEU B O 1
ATOM 7802 N N . ARG B 1 380 ? -12.141 26.391 -8.102 1 80.81 380 ARG B N 1
ATOM 7803 C CA . ARG B 1 380 ? -10.727 26.75 -8.25 1 80.81 380 ARG B CA 1
ATOM 7804 C C . ARG B 1 380 ? -10.258 27.625 -7.086 1 80.81 380 ARG B C 1
ATOM 7806 O O . ARG B 1 380 ? -9.273 27.297 -6.422 1 80.81 380 ARG B O 1
ATOM 7813 N N . PRO B 1 381 ? -10.977 28.734 -6.848 1 75.12 381 PRO B N 1
ATOM 7814 C CA . PRO B 1 381 ? -10.547 29.531 -5.699 1 75.12 381 PRO B CA 1
ATOM 7815 C C . PRO B 1 381 ? -10.578 28.75 -4.391 1 75.12 381 PRO B C 1
ATOM 7817 O O . PRO B 1 381 ? -9.75 28.984 -3.506 1 75.12 381 PRO B O 1
ATOM 7820 N N . LEU B 1 382 ? -11.461 27.844 -4.336 1 73.56 382 LEU B N 1
ATOM 7821 C CA . LEU B 1 382 ? -11.555 27.031 -3.131 1 73.56 382 LEU B CA 1
ATOM 7822 C C . LEU B 1 382 ? -10.367 26.078 -3.027 1 73.56 382 LEU B C 1
ATOM 7824 O O . LEU B 1 382 ? -9.828 25.875 -1.94 1 73.56 382 LEU B O 1
ATOM 7828 N N . ALA B 1 383 ? -10 25.531 -4.113 1 75.69 383 ALA B N 1
ATOM 7829 C CA . ALA B 1 383 ? -8.836 24.656 -4.148 1 75.69 383 ALA B CA 1
ATOM 7830 C C . ALA B 1 383 ? -7.562 25.406 -3.793 1 75.69 383 ALA B C 1
ATOM 7832 O O . ALA B 1 383 ? -6.703 24.891 -3.074 1 75.69 383 ALA B O 1
ATOM 7833 N N . ILE B 1 384 ? -7.48 26.578 -4.215 1 75.25 384 ILE B N 1
ATOM 7834 C CA . ILE B 1 384 ? -6.324 27.422 -3.914 1 75.25 384 ILE B CA 1
ATOM 7835 C C . ILE B 1 384 ? -6.293 27.734 -2.42 1 75.25 384 ILE B C 1
ATOM 7837 O O . ILE B 1 384 ? -5.238 27.656 -1.783 1 75.25 384 ILE B O 1
ATOM 7841 N N . SER B 1 385 ? -7.457 28.109 -1.936 1 75 385 SER B N 1
ATOM 7842 C CA . SER B 1 385 ? -7.555 28.422 -0.514 1 75 385 SER B CA 1
ATOM 7843 C C . SER B 1 385 ? -7.16 27.219 0.345 1 75 385 SER B C 1
ATOM 7845 O O . SER B 1 385 ? -6.512 27.375 1.381 1 75 385 SER B O 1
ATOM 7847 N N . LEU B 1 386 ? -7.531 26.094 -0.084 1 75.75 386 LEU B N 1
ATOM 7848 C CA . LEU B 1 386 ? -7.191 24.875 0.659 1 75.75 386 LEU B CA 1
ATOM 7849 C C . LEU B 1 386 ? -5.691 24.625 0.61 1 75.75 386 LEU B C 1
ATOM 7851 O O . LEU B 1 386 ? -5.102 24.172 1.597 1 75.75 386 LEU B O 1
ATOM 7855 N N . ASN B 1 387 ? -5.117 24.859 -0.463 1 74.94 387 ASN B N 1
ATOM 7856 C CA . ASN B 1 387 ? -3.67 24.703 -0.592 1 74.94 387 ASN B CA 1
ATOM 7857 C C . ASN B 1 387 ? -2.926 25.641 0.366 1 74.94 387 ASN B C 1
ATOM 7859 O O . ASN B 1 387 ? -1.913 25.25 0.951 1 74.94 387 ASN B O 1
ATOM 7863 N N . VAL B 1 388 ? -3.48 26.766 0.512 1 76.19 388 VAL B N 1
ATOM 7864 C CA . VAL B 1 388 ? -2.877 27.734 1.422 1 76.19 388 VAL B CA 1
ATOM 7865 C C . VAL B 1 388 ? -3.068 27.281 2.865 1 76.19 388 VAL B C 1
ATOM 7867 O O . VAL B 1 388 ? -2.133 27.328 3.668 1 76.19 388 VAL B O 1
ATOM 7870 N N . ALA B 1 389 ? -4.203 26.812 3.121 1 76.88 389 ALA B N 1
ATOM 7871 C CA . ALA B 1 389 ? -4.559 26.453 4.492 1 76.88 389 ALA B CA 1
ATOM 7872 C C . ALA B 1 389 ? -3.82 25.188 4.934 1 76.88 389 ALA B C 1
ATOM 7874 O O . ALA B 1 389 ? -3.67 24.938 6.133 1 76.88 389 ALA B O 1
ATOM 7875 N N . GLN B 1 390 ? -3.336 24.453 4.035 1 76 390 GLN B N 1
ATOM 7876 C CA . GLN B 1 390 ? -2.719 23.188 4.383 1 76 390 GLN B CA 1
ATOM 7877 C C . GLN B 1 390 ? -1.198 23.312 4.445 1 76 390 GLN B C 1
ATOM 7879 O O . GLN B 1 390 ? -0.508 22.359 4.832 1 76 390 GLN B O 1
ATOM 7884 N N . ALA B 1 391 ? -0.719 24.391 4.105 1 74.06 391 ALA B N 1
ATOM 7885 C CA . ALA B 1 391 ? 0.729 24.578 4.148 1 74.06 391 ALA B CA 1
ATOM 7886 C C . ALA B 1 391 ? 1.233 24.625 5.59 1 74.06 391 ALA B C 1
ATOM 7888 O O . ALA B 1 391 ? 0.524 25.078 6.488 1 74.06 391 ALA B O 1
ATOM 7889 N N . ALA B 1 392 ? 2.375 24.141 5.848 1 69.12 392 ALA B N 1
ATOM 7890 C CA . ALA B 1 392 ? 2.957 24.078 7.184 1 69.12 392 ALA B CA 1
ATOM 7891 C C . ALA B 1 392 ? 3.215 25.484 7.73 1 69.12 392 ALA B C 1
ATOM 7893 O O . ALA B 1 392 ? 3.307 25.672 8.945 1 69.12 392 ALA B O 1
ATOM 7894 N N . ASP B 1 393 ? 3.291 26.422 6.867 1 72.31 393 ASP B N 1
ATOM 7895 C CA . ASP B 1 393 ? 3.641 27.781 7.297 1 72.31 393 ASP B CA 1
ATOM 7896 C C . ASP B 1 393 ? 2.422 28.688 7.27 1 72.31 393 ASP B C 1
ATOM 7898 O O . ASP B 1 393 ? 2.559 29.922 7.316 1 72.31 393 ASP B O 1
ATOM 7902 N N . THR B 1 394 ? 1.303 28.031 7.227 1 76.06 394 THR B N 1
ATOM 7903 C CA . THR B 1 394 ? 0.096 28.844 7.207 1 76.06 394 THR B CA 1
ATOM 7904 C C . THR B 1 394 ? -0.134 29.516 8.562 1 76.06 394 THR B C 1
ATOM 7906 O O . THR B 1 394 ? -0.197 28.828 9.586 1 76.06 394 THR B O 1
ATOM 7909 N N . ARG B 1 395 ? -0.233 30.812 8.453 1 79.44 395 ARG B N 1
ATOM 7910 C CA . ARG B 1 395 ? -0.469 31.594 9.664 1 79.44 395 ARG B CA 1
ATOM 7911 C C . ARG B 1 395 ? -1.901 32.125 9.703 1 79.44 395 ARG B C 1
ATOM 7913 O O . ARG B 1 395 ? -2.658 31.953 8.742 1 79.44 395 ARG B O 1
ATOM 7920 N N . LEU B 1 396 ? -2.23 32.75 10.773 1 77.19 396 LEU B N 1
ATOM 7921 C CA . LEU B 1 396 ? -3.592 33.219 10.984 1 77.19 396 LEU B CA 1
ATOM 7922 C C . LEU B 1 396 ? -3.975 34.281 9.938 1 77.19 396 LEU B C 1
ATOM 7924 O O . LEU B 1 396 ? -5.102 34.25 9.438 1 77.19 396 LEU B O 1
ATOM 7928 N N . HIS B 1 397 ? -3.053 35.125 9.633 1 73.62 397 HIS B N 1
ATOM 7929 C CA . HIS B 1 397 ? -3.395 36.188 8.68 1 73.62 397 HIS B CA 1
ATOM 7930 C C . HIS B 1 397 ? -3.65 35.625 7.293 1 73.62 397 HIS B C 1
ATOM 7932 O O . HIS B 1 397 ? -4.473 36.125 6.539 1 73.62 397 HIS B O 1
ATOM 7938 N N . HIS B 1 398 ? -2.934 34.531 6.961 1 74.81 398 HIS B N 1
ATOM 7939 C CA . HIS B 1 398 ? -3.197 33.875 5.688 1 74.81 398 HIS B CA 1
ATOM 7940 C C . HIS B 1 398 ? -4.652 33.438 5.586 1 74.81 398 HIS B C 1
ATOM 7942 O O . HIS B 1 398 ? -5.277 33.594 4.531 1 74.81 398 HIS B O 1
ATOM 7948 N N . ILE B 1 399 ? -5.102 32.938 6.66 1 73.81 399 ILE B N 1
ATOM 7949 C CA . ILE B 1 399 ? -6.457 32.406 6.688 1 73.81 399 ILE B CA 1
ATOM 7950 C C . ILE B 1 399 ? -7.469 33.531 6.531 1 73.81 399 ILE B C 1
ATOM 7952 O O . ILE B 1 399 ? -8.391 33.438 5.719 1 73.81 399 ILE B O 1
ATOM 7956 N N . LEU B 1 400 ? -7.277 34.562 7.246 1 72.44 400 LEU B N 1
ATOM 7957 C CA . LEU B 1 400 ? -8.242 35.656 7.195 1 72.44 400 LEU B CA 1
ATOM 7958 C C . LEU B 1 400 ? -8.258 36.281 5.812 1 72.44 400 LEU B C 1
ATOM 7960 O O . LEU B 1 400 ? -9.328 36.594 5.289 1 72.44 400 LEU B O 1
ATOM 7964 N N . ILE B 1 401 ? -7.121 36.438 5.273 1 71.44 401 ILE B N 1
ATOM 7965 C CA . ILE B 1 401 ? -7.035 37 3.932 1 71.44 401 ILE B CA 1
ATOM 7966 C C . ILE B 1 401 ? -7.727 36.062 2.934 1 71.44 401 ILE B C 1
ATOM 7968 O O . ILE B 1 401 ? -8.469 36.531 2.061 1 71.44 401 ILE B O 1
ATOM 7972 N N . THR B 1 402 ? -7.461 34.875 3.15 1 74.94 402 THR B N 1
ATOM 7973 C CA . THR B 1 402 ? -8.078 33.906 2.266 1 74.94 402 THR B CA 1
ATOM 7974 C C . THR B 1 402 ? -9.594 33.906 2.414 1 74.94 402 THR B C 1
ATOM 7976 O O . THR B 1 402 ? -10.328 33.875 1.421 1 74.94 402 THR B O 1
ATOM 7979 N N . LEU B 1 403 ? -10.055 34.031 3.604 1 71.94 403 LEU B N 1
ATOM 7980 C CA . LEU B 1 403 ? -11.492 34.094 3.846 1 71.94 403 LEU B CA 1
ATOM 7981 C C . LEU B 1 403 ? -12.086 35.375 3.27 1 71.94 403 LEU B C 1
ATOM 7983 O O . LEU B 1 403 ? -13.195 35.344 2.732 1 71.94 403 LEU B O 1
ATOM 7987 N N . GLY B 1 404 ? -11.352 36.438 3.479 1 69.69 404 GLY B N 1
ATOM 7988 C CA . GLY B 1 404 ? -11.789 37.688 2.861 1 69.69 404 GLY B CA 1
ATOM 7989 C C . GLY B 1 404 ? -11.953 37.562 1.357 1 69.69 404 GLY B C 1
ATOM 7990 O O . GLY B 1 404 ? -12.938 38.062 0.798 1 69.69 404 GLY B O 1
ATOM 7991 N N . ARG B 1 405 ? -11.039 36.906 0.814 1 68.56 405 ARG B N 1
ATOM 7992 C CA . ARG B 1 405 ? -11.102 36.688 -0.628 1 68.56 405 ARG B CA 1
ATOM 7993 C C . ARG B 1 405 ? -12.297 35.812 -1.001 1 68.56 405 ARG B C 1
ATOM 7995 O O . ARG B 1 405 ? -12.984 36.094 -1.99 1 68.56 405 ARG B O 1
ATOM 8002 N N . LEU B 1 406 ? -12.453 34.812 -0.206 1 66.31 406 LEU B N 1
ATOM 8003 C CA . LEU B 1 406 ? -13.578 33.938 -0.474 1 66.31 406 LEU B CA 1
ATOM 8004 C C . LEU B 1 406 ? -14.906 34.656 -0.268 1 66.31 406 LEU B C 1
ATOM 8006 O O . LEU B 1 406 ? -15.852 34.438 -1.022 1 66.31 406 LEU B O 1
ATOM 8010 N N . TYR B 1 407 ? -14.891 35.469 0.724 1 66.38 407 TYR B N 1
ATOM 8011 C CA . TYR B 1 407 ? -16.094 36.281 0.989 1 66.38 407 TYR B CA 1
ATOM 8012 C C . TYR B 1 407 ? -16.406 37.188 -0.188 1 66.38 407 TYR B C 1
ATOM 8014 O O . TYR B 1 407 ? -17.578 37.375 -0.546 1 66.38 407 TYR B O 1
ATOM 8022 N N . GLN B 1 408 ? -15.391 37.781 -0.724 1 64.25 408 GLN B N 1
ATOM 8023 C CA . GLN B 1 408 ? -15.578 38.656 -1.868 1 64.25 408 GLN B CA 1
ATOM 8024 C C . GLN B 1 408 ? -16.094 37.875 -3.08 1 64.25 408 GLN B C 1
ATOM 8026 O O . GLN B 1 408 ? -16.922 38.406 -3.838 1 64.25 408 GLN B O 1
ATOM 8031 N N . ILE B 1 409 ? -15.672 36.75 -3.064 1 57.47 409 ILE B N 1
ATOM 8032 C CA . ILE B 1 409 ? -16.031 35.938 -4.23 1 57.47 409 ILE B CA 1
ATOM 8033 C C . ILE B 1 409 ? -17.422 35.344 -4.043 1 57.47 409 ILE B C 1
ATOM 8035 O O . ILE B 1 409 ? -18.234 35.312 -4.98 1 57.47 409 ILE B O 1
ATOM 8039 N N . PHE B 1 410 ? -17.688 34.875 -2.793 1 58.97 410 PHE B N 1
ATOM 8040 C CA . PHE B 1 410 ? -18.922 34.094 -2.637 1 58.97 410 PHE B CA 1
ATOM 8041 C C . PHE B 1 410 ? -19.953 34.875 -1.83 1 58.97 410 PHE B C 1
ATOM 8043 O O . PHE B 1 410 ? -21.094 34.469 -1.702 1 58.97 410 PHE B O 1
ATOM 8050 N N . ASP B 1 411 ? -19.781 36.031 -1.382 1 46.03 411 ASP B N 1
ATOM 8051 C CA . ASP B 1 411 ? -20.672 36.938 -0.672 1 46.03 411 ASP B CA 1
ATOM 8052 C C . ASP B 1 411 ? -21.266 36.25 0.563 1 46.03 411 ASP B C 1
ATOM 8054 O O . ASP B 1 411 ? -22.469 36.375 0.809 1 46.03 411 ASP B O 1
ATOM 8058 N N . ASP B 1 412 ? -20.516 35.312 1.209 1 48.81 412 ASP B N 1
ATOM 8059 C CA . ASP B 1 412 ? -21.125 34.625 2.348 1 48.81 412 ASP B CA 1
ATOM 8060 C C . ASP B 1 412 ? -20.609 35.188 3.668 1 48.81 412 ASP B C 1
ATOM 8062 O O . ASP B 1 412 ? -19.406 35.156 3.941 1 48.81 412 ASP B O 1
ATOM 8066 N N . PRO B 1 413 ? -21.484 35.844 4.566 1 46.06 413 PRO B N 1
ATOM 8067 C CA . PRO B 1 413 ? -21.172 36.688 5.734 1 46.06 413 PRO B CA 1
ATOM 8068 C C . PRO B 1 413 ? -20.797 35.844 6.965 1 46.06 413 PRO B C 1
ATOM 8070 O O . PRO B 1 413 ? -20.406 36.406 7.988 1 46.06 413 PRO B O 1
ATOM 8073 N N . SER B 1 414 ? -20.859 34.562 6.988 1 47 414 SER B N 1
ATOM 8074 C CA . SER B 1 414 ? -21.031 33.969 8.305 1 47 414 SER B CA 1
ATOM 8075 C C . SER B 1 414 ? -19.703 33.719 8.992 1 47 414 SER B C 1
ATOM 8077 O O . SER B 1 414 ? -19.641 33 10 1 47 414 SER B O 1
ATOM 8079 N N . ILE B 1 415 ? -18.625 34.312 8.57 1 50.94 415 ILE B N 1
ATOM 8080 C CA . ILE B 1 415 ? -17.469 33.875 9.336 1 50.94 415 ILE B CA 1
ATOM 8081 C C . ILE B 1 415 ? -17.062 35 10.32 1 50.94 415 ILE B C 1
ATOM 8083 O O . ILE B 1 415 ? -16.781 36.125 9.914 1 50.94 415 ILE B O 1
ATOM 8087 N N . ASN B 1 416 ? -17.375 34.875 11.641 1 51.38 416 ASN B N 1
ATOM 8088 C CA . ASN B 1 416 ? -16.859 35.781 12.648 1 51.38 416 ASN B CA 1
ATOM 8089 C C . ASN B 1 416 ? -15.461 35.375 13.117 1 51.38 416 ASN B C 1
ATOM 8091 O O . ASN B 1 416 ? -15.305 34.438 13.883 1 51.38 416 ASN B O 1
ATOM 8095 N N . PRO B 1 417 ? -14.539 36.188 12.531 1 58.94 417 PRO B N 1
ATOM 8096 C CA . PRO B 1 417 ? -13.188 35.781 12.922 1 58.94 417 PRO B CA 1
ATOM 8097 C C . PRO B 1 417 ? -12.867 36.125 14.383 1 58.94 417 PRO B C 1
ATOM 8099 O O . PRO B 1 417 ? -13.383 37.094 14.922 1 58.94 417 PRO B O 1
ATOM 8102 N N . GLU B 1 418 ? -12.156 35.312 14.977 1 75.44 418 GLU B N 1
ATOM 8103 C CA . GLU B 1 418 ? -11.648 35.531 16.328 1 75.44 418 GLU B CA 1
ATOM 8104 C C . GLU B 1 418 ? -10.656 36.688 16.359 1 75.44 418 GLU B C 1
ATOM 8106 O O . GLU B 1 418 ? -10.07 37.031 15.328 1 75.44 418 GLU B O 1
ATOM 8111 N N . ASP B 1 419 ? -10.539 37.406 17.422 1 80.81 419 ASP B N 1
ATOM 8112 C CA . ASP B 1 419 ? -9.695 38.594 17.656 1 80.81 419 ASP B CA 1
ATOM 8113 C C . ASP B 1 419 ? -8.258 38.312 17.203 1 80.81 419 ASP B C 1
ATOM 8115 O O . ASP B 1 419 ? -7.625 39.188 16.609 1 80.81 419 ASP B O 1
ATOM 8119 N N . ALA B 1 420 ? -7.914 37.156 17.375 1 86.31 420 ALA B N 1
ATOM 8120 C CA . ALA B 1 420 ? -6.523 36.844 17.047 1 86.31 420 ALA B CA 1
ATOM 8121 C C . ALA B 1 420 ? -6.289 36.906 15.547 1 86.31 420 ALA B C 1
ATOM 8123 O O . ALA B 1 420 ? -5.211 37.312 15.094 1 86.31 420 ALA B O 1
ATOM 8124 N N . PHE B 1 421 ? -7.238 36.562 14.758 1 85.94 421 PHE B N 1
ATOM 8125 C CA . PHE B 1 421 ? -7.125 36.656 13.305 1 85.94 421 PHE B CA 1
ATOM 8126 C C . PHE B 1 421 ? -7.043 38.094 12.836 1 85.94 421 PHE B C 1
ATOM 8128 O O . PHE B 1 421 ? -6.234 38.438 11.969 1 85.94 421 PHE B O 1
ATOM 8135 N N . ILE B 1 422 ? -7.82 38.875 13.406 1 84.69 422 ILE B N 1
ATOM 8136 C CA . ILE B 1 422 ? -7.863 40.281 13.062 1 84.69 422 ILE B CA 1
ATOM 8137 C C . ILE B 1 422 ? -6.52 40.938 13.375 1 84.69 422 ILE B C 1
ATOM 8139 O O . ILE B 1 422 ? -5.961 41.656 12.547 1 84.69 422 ILE B O 1
ATOM 8143 N N . LEU B 1 423 ? -6.074 40.656 14.539 1 89.88 423 LEU B N 1
ATOM 8144 C CA . LEU B 1 423 ? -4.809 41.25 14.953 1 89.88 423 LEU B CA 1
ATOM 8145 C C . LEU B 1 423 ? -3.652 40.719 14.125 1 89.88 423 LEU B C 1
ATOM 8147 O O . LEU B 1 423 ? -2.674 41.438 13.875 1 89.88 423 LEU B O 1
ATOM 8151 N N . ALA B 1 424 ? -3.768 39.469 13.711 1 90.19 424 ALA B N 1
ATOM 8152 C CA . ALA B 1 424 ? -2.725 38.906 12.859 1 90.19 424 ALA B CA 1
ATOM 8153 C C . ALA B 1 424 ? -2.602 39.688 11.555 1 90.19 424 ALA B C 1
ATOM 8155 O O . ALA B 1 424 ? -1.495 39.938 11.062 1 90.19 424 ALA B O 1
ATOM 8156 N N . VAL B 1 425 ? -3.691 40.062 10.992 1 88.06 425 VAL B N 1
ATOM 8157 C CA . VAL B 1 425 ? -3.686 40.844 9.781 1 88.06 425 VAL B CA 1
ATOM 8158 C C . VAL B 1 425 ? -3.193 42.281 10.094 1 88.06 425 VAL B C 1
ATOM 8160 O O . VAL B 1 425 ? -2.395 42.844 9.352 1 88.06 425 VAL B O 1
ATOM 8163 N N . PHE B 1 426 ? -3.65 42.812 11.242 1 90.69 426 PHE B N 1
ATOM 8164 C CA . PHE B 1 426 ? -3.275 44.156 11.672 1 90.69 426 PHE B CA 1
ATOM 8165 C C . PHE B 1 426 ? -1.771 44.25 11.898 1 90.69 426 PHE B C 1
ATOM 8167 O O . PHE B 1 426 ? -1.146 45.25 11.547 1 90.69 426 PHE B O 1
ATOM 8174 N N . PHE B 1 427 ? -1.18 43.25 12.484 1 93.06 427 PHE B N 1
ATOM 8175 C CA . PHE B 1 427 ? 0.229 43.281 12.859 1 93.06 427 PHE B CA 1
ATOM 8176 C C . PHE B 1 427 ? 1.114 43 11.648 1 93.06 427 PHE B C 1
ATOM 8178 O O . PHE B 1 427 ? 2.342 42.969 11.766 1 93.06 427 PHE B O 1
ATOM 8185 N N . ASN B 1 428 ? 0.476 42.656 10.555 1 91.25 428 ASN B N 1
ATOM 8186 C CA . ASN B 1 428 ? 1.244 42.656 9.312 1 91.25 428 ASN B CA 1
ATOM 8187 C C . ASN B 1 428 ? 1.601 44.062 8.867 1 91.25 428 ASN B C 1
ATOM 8189 O O . ASN B 1 428 ? 0.73 44.812 8.438 1 91.25 428 ASN B O 1
ATOM 8193 N N . PRO B 1 429 ? 2.818 44.344 8.953 1 91.62 429 PRO B N 1
ATOM 8194 C CA . PRO B 1 429 ? 3.203 45.75 8.734 1 91.62 429 PRO B CA 1
ATOM 8195 C C . PRO B 1 429 ? 2.92 46.219 7.305 1 91.62 429 PRO B C 1
ATOM 8197 O O . PRO B 1 429 ? 2.875 47.406 7.047 1 91.62 429 PRO B O 1
ATOM 8200 N N . TYR B 1 430 ? 2.738 45.344 6.406 1 88.69 430 TYR B N 1
ATOM 8201 C CA . TYR B 1 430 ? 2.486 45.719 5.02 1 88.69 430 TYR B CA 1
ATOM 8202 C C . TYR B 1 430 ? 0.997 45.938 4.773 1 88.69 430 TYR B C 1
ATOM 8204 O O . TYR B 1 430 ? 0.61 46.594 3.809 1 88.69 430 TYR B O 1
ATOM 8212 N N . ILE B 1 431 ? 0.134 45.406 5.641 1 87.94 431 ILE B N 1
ATOM 8213 C CA . ILE B 1 431 ? -1.31 45.469 5.441 1 87.94 431 ILE B CA 1
ATOM 8214 C C . ILE B 1 431 ? -1.935 46.406 6.461 1 87.94 431 ILE B C 1
ATOM 8216 O O . ILE B 1 431 ? -2.588 47.375 6.094 1 87.94 431 ILE B O 1
ATOM 8220 N N . ARG B 1 432 ? -1.706 46.125 7.809 1 89.81 432 ARG B N 1
ATOM 8221 C CA . ARG B 1 432 ? -2.242 46.906 8.922 1 89.81 432 ARG B CA 1
ATOM 8222 C C . ARG B 1 432 ? -3.762 47 8.844 1 89.81 432 ARG B C 1
ATOM 8224 O O . ARG B 1 432 ? -4.453 46 8.82 1 89.81 432 ARG B O 1
ATOM 8231 N N . CYS B 1 433 ? -4.332 48.156 8.602 1 84.56 433 CYS B N 1
ATOM 8232 C CA . CYS B 1 433 ? -5.781 48.344 8.617 1 84.56 433 CYS B CA 1
ATOM 8233 C C . CYS B 1 433 ? -6.332 48.438 7.207 1 84.56 433 CYS B C 1
ATOM 8235 O O . CYS B 1 433 ? -7.535 48.656 7.02 1 84.56 433 CYS B O 1
ATOM 8237 N N . ARG B 1 434 ? -5.59 48.25 6.188 1 79.31 434 ARG B N 1
ATOM 8238 C CA . ARG B 1 434 ? -5.969 48.5 4.805 1 79.31 434 ARG B CA 1
ATOM 8239 C C . ARG B 1 434 ? -7.066 47.562 4.34 1 79.31 434 ARG B C 1
ATOM 8241 O O . ARG B 1 434 ? -7.832 47.875 3.428 1 79.31 434 ARG B O 1
ATOM 8248 N N . LEU B 1 435 ? -7.098 46.406 4.949 1 79.31 435 LEU B N 1
ATOM 8249 C CA . LEU B 1 435 ? -8.055 45.438 4.488 1 79.31 435 LEU B CA 1
ATOM 8250 C C . LEU B 1 435 ? -9.344 45.5 5.301 1 79.31 435 LEU B C 1
ATOM 8252 O O . LEU B 1 435 ? -10.312 44.781 5.004 1 79.31 435 LEU B O 1
ATOM 8256 N N . PHE B 1 436 ? -9.352 46.344 6.34 1 79.44 436 PHE B N 1
ATOM 8257 C CA . PHE B 1 436 ? -10.531 46.469 7.191 1 79.44 436 PHE B CA 1
ATOM 8258 C C . PHE B 1 436 ? -11.453 47.594 6.691 1 79.44 436 PHE B C 1
ATOM 8260 O O . PHE B 1 436 ? -10.984 48.594 6.148 1 79.44 436 PHE B O 1
ATOM 8267 N N . SER B 1 437 ? -12.703 47.312 6.789 1 73.88 437 SER B N 1
ATOM 8268 C CA . SER B 1 437 ? -13.648 48.344 6.418 1 73.88 437 SER B CA 1
ATOM 8269 C C . SER B 1 437 ? -13.555 49.531 7.375 1 73.88 437 SER B C 1
ATOM 8271 O O . SER B 1 437 ? -13.727 49.375 8.586 1 73.88 437 SER B O 1
ATOM 8273 N N . PRO B 1 438 ? -13.305 50.656 6.848 1 67.5 438 PRO B N 1
ATOM 8274 C CA . PRO B 1 438 ? -13.164 51.844 7.711 1 67.5 438 PRO B CA 1
ATOM 8275 C C . PRO B 1 438 ? -14.477 52.219 8.383 1 67.5 438 PRO B C 1
ATOM 8277 O O . PRO B 1 438 ? -14.461 52.938 9.398 1 67.5 438 PRO B O 1
ATOM 8280 N N . ASN B 1 439 ? -15.5 51.781 7.828 1 68.44 439 ASN B N 1
ATOM 8281 C CA . ASN B 1 439 ? -16.812 52.188 8.32 1 68.44 439 ASN B CA 1
ATOM 8282 C C . ASN B 1 439 ? -17.297 51.312 9.453 1 68.44 439 ASN B C 1
ATOM 8284 O O . ASN B 1 439 ? -18.312 51.594 10.086 1 68.44 439 ASN B O 1
ATOM 8288 N N . SER B 1 440 ? -16.531 50.344 9.688 1 75.06 440 SER B N 1
ATOM 8289 C CA . SER B 1 440 ? -16.953 49.469 10.766 1 75.06 440 SER B CA 1
ATOM 8290 C C . SER B 1 440 ? -16.391 49.938 12.109 1 75.06 440 SER B C 1
ATOM 8292 O O . SER B 1 440 ? -15.195 50.188 12.242 1 75.06 440 SER B O 1
ATOM 8294 N N . PRO B 1 441 ? -17.219 50.125 13.023 1 74.38 441 PRO B N 1
ATOM 8295 C CA . PRO B 1 441 ? -16.781 50.594 14.336 1 74.38 441 PRO B CA 1
ATOM 8296 C C . PRO B 1 441 ? -15.789 49.656 15 1 74.38 441 PRO B C 1
ATOM 8298 O O . PRO B 1 441 ? -14.969 50.062 15.812 1 74.38 441 PRO B O 1
ATOM 8301 N N . ASP B 1 442 ? -15.875 48.469 14.625 1 75.75 442 ASP B N 1
ATOM 8302 C CA . ASP B 1 442 ? -15.023 47.469 15.25 1 75.75 442 ASP B CA 1
ATOM 8303 C C . ASP B 1 442 ? -13.578 47.625 14.758 1 75.75 442 ASP B C 1
ATOM 8305 O O . ASP B 1 442 ? -12.648 47.156 15.438 1 75.75 442 ASP B O 1
ATOM 8309 N N . PHE B 1 443 ? -13.43 48.344 13.656 1 80.56 443 PHE B N 1
ATOM 8310 C CA . PHE B 1 443 ? -12.094 48.344 13.07 1 80.56 443 PHE B CA 1
ATOM 8311 C C . PHE B 1 443 ? -11.523 49.75 13.062 1 80.56 443 PHE B C 1
ATOM 8313 O O . PHE B 1 443 ? -10.539 50.031 12.375 1 80.56 443 PHE B O 1
ATOM 8320 N N . CYS B 1 444 ? -12.219 50.594 13.82 1 82.69 444 CYS B N 1
ATOM 8321 C CA . CYS B 1 444 ? -11.617 51.906 13.992 1 82.69 444 CYS B CA 1
ATOM 8322 C C . CYS B 1 444 ? -10.43 51.844 14.945 1 82.69 444 CYS B C 1
ATOM 8324 O O . CYS B 1 444 ? -10.172 50.812 15.547 1 82.69 444 CYS B O 1
ATOM 8326 N N . ALA B 1 445 ? -9.773 52.875 15.094 1 87.5 445 ALA B N 1
ATOM 8327 C CA . ALA B 1 445 ? -8.555 52.906 15.898 1 87.5 445 ALA B CA 1
ATOM 8328 C C . ALA B 1 445 ? -8.836 52.5 17.344 1 87.5 445 ALA B C 1
ATOM 8330 O O . ALA B 1 445 ? -8.086 51.719 17.922 1 87.5 445 ALA B O 1
ATOM 8331 N N . ASN B 1 446 ? -9.922 53.031 17.875 1 88.19 446 ASN B N 1
ATOM 8332 C CA . ASN B 1 446 ? -10.273 52.719 19.266 1 88.19 446 ASN B CA 1
ATOM 8333 C C . ASN B 1 446 ? -10.719 51.25 19.406 1 88.19 446 ASN B C 1
ATOM 8335 O O . ASN B 1 446 ? -10.422 50.594 20.422 1 88.19 446 ASN B O 1
ATOM 8339 N N . GLY B 1 447 ? -11.477 50.844 18.469 1 87.06 447 GLY B N 1
ATOM 8340 C CA . GLY B 1 447 ? -11.922 49.469 18.484 1 87.06 447 GLY B CA 1
ATOM 8341 C C . GLY B 1 447 ? -10.781 48.469 18.422 1 87.06 447 GLY B C 1
ATOM 8342 O O . GLY B 1 447 ? -10.75 47.5 19.188 1 87.06 447 GLY B O 1
ATOM 8343 N N . LEU B 1 448 ? -9.875 48.656 17.531 1 90.62 448 LEU B N 1
ATOM 8344 C CA . LEU B 1 448 ? -8.727 47.781 17.391 1 90.62 448 LEU B CA 1
ATOM 8345 C C . LEU B 1 448 ? -7.832 47.844 18.625 1 90.62 448 LEU B C 1
ATOM 8347 O O . LEU B 1 448 ? -7.219 46.844 19 1 90.62 448 LEU B O 1
ATOM 8351 N N . TYR B 1 449 ? -7.738 49.031 19.156 1 92.31 449 TYR B N 1
ATOM 8352 C CA . TYR B 1 449 ? -6.949 49.125 20.375 1 92.31 449 TYR B CA 1
ATOM 8353 C C . TYR B 1 449 ? -7.582 48.344 21.5 1 92.31 449 TYR B C 1
ATOM 8355 O O . TYR B 1 449 ? -6.875 47.688 22.297 1 92.31 449 TYR B O 1
ATOM 8363 N N . THR B 1 450 ? -8.867 48.438 21.625 1 90.62 450 THR B N 1
ATOM 8364 C CA . THR B 1 450 ? -9.555 47.656 22.656 1 90.62 450 THR B CA 1
ATOM 8365 C C . THR B 1 450 ? -9.266 46.188 22.469 1 90.62 450 THR B C 1
ATOM 8367 O O . THR B 1 450 ? -9 45.469 23.453 1 90.62 450 THR B O 1
ATOM 8370 N N . THR B 1 451 ? -9.32 45.75 21.266 1 91.12 451 THR B N 1
ATOM 8371 C CA . THR B 1 451 ? -9.023 44.344 20.953 1 91.12 451 THR B CA 1
ATOM 8372 C C . THR B 1 451 ? -7.578 44.031 21.312 1 91.12 451 THR B C 1
ATOM 8374 O O . THR B 1 451 ? -7.309 42.938 21.875 1 91.12 451 THR B O 1
ATOM 8377 N N . THR B 1 452 ? -6.684 44.875 20.984 1 93.88 452 THR B N 1
ATOM 8378 C CA . THR B 1 452 ? -5.266 44.688 21.281 1 93.88 452 THR B CA 1
ATOM 8379 C C . THR B 1 452 ? -5.035 44.625 22.781 1 93.88 452 THR B C 1
ATOM 8381 O O . THR B 1 452 ? -4.324 43.719 23.266 1 93.88 452 THR B O 1
ATOM 8384 N N . ARG B 1 453 ? -5.66 45.5 23.422 1 93.44 453 ARG B N 1
ATOM 8385 C CA . ARG B 1 453 ? -5.512 45.562 24.875 1 93.44 453 ARG B CA 1
ATOM 8386 C C . ARG B 1 453 ? -6.078 44.312 25.531 1 93.44 453 ARG B C 1
ATOM 8388 O O . ARG B 1 453 ? -5.441 43.719 26.406 1 93.44 453 ARG B O 1
ATOM 8395 N N . CYS B 1 454 ? -7.211 43.938 25.141 1 92.69 454 CYS B N 1
ATOM 8396 C CA . CYS B 1 454 ? -7.875 42.781 25.703 1 92.69 454 CYS B CA 1
ATOM 8397 C C . CYS B 1 454 ? -7.051 41.531 25.469 1 92.69 454 CYS B C 1
ATOM 8399 O O . CYS B 1 454 ? -6.895 40.688 26.375 1 92.69 454 CYS B O 1
ATOM 8401 N N . LEU B 1 455 ? -6.57 41.375 24.297 1 93.31 455 LEU B N 1
ATOM 8402 C CA . LEU B 1 455 ? -5.785 40.188 23.984 1 93.31 455 LEU B CA 1
ATOM 8403 C C . LEU B 1 455 ? -4.473 40.188 24.766 1 93.31 455 LEU B C 1
ATOM 8405 O O . LEU B 1 455 ? -4.004 39.156 25.203 1 93.31 455 LEU B O 1
ATOM 8409 N N . PHE B 1 456 ? -3.824 41.344 24.844 1 94.19 456 PHE B N 1
ATOM 8410 C CA . PHE B 1 456 ? -2.596 41.469 25.625 1 94.19 456 PHE B CA 1
ATOM 8411 C C . PHE B 1 456 ? -2.822 41 27.062 1 94.19 456 PHE B C 1
ATOM 8413 O O . PHE B 1 456 ? -2.049 40.219 27.594 1 94.19 456 PHE B O 1
ATOM 8420 N N . GLU B 1 457 ? -3.877 41.531 27.641 1 94 457 GLU B N 1
ATOM 8421 C CA . GLU B 1 457 ? -4.188 41.188 29.031 1 94 457 GLU B CA 1
ATOM 8422 C C . GLU B 1 457 ? -4.457 39.688 29.188 1 94 457 GLU B C 1
ATOM 8424 O O . GLU B 1 457 ? -4.062 39.094 30.188 1 94 457 GLU B O 1
ATOM 8429 N N . ARG B 1 458 ? -5.047 39.188 28.25 1 91.5 458 ARG B N 1
ATOM 8430 C CA . ARG B 1 458 ? -5.391 37.75 28.297 1 91.5 458 ARG B CA 1
ATOM 8431 C C . ARG B 1 458 ? -4.141 36.906 28.188 1 91.5 458 ARG B C 1
ATOM 8433 O O . ARG B 1 458 ? -3.926 36 29 1 91.5 458 ARG B O 1
ATOM 8440 N N . VAL B 1 459 ? -3.305 37.156 27.234 1 92.81 459 VAL B N 1
ATOM 8441 C CA . VAL B 1 459 ? -2.188 36.312 26.875 1 92.81 459 VAL B CA 1
ATOM 8442 C C . VAL B 1 459 ? -1.059 36.469 27.891 1 92.81 459 VAL B C 1
ATOM 8444 O O . VAL B 1 459 ? -0.413 35.469 28.266 1 92.81 459 VAL B O 1
ATOM 8447 N N . PHE B 1 460 ? -0.852 37.656 28.297 1 92.38 460 PHE B N 1
ATOM 8448 C CA . PHE B 1 460 ? 0.277 37.906 29.188 1 92.38 460 PHE B CA 1
ATOM 8449 C C . PHE B 1 460 ? -0.184 37.969 30.625 1 92.38 460 PHE B C 1
ATOM 8451 O O . PHE B 1 460 ? 0.639 38 31.547 1 92.38 460 PHE B O 1
ATOM 8458 N N . GLN B 1 461 ? -1.454 38.062 30.891 1 91.44 461 GLN B N 1
ATOM 8459 C CA . GLN B 1 461 ? -2.051 38.031 32.219 1 91.44 461 GLN B CA 1
ATOM 8460 C C . GLN B 1 461 ? -1.526 39.188 33.062 1 91.44 461 GLN B C 1
ATOM 8462 O O . GLN B 1 461 ? -1.167 39 34.25 1 91.44 461 GLN B O 1
ATOM 8467 N N . LYS B 1 462 ? -1.318 40.281 32.406 1 90.62 462 LYS B N 1
ATOM 8468 C CA . LYS B 1 462 ? -0.893 41.5 33.094 1 90.62 462 LYS B CA 1
ATOM 8469 C C . LYS B 1 462 ? -1.486 42.75 32.406 1 90.62 462 LYS B C 1
ATOM 8471 O O . LYS B 1 462 ? -1.859 42.688 31.234 1 90.62 462 LYS B O 1
ATOM 8476 N N . ALA B 1 463 ? -1.515 43.75 33.219 1 90.62 463 ALA B N 1
ATOM 8477 C CA . ALA B 1 463 ? -2.02 45 32.656 1 90.62 463 ALA B CA 1
ATOM 8478 C C . ALA B 1 463 ? -0.982 45.688 31.781 1 90.62 463 ALA B C 1
ATOM 8480 O O . ALA B 1 463 ? 0.215 45.656 32.062 1 90.62 463 ALA B O 1
ATOM 8481 N N . PRO B 1 464 ? -1.455 46.219 30.703 1 91.44 464 PRO B N 1
ATOM 8482 C CA . PRO B 1 464 ? -0.52 46.875 29.797 1 91.44 464 PRO B CA 1
ATOM 8483 C C . PRO B 1 464 ? 0.08 48.125 30.406 1 91.44 464 PRO B C 1
ATOM 8485 O O . PRO B 1 464 ? -0.535 48.781 31.266 1 91.44 464 PRO B O 1
ATOM 8488 N N . ASP B 1 465 ? 1.188 48.406 29.953 1 88.25 465 ASP B N 1
ATOM 8489 C CA . ASP B 1 465 ? 1.854 49.656 30.297 1 88.25 465 ASP B CA 1
ATOM 8490 C C . ASP B 1 465 ? 1.146 50.844 29.672 1 88.25 465 ASP B C 1
ATOM 8492 O O . ASP B 1 465 ? 0.477 50.719 28.641 1 88.25 465 ASP B O 1
ATOM 8496 N N . SER B 1 466 ? 1.31 51.969 30.281 1 86.19 466 SER B N 1
ATOM 8497 C CA . SER B 1 466 ? 0.677 53.188 29.781 1 86.19 466 SER B CA 1
ATOM 8498 C C . SER B 1 466 ? 1.197 53.531 28.391 1 86.19 466 SER B C 1
ATOM 8500 O O . SER B 1 466 ? 0.483 54.156 27.594 1 86.19 466 SER B O 1
ATOM 8502 N N . GLY B 1 467 ? 2.303 53.125 28.078 1 90.88 467 GLY B N 1
ATOM 8503 C CA . GLY B 1 467 ? 2.906 53.438 26.797 1 90.88 467 GLY B CA 1
ATOM 8504 C C . GLY B 1 467 ? 2.395 52.562 25.656 1 90.88 467 GLY B C 1
ATOM 8505 O O . GLY B 1 467 ? 2.715 52.812 24.484 1 90.88 467 GLY B O 1
ATOM 8506 N N . LEU B 1 468 ? 1.573 51.594 25.969 1 93.5 468 LEU B N 1
ATOM 8507 C CA . LEU B 1 468 ? 1.067 50.688 24.938 1 93.5 468 LEU B CA 1
ATOM 8508 C C . LEU B 1 468 ? 0.197 51.469 23.938 1 93.5 468 LEU B C 1
ATOM 8510 O O . LEU B 1 468 ? 0.266 51.188 22.719 1 93.5 468 LEU B O 1
ATOM 8514 N N . LEU B 1 469 ? -0.609 52.312 24.453 1 93.5 469 LEU B N 1
ATOM 8515 C CA . LEU B 1 469 ? -1.48 53.094 23.578 1 93.5 469 LEU B CA 1
ATOM 8516 C C . LEU B 1 469 ? -0.663 53.938 22.625 1 93.5 469 LEU B C 1
ATOM 8518 O O . LEU B 1 469 ? -0.993 54.062 21.438 1 93.5 469 LEU B O 1
ATOM 8522 N N . GLU B 1 470 ? 0.361 54.562 23.141 1 92.38 470 GLU B N 1
ATOM 8523 C CA . GLU B 1 470 ? 1.213 55.406 22.312 1 92.38 470 GLU B CA 1
ATOM 8524 C C . GLU B 1 470 ? 1.891 54.594 21.219 1 92.38 470 GLU B C 1
ATOM 8526 O O . GLU B 1 470 ? 1.941 55.031 20.062 1 92.38 470 GLU B O 1
ATOM 8531 N N . ALA B 1 471 ? 2.393 53.562 21.641 1 93.38 471 ALA B N 1
ATOM 8532 C CA . ALA B 1 471 ? 3.053 52.688 20.656 1 93.38 471 ALA B CA 1
ATOM 8533 C C . ALA B 1 471 ? 2.062 52.188 19.609 1 93.38 471 ALA B C 1
ATOM 8535 O O . ALA B 1 471 ? 2.389 52.125 18.422 1 93.38 471 ALA B O 1
ATOM 8536 N N . TYR B 1 472 ? 0.901 51.781 20.062 1 93.81 472 TYR B N 1
ATOM 8537 C CA . TYR B 1 472 ? -0.167 51.344 19.172 1 93.81 472 TYR B CA 1
ATOM 8538 C C . TYR B 1 472 ? -0.539 52.406 18.172 1 93.81 472 TYR B C 1
ATOM 8540 O O . TYR B 1 472 ? -0.69 52.125 16.984 1 93.81 472 TYR B O 1
ATOM 8548 N N . MET B 1 473 ? -0.647 53.562 18.625 1 93.56 473 MET B N 1
ATOM 8549 C CA . MET B 1 473 ? -1.041 54.656 17.75 1 93.56 473 MET B CA 1
ATOM 8550 C C . MET B 1 473 ? 0.058 54.969 16.75 1 93.56 473 MET B C 1
ATOM 8552 O O . MET B 1 473 ? -0.227 55.344 15.602 1 93.56 473 MET B O 1
ATOM 8556 N N . SER B 1 474 ? 1.222 54.875 17.188 1 93.25 474 SER B N 1
ATOM 8557 C CA . SER B 1 474 ? 2.332 55.062 16.266 1 93.25 474 SER B CA 1
ATOM 8558 C C . SER B 1 474 ? 2.303 54.031 15.148 1 93.25 474 SER B C 1
ATOM 8560 O O . SER B 1 474 ? 2.568 54.375 13.992 1 93.25 474 SER B O 1
ATOM 8562 N N . TYR B 1 475 ? 2.029 52.781 15.562 1 94.75 475 TYR B N 1
ATOM 8563 C CA . TYR B 1 475 ? 1.935 51.719 14.57 1 94.75 475 TYR B CA 1
ATOM 8564 C C . TYR B 1 475 ? 0.74 51.938 13.648 1 94.75 475 TYR B C 1
ATOM 8566 O O . TYR B 1 475 ? 0.854 51.781 12.43 1 94.75 475 TYR B O 1
ATOM 8574 N N . TYR B 1 476 ? -0.386 52.219 14.242 1 92.38 476 TYR B N 1
ATOM 8575 C CA . TYR B 1 476 ? -1.629 52.438 13.516 1 92.38 476 TYR B CA 1
ATOM 8576 C C . TYR B 1 476 ? -1.461 53.531 12.477 1 92.38 476 TYR B C 1
ATOM 8578 O O . TYR B 1 476 ? -1.971 53.438 11.359 1 92.38 476 TYR B O 1
ATOM 8586 N N . ASN B 1 477 ? -0.696 54.594 12.82 1 91.69 477 ASN B N 1
ATOM 8587 C CA . ASN B 1 477 ? -0.579 55.812 11.984 1 91.69 477 ASN B CA 1
ATOM 8588 C C . ASN B 1 477 ? 0.668 55.75 11.109 1 91.69 477 ASN B C 1
ATOM 8590 O O . ASN B 1 477 ? 1.006 56.719 10.445 1 91.69 477 ASN B O 1
ATOM 8594 N N . TRP B 1 478 ? 1.323 54.719 11.109 1 92.62 478 TRP B N 1
ATOM 8595 C CA . TRP B 1 478 ? 2.531 54.594 10.297 1 92.62 478 TRP B CA 1
ATOM 8596 C C . TRP B 1 478 ? 3.545 55.656 10.656 1 92.62 478 TRP B C 1
ATOM 8598 O O . TRP B 1 478 ? 4.121 56.312 9.773 1 92.62 478 TRP B O 1
ATOM 8608 N N . SER B 1 479 ? 3.676 55.906 11.938 1 91.81 479 SER B N 1
ATOM 8609 C CA . SER B 1 479 ? 4.531 57 12.336 1 91.81 479 SER B CA 1
ATOM 8610 C C . SER B 1 479 ? 5.664 56.531 13.242 1 91.81 479 SER B C 1
ATOM 8612 O O . SER B 1 479 ? 5.648 55.406 13.727 1 91.81 479 SER B O 1
ATOM 8614 N N . ASP B 1 480 ? 6.676 57.406 13.344 1 88.81 480 ASP B N 1
ATOM 8615 C CA . ASP B 1 480 ? 7.816 57.156 14.227 1 88.81 480 ASP B CA 1
ATOM 8616 C C . ASP B 1 480 ? 8.602 55.938 13.797 1 88.81 480 ASP B C 1
ATOM 8618 O O . ASP B 1 480 ? 8.969 55.781 12.633 1 88.81 480 ASP B O 1
ATOM 8622 N N . GLU B 1 481 ? 8.82 55.031 14.664 1 87.75 481 GLU B N 1
ATOM 8623 C CA . GLU B 1 481 ? 9.641 53.875 14.375 1 87.75 481 GLU B CA 1
ATOM 8624 C C . GLU B 1 481 ? 8.898 52.875 13.469 1 87.75 481 GLU B C 1
ATOM 8626 O O . GLU B 1 481 ? 9.523 52.031 12.82 1 87.75 481 GLU B O 1
ATOM 8631 N N . PHE B 1 482 ? 7.613 53.094 13.336 1 93.19 482 PHE B N 1
ATOM 8632 C CA . PHE B 1 482 ? 6.809 52.156 12.562 1 93.19 482 PHE B CA 1
ATOM 8633 C C . PHE B 1 482 ? 6.523 52.688 11.164 1 93.19 482 PHE B C 1
ATOM 8635 O O . PHE B 1 482 ? 5.695 52.156 10.438 1 93.19 482 PHE B O 1
ATOM 8642 N N . SER B 1 483 ? 7.152 53.812 10.836 1 92.31 483 SER B N 1
ATOM 8643 C CA . SER B 1 483 ? 7.02 54.344 9.477 1 92.31 483 SER B CA 1
ATOM 8644 C C . SER B 1 483 ? 7.703 53.406 8.469 1 92.31 483 SER B C 1
ATOM 8646 O O . SER B 1 483 ? 8.586 52.625 8.828 1 92.31 483 SER B O 1
ATOM 8648 N N . VAL B 1 484 ? 7.324 53.531 7.215 1 91 484 VAL B N 1
ATOM 8649 C CA . VAL B 1 484 ? 7.836 52.656 6.148 1 91 484 VAL B CA 1
ATOM 8650 C C . VAL B 1 484 ? 9.344 52.844 6.008 1 91 484 VAL B C 1
ATOM 8652 O O . VAL B 1 484 ? 10.086 51.875 5.824 1 91 484 VAL B O 1
ATOM 8655 N N . GLU B 1 485 ? 9.758 54.125 6.148 1 90.94 485 GLU B N 1
ATOM 8656 C CA . GLU B 1 485 ? 11.164 54.469 5.969 1 90.94 485 GLU B CA 1
ATOM 8657 C C . GLU B 1 485 ? 11.984 54.062 7.191 1 90.94 485 GLU B C 1
ATOM 8659 O O . GLU B 1 485 ? 13.039 53.438 7.062 1 90.94 485 GLU B O 1
ATOM 8664 N N . ALA B 1 486 ? 11.398 54.312 8.344 1 90.56 486 ALA B N 1
ATOM 8665 C CA . ALA B 1 486 ? 12.141 54.062 9.57 1 90.56 486 ALA B CA 1
ATOM 8666 C C . ALA B 1 486 ? 12.289 52.562 9.805 1 90.56 486 ALA B C 1
ATOM 8668 O O . ALA B 1 486 ? 13.32 52.094 10.312 1 90.56 486 ALA B O 1
ATOM 8669 N N . TRP B 1 487 ? 11.312 51.844 9.461 1 92.25 487 TRP B N 1
ATOM 8670 C CA . TRP B 1 487 ? 11.297 50.375 9.688 1 92.25 487 TRP B CA 1
ATOM 8671 C C . TRP B 1 487 ? 11.891 49.656 8.5 1 92.25 487 TRP B C 1
ATOM 8673 O O . TRP B 1 487 ? 11.984 48.406 8.508 1 92.25 487 TRP B O 1
ATOM 8683 N N . HIS B 1 488 ? 12.273 50.312 7.402 1 91.75 488 HIS B N 1
ATOM 8684 C CA . HIS B 1 488 ? 12.898 49.75 6.207 1 91.75 488 HIS B CA 1
ATOM 8685 C C . HIS B 1 488 ? 12.055 48.625 5.605 1 91.75 488 HIS B C 1
ATOM 8687 O O . HIS B 1 488 ? 12.586 47.562 5.277 1 91.75 488 HIS B O 1
ATOM 8693 N N . LEU B 1 489 ? 10.789 48.781 5.531 1 91.56 489 LEU B N 1
ATOM 8694 C CA . LEU B 1 489 ? 9.875 47.75 5.086 1 91.56 489 LEU B CA 1
ATOM 8695 C C . LEU B 1 489 ? 10.117 47.406 3.619 1 91.56 489 LEU B C 1
ATOM 8697 O O . LEU B 1 489 ? 10.039 46.219 3.234 1 91.56 489 LEU B O 1
ATOM 8701 N N . GLU B 1 490 ? 10.375 48.375 2.805 1 90.5 490 GLU B N 1
ATOM 8702 C CA . GLU B 1 490 ? 10.609 48.125 1.385 1 90.5 490 GLU B CA 1
ATOM 8703 C C . GLU B 1 490 ? 11.906 47.344 1.166 1 90.5 490 GLU B C 1
ATOM 8705 O O . GLU B 1 490 ? 11.961 46.469 0.314 1 90.5 490 GLU B O 1
ATOM 8710 N N . GLU B 1 491 ? 12.844 47.688 1.925 1 89.88 491 GLU B N 1
ATOM 8711 C CA . GLU B 1 491 ? 14.117 46.969 1.819 1 89.88 491 GLU B CA 1
ATOM 8712 C C . GLU B 1 491 ? 13.977 45.5 2.227 1 89.88 491 GLU B C 1
ATOM 8714 O O . GLU B 1 491 ? 14.539 44.625 1.587 1 89.88 491 GLU B O 1
ATOM 8719 N N . TYR B 1 492 ? 13.258 45.344 3.271 1 90.06 492 TYR B N 1
ATOM 8720 C CA . TYR B 1 492 ? 13.031 43.969 3.729 1 90.06 492 TYR B CA 1
ATOM 8721 C C . TYR B 1 492 ? 12.25 43.188 2.693 1 90.06 492 TYR B C 1
ATOM 8723 O O . TYR B 1 492 ? 12.562 42 2.436 1 90.06 492 TYR B O 1
ATOM 8731 N N . SER B 1 493 ? 11.266 43.719 2.148 1 90.12 493 SER B N 1
ATOM 8732 C CA . SER B 1 493 ? 10.453 43.062 1.134 1 90.12 493 SER B CA 1
ATOM 8733 C C . SER B 1 493 ? 11.289 42.688 -0.083 1 90.12 493 SER B C 1
ATOM 8735 O O . SER B 1 493 ? 11.148 41.594 -0.623 1 90.12 493 SER B O 1
ATOM 8737 N N . GLU B 1 494 ? 12.109 43.562 -0.515 1 87.31 494 GLU B N 1
ATOM 8738 C CA . GLU B 1 494 ? 12.977 43.312 -1.661 1 87.31 494 GLU B CA 1
ATOM 8739 C C . GLU B 1 494 ? 14 42.219 -1.348 1 87.31 494 GLU B C 1
ATOM 8741 O O . GLU B 1 494 ? 14.297 41.375 -2.197 1 87.31 494 GLU B O 1
ATOM 8746 N N . MET B 1 495 ? 14.477 42.25 -0.19 1 88.56 495 MET B N 1
ATOM 8747 C CA . MET B 1 495 ? 15.445 41.25 0.237 1 88.56 495 MET B CA 1
ATOM 8748 C C . MET B 1 495 ? 14.844 39.875 0.184 1 88.56 495 MET B C 1
ATOM 8750 O O . MET B 1 495 ? 15.445 38.938 -0.365 1 88.56 495 MET B O 1
ATOM 8754 N N . TYR B 1 496 ? 13.711 39.688 0.748 1 85.12 496 TYR B N 1
ATOM 8755 C CA . TYR B 1 496 ? 13.055 38.406 0.787 1 85.12 496 TYR B CA 1
ATOM 8756 C C . TYR B 1 496 ? 12.586 37.969 -0.602 1 85.12 496 TYR B C 1
ATOM 8758 O O . TYR B 1 496 ? 12.617 36.781 -0.944 1 85.12 496 TYR B O 1
ATOM 8766 N N . LYS B 1 497 ? 12.195 38.875 -1.345 1 82.5 497 LYS B N 1
ATOM 8767 C CA . LYS B 1 497 ? 11.812 38.594 -2.727 1 82.5 497 LYS B CA 1
ATOM 8768 C C . LYS B 1 497 ? 13.008 38.062 -3.523 1 82.5 497 LYS B C 1
ATOM 8770 O O . LYS B 1 497 ? 12.867 37.125 -4.309 1 82.5 497 LYS B O 1
ATOM 8775 N N . ASN B 1 498 ? 14.039 38.656 -3.336 1 80.12 498 ASN B N 1
ATOM 8776 C CA . ASN B 1 498 ? 15.258 38.219 -4.023 1 80.12 498 ASN B CA 1
ATOM 8777 C C . ASN B 1 498 ? 15.672 36.812 -3.6 1 80.12 498 ASN B C 1
ATOM 8779 O O . ASN B 1 498 ? 16.25 36.062 -4.391 1 80.12 498 ASN B O 1
ATOM 8783 N N . GLU B 1 499 ? 15.352 36.5 -2.459 1 76.62 499 GLU B N 1
ATOM 8784 C CA . GLU B 1 499 ? 15.688 35.188 -1.954 1 76.62 499 GLU B CA 1
ATOM 8785 C C . GLU B 1 499 ? 14.602 34.156 -2.297 1 76.62 499 GLU B C 1
ATOM 8787 O O . GLU B 1 499 ? 14.773 32.969 -2.092 1 76.62 499 GLU B O 1
ATOM 8792 N N . GLY B 1 500 ? 13.57 34.656 -2.848 1 69.44 500 GLY B N 1
ATOM 8793 C CA . GLY B 1 500 ? 12.469 33.781 -3.234 1 69.44 500 GLY B CA 1
ATOM 8794 C C . GLY B 1 500 ? 11.68 33.281 -2.051 1 69.44 500 GLY B C 1
ATOM 8795 O O . GLY B 1 500 ? 11.125 32.156 -2.104 1 69.44 500 GLY B O 1
ATOM 8796 N N . LYS B 1 501 ? 11.789 34 -0.936 1 74.19 501 LYS B N 1
ATOM 8797 C CA . LYS B 1 501 ? 11.086 33.594 0.275 1 74.19 501 LYS B CA 1
ATOM 8798 C C . LYS B 1 501 ? 10.031 34.625 0.67 1 74.19 501 LYS B C 1
ATOM 8800 O O . LYS B 1 501 ? 10.062 35.75 0.205 1 74.19 501 LYS B O 1
ATOM 8805 N N . GLY B 1 502 ? 9.078 34.188 1.399 1 74.38 502 GLY B N 1
ATOM 8806 C CA . GLY B 1 502 ? 8.125 35.125 1.974 1 74.38 502 GLY B CA 1
ATOM 8807 C C . GLY B 1 502 ? 8.695 35.938 3.125 1 74.38 502 GLY B C 1
ATOM 8808 O O . GLY B 1 502 ? 9.633 35.5 3.793 1 74.38 502 GLY B O 1
ATOM 8809 N N . VAL B 1 503 ? 8.164 37.062 3.23 1 81.88 503 VAL B N 1
ATOM 8810 C CA . VAL B 1 503 ? 8.648 37.938 4.281 1 81.88 503 VAL B CA 1
ATOM 8811 C C . VAL B 1 503 ? 8.438 37.312 5.648 1 81.88 503 VAL B C 1
ATOM 8813 O O . VAL B 1 503 ? 7.355 36.781 5.934 1 81.88 503 VAL B O 1
ATOM 8816 N N . ASN B 1 504 ? 9.438 37.281 6.453 1 83 504 ASN B N 1
ATOM 8817 C CA . ASN B 1 504 ? 9.352 36.781 7.82 1 83 504 ASN B CA 1
ATOM 8818 C C . ASN B 1 504 ? 8.914 37.875 8.789 1 83 504 ASN B C 1
ATOM 8820 O O . ASN B 1 504 ? 9.742 38.656 9.266 1 83 504 ASN B O 1
ATOM 8824 N N . LEU B 1 505 ? 7.73 37.844 9.141 1 87.69 505 LEU B N 1
ATOM 8825 C CA . LEU B 1 505 ? 7.152 38.906 9.969 1 87.69 505 LEU B CA 1
ATOM 8826 C C . LEU B 1 505 ? 7.707 38.844 11.383 1 87.69 505 LEU B C 1
ATOM 8828 O O . LEU B 1 505 ? 7.832 39.875 12.047 1 87.69 505 LEU B O 1
ATOM 8832 N N . ASP B 1 506 ? 8 37.688 11.859 1 84 506 ASP B N 1
ATOM 8833 C CA . ASP B 1 506 ? 8.586 37.562 13.188 1 84 506 ASP B CA 1
ATOM 8834 C C . ASP B 1 506 ? 9.945 38.25 13.266 1 84 506 ASP B C 1
ATOM 8836 O O . ASP B 1 506 ? 10.258 38.906 14.258 1 84 506 ASP B O 1
ATOM 8840 N N . ALA B 1 507 ? 10.695 38.094 12.211 1 83.31 507 ALA B N 1
ATOM 8841 C CA . ALA B 1 507 ? 12 38.719 12.156 1 83.31 507 ALA B CA 1
ATOM 8842 C C . ALA B 1 507 ? 11.859 40.25 12.148 1 83.31 507 ALA B C 1
ATOM 8844 O O . ALA B 1 507 ? 12.664 40.969 12.766 1 83.31 507 ALA B O 1
ATOM 8845 N N . LEU B 1 508 ? 10.922 40.719 11.484 1 89.38 508 LEU B N 1
ATOM 8846 C CA . LEU B 1 508 ? 10.68 42.156 11.406 1 89.38 508 LEU B CA 1
ATOM 8847 C C . LEU B 1 508 ? 10.32 42.719 12.773 1 89.38 508 LEU B C 1
ATOM 8849 O O . LEU B 1 508 ? 10.891 43.719 13.203 1 89.38 508 LEU B O 1
ATOM 8853 N N . TRP B 1 509 ? 9.422 42.094 13.453 1 92.5 509 TRP B N 1
ATOM 8854 C CA . TRP B 1 509 ? 8.953 42.594 14.75 1 92.5 509 TRP B CA 1
ATOM 8855 C C . TRP B 1 509 ? 10.039 42.438 15.812 1 92.5 509 TRP B C 1
ATOM 8857 O O . TRP B 1 509 ? 10.016 43.125 16.828 1 92.5 509 TRP B O 1
ATOM 8867 N N . SER B 1 510 ? 10.977 41.594 15.602 1 88.06 510 SER B N 1
ATOM 8868 C CA . SER B 1 510 ? 12.062 41.344 16.547 1 88.06 510 SER B CA 1
ATOM 8869 C C . SER B 1 510 ? 13.055 42.5 16.547 1 88.06 510 SER B C 1
ATOM 8871 O O . SER B 1 510 ? 13.867 42.656 17.469 1 88.06 510 SER B O 1
ATOM 8873 N N . THR B 1 511 ? 12.953 43.375 15.594 1 87.44 511 THR B N 1
ATOM 8874 C CA . THR B 1 511 ? 13.867 44.5 15.492 1 87.44 511 THR B CA 1
ATOM 8875 C C . THR B 1 511 ? 13.398 45.656 16.375 1 87.44 511 THR B C 1
ATOM 8877 O O . THR B 1 511 ? 14.156 46.594 16.625 1 87.44 511 THR B O 1
ATOM 8880 N N . ILE B 1 512 ? 12.242 45.594 16.891 1 84.5 512 ILE B N 1
ATOM 8881 C CA . ILE B 1 512 ? 11.633 46.719 17.578 1 84.5 512 ILE B CA 1
ATOM 8882 C C . ILE B 1 512 ? 12.109 46.75 19.031 1 84.5 512 ILE B C 1
ATOM 8884 O O . ILE B 1 512 ? 12.5 47.812 19.531 1 84.5 512 ILE B O 1
ATOM 8888 N N . PRO B 1 513 ? 12.109 45.562 19.641 1 74.88 513 PRO B N 1
ATOM 8889 C CA . PRO B 1 513 ? 12.562 45.656 21.031 1 74.88 513 PRO B CA 1
ATOM 8890 C C . PRO B 1 513 ? 14.031 46.062 21.156 1 74.88 513 PRO B C 1
ATOM 8892 O O . PRO B 1 513 ? 14.867 45.625 20.359 1 74.88 513 PRO B O 1
ATOM 8895 N N . CYS B 1 514 ? 14.281 47.219 21.797 1 63.16 514 CYS B N 1
ATOM 8896 C CA . CYS B 1 514 ? 15.633 47.688 22.078 1 63.16 514 CYS B CA 1
ATOM 8897 C C . CYS B 1 514 ? 16.062 47.25 23.484 1 63.16 514 CYS B C 1
ATOM 8899 O O . CYS B 1 514 ? 15.227 47.094 24.375 1 63.16 514 CYS B O 1
ATOM 8901 N N . PRO B 1 515 ? 17.453 46.969 23.547 1 65.75 515 PRO B N 1
ATOM 8902 C CA . PRO B 1 515 ? 17.938 46.688 24.891 1 65.75 515 PRO B CA 1
ATOM 8903 C C . PRO B 1 515 ? 17.594 47.781 25.906 1 65.75 515 PRO B C 1
ATOM 8905 O O . PRO B 1 515 ? 17.734 48.969 25.594 1 65.75 515 PRO B O 1
ATOM 8908 N N . GLY B 1 516 ? 16.953 47.5 27.062 1 61.09 516 GLY B N 1
ATOM 8909 C CA . GLY B 1 516 ? 16.641 48.438 28.109 1 61.09 516 GLY B CA 1
ATOM 8910 C C . GLY B 1 516 ? 15.172 48.844 28.141 1 61.09 516 GLY B C 1
ATOM 8911 O O . GLY B 1 516 ? 14.727 49.531 29.047 1 61.09 516 GLY B O 1
ATOM 8912 N N . THR B 1 517 ? 14.445 48.562 27.125 1 65.31 517 THR B N 1
ATOM 8913 C CA . THR B 1 517 ? 13.047 49 27.047 1 65.31 517 THR B CA 1
ATOM 8914 C C . THR B 1 517 ? 12.109 47.844 27.391 1 65.31 517 THR B C 1
ATOM 8916 O O . THR B 1 517 ? 11.023 47.75 26.828 1 65.31 517 THR B O 1
ATOM 8919 N N . ILE B 1 518 ? 12.578 47.094 28.375 1 70.75 518 ILE B N 1
ATOM 8920 C CA . ILE B 1 518 ? 11.773 45.938 28.734 1 70.75 518 ILE B CA 1
ATOM 8921 C C . ILE B 1 518 ? 10.5 46.375 29.438 1 70.75 518 ILE B C 1
ATOM 8923 O O . ILE B 1 518 ? 10.539 47.25 30.312 1 70.75 518 ILE B O 1
ATOM 8927 N N . ASN B 1 519 ? 9.445 46.031 28.938 1 74.19 519 ASN B N 1
ATOM 8928 C CA . ASN B 1 519 ? 8.102 46.188 29.484 1 74.19 519 ASN B CA 1
ATOM 8929 C C . ASN B 1 519 ? 7.523 47.562 29.141 1 74.19 519 ASN B C 1
ATOM 8931 O O . ASN B 1 519 ? 6.555 48 29.766 1 74.19 519 ASN B O 1
ATOM 8935 N N . THR B 1 520 ? 8.25 48.25 28.172 1 84.25 520 THR B N 1
ATOM 8936 C CA . THR B 1 520 ? 7.648 49.5 27.656 1 84.25 520 THR B CA 1
ATOM 8937 C C . THR B 1 520 ? 6.512 49.156 26.688 1 84.25 520 THR B C 1
ATOM 8939 O O . THR B 1 520 ? 6.344 48.031 26.281 1 84.25 520 THR B O 1
ATOM 8942 N N . GLY B 1 521 ? 5.738 50.188 26.453 1 87.75 521 GLY B N 1
ATOM 8943 C CA . GLY B 1 521 ? 4.625 50 25.531 1 87.75 521 GLY B CA 1
ATOM 8944 C C . GLY B 1 521 ? 5.047 49.438 24.188 1 87.75 521 GLY B C 1
ATOM 8945 O O . GLY B 1 521 ? 4.367 48.594 23.641 1 87.75 521 GLY B O 1
ATOM 8946 N N . ARG B 1 522 ? 6.164 49.875 23.734 1 89.25 522 ARG B N 1
ATOM 8947 C CA . ARG B 1 522 ? 6.691 49.438 22.469 1 89.25 522 ARG B CA 1
ATOM 8948 C C . ARG B 1 522 ? 7.074 47.938 22.531 1 89.25 522 ARG B C 1
ATOM 8950 O O . ARG B 1 522 ? 6.816 47.188 21.594 1 89.25 522 ARG B O 1
ATOM 8957 N N . HIS B 1 523 ? 7.699 47.688 23.594 1 90.75 523 HIS B N 1
ATOM 8958 C CA . HIS B 1 523 ? 8.094 46.312 23.812 1 90.75 523 HIS B CA 1
ATOM 8959 C C . HIS B 1 523 ? 6.871 45.406 23.922 1 90.75 523 HIS B C 1
ATOM 8961 O O . HIS B 1 523 ? 6.859 44.312 23.359 1 90.75 523 HIS B O 1
ATOM 8967 N N . GLN B 1 524 ? 5.922 45.844 24.594 1 92.75 524 GLN B N 1
ATOM 8968 C CA . GLN B 1 524 ? 4.703 45.062 24.797 1 92.75 524 GLN B CA 1
ATOM 8969 C C . GLN B 1 524 ? 3.977 44.844 23.469 1 92.75 524 GLN B C 1
ATOM 8971 O O . GLN B 1 524 ? 3.48 43.75 23.203 1 92.75 524 GLN B O 1
ATOM 8976 N N . LEU B 1 525 ? 3.916 45.844 22.656 1 93.81 525 LEU B N 1
ATOM 8977 C CA . LEU B 1 525 ? 3.271 45.75 21.344 1 93.81 525 LEU B CA 1
ATOM 8978 C C . LEU B 1 525 ? 4 44.719 20.469 1 93.81 525 LEU B C 1
ATOM 8980 O O . LEU B 1 525 ? 3.367 43.906 19.797 1 93.81 525 LEU B O 1
ATOM 8984 N N . ALA B 1 526 ? 5.258 44.781 20.5 1 93.38 526 ALA B N 1
ATOM 8985 C CA . ALA B 1 526 ? 6.078 43.875 19.703 1 93.38 526 ALA B CA 1
ATOM 8986 C C . ALA B 1 526 ? 5.906 42.438 20.156 1 93.38 526 ALA B C 1
ATOM 8988 O O . ALA B 1 526 ? 5.832 41.531 19.344 1 93.38 526 ALA B O 1
ATOM 8989 N N . CYS B 1 527 ? 5.867 42.25 21.422 1 92 527 CYS B N 1
ATOM 8990 C CA . CYS B 1 527 ? 5.711 40.906 21.969 1 92 527 CYS B CA 1
ATOM 8991 C C . CYS B 1 527 ? 4.367 40.312 21.578 1 92 527 CYS B C 1
ATOM 8993 O O . CYS B 1 527 ? 4.289 39.125 21.219 1 92 527 CYS B O 1
ATOM 8995 N N . LEU B 1 528 ? 3.381 41.125 21.672 1 93.38 528 LEU B N 1
ATOM 8996 C CA . LEU B 1 528 ? 2.055 40.625 21.297 1 93.38 528 LEU B CA 1
ATOM 8997 C C . LEU B 1 528 ? 2.002 40.312 19.812 1 93.38 528 LEU B C 1
ATOM 8999 O O . LEU B 1 528 ? 1.438 39.281 19.422 1 93.38 528 LEU B O 1
ATOM 9003 N N . ALA B 1 529 ? 2.562 41.156 18.984 1 93.94 529 ALA B N 1
ATOM 9004 C CA . ALA B 1 529 ? 2.586 40.938 17.547 1 93.94 529 ALA B CA 1
ATOM 9005 C C . ALA B 1 529 ? 3.311 39.625 17.203 1 93.94 529 ALA B C 1
ATOM 9007 O O . ALA B 1 529 ? 2.822 38.844 16.406 1 93.94 529 ALA B O 1
ATOM 9008 N N . LYS B 1 530 ? 4.383 39.438 17.828 1 91.94 530 LYS B N 1
ATOM 9009 C CA . LYS B 1 530 ? 5.168 38.25 17.594 1 91.94 530 LYS B CA 1
ATOM 9010 C C . LYS B 1 530 ? 4.391 37 17.984 1 91.94 530 LYS B C 1
ATOM 9012 O O . LYS B 1 530 ? 4.418 35.969 17.281 1 91.94 530 LYS B O 1
ATOM 9017 N N . LEU B 1 531 ? 3.809 37.062 19.062 1 92.62 531 LEU B N 1
ATOM 9018 C CA . LEU B 1 531 ? 3.041 35.938 19.562 1 92.62 531 LEU B CA 1
ATOM 9019 C C . LEU B 1 531 ? 1.921 35.562 18.594 1 92.62 531 LEU B C 1
ATOM 9021 O O . LEU B 1 531 ? 1.782 34.406 18.203 1 92.62 531 LEU B O 1
ATOM 9025 N N . VAL B 1 532 ? 1.174 36.5 18.188 1 91.69 532 VAL B N 1
ATOM 9026 C CA . VAL B 1 532 ? 0.018 36.281 17.312 1 91.69 532 VAL B CA 1
ATOM 9027 C C . VAL B 1 532 ? 0.481 35.781 15.961 1 91.69 532 VAL B C 1
ATOM 9029 O O . VAL B 1 532 ? -0.137 34.875 15.383 1 91.69 532 VAL B O 1
ATOM 9032 N N . LEU B 1 533 ? 1.549 36.344 15.5 1 90.38 533 LEU B N 1
ATOM 9033 C CA . LEU B 1 533 ? 2.033 36 14.164 1 90.38 533 LEU B CA 1
ATOM 9034 C C . LEU B 1 533 ? 2.744 34.656 14.156 1 90.38 533 LEU B C 1
ATOM 9036 O O . LEU B 1 533 ? 2.957 34.062 13.094 1 90.38 533 LEU B O 1
ATOM 9040 N N . SER B 1 534 ? 3.094 34.188 15.266 1 89.12 534 SER B N 1
ATOM 9041 C CA . SER B 1 534 ? 3.811 32.906 15.367 1 89.12 534 SER B CA 1
ATOM 9042 C C . SER B 1 534 ? 2.852 31.719 15.297 1 89.12 534 SER B C 1
ATOM 9044 O O . SER B 1 534 ? 3.27 30.594 15.039 1 89.12 534 SER B O 1
ATOM 9046 N N . ILE B 1 535 ? 1.598 31.922 15.422 1 89.88 535 ILE B N 1
ATOM 9047 C CA . ILE B 1 535 ? 0.616 30.859 15.539 1 89.88 535 ILE B CA 1
ATOM 9048 C C . ILE B 1 535 ? 0.285 30.312 14.156 1 89.88 535 ILE B C 1
ATOM 9050 O O . ILE B 1 535 ? 0.052 31.078 13.219 1 89.88 535 ILE B O 1
ATOM 9054 N N . VAL B 1 536 ? 0.335 29 14.055 1 89 536 VAL B N 1
ATOM 9055 C CA . VAL B 1 536 ? -0.079 28.328 12.82 1 89 536 VAL B CA 1
ATOM 9056 C C . VAL B 1 536 ? -1.562 27.984 12.898 1 89 536 VAL B C 1
ATOM 9058 O O . VAL B 1 536 ? -2.07 27.625 13.969 1 89 536 VAL B O 1
ATOM 9061 N N . ALA B 1 537 ? -2.188 27.953 11.781 1 87.38 537 ALA B N 1
ATOM 9062 C CA . ALA B 1 537 ? -3.645 27.859 11.797 1 87.38 537 ALA B CA 1
ATOM 9063 C C . ALA B 1 537 ? -4.102 26.469 11.367 1 87.38 537 ALA B C 1
ATOM 9065 O O . ALA B 1 537 ? -5.266 26.266 11.016 1 87.38 537 ALA B O 1
ATOM 9066 N N . ASN B 1 538 ? -3.203 25.531 11.281 1 87.12 538 ASN B N 1
ATOM 9067 C CA . ASN B 1 538 ? -3.611 24.203 10.836 1 87.12 538 ASN B CA 1
ATOM 9068 C C . ASN B 1 538 ? -2.82 23.109 11.547 1 87.12 538 ASN B C 1
ATOM 9070 O O . ASN B 1 538 ? -1.848 23.406 12.25 1 87.12 538 ASN B O 1
ATOM 9074 N N . SER B 1 539 ? -3.334 21.906 11.445 1 87.56 539 SER B N 1
ATOM 9075 C CA . SER B 1 539 ? -2.656 20.75 12 1 87.56 539 SER B CA 1
ATOM 9076 C C . SER B 1 539 ? -1.988 19.922 10.898 1 87.56 539 SER B C 1
ATOM 9078 O O . SER B 1 539 ? -1.931 18.688 10.992 1 87.56 539 SER B O 1
ATOM 9080 N N . ALA B 1 540 ? -1.59 20.484 9.812 1 83.38 540 ALA B N 1
ATOM 9081 C CA . ALA B 1 540 ? -1.015 19.812 8.648 1 83.38 540 ALA B CA 1
ATOM 9082 C C . ALA B 1 540 ? 0.234 19.031 9.031 1 83.38 540 ALA B C 1
ATOM 9084 O O . ALA B 1 540 ? 0.537 18 8.43 1 83.38 540 ALA B O 1
ATOM 9085 N N . GLY B 1 541 ? 0.942 19.531 10.023 1 86.44 541 GLY B N 1
ATOM 9086 C CA . GLY B 1 541 ? 2.102 18.781 10.5 1 86.44 541 GLY B CA 1
ATOM 9087 C C . GLY B 1 541 ? 1.773 17.359 10.898 1 86.44 541 GLY B C 1
ATOM 9088 O O . GLY B 1 541 ? 2.521 16.438 10.586 1 86.44 541 GLY B O 1
ATOM 9089 N N . CYS B 1 542 ? 0.681 17.203 11.562 1 91.06 542 CYS B N 1
ATOM 9090 C CA . CYS B 1 542 ? 0.25 15.875 11.969 1 91.06 542 CYS B CA 1
ATOM 9091 C C . CYS B 1 542 ? -0.111 15.023 10.766 1 91.06 542 CYS B C 1
ATOM 9093 O O . CYS B 1 542 ? 0.201 13.836 10.719 1 91.06 542 CYS B O 1
ATOM 9095 N N . GLU B 1 543 ? -0.751 15.586 9.844 1 86.88 543 GLU B N 1
ATOM 9096 C CA . GLU B 1 543 ? -1.135 14.859 8.633 1 86.88 543 GLU B CA 1
ATOM 9097 C C . GLU B 1 543 ? 0.093 14.367 7.871 1 86.88 543 GLU B C 1
ATOM 9099 O O . GLU B 1 543 ? 0.087 13.266 7.316 1 86.88 543 GLU B O 1
ATOM 9104 N N . ARG B 1 544 ? 1.039 15.234 7.848 1 87.56 544 ARG B N 1
ATOM 9105 C CA . ARG B 1 544 ? 2.279 14.844 7.188 1 87.56 544 ARG B CA 1
ATOM 9106 C C . ARG B 1 544 ? 2.947 13.688 7.922 1 87.56 544 ARG B C 1
ATOM 9108 O O . ARG B 1 544 ? 3.5 12.781 7.293 1 87.56 544 ARG B O 1
ATOM 9115 N N . LEU B 1 545 ? 2.934 13.781 9.18 1 92.5 545 LEU B N 1
ATOM 9116 C CA . LEU B 1 545 ? 3.469 12.688 9.977 1 92.5 545 LEU B CA 1
ATOM 9117 C C . LEU B 1 545 ? 2.727 11.383 9.688 1 92.5 545 LEU B C 1
ATOM 9119 O O . LEU B 1 545 ? 3.35 10.344 9.469 1 92.5 545 LEU B O 1
ATOM 9123 N N . PHE B 1 546 ? 1.467 11.477 9.703 1 92.31 546 PHE B N 1
ATOM 9124 C CA . PHE B 1 546 ? 0.663 10.289 9.453 1 92.31 546 PHE B CA 1
ATOM 9125 C C . PHE B 1 546 ? 0.889 9.766 8.039 1 92.31 546 PHE B C 1
ATOM 9127 O O . PHE B 1 546 ? 0.873 8.555 7.812 1 92.31 546 PHE B O 1
ATOM 9134 N N . SER B 1 547 ? 1.04 10.656 7.145 1 90.31 547 SER B N 1
ATOM 9135 C CA . SER B 1 547 ? 1.382 10.227 5.793 1 90.31 547 SER B CA 1
ATOM 9136 C C . SER B 1 547 ? 2.699 9.453 5.77 1 90.31 547 SER B C 1
ATOM 9138 O O . SER B 1 547 ? 2.805 8.414 5.121 1 90.31 547 SER B O 1
ATOM 9140 N N . CYS B 1 548 ? 3.619 9.977 6.441 1 93.31 548 CYS B N 1
ATOM 9141 C CA . CYS B 1 548 ? 4.914 9.312 6.547 1 93.31 548 CYS B CA 1
ATOM 9142 C C . CYS B 1 548 ? 4.77 7.945 7.203 1 93.31 548 CYS B C 1
ATOM 9144 O O . CYS B 1 548 ? 5.301 6.953 6.699 1 93.31 548 CYS B O 1
ATOM 9146 N N . MET B 1 549 ? 4.07 7.926 8.242 1 94.81 549 MET B N 1
ATOM 9147 C CA . MET B 1 549 ? 3.844 6.672 8.953 1 94.81 549 MET B CA 1
ATOM 9148 C C . MET B 1 549 ? 3.098 5.676 8.07 1 94.81 549 MET B C 1
ATOM 9150 O O . MET B 1 549 ? 3.393 4.48 8.094 1 94.81 549 MET B O 1
ATOM 9154 N N . GLY B 1 550 ? 2.191 6.188 7.328 1 92.5 550 GLY B N 1
ATOM 9155 C CA . GLY B 1 550 ? 1.438 5.344 6.414 1 92.5 550 GLY B CA 1
ATOM 9156 C C . GLY B 1 550 ? 2.295 4.738 5.32 1 92.5 550 GLY B C 1
ATOM 9157 O O . GLY B 1 550 ? 2.035 3.621 4.867 1 92.5 550 GLY B O 1
ATOM 9158 N N . ASN B 1 551 ? 3.242 5.426 4.883 1 91.19 551 ASN B N 1
ATOM 9159 C CA . ASN B 1 551 ? 4.16 4.922 3.867 1 91.19 551 ASN B CA 1
ATOM 9160 C C . ASN B 1 551 ? 5.062 3.824 4.422 1 91.19 551 ASN B C 1
ATOM 9162 O O . ASN B 1 551 ? 5.496 2.936 3.686 1 91.19 551 ASN B O 1
ATOM 9166 N N . ILE B 1 552 ? 5.324 3.957 5.652 1 93.38 552 ILE B N 1
ATOM 9167 C CA . ILE B 1 552 ? 6.188 2.984 6.316 1 93.38 552 ILE B CA 1
ATOM 9168 C C . ILE B 1 552 ? 5.383 1.729 6.652 1 93.38 552 ILE B C 1
ATOM 9170 O O . ILE B 1 552 ? 5.848 0.609 6.426 1 93.38 552 ILE B O 1
ATOM 9174 N N . HIS B 1 553 ? 4.219 1.986 7.156 1 91.5 553 HIS B N 1
ATOM 9175 C CA . HIS B 1 553 ? 3.336 0.902 7.57 1 91.5 553 HIS B CA 1
ATOM 9176 C C . HIS B 1 553 ? 2.561 0.342 6.383 1 91.5 553 HIS B C 1
ATOM 9178 O O . HIS B 1 553 ? 1.422 0.744 6.133 1 91.5 553 HIS B O 1
ATOM 9184 N N . THR B 1 554 ? 3.105 -0.61 5.73 1 86.31 554 THR B N 1
ATOM 9185 C CA . THR B 1 554 ? 2.479 -1.201 4.555 1 86.31 554 THR B CA 1
ATOM 9186 C C . THR B 1 554 ? 1.856 -2.553 4.895 1 86.31 554 THR B C 1
ATOM 9188 O O . THR B 1 554 ? 1.96 -3.021 6.027 1 86.31 554 THR B O 1
ATOM 9191 N N . LYS B 1 555 ? 1.24 -3.137 3.912 1 79.44 555 LYS B N 1
ATOM 9192 C CA . LYS B 1 555 ? 0.642 -4.457 4.09 1 79.44 555 LYS B CA 1
ATOM 9193 C C . LYS B 1 555 ? 1.702 -5.496 4.438 1 79.44 555 LYS B C 1
ATOM 9195 O O . LYS B 1 555 ? 1.44 -6.426 5.203 1 79.44 555 LYS B O 1
ATOM 9200 N N . LEU B 1 556 ? 2.881 -5.277 3.869 1 82.25 556 LEU B N 1
ATOM 9201 C CA . LEU B 1 556 ? 3.965 -6.23 4.09 1 82.25 556 LEU B CA 1
ATOM 9202 C C . LEU B 1 556 ? 4.645 -5.973 5.43 1 82.25 556 LEU B C 1
ATOM 9204 O O . LEU B 1 556 ? 5.309 -6.859 5.973 1 82.25 556 LEU B O 1
ATOM 9208 N N . ARG B 1 557 ? 4.457 -4.746 5.914 1 85.19 557 ARG B N 1
ATOM 9209 C CA . ARG B 1 557 ? 5.078 -4.367 7.184 1 85.19 557 ARG B CA 1
ATOM 9210 C C . ARG B 1 557 ? 4.02 -4.078 8.242 1 85.19 557 ARG B C 1
ATOM 9212 O O . ARG B 1 557 ? 4.121 -3.092 8.977 1 85.19 557 ARG B O 1
ATOM 9219 N N . ASN B 1 558 ? 2.99 -4.84 8.25 1 78.12 558 ASN B N 1
ATOM 9220 C CA . ASN B 1 558 ? 1.835 -4.57 9.094 1 78.12 558 ASN B CA 1
ATOM 9221 C C . ASN B 1 558 ? 2.082 -5.016 10.531 1 78.12 558 ASN B C 1
ATOM 9223 O O . ASN B 1 558 ? 1.35 -4.621 11.445 1 78.12 558 ASN B O 1
ATOM 9227 N N . ARG B 1 559 ? 3.15 -5.707 10.727 1 75.69 559 ARG B N 1
ATOM 9228 C CA . ARG B 1 559 ? 3.406 -6.234 12.062 1 75.69 559 ARG B CA 1
ATOM 9229 C C . ARG B 1 559 ? 4.266 -5.273 12.875 1 75.69 559 ARG B C 1
ATOM 9231 O O . ARG B 1 559 ? 4.488 -5.492 14.07 1 75.69 559 ARG B O 1
ATOM 9238 N N . LEU B 1 560 ? 4.695 -4.246 12.242 1 84.94 560 LEU B N 1
ATOM 9239 C CA . LEU B 1 560 ? 5.484 -3.248 12.953 1 84.94 560 LEU B CA 1
ATOM 9240 C C . LEU B 1 560 ? 4.652 -2.562 14.023 1 84.94 560 LEU B C 1
ATOM 9242 O O . LEU B 1 560 ? 3.484 -2.236 13.805 1 84.94 560 LEU B O 1
ATOM 9246 N N . ASN B 1 561 ? 5.328 -2.469 15.156 1 86.44 561 ASN B N 1
ATOM 9247 C CA . ASN B 1 561 ? 4.684 -1.691 16.203 1 86.44 561 ASN B CA 1
ATOM 9248 C C . ASN B 1 561 ? 4.637 -0.206 15.867 1 86.44 561 ASN B C 1
ATOM 9250 O O . ASN B 1 561 ? 5.512 0.299 15.156 1 86.44 561 ASN B O 1
ATOM 9254 N N . PHE B 1 562 ? 3.588 0.475 16.391 1 88.38 562 PHE B N 1
ATOM 9255 C CA . PHE B 1 562 ? 3.395 1.871 16.016 1 88.38 562 PHE B CA 1
ATOM 9256 C C . PHE B 1 562 ? 4.527 2.736 16.547 1 88.38 562 PHE B C 1
ATOM 9258 O O . PHE B 1 562 ? 4.875 3.756 15.953 1 88.38 562 PHE B O 1
ATOM 9265 N N . GLU B 1 563 ? 5.176 2.303 17.641 1 90.56 563 GLU B N 1
ATOM 9266 C CA . GLU B 1 563 ? 6.289 3.059 18.203 1 90.56 563 GLU B CA 1
ATOM 9267 C C . GLU B 1 563 ? 7.492 3.047 17.266 1 90.56 563 GLU B C 1
ATOM 9269 O O . GLU B 1 563 ? 8.156 4.07 17.078 1 90.56 563 GLU B O 1
ATOM 9274 N N . ARG B 1 564 ? 7.719 1.891 16.781 1 92.94 564 ARG B N 1
ATOM 9275 C CA . ARG B 1 564 ? 8.82 1.777 15.828 1 92.94 564 ARG B CA 1
ATOM 9276 C C . ARG B 1 564 ? 8.547 2.588 14.57 1 92.94 564 ARG B C 1
ATOM 9278 O O . ARG B 1 564 ? 9.445 3.225 14.023 1 92.94 564 ARG B O 1
ATOM 9285 N N . ILE B 1 565 ? 7.336 2.516 14.102 1 94.5 565 ILE B N 1
ATOM 9286 C CA . ILE B 1 565 ? 6.93 3.285 12.93 1 94.5 565 ILE B CA 1
ATOM 9287 C C . ILE B 1 565 ? 7.121 4.777 13.203 1 94.5 565 ILE B C 1
ATOM 9289 O O . ILE B 1 565 ? 7.641 5.504 12.352 1 94.5 565 ILE B O 1
ATOM 9293 N N . HIS B 1 566 ? 6.703 5.172 14.336 1 94.69 566 HIS B N 1
ATOM 9294 C CA . HIS B 1 566 ? 6.875 6.562 14.75 1 94.69 566 HIS B CA 1
ATOM 9295 C C . HIS B 1 566 ? 8.352 6.949 14.789 1 94.69 566 HIS B C 1
ATOM 9297 O O . HIS B 1 566 ? 8.719 8.039 14.336 1 94.69 566 HIS B O 1
ATOM 9303 N N . ASP B 1 567 ? 9.164 6.078 15.344 1 96.19 567 ASP B N 1
ATOM 9304 C CA . ASP B 1 567 ? 10.602 6.34 15.43 1 96.19 567 ASP B CA 1
ATOM 9305 C C . ASP B 1 567 ? 11.211 6.52 14.039 1 96.19 567 ASP B C 1
ATOM 9307 O O . ASP B 1 567 ? 11.969 7.461 13.812 1 96.19 567 ASP B O 1
ATOM 9311 N N . ILE B 1 568 ? 10.852 5.637 13.18 1 96.88 568 ILE B N 1
ATOM 9312 C CA . ILE B 1 568 ? 11.367 5.715 11.82 1 96.88 568 ILE B CA 1
ATOM 9313 C C . ILE B 1 568 ? 10.898 7.012 11.164 1 96.88 568 ILE B C 1
ATOM 9315 O O . ILE B 1 568 ? 11.688 7.703 10.516 1 96.88 568 ILE B O 1
ATOM 9319 N N . ALA B 1 569 ? 9.648 7.332 11.328 1 96.25 569 ALA B N 1
ATOM 9320 C CA . ALA B 1 569 ? 9.086 8.547 10.742 1 96.25 569 ALA B CA 1
ATOM 9321 C C . ALA B 1 569 ? 9.766 9.789 11.297 1 96.25 569 ALA B C 1
ATOM 9323 O O . ALA B 1 569 ? 10.023 10.75 10.555 1 96.25 569 ALA B O 1
ATOM 9324 N N . THR B 1 570 ? 10.023 9.773 12.586 1 95.62 570 THR B N 1
ATOM 9325 C CA . THR B 1 570 ? 10.688 10.898 13.234 1 95.62 570 THR B CA 1
ATOM 9326 C C . THR B 1 570 ? 12.07 11.141 12.625 1 95.62 570 THR B C 1
ATOM 9328 O O . THR B 1 570 ? 12.422 12.273 12.297 1 95.62 570 THR B O 1
ATOM 9331 N N . VAL B 1 571 ? 12.797 10.086 12.477 1 96.94 571 VAL B N 1
ATOM 9332 C CA . VAL B 1 571 ? 14.133 10.188 11.906 1 96.94 571 VAL B CA 1
ATOM 9333 C C . VAL B 1 571 ? 14.039 10.633 10.445 1 96.94 571 VAL B C 1
ATOM 9335 O O . VAL B 1 571 ? 14.828 11.461 9.992 1 96.94 571 VAL B O 1
ATOM 9338 N N . ALA B 1 572 ? 13.086 10.109 9.742 1 96.19 572 ALA B N 1
ATOM 9339 C CA . ALA B 1 572 ? 12.898 10.469 8.336 1 96.19 572 ALA B CA 1
ATOM 9340 C C . ALA B 1 572 ? 12.609 11.961 8.188 1 96.19 572 ALA B C 1
ATOM 9342 O O . ALA B 1 572 ? 13.188 12.625 7.328 1 96.19 572 ALA B O 1
ATOM 9343 N N . MET B 1 573 ? 11.727 12.453 8.945 1 92.81 573 MET B N 1
ATOM 9344 C CA . MET B 1 573 ? 11.359 13.867 8.891 1 92.81 573 MET B CA 1
ATOM 9345 C C . MET B 1 573 ? 12.547 14.75 9.273 1 92.81 573 MET B C 1
ATOM 9347 O O . MET B 1 573 ? 12.734 15.82 8.695 1 92.81 573 MET B O 1
ATOM 9351 N N . ASP B 1 574 ? 13.312 14.305 10.25 1 93.5 574 ASP B N 1
ATOM 9352 C CA . ASP B 1 574 ? 14.508 15.055 10.648 1 93.5 574 ASP B CA 1
ATOM 9353 C C . ASP B 1 574 ? 15.516 15.117 9.508 1 93.5 574 ASP B C 1
ATOM 9355 O O . ASP B 1 574 ? 16.125 16.172 9.273 1 93.5 574 ASP B O 1
ATOM 9359 N N . ILE B 1 575 ? 15.727 14.016 8.859 1 94.25 575 ILE B N 1
ATOM 9360 C CA . ILE B 1 575 ? 16.641 13.969 7.727 1 94.25 575 ILE B CA 1
ATOM 9361 C C . ILE B 1 575 ? 16.203 14.961 6.656 1 94.25 575 ILE B C 1
ATOM 9363 O O . ILE B 1 575 ? 17.016 15.703 6.105 1 94.25 575 ILE B O 1
ATOM 9367 N N . GLU B 1 576 ? 14.961 14.984 6.391 1 90.25 576 GLU B N 1
ATOM 9368 C CA . GLU B 1 576 ? 14.414 15.898 5.391 1 90.25 576 GLU B CA 1
ATOM 9369 C C . GLU B 1 576 ? 14.656 17.359 5.789 1 90.25 576 GLU B C 1
ATOM 9371 O O . GLU B 1 576 ? 15 18.188 4.949 1 90.25 576 GLU B O 1
ATOM 9376 N N . THR B 1 577 ? 14.453 17.578 7.047 1 87.06 577 THR B N 1
ATOM 9377 C CA . THR B 1 577 ? 14.68 18.922 7.559 1 87.06 577 THR B CA 1
ATOM 9378 C C . THR B 1 577 ? 16.141 19.312 7.406 1 87.06 577 THR B C 1
ATOM 9380 O O . THR B 1 577 ? 16.453 20.469 7.074 1 87.06 577 THR B O 1
ATOM 9383 N N . GLN B 1 578 ? 17.016 18.406 7.652 1 88.62 578 GLN B N 1
ATOM 9384 C CA . GLN B 1 578 ? 18.438 18.672 7.516 1 88.62 578 GLN B CA 1
ATOM 9385 C C . GLN B 1 578 ? 18.812 18.953 6.062 1 88.62 578 GLN B C 1
ATOM 9387 O O . GLN B 1 578 ? 19.625 19.844 5.781 1 88.62 578 GLN B O 1
ATOM 9392 N N . HIS B 1 579 ? 18.219 18.203 5.219 1 89.75 579 HIS B N 1
ATOM 9393 C CA . HIS B 1 579 ? 18.484 18.406 3.799 1 89.75 579 HIS B CA 1
ATOM 9394 C C . HIS B 1 579 ? 18 19.781 3.352 1 89.75 579 HIS B C 1
ATOM 9396 O O . HIS B 1 579 ? 18.688 20.453 2.566 1 89.75 579 HIS B O 1
ATOM 9402 N N . GLN B 1 580 ? 16.906 20.188 3.824 1 83.12 580 GLN B N 1
ATOM 9403 C CA . GLN B 1 580 ? 16.375 21.5 3.479 1 83.12 580 GLN B CA 1
ATOM 9404 C C . GLN B 1 580 ? 17.234 22.625 4.043 1 83.12 580 GLN B C 1
ATOM 9406 O O . GLN B 1 580 ? 17.484 23.625 3.371 1 83.12 580 GLN B O 1
ATOM 9411 N N . ALA B 1 581 ? 17.656 22.438 5.238 1 80.31 581 ALA B N 1
ATOM 9412 C CA . ALA B 1 581 ? 18.484 23.453 5.895 1 80.31 581 ALA B CA 1
ATOM 9413 C C . ALA B 1 581 ? 19.828 23.609 5.168 1 80.31 581 ALA B C 1
ATOM 9415 O O . ALA B 1 581 ? 20.359 24.719 5.094 1 80.31 581 ALA B O 1
ATOM 9416 N N . THR B 1 582 ? 20.328 22.484 4.59 1 83.44 582 THR B N 1
ATOM 9417 C CA . THR B 1 582 ? 21.609 22.516 3.904 1 83.44 582 THR B CA 1
ATOM 9418 C C . THR B 1 582 ? 21.422 22.859 2.43 1 83.44 582 THR B C 1
ATOM 9420 O O . THR B 1 582 ? 22.406 23.016 1.697 1 83.44 582 THR B O 1
ATOM 9423 N N . GLY B 1 583 ? 20.219 23.016 1.991 1 78.44 583 GLY B N 1
ATOM 9424 C CA . GLY B 1 583 ? 19.922 23.406 0.622 1 78.44 583 GLY B CA 1
ATOM 9425 C C . GLY B 1 583 ? 20.031 22.266 -0.367 1 78.44 583 GLY B C 1
ATOM 9426 O O . GLY B 1 583 ? 20.094 22.484 -1.578 1 78.44 583 GLY B O 1
ATOM 9427 N N . LEU B 1 584 ? 20.109 21.141 0.083 1 79.56 584 LEU B N 1
ATOM 9428 C CA . LEU B 1 584 ? 20.266 19.984 -0.796 1 79.56 584 LEU B CA 1
ATOM 9429 C C . LEU B 1 584 ? 18.938 19.641 -1.475 1 79.56 584 LEU B C 1
ATOM 9431 O O . LEU B 1 584 ? 18.938 19.047 -2.551 1 79.56 584 LEU B O 1
ATOM 9435 N N . THR B 1 585 ? 17.875 19.906 -0.816 1 74.44 585 THR B N 1
ATOM 9436 C CA . THR B 1 585 ? 16.562 19.656 -1.407 1 74.44 585 THR B CA 1
ATOM 9437 C C . THR B 1 585 ? 15.719 20.922 -1.402 1 74.44 585 THR B C 1
ATOM 9439 O O . THR B 1 585 ? 15.859 21.766 -0.514 1 74.44 585 THR B O 1
ATOM 9442 N N . ARG B 1 586 ? 15.117 21.109 -2.584 1 58.72 586 ARG B N 1
ATOM 9443 C CA . ARG B 1 586 ? 14.195 22.234 -2.658 1 58.72 586 ARG B CA 1
ATOM 9444 C C . ARG B 1 586 ? 12.836 21.875 -2.07 1 58.72 586 ARG B C 1
ATOM 9446 O O . ARG B 1 586 ? 12.422 20.719 -2.117 1 58.72 586 ARG B O 1
ATOM 9453 N N . LYS B 1 587 ? 12.32 22.766 -1.35 1 56.81 587 LYS B N 1
ATOM 9454 C CA . LYS B 1 587 ? 10.977 22.547 -0.815 1 56.81 587 LYS B CA 1
ATOM 9455 C C . LYS B 1 587 ? 9.969 22.297 -1.936 1 56.81 587 LYS B C 1
ATOM 9457 O O . LYS B 1 587 ? 10.023 22.953 -2.979 1 56.81 587 LYS B O 1
ATOM 9462 N N . ARG B 1 588 ? 9.336 21.219 -1.901 1 51.41 588 ARG B N 1
ATOM 9463 C CA . ARG B 1 588 ? 8.352 20.844 -2.91 1 51.41 588 ARG B CA 1
ATOM 9464 C C . ARG B 1 588 ? 7.328 21.938 -3.115 1 51.41 588 ARG B C 1
ATOM 9466 O O . ARG B 1 588 ? 6.801 22.5 -2.146 1 51.41 588 ARG B O 1
ATOM 9473 N N . THR B 1 589 ? 7.336 22.484 -4.414 1 43.94 589 THR B N 1
ATOM 9474 C CA . THR B 1 589 ? 6.34 23.5 -4.75 1 43.94 589 THR B CA 1
ATOM 9475 C C . THR B 1 589 ? 4.938 22.906 -4.746 1 43.94 589 THR B C 1
ATOM 9477 O O . THR B 1 589 ? 4.738 21.766 -5.191 1 43.94 589 THR B O 1
ATOM 9480 N N . ARG B 1 590 ? 4.008 23.359 -3.945 1 49.97 590 ARG B N 1
ATOM 9481 C CA . ARG B 1 590 ? 2.582 23.062 -3.877 1 49.97 590 ARG B CA 1
ATOM 9482 C C . ARG B 1 590 ? 1.954 23.062 -5.266 1 49.97 590 ARG B C 1
ATOM 9484 O O . ARG B 1 590 ? 2.482 23.688 -6.191 1 49.97 590 ARG B O 1
ATOM 9491 N N . ARG B 1 591 ? 0.952 22.203 -5.453 1 45.94 591 ARG B N 1
ATOM 9492 C CA . ARG B 1 591 ? 0.207 22.234 -6.707 1 45.94 591 ARG B CA 1
ATOM 9493 C C . ARG B 1 591 ? -0.222 23.641 -7.07 1 45.94 591 ARG B C 1
ATOM 9495 O O . ARG B 1 591 ? -0.77 24.359 -6.234 1 45.94 591 ARG B O 1
ATOM 9502 N N . CYS B 1 592 ? 0.476 24.266 -8.062 1 42.56 592 CYS B N 1
ATOM 9503 C CA . CYS B 1 592 ? 0.15 25.625 -8.5 1 42.56 592 CYS B CA 1
ATOM 9504 C C . CYS B 1 592 ? -1.19 25.656 -9.227 1 42.56 592 CYS B C 1
ATOM 9506 O O . CYS B 1 592 ? -1.355 25 -10.266 1 42.56 592 CYS B O 1
ATOM 9508 N N . PHE B 1 593 ? -2.281 25.797 -8.492 1 46.47 593 PHE B N 1
ATOM 9509 C CA . PHE B 1 593 ? -3.574 25.938 -9.148 1 46.47 593 PHE B CA 1
ATOM 9510 C C . PHE B 1 593 ? -3.66 27.266 -9.891 1 46.47 593 PHE B C 1
ATOM 9512 O O . PHE B 1 593 ? -4.668 27.547 -10.539 1 46.47 593 PHE B O 1
ATOM 9519 N N . ASP B 1 594 ? -2.721 28.25 -9.695 1 42.75 594 ASP B N 1
ATOM 9520 C CA . ASP B 1 594 ? -2.887 29.578 -10.273 1 42.75 594 ASP B CA 1
ATOM 9521 C C . ASP B 1 594 ? -2.855 29.516 -11.797 1 42.75 594 ASP B C 1
ATOM 9523 O O . ASP B 1 594 ? -3.623 30.219 -12.469 1 42.75 594 ASP B O 1
ATOM 9527 N N . THR B 1 595 ? -1.629 29.375 -12.375 1 37.34 595 THR B N 1
ATOM 9528 C CA . THR B 1 595 ? -1.53 29.578 -13.82 1 37.34 595 THR B CA 1
ATOM 9529 C C . THR B 1 595 ? -2.191 28.422 -14.57 1 37.34 595 THR B C 1
ATOM 9531 O O . THR B 1 595 ? -1.971 27.25 -14.242 1 37.34 595 THR B O 1
ATOM 9534 N N . PRO B 1 596 ? -3.354 28.875 -15.172 1 35.47 596 PRO B N 1
ATOM 9535 C CA . PRO B 1 596 ? -3.822 27.812 -16.062 1 35.47 596 PRO B CA 1
ATOM 9536 C C . PRO B 1 596 ? -2.68 27 -16.656 1 35.47 596 PRO B C 1
ATOM 9538 O O . PRO B 1 596 ? -1.751 27.562 -17.25 1 35.47 596 PRO B O 1
ATOM 9541 N N . ARG B 1 597 ? -2.189 26.219 -15.914 1 37.66 597 ARG B N 1
ATOM 9542 C CA . ARG B 1 597 ? -1.128 25.453 -16.562 1 37.66 597 ARG B CA 1
ATOM 9543 C C . ARG B 1 597 ? -1.448 25.203 -18.031 1 37.66 597 ARG B C 1
ATOM 9545 O O . ARG B 1 597 ? -2.566 24.797 -18.359 1 37.66 597 ARG B O 1
ATOM 9552 N N . PRO B 1 598 ? -0.743 25.75 -19.016 1 29.97 598 PRO B N 1
ATOM 9553 C CA . PRO B 1 598 ? -1.033 25.234 -20.359 1 29.97 598 PRO B CA 1
ATOM 9554 C C . PRO B 1 598 ? -1.248 23.719 -20.375 1 29.97 598 PRO B C 1
ATOM 9556 O O . PRO B 1 598 ? -0.801 23.016 -19.469 1 29.97 598 PRO B O 1
ATOM 9559 N N . PRO B 1 599 ? -2.236 23.281 -21.141 1 29.11 599 PRO B N 1
ATOM 9560 C CA . PRO B 1 599 ? -2.34 21.828 -21.219 1 29.11 599 PRO B CA 1
ATOM 9561 C C . PRO B 1 599 ? -0.988 21.125 -21.094 1 29.11 599 PRO B C 1
ATOM 9563 O O . PRO B 1 599 ? 0.033 21.672 -21.531 1 29.11 599 PRO B O 1
ATOM 9566 N N . PRO B 1 600 ? -0.755 20.453 -20.031 1 29.8 600 PRO B N 1
ATOM 9567 C CA . PRO B 1 600 ? 0.603 19.891 -19.984 1 29.8 600 PRO B CA 1
ATOM 9568 C C . PRO B 1 600 ? 1.177 19.641 -21.375 1 29.8 600 PRO B C 1
ATOM 9570 O O . PRO B 1 600 ? 0.458 19.188 -22.266 1 29.8 600 PRO B O 1
ATOM 9573 N N . ALA B 1 601 ? 2.047 20.484 -21.859 1 26.81 601 ALA B N 1
ATOM 9574 C CA . ALA B 1 601 ? 2.734 20.094 -23.094 1 26.81 601 ALA B CA 1
ATOM 9575 C C . ALA B 1 601 ? 2.83 18.578 -23.219 1 26.81 601 ALA B C 1
ATOM 9577 O O . ALA B 1 601 ? 2.799 17.859 -22.219 1 26.81 601 ALA B O 1
ATOM 9578 N N . LEU B 1 602 ? 2.648 18.094 -24.453 1 24.84 602 LEU B N 1
ATOM 9579 C CA . LEU B 1 602 ? 2.812 16.688 -24.859 1 24.84 602 LEU B CA 1
ATOM 9580 C C . LEU B 1 602 ? 3.928 16.031 -24.047 1 24.84 602 LEU B C 1
ATOM 9582 O O . LEU B 1 602 ? 5.109 16.266 -24.312 1 24.84 602 LEU B O 1
ATOM 9586 N N . ARG B 1 603 ? 3.912 16.125 -22.828 1 28.33 603 ARG B N 1
ATOM 9587 C CA . ARG B 1 603 ? 5.023 15.414 -22.203 1 28.33 603 ARG B CA 1
ATOM 9588 C C . ARG B 1 603 ? 5.266 14.078 -22.891 1 28.33 603 ARG B C 1
ATOM 9590 O O . ARG B 1 603 ? 4.34 13.273 -23.047 1 28.33 603 ARG B O 1
ATOM 9597 N N . THR B 1 604 ? 6.086 14.094 -23.844 1 26.2 604 THR B N 1
ATOM 9598 C CA . THR B 1 604 ? 6.629 12.836 -24.328 1 26.2 604 THR B CA 1
ATOM 9599 C C . THR B 1 604 ? 6.656 11.789 -23.219 1 26.2 604 THR B C 1
ATOM 9601 O O . THR B 1 604 ? 6.777 12.125 -22.047 1 26.2 604 THR B O 1
ATOM 9604 N N . THR B 1 605 ? 6.137 10.609 -23.438 1 29.53 605 THR B N 1
ATOM 9605 C CA . THR B 1 605 ? 6.086 9.352 -22.703 1 29.53 605 THR B CA 1
ATOM 9606 C C . THR B 1 605 ? 7.305 9.195 -21.797 1 29.53 605 THR B C 1
ATOM 9608 O O . THR B 1 605 ? 7.613 8.094 -21.344 1 29.53 605 THR B O 1
ATOM 9611 N N . THR B 1 606 ? 8.164 10.219 -21.75 1 28.09 606 THR B N 1
ATOM 9612 C CA . THR B 1 606 ? 9.258 9.828 -20.859 1 28.09 606 THR B CA 1
ATOM 9613 C C . THR B 1 606 ? 8.766 9.68 -19.422 1 28.09 606 THR B C 1
ATOM 9615 O O . THR B 1 606 ? 8.047 10.539 -18.906 1 28.09 606 THR B O 1
ATOM 9618 N N . GLU B 1 607 ? 8.648 8.531 -18.938 1 31.16 607 GLU B N 1
ATOM 9619 C CA . GLU B 1 607 ? 8.281 7.926 -17.656 1 31.16 607 GLU B CA 1
ATOM 9620 C C . GLU B 1 607 ? 8.773 8.758 -16.484 1 31.16 607 GLU B C 1
ATOM 9622 O O . GLU B 1 607 ? 9.844 8.492 -15.93 1 31.16 607 GLU B O 1
ATOM 9627 N N . ALA B 1 608 ? 8.922 10.102 -16.672 1 31.53 608 ALA B N 1
ATOM 9628 C CA . ALA B 1 608 ? 9.438 10.719 -15.445 1 31.53 608 ALA B CA 1
ATOM 9629 C C . ALA B 1 608 ? 8.461 10.531 -14.289 1 31.53 608 ALA B C 1
ATOM 9631 O O . ALA B 1 608 ? 7.262 10.805 -14.422 1 31.53 608 ALA B O 1
ATOM 9632 N N . ASP B 1 609 ? 8.664 9.711 -13.359 1 32.62 609 ASP B N 1
ATOM 9633 C CA . ASP B 1 609 ? 8.102 9.289 -12.078 1 32.62 609 ASP B CA 1
ATOM 9634 C C . ASP B 1 609 ? 7.801 10.492 -11.195 1 32.62 609 ASP B C 1
ATOM 9636 O O . ASP B 1 609 ? 7.453 10.336 -10.023 1 32.62 609 ASP B O 1
ATOM 9640 N N . THR B 1 610 ? 8.242 11.703 -11.594 1 29.55 610 THR B N 1
ATOM 9641 C CA . THR B 1 610 ? 8.234 12.602 -10.438 1 29.55 610 THR B CA 1
ATOM 9642 C C . THR B 1 610 ? 6.832 13.133 -10.18 1 29.55 610 THR B C 1
ATOM 9644 O O . THR B 1 610 ? 6.652 14.32 -9.891 1 29.55 610 THR B O 1
ATOM 9647 N N . VAL B 1 611 ? 5.867 12.516 -10.469 1 31.02 611 VAL B N 1
ATOM 9648 C CA . VAL B 1 611 ? 4.75 13.289 -9.945 1 31.02 611 VAL B CA 1
ATOM 9649 C C . VAL B 1 611 ? 4.965 13.562 -8.453 1 31.02 611 VAL B C 1
ATOM 9651 O O . VAL B 1 611 ? 5.121 12.625 -7.668 1 31.02 611 VAL B O 1
ATOM 9654 N N . ASP B 1 612 ? 5.492 14.656 -8.086 1 31.3 612 ASP B N 1
ATOM 9655 C CA . ASP B 1 612 ? 5.539 15.172 -6.719 1 31.3 612 ASP B CA 1
ATOM 9656 C C . ASP B 1 612 ? 4.176 15.055 -6.043 1 31.3 612 ASP B C 1
ATOM 9658 O O . ASP B 1 612 ? 3.318 15.922 -6.207 1 31.3 612 ASP B O 1
ATOM 9662 N N . SER B 1 613 ? 3.533 13.992 -6.16 1 32.91 613 SER B N 1
ATOM 9663 C CA . SER B 1 613 ? 2.27 13.867 -5.438 1 32.91 613 SER B CA 1
ATOM 9664 C C . SER B 1 613 ? 2.434 14.25 -3.971 1 32.91 613 SER B C 1
ATOM 9666 O O . SER B 1 613 ? 3.348 13.766 -3.299 1 32.91 613 SER B O 1
ATOM 9668 N N . ASP B 1 614 ? 2.051 15.336 -3.627 1 33.5 614 ASP B N 1
ATOM 9669 C CA . ASP B 1 614 ? 1.951 15.789 -2.244 1 33.5 614 ASP B CA 1
ATOM 9670 C C . ASP B 1 614 ? 1.354 14.703 -1.353 1 33.5 614 ASP B C 1
ATOM 9672 O O . ASP B 1 614 ? 0.344 14.086 -1.703 1 33.5 614 ASP B O 1
ATOM 9676 N N . LEU B 1 615 ? 2.129 14.172 -0.552 1 38.06 615 LEU B N 1
ATOM 9677 C CA . LEU B 1 615 ? 1.883 13.156 0.465 1 38.06 615 LEU B CA 1
ATOM 9678 C C . LEU B 1 615 ? 0.523 13.367 1.124 1 38.06 615 LEU B C 1
ATOM 9680 O O . LEU B 1 615 ? -0.082 12.414 1.621 1 38.06 615 LEU B O 1
ATOM 9684 N N . LEU B 1 616 ? 0.182 14.648 1.229 1 38.09 616 LEU B N 1
ATOM 9685 C CA . LEU B 1 616 ? -1.015 14.867 2.035 1 38.09 616 LEU B CA 1
ATOM 9686 C C . LEU B 1 616 ? -2.232 14.219 1.385 1 38.09 616 LEU B C 1
ATOM 9688 O O . LEU B 1 616 ? -3.143 13.758 2.08 1 38.09 616 LEU B O 1
ATOM 9692 N N . HIS B 1 617 ? -2.197 14.141 0.075 1 39.06 617 HIS B N 1
ATOM 9693 C CA . HIS B 1 617 ? -3.441 13.703 -0.544 1 39.06 617 HIS B CA 1
ATOM 9694 C C . HIS B 1 617 ? -3.588 12.188 -0.473 1 39.06 617 HIS B C 1
ATOM 9696 O O . HIS B 1 617 ? -4.641 11.641 -0.817 1 39.06 617 HIS B O 1
ATOM 9702 N N . GLN B 1 618 ? -2.504 11.508 -0.104 1 36.84 618 GLN B N 1
ATOM 9703 C CA . GLN B 1 618 ? -2.539 10.055 -0.189 1 36.84 618 GLN B CA 1
ATOM 9704 C C . GLN B 1 618 ? -3.074 9.438 1.103 1 36.84 618 GLN B C 1
ATOM 9706 O O . GLN B 1 618 ? -3.338 8.234 1.161 1 36.84 618 GLN B O 1
ATOM 9711 N N . VAL B 1 619 ? -2.975 10.125 2.152 1 31.48 619 VAL B N 1
ATOM 9712 C CA . VAL B 1 619 ? -3.258 9.453 3.416 1 31.48 619 VAL B CA 1
ATOM 9713 C C . VAL B 1 619 ? -4.758 9.195 3.541 1 31.48 619 VAL B C 1
ATOM 9715 O O . VAL B 1 619 ? -5.184 8.328 4.309 1 31.48 619 VAL B O 1
ATOM 9718 N N . PHE B 1 620 ? -5.547 10.094 3.088 1 29.11 620 PHE B N 1
ATOM 9719 C CA . PHE B 1 620 ? -6.93 9.766 3.416 1 29.11 620 PHE B CA 1
ATOM 9720 C C . PHE B 1 620 ? -7.57 8.953 2.295 1 29.11 620 PHE B C 1
ATOM 9722 O O . PHE B 1 620 ? -7.352 9.234 1.115 1 29.11 620 PHE B O 1
#

InterPro domains:
  IPR007021 Domain of unknown function DUF659 [PF04937] (129-268)
  IPR012337 Ribonuclease H-like superfamily [SSF53098] (151-570)
  IPR052717 Vacuolar processing and transposase activity regulators [PTHR46169] (88-564)